Protein AF-A0A232ESX0-F1 (afdb_monomer)

Nearest PDB structures (foldseek):
  5z8x-assembly2_B  TM=7.729E-01  e=2.722E-09  Homo sapiens
  8wvu-assembly1_A  TM=4.925E-01  e=9.918E-12  Homo sapiens
  4u7l-assembly1_A  TM=3.340E-01  e=4.602E-13  Homo sapiens
  6tl8-assembly2_C  TM=6.113E-01  e=2.049E-06  Homo sapiens
  2id5-assembly1_B  TM=3.726E-01  e=4.607E-09  Homo sapiens

Sequence (1277 aa):
MMIITLILMFWTSVVRMHELPVQYPPCFFNPLCTCSKVIPDLGIVTCFNVPMPRIPHPINSSKVFMLQLENNGLRSIQPQFLMNTGLYKLQIKHNPLSDIPDEAFLGLERSLWELELPYNRLVKVPSKSFRHLQKLRLLDLTGNQISHIAADNWRGLENSLQTLKMGRNSIDRLPADAFAGLAYLEYLDLRENSLKDIDPSVFRDGMAHLTQLYLNDNQLNSIPYNQLSALKRMRVLDLSYNRISKMINPQMESEIRGVHMSLDVLRLDYNQIDSLHPGSFQHFQKVNRTYLNGNPIMTIEQGAFKDSRIRELYLTDCDLYEVDSPDFMGLESSLELLDLSGNNLTSLPNHVFQEYDFLRTLIFRENRISTFNPTEVFNGFQYSLYTLDLSGKQNGMISLQDLRQMRNLRFLAISRMPGSTLSPEDFLEFGMDIKELRIVKSNLQTIKNHAFRHVRGIKYLDFSENAISSIEDDAFSEVGNSLISLKIAHGLSSSVSELPNKPFKSLTNLQLMDFSNNRIRSMPETSFHFLKRIRRIELQDNEIDSIKKGTFQGDIHSALEEVNFGYNKIGSLATHTFVDLHMMKAINLEDNSISNIERRAFMNMNRLKYINLRGNKIKNIQDEAFQNLPDLEFLDLAYNDLFEFDFASFDQVGTLSSFKVNASHNEIHRLSINSSSAVSLSTNNMGGMMQSNIKVLDFSFNNITEIMRYYFKPVEYSLTHLYLSHNELNNVTQGVFGNMPHLQWLDLSYNDLMEIDFDCFRETKNLQVLKFSHNNIMDIPAESFRPLKKLRIVDLSHNRLRTLADNLFMDASIESLDLSHNQFMRLPIKTMSMTATASLSILDLSWNFLSGVHNTDAIFRMRGLTWLDLSYNRLVRLDDGVFSDLPQLSYLDLSHNKQLILEPRGRTFHGLEDSLLFLGLSNISLLSVPELPFHRLQRLHLAQNELASVPAEMASNLTSLHLLDLSHNDLTVVPLITHALTNLRMFNIAYNPITIITNTSFLGIADTLELLDIRRLSLSTFEAGALCKATKLRSLLCTAYTGVKNFNFPNLLEYNHGLRHLFIDVQNETNLEKEMKGRFPVKLYNFTFSGRALKNIHSEVLHGMRNPHLHFSLYNTSVSNVPSEMFKHAELVRNVTIELRDNEIRTLHNPSDGYKPGVPGKRFLLRLRMRGSHMNCDCDIGWVEMWQRKHRQYQEDRCNSHTELNNYEREEGSEYDCWDNGWDDDLRESFCVNKNNVSVAESLKSDLECGWSAADSLHLSKIVVFSILFAMFAAAY

Organism: NCBI:txid543379

InterPro domains:
  IPR001611 Leucine-rich repeat [PF00560] (334-351)
  IPR001611 Leucine-rich repeat [PF13855] (111-159)
  IPR001611 Leucine-rich repeat [PF13855] (185-244)
  IPR001611 Leucine-rich repeat [PF13855] (262-320)
  IPR001611 Leucine-rich repeat [PF13855] (586-642)
  IPR001611 Leucine-rich repeat [PF13855] (718-777)
  IPR001611 Leucine-rich repeat [PF13855] (839-898)
  IPR001611 Leucine-rich repeat [PF13855] (936-994)
  IPR001611 Leucine-rich repeat [PS51450] (86-107)
  IPR001611 Leucine-rich repeat [PS51450] (135-156)
  IPR001611 Leucine-rich repeat [PS51450] (184-205)
  IPR001611 Leucine-rich repeat [PS51450] (209-230)
  IPR001611 Leucine-rich repeat [PS51450] (334-355)
  IPR001611 Leucine-rich repeat [PS51450] (607-628)
  IPR001611 Leucine-rich repeat [PS51450] (766-787)
  IPR001611 Leucine-rich repeat [PS51450] (790-811)
  IPR001611 Leucine-rich repeat [PS51450] (960-981)
  IPR003591 Leucine-rich repeat, typical subtype [SM00369] (85-107)
  IPR003591 Leucine-rich repeat, typical subtype [SM00369] (110-132)
  IPR003591 Leucine-rich repeat, typical subtype [SM00369] (133-156)

Foldseek 3Di:
DVVVVVVVVVVVVVPVPDPPPPFAQAAPQARQWGFNDDPPAREAIAHECAADCADDQSQQRHAYAEYAAENRQHAAADFLSNQRHLYQEYAHYQYAHAAYDLRRCHNNLDRYAYYHDEQYAHAAQSQSNCLSNLAHAYDHHANYAYADAAQSSCHNPLNHYAEYHHANYAHAEQDACRVASVQRHAYDHHHQYAHAYYDLRNCQHRVQNHAEYHHANYAYQEDPLSNCLNHQNHAYDAHANYAHQALDDPVCCVVNPPQAHEYAEDHHHQYAHAEQDACSCVRYQEYAEYHHELHQHAYQDFNSQANHEYAEYAHFQYAYAEDALRRCPRHQVHYAYDANEQYAYAAQDFCSNLSNQNHAEYHHEAYQHADDQCCRRCVNHLARYAYYAQHHPRHYADQLVSSLSSQNHAYYAYQAHPDLEQALVSCVNHHLRHAEYAHANHQRAEQDACSCVNNLQYAYYHQAHYAHAYYDLRSCQSNLQRYAEDAHANRYHPNAQEDPQRNNLSNQNYAYYHHFQYAHAEYDLCRCQSPQNHAEYHHYNYAHAAQDANSDDCVRNLNHAEYAHAHYAHAAQDARSAENNANHAEYHHHQYAYAEQDANSDYNHARHAYYEHHNYAHAYYDFNSDEQAAAHQEDEQANYAYQEDDLSNDYNHYALSGHEYAHEHYAHAELDDPVVLVVVVPDPDDDDQQADSHAHYAHAHYAYAYYDFCSCVNDLARYAYYHHEQYAYAEQACSGQQRRQNHAYYHHAHYAHAYYDLRSHVRPQNHAYDAHHQYAYAADHLNHQVSNLNHAHYHPENYAYAAYDFCSCANHQHAEYAHHQYAYQADRPRNYDLNNLCSYAYYHHAQYAHAEQELVSPNLSNQNYQEYEHENYQHQEYDACSCLSNQQHAYYAHHNNQNHDDDLAGRRCPNCQAHYQYYHHDNNADQADHQDQHQNHAEYAHHQYAHQAYDLVSLVRPQNYAYYAHDNYAHQAQHPNLLSNQQHAAYHHANYQHAEQDLCRNVNHLQRHQEYAHAHYNYLEDDLNSNLSNQSHAEYHYEQDPNYPQAADCSSCVNNLNYAEYEYEYEADHDLLSRQPDAHRLNHAHYEYEDQNAAEDDLCNQLNYNHLHHEYEYDHYAHAEDDLSNLVSNQSHAEYEYAYDNYNHAAYADSWDDLAHPNGSTHAYPYYAQAQAEYAPAQRCLLVLSSVSSCLVCLVVVVPPPDDPPDDDPPDDDPPPSPCPVVLVSQCRYFHPNPVGHGNNVSSSPPRNCDNCNNPVVVVVVVVVVVVVVVVVVVVD

Secondary structure (DSSP, 8-state):
-HHHHHHHHHHHHHTTS------PPBPSS-TTSEESS-TTEEEEEEEES---SS--HHHHTSEEEEEEEESS------TTTTTTT--SEEEEES-------TTTTTT-TTT--EEE-TTS---S--HHHHTT-TT--EEE-TTS------GGGGTT-TTT--EEE--SS---EE-TTTTTT-TT--EEE-TTS---EE-TTTTTSSGGG--EEE--SS--SS--HHHHTT-TT--EEE-TTS----SS-TTTTTTSTT--EEEEEEE-TTS---EE-TTTTTTEEEEEEEE-TT----EE-TTTTTT--EEEEE-TT-------GGGGTT-TTT--EEE-TTS------TTTTTT-TT--EEE-TT-------HHHHSTTTTTT--EEE---SSSPP--GGGGTT-TT--EEEES--SSSEE-GGGGTT--TT--EEEE-SS---EE-TTTTTT-TT--EEE-TTS-B-EE-TTTTTTTTTT--EEE-TT-B-TT--B---SGGGG-TT--EEE-TTS---B--TTSSTT-TT--EEE--SS------TTSS-TTT-TT--EEE--SS---EE-TTSEES-TT--EEE-TTS---EE-TTSEE--TT--EEE-TTS---EE-TTSEEEETT--EEE--SS--S---GGGEEEES-TTT-EEE--SS---EE---HHHHGGGSS---S--------EEE--SS---EE-TTTTGGGTTT--EEE--SS---EE-HHHHTT-TT--EEE--SS---EE-TTTTSS-TT--EEE--SS------TTTSTT-TT--EEE--SS--S---TTTBSS---SEEE--SS--SS--GGGB-HHHHHH--EEE--SS---EE-GGG-GGG-TT--EEE--SS---EE-TTTTTT-TT--EEE-TT-TT----TT--TTTT-TTT-SEEE-TTS--SSPPP---TT--EEE-TTS--S---SGGGGT-TT--EEE--SS--SS--GGGGT-TT--EEE-TTS---EE-TTTTTTTTTT-SEEEETT---SEE-GGGGTT-TT--EEEEE--TTSTT--HHHHTTT-TT--EEEEE--S---HHHHH-SPPPTT--EEEEEETT-----TTTTTT---SEEEEEEEEE---EE-HHHHHT-TT--EEEEEEES----EE-----SSSTT-TT--EEEEEE-TT-EE--STTTTHHHHHHHHHHHHHHHHHH--SS-TTS------TTTTS--SHHHHHHTSEEGGGTTEEHHHHHHHH----TTHHHHHHHHHHHHHHHHHHHHHTT-

pLDDT: mean 86.42, std 14.37, range [23.88, 98.12]

Mean predicted aligned error: 10.31 Å

Structure (mmCIF, N/CA/C/O backbone):
data_AF-A0A232ESX0-F1
#
_entry.id   AF-A0A232ESX0-F1
#
loop_
_atom_site.group_PDB
_atom_site.id
_atom_site.type_symbol
_atom_site.label_atom_id
_atom_site.label_alt_id
_atom_site.label_comp_id
_atom_site.label_asym_id
_atom_site.label_entity_id
_atom_site.label_seq_id
_atom_site.pdbx_PDB_ins_code
_atom_site.Cartn_x
_atom_site.Cartn_y
_atom_site.Cartn_z
_atom_site.occupancy
_atom_site.B_iso_or_equiv
_atom_site.auth_seq_id
_atom_site.auth_comp_id
_atom_site.auth_asym_id
_atom_site.auth_atom_id
_atom_site.pdbx_PDB_model_num
ATOM 1 N N . MET A 1 1 ? -41.301 9.471 -16.005 1.00 40.69 1 MET A N 1
ATOM 2 C CA . MET A 1 1 ? -39.894 9.394 -16.460 1.00 40.69 1 MET A CA 1
ATOM 3 C C . MET A 1 1 ? -38.944 10.132 -15.524 1.00 40.69 1 MET A C 1
ATOM 5 O O . MET A 1 1 ? -38.145 9.449 -14.908 1.00 40.69 1 MET A O 1
ATOM 9 N N . MET A 1 2 ? -39.093 11.444 -15.287 1.00 32.72 2 MET A N 1
ATOM 10 C CA . MET A 1 2 ? -38.208 12.211 -14.380 1.00 32.72 2 MET A CA 1
ATOM 11 C C . MET A 1 2 ? -38.131 11.667 -12.936 1.00 32.72 2 MET A C 1
ATOM 13 O O . MET A 1 2 ? -37.062 11.642 -12.337 1.00 32.72 2 MET A O 1
ATOM 17 N N . ILE A 1 3 ? -39.254 11.167 -12.406 1.00 43.59 3 ILE A N 1
ATOM 18 C CA . ILE A 1 3 ? -39.342 10.563 -11.064 1.00 43.59 3 ILE A CA 1
ATOM 19 C C . ILE A 1 3 ? -38.633 9.200 -11.009 1.00 43.59 3 ILE A C 1
ATOM 21 O O . ILE A 1 3 ? -38.002 8.883 -10.014 1.00 43.59 3 ILE A O 1
ATOM 25 N N . ILE A 1 4 ? -38.659 8.420 -12.095 1.00 49.75 4 ILE A N 1
ATOM 26 C CA . ILE A 1 4 ? -37.997 7.106 -12.165 1.00 49.75 4 ILE A CA 1
ATOM 27 C C . ILE A 1 4 ? -36.476 7.286 -12.256 1.00 49.75 4 ILE A C 1
ATOM 29 O O . ILE A 1 4 ? -35.740 6.576 -11.584 1.00 49.75 4 ILE A O 1
ATOM 33 N N . THR A 1 5 ? -36.001 8.286 -13.006 1.00 45.41 5 THR A N 1
ATOM 34 C CA . THR A 1 5 ? -34.580 8.672 -13.028 1.00 45.41 5 THR A CA 1
ATOM 35 C C . THR A 1 5 ? -34.105 9.254 -11.699 1.00 45.41 5 THR A C 1
ATOM 37 O O . THR A 1 5 ? -32.994 8.953 -11.286 1.00 45.41 5 THR A O 1
ATOM 40 N N . LEU A 1 6 ? -34.940 10.028 -10.993 1.00 41.59 6 LEU A N 1
ATOM 41 C CA . LEU A 1 6 ? -34.623 10.518 -9.648 1.00 41.59 6 LEU A CA 1
ATOM 42 C C . LEU A 1 6 ? -34.575 9.379 -8.630 1.00 41.59 6 LEU A C 1
ATOM 44 O O . LEU A 1 6 ? -33.661 9.361 -7.824 1.00 41.59 6 LEU A O 1
ATOM 48 N N . ILE A 1 7 ? -35.488 8.406 -8.704 1.00 41.00 7 ILE A N 1
ATOM 49 C CA . ILE A 1 7 ? -35.479 7.220 -7.836 1.00 41.00 7 ILE A CA 1
ATOM 50 C C . ILE A 1 7 ? -34.272 6.328 -8.136 1.00 41.00 7 ILE A C 1
ATOM 52 O O . ILE A 1 7 ? -33.650 5.864 -7.193 1.00 41.00 7 ILE A O 1
ATOM 56 N N . LEU A 1 8 ? -33.888 6.141 -9.406 1.00 40.81 8 LEU A N 1
ATOM 57 C CA . LEU A 1 8 ? -32.660 5.428 -9.785 1.00 40.81 8 LEU A CA 1
ATOM 58 C C . LEU A 1 8 ? -31.402 6.160 -9.303 1.00 40.81 8 LEU A C 1
ATOM 60 O O . LEU A 1 8 ? -30.522 5.517 -8.745 1.00 40.81 8 LEU A O 1
ATOM 64 N N . MET A 1 9 ? -31.343 7.4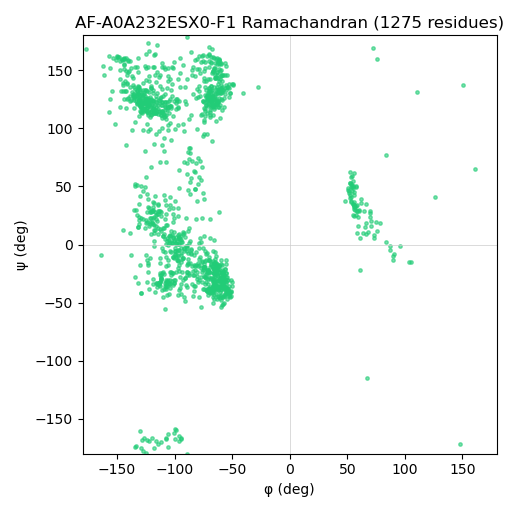90 -9.436 1.00 39.12 9 MET A N 1
ATOM 65 C CA . MET A 1 9 ? -30.239 8.295 -8.899 1.00 39.12 9 MET A CA 1
ATOM 66 C C . MET A 1 9 ? -30.186 8.256 -7.364 1.00 39.12 9 MET A C 1
ATOM 68 O O . MET A 1 9 ? -29.100 8.179 -6.791 1.00 39.12 9 MET A O 1
ATOM 72 N N . PHE A 1 10 ? -31.347 8.250 -6.699 1.00 36.53 10 PHE A N 1
ATOM 73 C CA . PHE A 1 10 ? -31.451 8.131 -5.244 1.00 36.53 10 PHE A CA 1
ATOM 74 C C . PHE A 1 10 ? -31.059 6.725 -4.768 1.00 36.53 10 PHE A C 1
ATOM 76 O O . PHE A 1 10 ? -30.364 6.581 -3.768 1.00 36.53 10 PHE A O 1
ATOM 83 N N . TRP A 1 11 ? -31.423 5.684 -5.524 1.00 32.09 11 TRP A N 1
ATOM 84 C CA . TRP A 1 11 ? -30.965 4.313 -5.292 1.00 32.09 11 TRP A CA 1
ATOM 85 C C . TRP A 1 11 ? -29.446 4.206 -5.451 1.00 32.09 11 TRP A C 1
ATOM 87 O O . TRP A 1 11 ? -28.786 3.674 -4.565 1.00 32.09 11 TRP A O 1
ATOM 97 N N . THR A 1 12 ? -28.859 4.799 -6.498 1.00 39.91 12 THR A N 1
ATOM 98 C CA . THR A 1 12 ? -27.395 4.820 -6.668 1.00 39.91 12 THR A CA 1
ATOM 99 C C . THR A 1 12 ? -26.673 5.637 -5.594 1.00 39.91 12 THR A C 1
ATOM 101 O O . THR A 1 12 ? -25.534 5.324 -5.268 1.00 39.91 12 THR A O 1
ATOM 104 N N . SER A 1 13 ? -27.316 6.654 -5.003 1.00 33.38 13 SER A N 1
ATOM 105 C CA . SER A 1 13 ? -26.720 7.419 -3.899 1.00 33.38 13 SER A CA 1
ATOM 106 C C . SER A 1 13 ? -26.840 6.727 -2.540 1.00 33.38 13 SER A C 1
ATOM 108 O O . SER A 1 13 ? -25.993 6.953 -1.685 1.00 33.38 13 SER A O 1
ATOM 110 N N . VAL A 1 14 ? -27.858 5.883 -2.333 1.00 31.98 14 VAL A N 1
ATOM 111 C CA . VAL A 1 14 ? -28.049 5.126 -1.079 1.00 31.98 14 VAL A CA 1
ATOM 112 C C . VAL A 1 14 ? -27.230 3.828 -1.073 1.00 31.98 14 VAL A C 1
ATOM 114 O O . VAL A 1 14 ? -26.795 3.392 -0.015 1.00 31.98 14 VAL A O 1
ATOM 117 N N . VAL A 1 15 ? -26.913 3.267 -2.245 1.00 32.88 15 VAL A N 1
ATOM 118 C CA . VAL A 1 15 ? -26.002 2.112 -2.393 1.00 32.88 15 VAL A CA 1
ATOM 119 C C . VAL A 1 15 ? -24.516 2.497 -2.224 1.00 32.88 15 VAL A C 1
ATOM 121 O O . VAL A 1 15 ? -23.658 1.627 -2.155 1.00 32.88 15 VAL A O 1
ATOM 124 N N . ARG A 1 16 ? -24.182 3.785 -2.023 1.00 31.78 16 ARG A N 1
ATOM 125 C CA . ARG A 1 16 ? -22.824 4.221 -1.618 1.00 31.78 16 ARG A CA 1
ATOM 126 C C . ARG A 1 16 ? -22.429 3.830 -0.182 1.00 31.78 16 ARG A C 1
ATOM 128 O O . ARG A 1 16 ? -21.357 4.214 0.276 1.00 31.78 16 ARG A O 1
ATOM 135 N N . MET A 1 17 ? -23.250 3.055 0.524 1.00 29.64 17 MET A N 1
ATOM 136 C CA . MET A 1 17 ? -22.852 2.345 1.738 1.00 29.64 17 MET A CA 1
ATOM 137 C C . MET A 1 17 ? -23.212 0.865 1.576 1.00 29.64 17 MET A C 1
ATOM 139 O O . MET A 1 17 ? -24.389 0.534 1.474 1.00 29.64 17 MET A O 1
ATOM 143 N N . HIS A 1 18 ? -22.186 0.009 1.570 1.00 29.16 18 HIS A N 1
ATOM 144 C CA . HIS A 1 18 ? -22.199 -1.438 1.293 1.00 29.16 18 HIS A CA 1
ATOM 145 C C . HIS A 1 18 ? -22.156 -1.829 -0.192 1.00 29.16 18 HIS A C 1
ATOM 147 O O . HIS A 1 18 ? -23.135 -2.308 -0.765 1.00 29.16 18 HIS A O 1
ATOM 153 N N . GLU A 1 19 ? -20.965 -1.735 -0.788 1.00 32.00 19 GLU A N 1
ATOM 154 C CA . GLU A 1 19 ? -20.602 -2.593 -1.919 1.00 32.00 19 GLU A CA 1
ATOM 155 C C . GLU A 1 19 ? -20.472 -4.037 -1.408 1.00 32.00 19 GLU A C 1
ATOM 157 O O . GLU A 1 19 ? -19.416 -4.479 -0.970 1.00 32.00 19 GLU A O 1
ATOM 162 N N . LEU A 1 20 ? -21.576 -4.786 -1.420 1.00 34.09 20 LEU A N 1
ATOM 163 C CA . LEU A 1 20 ? -21.477 -6.237 -1.557 1.00 34.09 20 LEU A CA 1
ATOM 164 C C . LEU A 1 20 ? -21.025 -6.505 -3.003 1.00 34.09 20 LEU A C 1
ATOM 166 O O . LEU A 1 20 ? -21.648 -5.957 -3.919 1.00 34.09 20 LEU A O 1
ATOM 170 N N . PRO A 1 21 ? -19.988 -7.323 -3.248 1.00 41.16 21 PRO A N 1
ATOM 171 C CA . PRO A 1 21 ? -19.531 -7.600 -4.601 1.00 41.16 21 PRO A CA 1
ATOM 172 C C . PRO A 1 21 ? -20.636 -8.336 -5.364 1.00 41.16 21 PRO A C 1
ATOM 174 O O . PRO A 1 21 ? -20.917 -9.511 -5.125 1.00 41.16 21 PRO A O 1
ATOM 177 N N . VAL A 1 22 ? -21.305 -7.635 -6.281 1.00 47.94 22 VAL A N 1
ATOM 178 C CA . VAL A 1 22 ? -22.217 -8.264 -7.238 1.00 47.94 22 VAL A CA 1
ATOM 179 C C . VAL A 1 22 ? -21.349 -8.989 -8.259 1.00 47.94 22 VAL A C 1
ATOM 181 O O . VAL A 1 22 ? -20.651 -8.358 -9.050 1.00 47.94 22 VAL A O 1
ATOM 184 N N . GLN A 1 23 ? -21.369 -10.318 -8.233 1.00 56.50 23 GLN A N 1
ATOM 185 C CA . GLN A 1 23 ? -20.563 -11.127 -9.139 1.00 56.50 23 GLN A CA 1
ATOM 186 C C . GLN A 1 23 ? -21.169 -11.094 -10.554 1.00 56.50 23 GLN A C 1
ATOM 188 O O . GLN A 1 23 ? -22.223 -11.679 -10.808 1.00 56.50 23 GLN A O 1
ATOM 193 N N . TYR A 1 24 ? -20.521 -10.388 -11.485 1.00 74.69 24 TYR A N 1
ATOM 194 C CA . TYR A 1 24 ? -20.934 -10.356 -12.891 1.00 74.69 24 TYR A CA 1
ATOM 195 C C . TYR A 1 24 ? -20.439 -11.600 -13.655 1.00 74.69 24 TYR A C 1
ATOM 197 O O . TYR A 1 24 ? -19.396 -12.165 -13.312 1.00 74.69 24 TYR A O 1
ATOM 205 N N . PRO A 1 25 ? -21.155 -12.047 -14.705 1.00 77.88 25 PRO A N 1
ATOM 206 C CA . PRO A 1 25 ? -20.695 -13.143 -15.554 1.00 77.88 25 PRO A CA 1
ATOM 207 C C . PRO A 1 25 ? -19.424 -12.765 -16.340 1.00 77.88 25 PRO A C 1
ATOM 209 O O . PRO A 1 25 ? -19.132 -11.583 -16.509 1.00 77.88 25 PRO A O 1
ATOM 212 N N . PRO A 1 26 ? -18.655 -13.743 -16.849 1.00 81.75 26 PRO A N 1
ATOM 213 C CA . PRO A 1 26 ? -17.437 -13.473 -17.607 1.00 81.75 26 PRO A CA 1
ATOM 214 C C . PRO A 1 26 ? -17.716 -12.739 -18.929 1.00 81.75 26 PRO A C 1
ATOM 216 O O . PRO A 1 26 ? -18.717 -12.988 -19.605 1.00 81.75 26 PRO A O 1
ATOM 219 N N . CYS A 1 27 ? -16.803 -11.859 -19.335 1.00 85.56 27 CYS A N 1
ATOM 220 C CA . CYS A 1 27 ? -16.887 -11.143 -20.605 1.00 85.56 27 CYS A CA 1
ATOM 221 C C . CYS A 1 27 ? -16.642 -12.067 -21.805 1.00 85.56 27 CYS A C 1
ATOM 223 O O . CYS A 1 27 ? -15.744 -12.908 -21.791 1.00 85.56 27 CYS A O 1
ATOM 225 N N . PHE A 1 28 ? -17.367 -11.855 -22.910 1.00 83.94 28 PHE A N 1
ATOM 226 C CA . PHE A 1 28 ? -17.206 -12.684 -24.115 1.00 83.94 28 PHE A CA 1
ATOM 227 C C . PHE A 1 28 ? -15.836 -12.515 -24.796 1.00 83.94 28 PHE A C 1
ATOM 229 O O . PHE A 1 28 ? -15.339 -13.453 -25.417 1.00 83.94 28 PHE A O 1
ATOM 236 N N . PHE A 1 29 ? -15.240 -11.318 -24.709 1.00 84.44 29 PHE A N 1
ATOM 237 C CA . PHE A 1 29 ? -13.952 -11.010 -25.339 1.00 84.44 29 PHE A CA 1
ATOM 238 C C . PHE A 1 29 ? -12.762 -11.512 -24.520 1.00 84.44 29 PHE A C 1
ATOM 240 O O . PHE A 1 29 ? -11.715 -11.814 -25.083 1.00 84.44 29 PHE A O 1
ATOM 247 N N . ASN A 1 30 ? -12.919 -11.576 -23.198 1.00 86.50 30 ASN A N 1
ATOM 248 C CA . ASN A 1 30 ? -11.926 -12.103 -22.281 1.00 86.50 30 ASN A CA 1
ATOM 249 C C . ASN A 1 30 ? -12.642 -12.665 -21.041 1.00 86.50 30 ASN A C 1
ATOM 251 O O . ASN A 1 30 ? -13.053 -11.883 -20.183 1.00 86.50 30 ASN A O 1
ATOM 255 N N . PRO A 1 31 ? -12.769 -13.994 -20.922 1.00 83.75 31 PRO A N 1
ATOM 256 C CA . PRO A 1 31 ? -13.455 -14.618 -19.794 1.00 83.75 31 PRO A CA 1
ATOM 257 C C . PRO A 1 31 ? -12.770 -14.451 -18.423 1.00 83.75 31 PRO A C 1
ATOM 259 O O . PRO A 1 31 ? -13.375 -14.814 -17.416 1.00 83.75 31 PRO A O 1
ATOM 262 N N . LEU A 1 32 ? -11.563 -13.870 -18.367 1.00 84.44 32 LEU A N 1
ATOM 263 C CA . LEU A 1 32 ? -10.904 -13.453 -17.121 1.00 84.44 32 LEU A CA 1
ATOM 264 C C . LEU A 1 32 ? -11.458 -12.127 -16.570 1.00 84.44 32 LEU A C 1
ATOM 266 O O . LEU A 1 32 ? -11.260 -11.818 -15.400 1.00 84.44 32 LEU A O 1
ATOM 270 N N . CYS A 1 33 ? -12.152 -11.346 -17.398 1.00 88.31 33 CYS A N 1
ATOM 271 C CA . CYS A 1 33 ? -12.879 -10.148 -16.985 1.00 88.31 33 CYS A CA 1
ATOM 272 C C . CYS A 1 33 ? -14.354 -10.472 -16.735 1.00 88.31 33 CYS A C 1
ATOM 274 O O . CYS A 1 33 ? -14.874 -11.447 -17.280 1.00 88.31 33 CYS A O 1
ATOM 276 N N . THR A 1 34 ? -15.062 -9.616 -15.995 1.00 87.19 34 THR A N 1
ATOM 277 C CA . THR A 1 34 ? -16.510 -9.750 -15.774 1.00 87.19 34 THR A CA 1
ATOM 278 C C . THR A 1 34 ? -17.303 -8.614 -16.421 1.00 87.19 34 THR A C 1
ATOM 280 O O . THR A 1 34 ? -16.829 -7.482 -16.503 1.00 87.19 34 THR A O 1
ATOM 283 N N . CYS A 1 35 ? -18.487 -8.938 -16.940 1.00 89.25 35 CYS A N 1
ATOM 284 C CA . CYS A 1 35 ? -19.351 -8.077 -17.739 1.00 89.25 35 CYS A CA 1
ATOM 285 C C . CYS A 1 35 ? -20.797 -8.159 -17.235 1.00 89.25 35 CYS A C 1
ATOM 287 O O . CYS A 1 35 ? -21.353 -9.250 -17.152 1.00 89.25 35 CYS A O 1
ATOM 289 N N . SER A 1 36 ? -21.456 -7.035 -16.943 1.00 88.25 36 SER A N 1
ATOM 290 C CA . SER A 1 36 ? -22.825 -7.067 -16.391 1.00 88.25 36 SER A CA 1
ATOM 291 C C . SER A 1 36 ? -23.922 -7.430 -17.393 1.00 88.25 36 SER A C 1
ATOM 293 O O . SER A 1 36 ? -25.036 -7.771 -16.991 1.00 88.25 36 SER A O 1
ATOM 295 N N . LYS A 1 37 ? -23.634 -7.357 -18.695 1.00 82.31 37 LYS A N 1
ATOM 296 C CA . LYS A 1 37 ? -24.558 -7.718 -19.772 1.00 82.31 37 LYS A CA 1
ATOM 297 C C . LYS A 1 37 ? -23.859 -8.571 -20.830 1.00 82.31 37 LYS A C 1
ATOM 299 O O . LYS A 1 37 ? -22.647 -8.494 -21.023 1.00 82.31 37 LYS A O 1
ATOM 304 N N . VAL A 1 38 ? -24.654 -9.392 -21.512 1.00 69.00 38 VAL A N 1
ATOM 305 C CA . VAL A 1 38 ? -24.221 -10.198 -22.662 1.00 69.00 38 VAL A CA 1
ATOM 306 C C . VAL A 1 38 ? -24.498 -9.418 -23.958 1.00 69.00 38 VAL A C 1
ATOM 308 O O . VAL A 1 38 ? -25.381 -8.562 -23.978 1.00 69.00 38 VAL A O 1
ATOM 311 N N . ILE A 1 39 ? -23.728 -9.720 -25.014 1.00 70.50 39 ILE A N 1
ATOM 312 C CA . ILE A 1 39 ? -23.747 -9.146 -26.381 1.00 70.50 39 ILE A CA 1
ATOM 313 C C . ILE A 1 39 ? -25.138 -8.609 -26.796 1.00 70.50 39 ILE A C 1
ATOM 315 O O . ILE A 1 39 ? -26.125 -9.331 -26.641 1.00 70.50 39 ILE A O 1
ATOM 319 N N . PRO A 1 40 ? -25.244 -7.409 -27.411 1.00 67.19 40 PRO A N 1
ATOM 320 C CA . PRO A 1 40 ? -24.158 -6.544 -27.901 1.00 67.19 40 PRO A CA 1
ATOM 321 C C . PRO A 1 40 ? -23.703 -5.447 -26.923 1.00 67.19 40 PRO A C 1
ATOM 323 O O . PRO A 1 40 ? -22.707 -4.780 -27.189 1.00 67.19 40 PRO A O 1
ATOM 326 N N . ASP A 1 41 ? -24.396 -5.261 -25.799 1.00 82.44 41 ASP A N 1
ATOM 327 C CA . ASP A 1 41 ? -24.046 -4.258 -24.789 1.00 82.44 41 ASP A CA 1
ATOM 328 C C . ASP A 1 41 ? -23.306 -4.949 -23.637 1.00 82.44 41 ASP A C 1
ATOM 330 O O . ASP A 1 41 ? -23.843 -5.875 -23.039 1.00 82.44 41 ASP A O 1
ATOM 334 N N . LEU A 1 42 ? -22.092 -4.507 -23.302 1.00 84.00 42 LEU A N 1
ATOM 335 C CA . LEU A 1 42 ? -21.275 -5.113 -22.237 1.00 84.00 42 LEU A CA 1
ATOM 336 C C . LEU A 1 42 ? -21.654 -4.610 -20.838 1.00 84.00 42 LEU A C 1
ATOM 338 O O . LEU A 1 42 ? -21.400 -5.281 -19.839 1.00 84.00 42 LEU A O 1
ATOM 342 N N . GLY A 1 43 ? -22.283 -3.433 -20.752 1.00 89.38 43 GLY A N 1
ATOM 343 C CA . GLY A 1 43 ? -22.673 -2.840 -19.475 1.00 89.38 43 GLY A CA 1
ATOM 344 C C . GLY A 1 43 ? -21.453 -2.434 -18.644 1.00 89.38 43 GLY A C 1
ATOM 345 O O . GLY A 1 43 ? -20.745 -1.506 -19.016 1.00 89.38 43 GLY A O 1
ATOM 346 N N . ILE A 1 44 ? -21.243 -3.077 -17.500 1.00 90.69 44 ILE A N 1
ATOM 347 C CA . ILE A 1 44 ? -20.129 -2.817 -16.578 1.00 90.69 44 ILE A CA 1
ATOM 348 C C . ILE A 1 44 ? -19.061 -3.864 -16.843 1.00 90.69 44 ILE A C 1
ATOM 350 O O . ILE A 1 44 ? -19.360 -5.046 -16.725 1.00 90.69 44 ILE A O 1
ATOM 354 N N . VAL A 1 45 ? -17.855 -3.431 -17.192 1.00 92.81 45 VAL A N 1
ATOM 355 C CA . VAL A 1 45 ? -16.700 -4.284 -17.469 1.00 92.81 45 VAL A CA 1
ATOM 356 C C . VAL A 1 45 ? -15.678 -4.094 -16.358 1.00 92.81 45 VAL A C 1
ATOM 358 O O . VAL A 1 45 ? -15.211 -2.973 -16.154 1.00 92.81 45 VAL A O 1
ATOM 361 N N . THR A 1 46 ? -15.304 -5.176 -15.679 1.00 90.19 46 THR A N 1
ATOM 362 C CA . THR A 1 46 ? -14.254 -5.166 -14.653 1.00 90.19 46 THR A CA 1
ATOM 363 C C . THR A 1 46 ? -13.174 -6.197 -14.965 1.00 90.19 46 THR A C 1
ATOM 365 O O . THR A 1 46 ? -13.464 -7.345 -15.311 1.00 90.19 46 THR A O 1
ATOM 368 N N . CYS A 1 47 ? -11.914 -5.779 -14.867 1.00 89.56 47 CYS A N 1
ATOM 369 C CA . CYS A 1 47 ? -10.745 -6.621 -15.096 1.00 89.56 47 CYS A CA 1
ATOM 370 C C . CYS A 1 47 ? -9.701 -6.343 -14.003 1.00 89.56 47 CYS A C 1
ATOM 372 O O . CYS A 1 47 ? -8.936 -5.385 -14.109 1.00 89.56 47 CYS A O 1
ATOM 374 N N . PHE A 1 48 ? -9.644 -7.192 -12.976 1.00 85.00 48 PHE A N 1
ATOM 375 C CA . PHE A 1 48 ? -8.673 -7.092 -11.878 1.00 85.00 48 PHE A CA 1
ATOM 376 C C . PHE A 1 48 ? -7.557 -8.119 -12.066 1.00 85.00 48 PHE A C 1
ATOM 378 O O . PHE A 1 48 ? -7.854 -9.296 -12.262 1.00 85.00 48 PHE A O 1
ATOM 385 N N . ASN A 1 49 ? -6.288 -7.697 -12.020 1.00 83.06 49 ASN A N 1
ATOM 386 C CA . ASN A 1 49 ? -5.119 -8.585 -12.171 1.00 83.06 49 ASN A CA 1
ATOM 387 C C . ASN A 1 49 ? -5.112 -9.408 -13.478 1.00 83.06 49 ASN A C 1
ATOM 389 O O . ASN A 1 49 ? -4.497 -10.470 -13.565 1.00 83.06 49 ASN A O 1
ATOM 393 N N . VAL A 1 50 ? -5.801 -8.925 -14.515 1.00 88.88 50 VAL A N 1
ATOM 394 C CA . VAL A 1 50 ? -5.826 -9.554 -15.841 1.00 88.88 50 VAL A CA 1
ATOM 395 C C . VAL A 1 50 ? -4.804 -8.850 -16.731 1.00 88.88 50 VAL A C 1
ATOM 397 O O . VAL A 1 50 ? -4.982 -7.662 -16.987 1.00 88.88 50 VAL A O 1
ATOM 400 N N . PRO A 1 51 ? -3.768 -9.524 -17.254 1.00 89.12 51 PRO A N 1
ATOM 401 C CA . PRO A 1 51 ? -2.814 -8.891 -18.156 1.00 89.12 51 PRO A CA 1
ATOM 402 C C . PRO A 1 51 ? -3.496 -8.387 -19.439 1.00 89.12 51 PRO A C 1
ATOM 404 O O . PRO A 1 51 ? -4.093 -9.150 -20.211 1.00 89.12 51 PRO A O 1
ATOM 407 N N . MET A 1 52 ? -3.437 -7.075 -19.654 1.00 88.19 52 MET A N 1
ATOM 408 C CA . MET A 1 52 ? -4.023 -6.380 -20.799 1.00 88.19 52 MET A CA 1
ATOM 409 C C . MET A 1 52 ? -3.071 -5.259 -21.235 1.00 88.19 52 MET A C 1
ATOM 411 O O . MET A 1 52 ? -3.241 -4.109 -20.827 1.00 88.19 52 MET A O 1
ATOM 415 N N . PRO A 1 53 ? -2.074 -5.565 -22.088 1.00 85.31 53 PRO A N 1
ATOM 416 C CA . PRO A 1 53 ? -1.134 -4.556 -22.585 1.00 85.31 53 PRO A CA 1
ATOM 417 C C . PRO A 1 53 ? -1.826 -3.463 -23.417 1.00 85.31 53 PRO A C 1
ATOM 419 O O . PRO A 1 53 ? -1.288 -2.368 -23.571 1.00 85.31 53 PRO A O 1
ATOM 422 N N . ARG A 1 54 ? -3.035 -3.746 -23.922 1.00 85.69 54 ARG A N 1
ATOM 423 C CA . ARG A 1 54 ? -3.885 -2.835 -24.694 1.00 85.69 54 ARG A CA 1
ATOM 424 C C . ARG A 1 54 ? -5.369 -3.077 -24.408 1.00 85.69 54 ARG A C 1
ATOM 426 O O . ARG A 1 54 ? -5.751 -4.176 -24.006 1.00 85.69 54 ARG A O 1
ATOM 433 N N . ILE A 1 55 ? -6.221 -2.086 -24.685 1.00 88.62 55 ILE A N 1
ATOM 434 C CA . ILE A 1 55 ? -7.678 -2.244 -24.547 1.00 88.62 55 ILE A CA 1
ATOM 435 C C . ILE A 1 55 ? -8.213 -3.163 -25.675 1.00 88.62 55 ILE A C 1
ATOM 437 O O . ILE A 1 55 ? -7.913 -2.907 -26.847 1.00 88.62 55 ILE A O 1
ATOM 441 N N . PRO A 1 56 ? -8.994 -4.223 -25.368 1.00 86.00 56 PRO A N 1
ATOM 442 C CA . PRO A 1 56 ? -9.539 -5.157 -26.356 1.00 86.00 56 PRO A CA 1
ATOM 443 C C . PRO A 1 56 ? -10.490 -4.518 -27.369 1.00 86.00 56 PRO A C 1
ATOM 445 O O . PRO A 1 56 ? -11.385 -3.758 -27.005 1.00 86.00 56 PRO A O 1
ATOM 448 N N . HIS A 1 57 ? -10.362 -4.906 -28.644 1.00 84.31 57 HIS A N 1
ATOM 449 C CA . HIS A 1 57 ? -11.196 -4.404 -29.750 1.00 84.31 57 HIS A CA 1
ATOM 450 C C . HIS A 1 57 ? -12.715 -4.473 -29.500 1.00 84.31 57 HIS A C 1
ATOM 452 O O . HIS A 1 57 ? -13.396 -3.494 -29.806 1.00 84.31 57 HIS A O 1
ATOM 458 N N . PRO A 1 58 ? -13.268 -5.542 -28.890 1.00 87.31 58 PRO A N 1
ATOM 459 C CA . PRO A 1 58 ? -14.711 -5.631 -28.671 1.00 87.31 58 PRO A CA 1
ATOM 460 C C . PRO A 1 58 ? -15.294 -4.574 -27.728 1.00 87.31 58 PRO A C 1
ATOM 462 O O . PRO A 1 58 ? -16.502 -4.349 -27.754 1.00 87.31 58 PRO A O 1
ATOM 465 N N . ILE A 1 59 ? -14.462 -3.910 -26.917 1.00 88.75 59 ILE A N 1
ATOM 466 C CA . ILE A 1 59 ? -14.891 -2.776 -26.090 1.00 88.75 59 ILE A CA 1
ATOM 467 C C . ILE A 1 59 ? -15.287 -1.598 -26.983 1.00 88.75 59 ILE A C 1
ATOM 469 O O . ILE A 1 59 ? -16.336 -1.013 -26.755 1.00 88.75 59 ILE A O 1
ATOM 473 N N . ASN A 1 60 ? -14.511 -1.296 -28.030 1.00 87.56 60 ASN A N 1
ATOM 474 C CA . ASN A 1 60 ? -14.784 -0.189 -28.956 1.00 87.56 60 ASN A CA 1
ATOM 475 C C . ASN A 1 60 ? -16.113 -0.381 -29.710 1.00 87.56 60 ASN A C 1
ATOM 477 O O . ASN A 1 60 ? -16.866 0.565 -29.912 1.00 87.56 60 ASN A O 1
ATOM 481 N N . SER A 1 61 ? -16.439 -1.615 -30.103 1.00 86.81 61 SER A N 1
ATOM 482 C CA . SER A 1 61 ? -17.640 -1.917 -30.894 1.00 86.81 61 SER A CA 1
ATOM 483 C C . SER A 1 61 ? -18.915 -2.158 -30.072 1.00 86.81 61 SER A C 1
ATOM 485 O O . SER A 1 61 ? -19.940 -2.505 -30.658 1.00 86.81 61 SER A O 1
ATOM 487 N N . SER A 1 62 ? -18.868 -2.028 -28.743 1.00 88.75 62 SER A N 1
ATOM 488 C CA . SER A 1 62 ? -19.975 -2.374 -27.837 1.00 88.75 62 SER A CA 1
ATOM 489 C C . SER A 1 62 ? -20.335 -1.201 -26.931 1.00 88.75 62 SER A C 1
ATOM 491 O O . SER A 1 62 ? -19.475 -0.390 -26.589 1.00 88.75 62 SER A O 1
ATOM 493 N N . LYS A 1 63 ? -21.587 -1.127 -26.461 1.00 89.31 63 LYS A N 1
ATOM 494 C CA . LYS A 1 63 ? -21.930 -0.139 -25.429 1.00 89.31 63 LYS A CA 1
ATOM 495 C C . LYS A 1 63 ? -21.391 -0.580 -24.077 1.00 89.31 63 LYS A C 1
ATOM 497 O O . LYS A 1 63 ? -21.747 -1.651 -23.576 1.00 89.31 63 LYS A O 1
ATOM 502 N N . VAL A 1 64 ? -20.582 0.274 -23.469 1.00 91.38 64 VAL A N 1
ATOM 503 C CA . VAL A 1 64 ? -19.995 0.071 -22.146 1.00 91.38 64 VAL A CA 1
ATOM 504 C C . VAL A 1 64 ? -20.421 1.238 -21.272 1.00 91.38 64 VAL A C 1
ATOM 506 O O . VAL A 1 64 ? -20.194 2.387 -21.619 1.00 91.38 64 VAL A O 1
ATOM 509 N N . PHE A 1 65 ? -21.071 0.948 -20.151 1.00 91.06 65 PHE A N 1
ATOM 510 C CA . PHE A 1 65 ? -21.476 1.938 -19.159 1.00 91.06 65 PHE A CA 1
ATOM 511 C C . PHE A 1 65 ? -20.326 2.256 -18.197 1.00 91.06 65 PHE A C 1
ATOM 513 O O . PHE A 1 65 ? -20.064 3.427 -17.935 1.00 91.06 65 PHE A O 1
ATOM 520 N N . MET A 1 66 ? -19.605 1.241 -17.710 1.00 94.25 66 MET A N 1
ATOM 521 C CA . MET A 1 66 ? -18.421 1.433 -16.863 1.00 94.25 66 MET A CA 1
ATOM 522 C C . MET A 1 66 ? -17.291 0.507 -17.297 1.00 94.25 66 MET A C 1
ATOM 524 O O . MET A 1 66 ? -17.544 -0.663 -17.573 1.00 94.25 66 MET A O 1
ATOM 528 N N . LEU A 1 67 ? -16.065 1.023 -17.337 1.00 94.81 67 LEU A N 1
ATOM 529 C CA . LEU A 1 67 ? -14.857 0.247 -17.611 1.00 94.81 67 LEU A CA 1
ATOM 530 C C . LEU A 1 67 ? -13.873 0.428 -16.456 1.00 94.81 67 LEU A C 1
ATOM 532 O O . LEU A 1 67 ? -13.386 1.537 -16.242 1.00 94.81 67 LEU A O 1
ATOM 536 N N . GLN A 1 68 ? -13.604 -0.654 -15.727 1.00 94.44 68 GLN A N 1
ATOM 537 C CA . GLN A 1 68 ? -12.683 -0.692 -14.593 1.00 94.44 68 GLN A CA 1
ATOM 538 C C . GLN A 1 68 ? -11.513 -1.623 -14.908 1.00 94.44 68 GLN A C 1
ATOM 540 O O . GLN A 1 68 ? -11.682 -2.836 -15.054 1.00 94.44 68 GLN A O 1
ATOM 545 N N . LEU A 1 69 ? -10.334 -1.023 -15.032 1.00 92.88 69 LEU A N 1
ATOM 546 C CA . LEU A 1 69 ? -9.069 -1.675 -15.333 1.00 92.88 69 LEU A CA 1
ATOM 547 C C . LEU A 1 69 ? -8.107 -1.425 -14.170 1.00 92.88 69 LEU A C 1
ATOM 549 O O . LEU A 1 69 ? -7.689 -0.288 -13.942 1.00 92.88 69 LEU A O 1
ATOM 553 N N . GLU A 1 70 ? -7.759 -2.470 -13.426 1.00 89.69 70 GLU A N 1
ATOM 554 C CA . GLU A 1 70 ? -6.839 -2.380 -12.295 1.00 89.69 70 GLU A CA 1
ATOM 555 C C . GLU A 1 70 ? -5.741 -3.436 -12.381 1.00 89.69 70 GLU A C 1
ATOM 557 O O . GLU A 1 70 ? -6.006 -4.627 -12.566 1.00 89.69 70 GLU A O 1
ATOM 562 N N . ASN A 1 71 ? -4.496 -2.965 -12.248 1.00 88.25 71 ASN A N 1
ATOM 563 C CA . ASN A 1 71 ? -3.292 -3.791 -12.299 1.00 88.25 71 ASN A CA 1
ATOM 564 C C . ASN A 1 71 ? -3.249 -4.711 -13.538 1.00 88.25 71 ASN A C 1
ATOM 566 O O . ASN A 1 71 ? -3.024 -5.917 -13.451 1.00 88.25 71 ASN A O 1
ATOM 570 N N . ASN A 1 72 ? -3.515 -4.140 -14.719 1.00 89.75 72 ASN A N 1
ATOM 571 C CA . ASN A 1 72 ? -3.542 -4.890 -15.979 1.00 89.75 72 ASN A CA 1
ATOM 572 C C . ASN A 1 72 ? -2.249 -4.755 -16.798 1.00 89.75 72 ASN A C 1
ATOM 574 O O . ASN A 1 72 ? -2.092 -5.430 -17.813 1.00 89.75 72 ASN A O 1
ATOM 578 N N . GLY A 1 73 ? -1.327 -3.876 -16.394 1.00 88.12 73 GLY A N 1
ATOM 579 C CA . GLY A 1 73 ? -0.107 -3.582 -17.151 1.00 88.12 73 GLY A CA 1
ATOM 580 C C . GLY A 1 73 ? -0.329 -2.705 -18.392 1.00 88.12 73 GLY A C 1
ATOM 581 O O . GLY A 1 73 ? 0.524 -2.679 -19.279 1.00 88.12 73 GLY A O 1
ATOM 582 N N . LEU A 1 74 ? -1.445 -1.972 -18.465 1.00 90.81 74 LEU A N 1
ATOM 583 C CA . LEU A 1 74 ? -1.784 -1.081 -19.575 1.00 90.81 74 LEU A CA 1
ATOM 584 C C . LEU A 1 74 ? -0.820 0.119 -19.629 1.00 90.81 74 LEU A C 1
ATOM 586 O O . LEU A 1 74 ? -0.721 0.894 -18.679 1.00 90.81 74 LEU A O 1
ATOM 590 N N . ARG A 1 75 ? -0.111 0.291 -20.751 1.00 86.38 75 ARG A N 1
ATOM 591 C CA . ARG A 1 75 ? 0.923 1.339 -20.919 1.00 86.38 75 ARG A CA 1
ATOM 592 C C . ARG A 1 75 ? 0.469 2.548 -21.733 1.00 86.38 75 ARG A C 1
ATOM 594 O O . ARG A 1 75 ? 1.008 3.635 -21.549 1.00 86.38 75 ARG A O 1
ATOM 601 N N . SER A 1 76 ? -0.524 2.381 -22.604 1.00 86.19 76 SER A N 1
ATOM 602 C CA . SER A 1 76 ? -1.092 3.466 -23.409 1.00 86.19 76 SER A CA 1
ATOM 603 C C . SER A 1 76 ? -2.572 3.221 -23.710 1.00 86.19 76 SER A C 1
ATOM 605 O O . SER A 1 76 ? -3.062 2.097 -23.600 1.00 86.19 76 SER A O 1
ATOM 607 N N . ILE A 1 77 ? -3.284 4.283 -24.093 1.00 89.06 77 ILE A N 1
ATOM 608 C CA . ILE A 1 77 ? -4.667 4.222 -24.584 1.00 89.06 77 ILE A CA 1
ATOM 609 C C . ILE A 1 77 ? -4.638 4.510 -26.082 1.00 89.06 77 ILE A C 1
ATOM 611 O O . ILE A 1 77 ? -4.048 5.503 -26.503 1.00 89.06 77 ILE A O 1
ATOM 615 N N . GLN A 1 78 ? -5.273 3.666 -26.894 1.00 86.56 78 GLN A N 1
ATOM 616 C CA . GLN A 1 78 ? -5.304 3.878 -28.340 1.00 86.56 78 GLN A CA 1
ATOM 617 C C . GLN A 1 78 ? -6.154 5.120 -28.710 1.00 86.56 78 GLN A C 1
ATOM 619 O O . GLN A 1 78 ? -7.252 5.284 -28.166 1.00 86.56 78 GLN A O 1
ATOM 624 N N . PRO A 1 79 ? -5.703 5.984 -29.644 1.00 87.44 79 PRO A N 1
ATOM 625 C CA . PRO A 1 79 ? -6.463 7.162 -30.074 1.00 87.44 79 PRO A CA 1
ATOM 626 C C . PRO A 1 79 ? -7.843 6.799 -30.643 1.00 87.44 79 PRO A C 1
ATOM 628 O O . PRO A 1 79 ? -7.970 5.809 -31.364 1.00 87.44 79 PRO A O 1
ATOM 631 N N . GLN A 1 80 ? -8.873 7.602 -30.339 1.00 89.62 80 GLN A N 1
ATOM 632 C CA . GLN A 1 80 ? -10.260 7.463 -30.831 1.00 89.62 80 GLN A CA 1
ATOM 633 C C . GLN A 1 80 ? -10.941 6.119 -30.505 1.00 89.62 80 GLN A C 1
ATOM 635 O O . GLN A 1 80 ? -12.030 5.822 -30.998 1.00 89.62 80 GLN A O 1
ATOM 640 N N . PHE A 1 81 ? -10.329 5.285 -29.663 1.00 89.44 81 PHE A N 1
ATOM 641 C CA . PHE A 1 81 ? -10.763 3.905 -29.468 1.00 89.44 81 PHE A CA 1
ATOM 642 C C . PHE A 1 81 ? -12.038 3.767 -28.630 1.00 89.44 81 PHE A C 1
ATOM 644 O O . PHE A 1 81 ? -12.732 2.761 -28.721 1.00 89.44 81 PHE A O 1
ATOM 651 N N . LEU A 1 82 ? -12.369 4.766 -27.811 1.00 91.94 82 LEU A N 1
ATOM 652 C CA . LEU A 1 82 ? -13.547 4.732 -26.940 1.00 91.94 82 LEU A CA 1
ATOM 653 C C . LEU A 1 82 ? -14.778 5.419 -27.558 1.00 91.94 82 LEU A C 1
ATOM 655 O O . LEU A 1 82 ? -15.829 5.500 -26.916 1.00 91.94 82 LEU A O 1
ATOM 659 N N . MET A 1 83 ? -14.679 5.868 -28.812 1.00 90.19 83 MET A N 1
ATOM 660 C CA . MET A 1 83 ? -15.645 6.772 -29.441 1.00 90.19 83 MET A CA 1
ATOM 661 C C . MET A 1 83 ? -17.082 6.248 -29.491 1.00 90.19 83 MET A C 1
ATOM 663 O O . MET A 1 83 ? -18.019 7.026 -29.341 1.00 90.19 83 MET A O 1
ATOM 667 N N . ASN A 1 84 ? -17.278 4.937 -29.644 1.00 86.12 84 ASN A N 1
ATOM 668 C CA . ASN A 1 84 ? -18.612 4.343 -29.800 1.00 86.12 84 ASN A CA 1
ATOM 669 C C . ASN A 1 84 ? -19.154 3.672 -28.525 1.00 86.12 84 ASN A C 1
ATOM 671 O O . ASN A 1 84 ? -20.194 3.015 -28.565 1.00 86.12 84 ASN A O 1
ATOM 675 N N . THR A 1 85 ? -18.470 3.833 -27.391 1.00 90.56 85 THR A N 1
ATOM 676 C CA . THR A 1 85 ? -18.763 3.059 -26.172 1.00 90.56 85 THR A CA 1
ATOM 677 C C . THR A 1 85 ? -19.906 3.630 -25.330 1.00 90.56 85 THR A C 1
ATOM 679 O O . THR A 1 85 ? -20.681 2.870 -24.752 1.00 90.56 85 THR A O 1
ATOM 682 N N . GLY A 1 86 ? -20.043 4.960 -25.261 1.00 89.12 86 GLY A N 1
ATOM 683 C CA . GLY A 1 86 ? -21.033 5.627 -24.407 1.00 89.12 86 GLY A CA 1
ATOM 684 C C . GLY A 1 86 ? -20.751 5.526 -22.900 1.00 89.12 86 GLY A C 1
ATOM 685 O O . GLY A 1 86 ? -21.699 5.552 -22.113 1.00 89.12 86 GLY A O 1
ATOM 686 N N . LEU A 1 87 ? -19.475 5.414 -22.506 1.00 94.00 87 LEU A N 1
ATOM 687 C CA . LEU A 1 87 ? -19.026 5.283 -21.113 1.00 94.00 87 LEU A CA 1
ATOM 688 C C . LEU A 1 87 ? -19.543 6.401 -20.209 1.00 94.00 87 LEU A C 1
ATOM 690 O O . LEU A 1 87 ? -19.449 7.573 -20.567 1.00 94.00 87 LEU A O 1
ATOM 694 N N . TYR A 1 88 ? -20.015 6.010 -19.023 1.00 95.44 88 TYR A N 1
ATOM 695 C CA . TYR A 1 88 ? -20.323 6.874 -17.881 1.00 95.4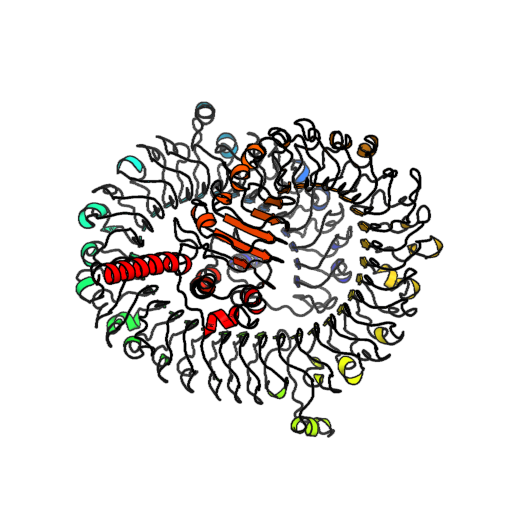4 88 TYR A CA 1
ATOM 696 C C . TYR A 1 88 ? -19.129 7.007 -16.931 1.00 95.44 88 TYR A C 1
ATOM 698 O O . TYR A 1 88 ? -18.790 8.124 -16.540 1.00 95.44 88 TYR A O 1
ATOM 706 N N . LYS A 1 89 ? -18.470 5.888 -16.601 1.00 96.44 89 LYS A N 1
ATOM 707 C CA . LYS A 1 89 ? -17.276 5.851 -15.743 1.00 96.44 89 LYS A CA 1
ATOM 708 C C . LYS A 1 89 ? -16.131 5.108 -16.426 1.00 96.44 89 LYS A C 1
ATOM 710 O O . LYS A 1 89 ? -16.317 3.987 -16.900 1.00 96.44 89 LYS A O 1
ATOM 715 N N . LEU A 1 90 ? -14.947 5.711 -16.431 1.00 96.38 90 LEU A N 1
ATOM 716 C CA . LEU A 1 90 ? -13.700 5.078 -16.849 1.00 96.38 90 LEU A CA 1
ATOM 717 C C . LEU A 1 90 ? -12.710 5.124 -15.688 1.00 96.38 90 LEU A C 1
ATOM 719 O O . LEU A 1 90 ? -12.337 6.207 -15.247 1.00 96.38 90 LEU A O 1
ATOM 723 N N . GLN A 1 91 ? -12.284 3.956 -15.223 1.00 96.25 91 GLN A N 1
ATOM 724 C CA . GLN A 1 91 ? -11.314 3.801 -14.148 1.00 96.25 91 GLN A CA 1
ATOM 725 C C . GLN A 1 91 ? -10.132 2.972 -14.649 1.00 96.25 91 GLN A C 1
ATOM 727 O O . GLN A 1 91 ? -10.303 1.821 -15.046 1.00 96.25 91 GLN A O 1
ATOM 732 N N . ILE A 1 92 ? -8.936 3.559 -14.619 1.00 94.88 92 ILE A N 1
ATOM 733 C CA . ILE A 1 92 ? -7.673 2.886 -14.930 1.00 94.88 92 ILE A CA 1
ATOM 734 C C . ILE A 1 92 ? -6.711 3.125 -13.766 1.00 94.88 92 ILE A C 1
ATOM 736 O O . ILE A 1 92 ? -6.084 4.180 -13.668 1.00 94.88 92 ILE A O 1
ATOM 740 N N . LYS A 1 93 ? -6.607 2.142 -12.872 1.00 92.38 93 LYS A N 1
ATOM 741 C CA . LYS A 1 93 ? -5.874 2.224 -11.602 1.00 92.38 93 LYS A CA 1
ATOM 742 C C . LYS A 1 93 ? -4.653 1.301 -11.603 1.00 92.38 93 LYS A C 1
ATOM 744 O O . LYS A 1 93 ? -4.705 0.230 -12.201 1.00 92.38 93 LYS A O 1
ATOM 749 N N . HIS A 1 94 ? -3.557 1.700 -10.951 1.00 90.50 94 HIS A N 1
ATOM 750 C CA . HIS A 1 94 ? -2.323 0.894 -10.841 1.00 90.50 94 HIS A CA 1
ATOM 751 C C . HIS A 1 94 ? -1.801 0.382 -12.191 1.00 90.50 94 HIS A C 1
ATOM 753 O O . HIS A 1 94 ? -1.433 -0.781 -12.348 1.00 90.50 94 HIS A O 1
ATOM 759 N N . ASN A 1 95 ? -1.788 1.254 -13.195 1.00 90.00 95 ASN A N 1
ATOM 760 C CA . ASN A 1 95 ? -1.248 0.938 -14.507 1.00 90.00 95 ASN A CA 1
ATOM 761 C C . ASN A 1 95 ? -0.059 1.861 -14.826 1.00 90.00 95 ASN A C 1
ATOM 763 O O . ASN A 1 95 ? 0.047 2.970 -14.311 1.00 90.00 95 ASN A O 1
ATOM 767 N N . PRO A 1 96 ? 0.901 1.431 -15.653 1.00 90.25 96 PRO A N 1
ATOM 768 C CA . PRO A 1 96 ? 2.072 2.239 -15.984 1.00 90.25 96 PRO A CA 1
ATOM 769 C C . PRO A 1 96 ? 1.813 3.308 -17.072 1.00 90.25 96 PRO A C 1
ATOM 771 O O . PRO A 1 96 ? 2.710 3.551 -17.879 1.00 90.25 96 PRO A O 1
ATOM 774 N N . LEU A 1 97 ? 0.642 3.964 -17.111 1.00 91.25 97 LEU A N 1
ATOM 775 C CA . LEU A 1 97 ? 0.329 4.992 -18.122 1.00 91.25 97 LEU A CA 1
ATOM 776 C C . LEU A 1 97 ? 1.188 6.252 -17.932 1.00 91.25 97 LEU A C 1
ATOM 778 O O . LEU A 1 97 ? 1.082 6.916 -16.903 1.00 91.25 97 LEU A O 1
ATOM 782 N N . SER A 1 98 ? 2.006 6.614 -18.923 1.00 87.62 98 SER A N 1
ATOM 783 C CA . SER A 1 98 ? 2.878 7.804 -18.874 1.00 87.62 98 SER A CA 1
ATOM 784 C C . SER A 1 98 ? 2.358 9.014 -19.656 1.00 87.62 98 SER A C 1
ATOM 786 O O . SER A 1 98 ? 2.716 10.149 -19.345 1.00 87.62 98 SER A O 1
ATOM 788 N N . ASP A 1 99 ? 1.517 8.793 -20.665 1.00 87.56 99 ASP A N 1
ATOM 789 C CA . ASP A 1 99 ? 0.896 9.846 -21.473 1.00 87.56 99 ASP A CA 1
ATOM 790 C C . ASP A 1 99 ? -0.502 9.401 -21.926 1.00 87.56 99 ASP A C 1
ATOM 792 O O . ASP A 1 99 ? -0.795 8.203 -21.980 1.00 87.56 99 ASP A O 1
ATOM 796 N N . ILE A 1 100 ? -1.363 10.364 -22.256 1.00 91.50 100 ILE A N 1
ATOM 797 C CA . ILE A 1 100 ? -2.700 10.110 -22.810 1.00 91.50 100 ILE A CA 1
ATOM 798 C C . ILE A 1 100 ? -2.823 10.883 -24.124 1.00 91.50 100 ILE A C 1
ATOM 800 O O . ILE A 1 100 ? -2.664 12.104 -24.105 1.00 91.50 100 ILE A O 1
ATOM 804 N N . PRO A 1 101 ? -3.108 10.210 -25.256 1.00 89.25 101 PRO A N 1
ATOM 805 C CA . PRO A 1 101 ? -3.286 10.891 -26.536 1.00 89.25 101 PRO A CA 1
ATOM 806 C C . PRO A 1 101 ? -4.421 11.919 -26.522 1.00 89.25 101 PRO A C 1
ATOM 808 O O . PRO A 1 101 ? -5.427 11.748 -25.826 1.00 89.25 101 PRO A O 1
ATOM 811 N N . ASP A 1 102 ? -4.292 12.964 -27.339 1.00 91.50 102 ASP A N 1
ATOM 812 C CA . ASP A 1 102 ? -5.267 14.058 -27.429 1.00 91.50 102 ASP A CA 1
ATOM 813 C C . ASP A 1 102 ? -6.652 13.552 -27.890 1.00 91.50 102 ASP A C 1
ATOM 815 O O . ASP A 1 102 ? -7.680 14.061 -27.457 1.00 91.50 102 ASP A O 1
ATOM 819 N N . GLU A 1 103 ? -6.716 12.498 -28.707 1.00 92.19 103 GLU A N 1
ATOM 820 C CA . GLU A 1 103 ? -7.973 11.927 -29.206 1.00 92.19 103 GLU A CA 1
ATOM 821 C C . GLU A 1 103 ? -8.483 10.729 -28.384 1.00 92.19 103 GLU A C 1
ATOM 823 O O . GLU A 1 103 ? -9.410 10.040 -28.815 1.00 92.19 103 GLU A O 1
ATOM 828 N N . ALA A 1 104 ? -7.891 10.430 -27.222 1.00 92.31 104 ALA A N 1
ATOM 829 C CA . ALA A 1 104 ? -8.202 9.217 -26.455 1.00 92.31 104 ALA A CA 1
ATOM 830 C C . ALA A 1 104 ? -9.681 9.114 -26.022 1.00 92.31 104 ALA A C 1
ATOM 832 O O . ALA A 1 104 ? -10.247 8.020 -26.024 1.00 92.31 104 ALA A O 1
ATOM 833 N N . PHE A 1 105 ? -10.313 10.245 -25.680 1.00 93.81 105 PHE A N 1
ATOM 834 C CA . PHE A 1 105 ? -11.689 10.303 -25.156 1.00 93.81 105 PHE A CA 1
ATOM 835 C C . PHE A 1 105 ? -12.704 10.918 -26.130 1.00 93.81 105 PHE A C 1
ATOM 837 O O . PHE A 1 105 ? -13.822 11.254 -25.732 1.00 93.81 105 PHE A O 1
ATOM 844 N N . LEU A 1 106 ? -12.334 11.067 -27.404 1.00 92.19 106 LEU A N 1
ATOM 845 C CA . LEU A 1 106 ? -13.250 11.532 -28.446 1.00 92.19 106 LEU A CA 1
ATOM 846 C C . LEU A 1 106 ? -14.447 10.571 -28.545 1.00 92.19 106 LEU A C 1
ATOM 848 O O . LEU A 1 106 ? -14.253 9.360 -28.494 1.00 92.19 106 LEU A O 1
ATOM 852 N N . GLY A 1 107 ? -15.669 11.101 -28.650 1.00 89.81 107 GLY A N 1
ATOM 853 C CA . GLY A 1 107 ? -16.947 10.369 -28.635 1.00 89.81 107 GLY A CA 1
ATOM 854 C C . GLY A 1 107 ? -17.592 10.192 -27.253 1.00 89.81 107 GLY A C 1
ATOM 855 O O . GLY A 1 107 ? -18.744 9.763 -27.161 1.00 89.81 107 GLY A O 1
ATOM 856 N N . LEU A 1 108 ? -16.888 10.546 -26.171 1.00 93.50 108 LEU A N 1
ATOM 857 C CA . LEU A 1 108 ? -17.391 10.460 -24.793 1.00 93.50 108 LEU A CA 1
ATOM 858 C C . LEU A 1 108 ? -17.919 11.791 -24.236 1.00 93.50 108 LEU A C 1
ATOM 860 O O . LEU A 1 108 ? -18.290 11.880 -23.063 1.00 93.50 108 LEU A O 1
ATOM 864 N N . GLU A 1 109 ? -18.001 12.828 -25.070 1.00 92.00 109 GLU A N 1
ATOM 865 C CA . GLU A 1 109 ? -18.254 14.225 -24.686 1.00 92.00 109 GLU A CA 1
ATOM 866 C C . GLU A 1 109 ? -19.539 14.411 -23.876 1.00 92.00 109 GLU A C 1
ATOM 868 O O . GLU A 1 109 ? -19.649 15.298 -23.026 1.00 92.00 109 GLU A O 1
ATOM 873 N N . ARG A 1 110 ? -20.541 13.578 -24.172 1.00 89.62 110 ARG A N 1
ATOM 874 C CA . ARG A 1 110 ? -21.891 13.660 -23.603 1.00 89.62 110 ARG A CA 1
ATOM 875 C C . ARG A 1 110 ? -22.223 12.519 -22.646 1.00 89.62 110 ARG A C 1
ATOM 877 O O . ARG A 1 110 ? -23.307 12.554 -22.062 1.00 89.62 110 ARG A O 1
ATOM 884 N N . SER A 1 111 ? -21.344 11.528 -22.504 1.00 93.81 111 SER A N 1
ATOM 885 C CA . SER A 1 111 ? -21.614 10.326 -21.712 1.00 93.81 111 SER A CA 1
ATOM 886 C C . SER A 1 111 ? -20.743 10.208 -20.468 1.00 93.81 111 SER A C 1
ATOM 888 O O . SER A 1 111 ? -21.269 9.738 -19.464 1.00 93.81 111 SER A O 1
ATOM 890 N N . LEU A 1 112 ? -19.475 10.650 -20.497 1.00 95.81 112 LEU A N 1
ATOM 891 C CA . LEU A 1 112 ? -18.531 10.413 -19.397 1.00 95.81 112 LEU A CA 1
ATOM 892 C C . LEU A 1 112 ? -18.722 11.412 -18.253 1.00 95.81 112 LEU A C 1
ATOM 894 O O . LEU A 1 112 ? -18.718 12.625 -18.458 1.00 95.81 112 LEU A O 1
ATOM 898 N N . TRP A 1 113 ? -18.905 10.881 -17.046 1.00 97.25 113 TRP A N 1
ATOM 899 C CA . TRP A 1 113 ? -19.149 11.628 -15.811 1.00 97.25 113 TRP A CA 1
ATOM 900 C C . TRP A 1 113 ? -18.028 11.443 -14.795 1.00 97.25 113 TRP A C 1
ATOM 902 O O . TRP A 1 113 ? -17.730 12.383 -14.060 1.00 97.25 113 TRP A O 1
ATOM 912 N N . GLU A 1 114 ? -17.399 10.271 -14.766 1.00 98.12 114 GLU A N 1
ATOM 913 C CA . GLU A 1 114 ? -16.314 9.959 -13.836 1.00 98.12 114 GLU A CA 1
ATOM 914 C C . GLU A 1 114 ? -15.104 9.427 -14.615 1.00 98.12 114 GLU A C 1
ATOM 916 O O . GLU A 1 114 ? -15.202 8.432 -15.339 1.00 98.12 114 GLU A O 1
ATOM 921 N N . LEU A 1 115 ? -13.967 10.112 -14.487 1.00 97.56 115 LEU A N 1
ATOM 922 C CA . LEU A 1 115 ? -12.686 9.701 -15.052 1.00 97.56 115 LEU A CA 1
ATOM 923 C C . LEU A 1 115 ? -11.676 9.546 -13.919 1.00 97.56 115 LEU A C 1
ATOM 925 O O . LEU A 1 115 ? -11.262 10.527 -13.304 1.00 97.56 115 LEU A O 1
ATOM 929 N N . GLU A 1 116 ? -11.276 8.309 -13.666 1.00 97.81 116 GLU A N 1
ATOM 930 C CA . GLU A 1 116 ? -10.350 7.947 -12.603 1.00 97.81 116 GLU A CA 1
ATOM 931 C C . GLU A 1 116 ? -9.084 7.340 -13.208 1.00 97.81 116 GLU A C 1
ATOM 933 O O . GLU A 1 116 ? -9.113 6.275 -13.822 1.00 97.81 116 GLU A O 1
ATOM 938 N N . LEU A 1 117 ? -7.954 8.020 -13.025 1.00 96.50 117 LEU A N 1
ATOM 939 C CA . LEU A 1 117 ? -6.630 7.585 -13.470 1.00 96.50 117 LEU A CA 1
ATOM 940 C C . LEU A 1 117 ? -5.614 7.523 -12.305 1.00 96.50 117 LEU A C 1
ATOM 942 O O . LEU A 1 117 ? -4.476 7.993 -12.468 1.00 96.50 117 LEU A O 1
ATOM 946 N N . PRO A 1 118 ? -5.969 6.983 -11.119 1.00 95.12 118 PRO A N 1
ATOM 947 C CA . PRO A 1 118 ? -5.083 7.022 -9.967 1.00 95.12 118 PRO A CA 1
ATOM 948 C C . PRO A 1 118 ? -3.911 6.035 -10.083 1.00 95.12 118 PRO A C 1
ATOM 950 O O . PRO A 1 118 ? -4.033 4.957 -10.666 1.00 95.12 118 PRO A O 1
ATOM 953 N N . TYR A 1 119 ? -2.777 6.391 -9.476 1.00 92.19 119 TYR A N 1
ATOM 954 C CA . TYR A 1 119 ? -1.556 5.574 -9.412 1.00 92.19 119 TYR A CA 1
ATOM 955 C C . TYR A 1 119 ? -1.033 5.140 -10.789 1.00 92.19 119 TYR A C 1
ATOM 957 O O . TYR A 1 119 ? -0.637 3.989 -10.989 1.00 92.19 119 TYR A O 1
ATOM 965 N N . ASN A 1 120 ? -1.044 6.079 -11.738 1.00 92.25 120 ASN A N 1
ATOM 966 C CA . ASN A 1 120 ? -0.356 5.952 -13.017 1.00 92.25 120 ASN A CA 1
ATOM 967 C C . ASN A 1 120 ? 0.980 6.725 -12.989 1.00 92.25 120 ASN A C 1
ATOM 969 O O . ASN A 1 120 ? 1.537 7.015 -11.932 1.00 92.25 120 ASN A O 1
ATOM 973 N N . ARG A 1 121 ? 1.558 7.017 -14.156 1.00 90.50 121 ARG A N 1
ATOM 974 C CA . ARG A 1 121 ? 2.848 7.709 -14.316 1.00 90.50 121 ARG A CA 1
ATOM 975 C C . ARG A 1 121 ? 2.699 9.004 -15.122 1.00 90.50 121 ARG A C 1
ATOM 977 O O . ARG A 1 121 ? 3.639 9.408 -15.802 1.00 90.50 121 ARG A O 1
ATOM 984 N N . LEU A 1 122 ? 1.527 9.643 -15.072 1.00 91.19 122 LEU A N 1
ATOM 985 C CA . LEU A 1 122 ? 1.240 10.853 -15.846 1.00 91.19 122 LEU A CA 1
ATOM 986 C C . LEU A 1 122 ? 2.041 12.038 -15.311 1.00 91.19 122 LEU A C 1
ATOM 988 O O . LEU A 1 122 ? 1.986 12.347 -14.124 1.00 91.19 122 LEU A O 1
ATOM 992 N N . VAL A 1 123 ? 2.753 12.734 -16.194 1.00 86.94 123 VAL A N 1
ATOM 993 C CA . VAL A 1 123 ? 3.656 13.828 -15.796 1.00 86.94 123 VAL A CA 1
ATOM 994 C C . VAL A 1 123 ? 3.005 15.218 -15.901 1.00 86.94 123 VAL A C 1
ATOM 996 O O . VAL A 1 123 ? 3.462 16.195 -15.301 1.00 86.94 123 VAL A O 1
ATOM 999 N N . LYS A 1 124 ? 1.904 15.307 -16.650 1.00 89.56 124 LYS A N 1
ATOM 1000 C CA . LYS A 1 124 ? 1.125 16.523 -16.913 1.00 89.56 124 LYS A CA 1
ATOM 1001 C C . LYS A 1 124 ? -0.367 16.205 -16.897 1.00 89.56 124 LYS A C 1
ATOM 1003 O O . LYS A 1 124 ? -0.762 15.066 -17.139 1.00 89.56 124 LYS A O 1
ATOM 1008 N N . VAL A 1 125 ? -1.189 17.226 -16.675 1.00 93.56 125 VAL A N 1
ATOM 1009 C CA . VAL A 1 125 ? -2.641 17.115 -16.850 1.00 93.56 125 VAL A CA 1
ATOM 1010 C C . VAL A 1 125 ? -2.953 16.943 -18.351 1.00 93.56 125 VAL A C 1
ATOM 1012 O O . VAL A 1 125 ? -2.564 17.813 -19.138 1.00 93.56 125 VAL A O 1
ATOM 1015 N N . PRO A 1 126 ? -3.651 15.873 -18.782 1.00 92.81 126 PRO A N 1
ATOM 1016 C CA . PRO A 1 126 ? -3.959 15.609 -20.193 1.00 92.81 126 PRO A CA 1
ATOM 1017 C C . PRO A 1 126 ? -5.142 16.463 -20.689 1.00 92.81 126 PRO A C 1
ATOM 1019 O O . PRO A 1 126 ? -6.169 15.956 -21.133 1.00 92.81 126 PRO A O 1
ATOM 1022 N N . SER A 1 127 ? -5.007 17.789 -20.591 1.00 92.06 127 SER A N 1
ATOM 1023 C CA . SER A 1 127 ? -6.118 18.733 -20.767 1.00 92.06 127 SER A CA 1
ATOM 1024 C C . SER A 1 127 ? -6.753 18.702 -22.147 1.00 92.06 127 SER A C 1
ATOM 1026 O O . SER A 1 127 ? -7.968 18.825 -22.279 1.00 92.06 127 SER A O 1
ATOM 1028 N N . LYS A 1 128 ? -5.947 18.490 -23.188 1.00 92.25 128 LYS A N 1
ATOM 1029 C CA . LYS A 1 128 ? -6.441 18.370 -24.561 1.00 92.25 128 LYS A CA 1
ATOM 1030 C C . LYS A 1 128 ? -7.371 17.169 -24.729 1.00 92.25 128 LYS A C 1
ATOM 1032 O O . LYS A 1 128 ? -8.403 17.314 -25.377 1.00 92.25 128 LYS A O 1
ATOM 1037 N N . SER A 1 129 ? -7.056 16.046 -24.083 1.00 91.25 129 SER A N 1
ATOM 1038 C CA . SER A 1 129 ? -7.809 14.797 -24.202 1.00 91.25 129 SER A CA 1
ATOM 1039 C C . SER A 1 129 ? -9.218 14.884 -23.632 1.00 91.25 129 SER A C 1
ATOM 1041 O O . SER A 1 129 ? -10.133 14.264 -24.163 1.00 91.25 129 SER A O 1
ATOM 1043 N N . PHE A 1 130 ? -9.417 15.650 -22.557 1.00 91.44 130 PHE A N 1
ATOM 1044 C CA . PHE A 1 130 ? -10.722 15.767 -21.903 1.00 91.44 130 PHE A CA 1
ATOM 1045 C C . PHE A 1 130 ? -11.437 17.105 -22.141 1.00 91.44 130 PHE A C 1
ATOM 1047 O O . PHE A 1 130 ? -12.537 17.308 -21.630 1.00 91.44 130 PHE A O 1
ATOM 1054 N N . ARG A 1 131 ? -10.874 18.010 -22.954 1.00 90.25 131 ARG A N 1
ATOM 1055 C CA . ARG A 1 131 ? -11.430 19.354 -23.210 1.00 90.25 131 ARG A CA 1
ATOM 1056 C C . ARG A 1 131 ? -12.850 19.365 -23.786 1.00 90.25 131 ARG A C 1
ATOM 1058 O O . ARG A 1 131 ? -13.528 20.388 -23.771 1.00 90.25 131 ARG A O 1
ATOM 1065 N N . HIS A 1 132 ? -13.318 18.249 -24.329 1.00 89.81 132 HIS A N 1
ATOM 1066 C CA . HIS A 1 132 ? -14.668 18.138 -24.872 1.00 89.81 132 HIS A CA 1
ATOM 1067 C C . HIS A 1 132 ? -15.648 17.404 -23.936 1.00 89.81 132 HIS A C 1
ATOM 1069 O O . HIS A 1 132 ? -16.823 17.282 -24.275 1.00 89.81 132 HIS A O 1
ATOM 1075 N N . LEU A 1 133 ? -15.219 16.963 -22.746 1.00 93.06 133 LEU A N 1
ATOM 1076 C CA . LEU A 1 133 ? -16.026 16.178 -21.802 1.00 93.06 133 LEU A CA 1
ATOM 1077 C C . LEU A 1 133 ? -16.965 17.045 -20.945 1.00 93.06 133 LEU A C 1
ATOM 1079 O O . LEU A 1 133 ? -16.821 17.160 -19.732 1.00 93.06 133 LEU A O 1
ATOM 1083 N N . GLN A 1 134 ? -17.994 17.607 -21.578 1.00 88.56 134 GLN A N 1
ATOM 1084 C CA . GLN A 1 134 ? -18.938 18.572 -20.986 1.00 88.56 134 GLN A CA 1
ATOM 1085 C C . GLN A 1 134 ? -19.812 18.027 -19.839 1.00 88.56 134 GLN A C 1
ATOM 1087 O O . GLN A 1 134 ? -20.612 18.767 -19.261 1.00 88.56 134 GLN A O 1
ATOM 1092 N N . LYS A 1 135 ? -19.762 16.722 -19.558 1.00 94.31 135 LYS A N 1
ATOM 1093 C CA . LYS A 1 135 ? -20.525 16.070 -18.483 1.00 94.31 135 LYS A CA 1
ATOM 1094 C C . LYS A 1 135 ? -19.657 15.567 -17.336 1.00 94.31 135 LYS A C 1
ATOM 1096 O O . LYS A 1 135 ? -20.221 15.096 -16.349 1.00 94.31 135 LYS A O 1
ATOM 1101 N N . LEU A 1 136 ? -18.336 15.702 -17.437 1.00 96.44 136 LEU A N 1
ATOM 1102 C CA . LEU A 1 136 ? -17.410 15.182 -16.443 1.00 96.44 136 LEU A CA 1
ATOM 1103 C C . LEU A 1 136 ? -17.601 15.912 -15.110 1.00 96.44 136 LEU A C 1
ATOM 1105 O O . LEU A 1 136 ? -17.467 17.133 -15.046 1.00 96.44 136 LEU A O 1
ATOM 1109 N N . ARG A 1 137 ? -17.922 15.154 -14.060 1.00 97.12 137 ARG A N 1
ATOM 1110 C CA . ARG A 1 137 ? -18.138 15.636 -12.690 1.00 97.12 137 ARG A CA 1
ATOM 1111 C C . ARG A 1 137 ? -16.995 15.277 -11.760 1.00 97.12 137 ARG A C 1
ATOM 1113 O O . ARG A 1 137 ? -16.683 16.075 -10.883 1.00 97.12 137 ARG A O 1
ATOM 1120 N N . LEU A 1 138 ? -16.389 14.108 -11.948 1.00 98.00 138 LEU A N 1
ATOM 1121 C CA . LEU A 1 138 ? -15.275 13.629 -11.140 1.00 98.00 138 LEU A CA 1
ATOM 1122 C C . LEU A 1 138 ? -14.063 13.383 -12.031 1.00 98.00 138 LEU A C 1
ATOM 1124 O O . LEU A 1 138 ? -14.146 12.623 -12.997 1.00 98.00 138 LEU A O 1
ATOM 1128 N N . LEU A 1 139 ? -12.945 14.009 -11.672 1.00 97.62 139 LEU A N 1
ATOM 1129 C CA . LEU A 1 139 ? -11.633 13.751 -12.252 1.00 97.62 139 LEU A CA 1
ATOM 1130 C C . LEU A 1 139 ? -10.656 13.373 -11.135 1.00 97.62 139 LEU A C 1
ATOM 1132 O O . LEU A 1 139 ? -10.383 14.187 -10.251 1.00 97.62 139 LEU A O 1
ATOM 1136 N N . ASP A 1 140 ? -10.133 12.150 -11.187 1.00 97.62 140 ASP A N 1
ATOM 1137 C CA . ASP A 1 140 ? -9.121 11.654 -10.256 1.00 97.62 140 ASP A CA 1
ATOM 1138 C C . ASP A 1 140 ? -7.794 11.407 -10.975 1.00 97.62 140 ASP A C 1
ATOM 1140 O O . ASP A 1 140 ? -7.689 10.556 -11.856 1.00 97.62 140 ASP A O 1
ATOM 1144 N N . LEU A 1 141 ? -6.779 12.178 -10.593 1.00 96.94 141 LEU A N 1
ATOM 1145 C CA . LEU A 1 141 ? -5.398 12.096 -11.065 1.00 96.94 141 LEU A CA 1
ATOM 1146 C C . LEU A 1 141 ? -4.442 11.791 -9.896 1.00 96.94 141 LEU A C 1
ATOM 1148 O O . LEU A 1 141 ? -3.253 12.109 -9.968 1.00 96.94 141 LEU A O 1
ATOM 1152 N N . THR A 1 142 ? -4.939 11.202 -8.805 1.00 94.88 142 THR A N 1
ATOM 1153 C CA . THR A 1 142 ? -4.164 10.955 -7.579 1.00 94.88 142 THR A CA 1
ATOM 1154 C C . THR A 1 142 ? -2.984 10.008 -7.828 1.00 94.88 142 THR A C 1
ATOM 1156 O O . THR A 1 142 ? -3.100 9.059 -8.594 1.00 94.88 142 THR A O 1
ATOM 1159 N N . GLY A 1 143 ? -1.837 10.217 -7.179 1.00 91.12 143 GLY A N 1
ATOM 1160 C CA . GLY A 1 143 ? -0.694 9.291 -7.261 1.00 91.12 143 GLY A CA 1
ATOM 1161 C C . GLY A 1 143 ? 0.002 9.261 -8.623 1.00 91.12 143 GLY A C 1
ATOM 1162 O O . GLY A 1 143 ? 0.565 8.235 -8.995 1.00 91.12 143 GLY A O 1
ATOM 1163 N N . ASN A 1 144 ? -0.070 10.359 -9.375 1.00 92.50 144 ASN A N 1
ATOM 1164 C CA . ASN A 1 144 ? 0.674 10.565 -10.614 1.00 92.50 144 ASN A CA 1
ATOM 1165 C C . ASN A 1 144 ? 1.924 11.429 -10.354 1.00 92.50 144 ASN A C 1
ATOM 1167 O O . ASN A 1 144 ? 2.342 11.643 -9.219 1.00 92.50 144 ASN A O 1
ATOM 1171 N N . GLN A 1 145 ? 2.557 11.912 -11.419 1.00 88.50 145 GLN A N 1
ATOM 1172 C CA . GLN A 1 145 ? 3.774 12.722 -11.387 1.00 88.50 145 GLN A CA 1
ATOM 1173 C C . GLN A 1 145 ? 3.497 14.145 -11.904 1.00 88.50 145 GLN A C 1
ATOM 1175 O O . GLN A 1 145 ? 4.333 14.750 -12.570 1.00 88.50 145 GLN A O 1
ATOM 1180 N N . ILE A 1 146 ? 2.317 14.711 -11.644 1.00 90.56 146 ILE A N 1
ATOM 1181 C CA . ILE A 1 146 ? 1.942 16.048 -12.131 1.00 90.56 146 ILE A CA 1
ATOM 1182 C C . ILE A 1 146 ? 2.588 17.118 -11.247 1.00 90.56 146 ILE A C 1
ATOM 1184 O O . ILE A 1 146 ? 2.496 17.034 -10.030 1.00 90.56 146 ILE A O 1
ATOM 1188 N N . SER A 1 147 ? 3.229 18.136 -11.828 1.00 85.38 147 SER A N 1
ATOM 1189 C CA . SER A 1 147 ? 3.870 19.213 -11.042 1.00 85.38 147 SER A CA 1
ATOM 1190 C C . SER A 1 147 ? 3.392 20.626 -11.350 1.00 85.38 147 SER A C 1
ATOM 1192 O O . SER A 1 147 ? 3.594 21.518 -10.535 1.00 85.38 147 SER A O 1
ATOM 1194 N N . HIS A 1 148 ? 2.743 20.841 -12.492 1.00 86.31 148 HIS A N 1
ATOM 1195 C CA . HIS A 1 148 ? 2.272 22.159 -12.903 1.00 86.31 148 HIS A CA 1
ATOM 1196 C C . HIS A 1 148 ? 0.791 22.098 -13.250 1.00 86.31 148 HIS A C 1
ATOM 1198 O O . HIS A 1 148 ? 0.339 21.154 -13.904 1.00 86.31 148 HIS A O 1
ATOM 1204 N N . ILE A 1 149 ? 0.069 23.132 -12.826 1.00 91.69 149 ILE A N 1
ATOM 1205 C CA . ILE A 1 149 ? -1.334 23.360 -13.158 1.00 91.69 149 ILE A CA 1
ATOM 1206 C C . ILE A 1 149 ? -1.527 24.812 -13.608 1.00 91.69 149 ILE A C 1
ATOM 1208 O O . ILE A 1 149 ? -0.834 25.716 -13.142 1.00 91.69 149 ILE A O 1
ATOM 1212 N N . ALA A 1 150 ? -2.472 25.029 -14.511 1.00 90.69 150 ALA A N 1
ATOM 1213 C CA . ALA A 1 150 ? -2.846 26.320 -15.067 1.00 90.69 150 ALA A CA 1
ATOM 1214 C C . ALA A 1 150 ? -4.333 26.315 -15.448 1.00 90.69 150 ALA A C 1
ATOM 1216 O O . ALA A 1 150 ? -4.912 25.249 -15.662 1.00 90.69 150 ALA A O 1
ATOM 1217 N N . ALA A 1 151 ? -4.929 27.500 -15.612 1.00 88.12 151 ALA A N 1
ATOM 1218 C CA . ALA A 1 151 ? -6.335 27.658 -16.000 1.00 88.12 151 ALA A CA 1
ATOM 1219 C C . ALA A 1 151 ? -6.695 26.862 -17.272 1.00 88.12 151 ALA A C 1
ATOM 1221 O O . ALA A 1 151 ? -7.712 26.170 -17.330 1.00 88.12 151 ALA A O 1
ATOM 1222 N N . ASP A 1 152 ? -5.804 26.882 -18.270 1.00 89.19 152 ASP A N 1
ATOM 1223 C CA . ASP A 1 152 ? -5.974 26.160 -19.537 1.00 89.19 152 ASP A CA 1
ATOM 1224 C C . ASP A 1 152 ? -6.070 24.635 -19.370 1.00 89.19 152 ASP A C 1
ATOM 1226 O O . ASP A 1 152 ? -6.553 23.948 -20.277 1.00 89.19 152 ASP A O 1
ATOM 1230 N N . ASN A 1 153 ? -5.634 24.078 -18.231 1.00 91.38 153 ASN A N 1
ATOM 1231 C CA . ASN A 1 153 ? -5.752 22.646 -17.987 1.00 91.38 153 ASN A CA 1
ATOM 1232 C C . ASN A 1 153 ? -7.202 22.181 -17.840 1.00 91.38 153 ASN A C 1
ATOM 1234 O O . ASN A 1 153 ? -7.472 21.017 -18.117 1.00 91.38 153 ASN A O 1
ATOM 1238 N N . TRP A 1 154 ? -8.120 23.065 -17.448 1.00 91.12 154 TRP A N 1
ATOM 1239 C CA . TRP A 1 154 ? -9.516 22.719 -17.147 1.00 91.12 154 TRP A CA 1
ATOM 1240 C C . TRP A 1 154 ? -10.493 23.148 -18.233 1.00 91.12 154 TRP A C 1
ATOM 1242 O O . TRP A 1 154 ? -11.709 23.043 -18.062 1.00 91.12 154 TRP A O 1
ATOM 1252 N N . ARG A 1 155 ? -9.966 23.638 -19.357 1.00 89.81 155 ARG A N 1
ATOM 1253 C CA . ARG A 1 155 ? -10.776 24.154 -20.450 1.00 89.81 155 ARG A CA 1
ATOM 1254 C C . ARG A 1 155 ? -11.770 23.095 -20.924 1.00 89.81 155 ARG A C 1
ATOM 1256 O O . ARG A 1 155 ? -11.372 21.979 -21.236 1.00 89.81 155 ARG A O 1
ATOM 1263 N N . GLY A 1 156 ? -13.041 23.460 -21.024 1.00 88.31 156 GLY A N 1
ATOM 1264 C CA . GLY A 1 156 ? -14.152 22.571 -21.366 1.00 88.31 156 GLY A CA 1
ATOM 1265 C C . GLY A 1 156 ? -14.842 21.867 -20.192 1.00 88.31 156 GLY A C 1
ATOM 1266 O O . GLY A 1 156 ? -15.905 21.279 -20.403 1.00 88.31 156 GLY A O 1
ATOM 1267 N N . LEU A 1 157 ? -14.279 21.931 -18.979 1.00 92.31 157 LEU A N 1
ATOM 1268 C CA . LEU A 1 157 ? -14.835 21.332 -17.756 1.00 92.31 157 LEU A CA 1
ATOM 1269 C C . LEU A 1 157 ? -15.488 22.360 -16.814 1.00 92.31 157 LEU A C 1
ATOM 1271 O O . LEU A 1 157 ? -15.996 21.999 -15.750 1.00 92.31 157 LEU A O 1
ATOM 1275 N N . GLU A 1 158 ? -15.502 23.636 -17.205 1.00 89.44 158 GLU A N 1
ATOM 1276 C CA . GLU A 1 158 ? -15.877 24.795 -16.380 1.00 89.44 158 GLU A CA 1
ATOM 1277 C C . GLU A 1 158 ? -17.278 24.652 -15.760 1.00 89.44 158 GLU A C 1
ATOM 1279 O O . GLU A 1 158 ? -17.528 25.014 -14.610 1.00 89.44 158 GLU A O 1
ATOM 1284 N N . ASN A 1 159 ? -18.204 24.072 -16.526 1.00 88.44 159 ASN A N 1
ATOM 1285 C CA . ASN A 1 159 ? -19.620 23.989 -16.173 1.00 88.44 159 ASN A CA 1
ATOM 1286 C C . ASN A 1 159 ? -20.066 22.603 -15.680 1.00 88.44 159 ASN A C 1
ATOM 1288 O O . ASN A 1 159 ? -21.270 22.373 -15.547 1.00 88.44 159 ASN A O 1
ATOM 1292 N N . SER A 1 160 ? -19.140 21.666 -15.459 1.00 93.06 160 SER A N 1
ATOM 1293 C CA . SER A 1 160 ? -19.494 20.282 -15.118 1.00 93.06 160 SER A CA 1
ATOM 1294 C C . SER A 1 160 ? -18.736 19.706 -13.929 1.00 93.06 160 SER A C 1
ATOM 1296 O O . SER A 1 160 ? -19.321 18.904 -13.198 1.00 93.06 160 SER A O 1
ATOM 1298 N N . LEU A 1 161 ? -17.473 20.095 -13.722 1.00 94.81 161 LEU A N 1
ATOM 1299 C CA . LEU A 1 161 ? -16.610 19.458 -12.731 1.00 94.81 161 LEU A CA 1
ATOM 1300 C C . LEU A 1 161 ? -17.018 19.830 -11.297 1.00 94.81 161 LEU A C 1
ATOM 1302 O O . LEU A 1 161 ? -17.125 21.004 -10.955 1.00 94.81 161 LEU A O 1
ATOM 1306 N N . GLN A 1 162 ? -17.223 18.810 -10.461 1.00 96.25 162 GLN A N 1
ATOM 1307 C CA . GLN A 1 162 ? -17.641 18.917 -9.056 1.00 96.25 162 GLN A CA 1
ATOM 1308 C C . GLN A 1 162 ? -16.566 18.402 -8.095 1.00 96.25 162 GLN A C 1
ATOM 1310 O O . GLN A 1 162 ? -16.420 18.907 -6.984 1.00 96.25 162 GLN A O 1
ATOM 1315 N N . THR A 1 163 ? -15.802 17.394 -8.510 1.00 97.56 163 THR A N 1
ATOM 1316 C CA . THR A 1 163 ? -14.766 16.744 -7.709 1.00 97.56 163 THR A CA 1
ATOM 1317 C C . THR A 1 163 ? -13.477 16.671 -8.512 1.00 97.56 163 THR A C 1
ATOM 1319 O O . THR A 1 163 ? -13.431 16.032 -9.563 1.00 97.56 163 THR A O 1
ATOM 1322 N N . LEU A 1 164 ? -12.426 17.300 -7.993 1.00 97.00 164 LEU A N 1
ATOM 1323 C CA . LEU A 1 164 ? -11.082 17.241 -8.553 1.00 97.00 164 LEU A CA 1
ATOM 1324 C C . LEU A 1 164 ? -10.132 16.668 -7.504 1.00 97.00 164 LEU A C 1
ATOM 1326 O O . LEU A 1 164 ? -9.911 17.276 -6.455 1.00 97.00 164 LEU A O 1
ATOM 1330 N N . LYS A 1 165 ? -9.574 15.494 -7.794 1.00 97.81 165 LYS A N 1
ATOM 1331 C CA . LYS A 1 165 ? -8.569 14.842 -6.955 1.00 97.81 165 LYS A CA 1
ATOM 1332 C C . LYS A 1 165 ? -7.227 14.855 -7.664 1.00 97.81 165 LYS A C 1
ATOM 1334 O O . LYS A 1 165 ? -7.077 14.304 -8.750 1.00 97.81 165 LYS A O 1
ATOM 1339 N N . MET A 1 166 ? -6.249 15.489 -7.037 1.00 95.69 166 MET A N 1
ATOM 1340 C CA . MET A 1 166 ? -4.863 15.559 -7.498 1.00 95.69 166 MET A CA 1
ATOM 1341 C C . MET A 1 166 ? -3.894 15.298 -6.340 1.00 95.69 166 MET A C 1
ATOM 1343 O O . MET A 1 166 ? -2.769 15.803 -6.327 1.00 95.69 166 MET A O 1
ATOM 1347 N N . GLY A 1 167 ? -4.320 14.495 -5.363 1.00 94.12 167 GLY A N 1
ATOM 1348 C CA . GLY A 1 167 ? -3.482 14.096 -4.241 1.00 94.12 167 GLY A CA 1
ATOM 1349 C C . GLY A 1 167 ? -2.244 13.310 -4.689 1.00 94.12 167 GLY A C 1
ATOM 1350 O O . GLY A 1 167 ? -2.230 12.732 -5.774 1.00 94.12 167 GLY A O 1
ATOM 1351 N N . ARG A 1 168 ? -1.196 13.249 -3.862 1.00 89.56 168 ARG A N 1
ATOM 1352 C CA . ARG A 1 168 ? 0.028 12.462 -4.138 1.00 89.56 168 ARG A CA 1
ATOM 1353 C C . ARG A 1 168 ? 0.658 12.768 -5.506 1.00 89.56 168 ARG A C 1
ATOM 1355 O O . ARG A 1 168 ? 1.080 11.862 -6.213 1.00 89.56 168 ARG A O 1
ATOM 1362 N N . ASN A 1 169 ? 0.687 14.042 -5.877 1.00 90.31 169 ASN A N 1
ATOM 1363 C CA . ASN A 1 169 ? 1.399 14.553 -7.047 1.00 90.31 169 ASN A CA 1
ATOM 1364 C C . ASN A 1 169 ? 2.580 15.426 -6.580 1.00 90.31 169 ASN A C 1
ATOM 1366 O O . ASN A 1 169 ? 2.918 15.450 -5.392 1.00 90.31 169 ASN A O 1
ATOM 1370 N N . SER A 1 170 ? 3.217 16.145 -7.500 1.00 86.62 170 SER A N 1
ATOM 1371 C CA . SER A 1 170 ? 4.404 16.977 -7.269 1.00 86.62 170 SER A CA 1
ATOM 1372 C C . SER A 1 170 ? 4.139 18.480 -7.471 1.00 86.62 170 SER A C 1
ATOM 1374 O O . SER A 1 170 ? 5.049 19.218 -7.843 1.00 86.62 170 SER A O 1
ATOM 1376 N N . ILE A 1 171 ? 2.907 18.954 -7.237 1.00 90.12 171 ILE A N 1
ATOM 1377 C CA . ILE A 1 171 ? 2.509 20.362 -7.435 1.00 90.12 171 ILE A CA 1
ATOM 1378 C C . ILE A 1 171 ? 3.106 21.241 -6.328 1.00 90.12 171 ILE A C 1
ATOM 1380 O O . ILE A 1 171 ? 2.952 20.931 -5.150 1.00 90.12 171 ILE A O 1
ATOM 1384 N N . ASP A 1 172 ? 3.783 22.337 -6.671 1.00 85.56 172 ASP A N 1
ATOM 1385 C CA . ASP A 1 172 ? 4.511 23.194 -5.717 1.00 85.56 172 ASP A CA 1
ATOM 1386 C C . ASP A 1 172 ? 3.902 24.584 -5.492 1.00 85.56 172 ASP A C 1
ATOM 1388 O O . ASP A 1 172 ? 4.114 25.196 -4.440 1.00 85.56 172 ASP A O 1
ATOM 1392 N N . ARG A 1 173 ? 3.145 25.087 -6.466 1.00 89.12 173 ARG A N 1
ATOM 1393 C CA . ARG A 1 173 ? 2.477 26.386 -6.401 1.00 89.12 173 ARG A CA 1
ATOM 1394 C C . ARG A 1 173 ? 1.091 26.304 -7.013 1.00 89.12 173 ARG A C 1
ATOM 1396 O O . ARG A 1 173 ? 0.868 25.574 -7.977 1.00 89.12 173 ARG A O 1
ATOM 1403 N N . LEU A 1 174 ? 0.184 27.110 -6.474 1.00 92.50 174 LEU A N 1
ATOM 1404 C CA . LEU A 1 174 ? -1.109 27.375 -7.091 1.00 92.50 174 LEU A CA 1
ATOM 1405 C C . LEU A 1 174 ? -1.065 28.791 -7.690 1.00 92.50 174 LEU A C 1
ATOM 1407 O O . LEU A 1 174 ? -1.179 29.753 -6.925 1.00 92.50 174 LEU A O 1
ATOM 1411 N N . PRO A 1 175 ? -0.819 28.937 -9.009 1.00 91.62 175 PRO A N 1
ATOM 1412 C CA . PRO A 1 175 ? -0.730 30.250 -9.644 1.00 91.62 175 PRO A CA 1
ATOM 1413 C C . PRO A 1 175 ? -2.084 30.972 -9.657 1.00 91.62 175 PRO A C 1
ATOM 1415 O O . PRO A 1 175 ? -3.129 30.365 -9.408 1.00 91.62 175 PRO A O 1
ATOM 1418 N N . ALA A 1 176 ? -2.062 32.268 -9.983 1.00 88.62 176 ALA A N 1
ATOM 1419 C CA . ALA A 1 176 ? -3.276 33.031 -10.258 1.00 88.62 176 ALA A CA 1
ATOM 1420 C C . ALA A 1 176 ? -4.169 32.278 -11.254 1.00 88.62 176 ALA A C 1
ATOM 1422 O O . ALA A 1 176 ? -3.677 31.668 -12.208 1.00 88.62 176 ALA A O 1
ATOM 1423 N N . ASP A 1 177 ? -5.474 32.285 -10.990 1.00 85.69 177 ASP A N 1
ATOM 1424 C CA . ASP A 1 177 ? -6.491 31.695 -11.862 1.00 85.69 177 ASP A CA 1
ATOM 1425 C C . ASP A 1 177 ? -6.323 30.188 -12.140 1.00 85.69 177 ASP A C 1
ATOM 1427 O O . ASP A 1 177 ? -6.960 29.655 -13.047 1.00 85.69 177 ASP A O 1
ATOM 1431 N N . ALA A 1 178 ? -5.518 29.453 -11.355 1.00 89.56 178 ALA A N 1
ATOM 1432 C CA . ALA A 1 178 ? -5.237 28.032 -11.601 1.00 89.56 178 ALA A CA 1
ATOM 1433 C C . ALA A 1 178 ? -6.495 27.163 -11.743 1.00 89.56 178 ALA A C 1
ATOM 1435 O O . ALA A 1 178 ? -6.457 26.173 -12.466 1.00 89.56 178 ALA A O 1
ATOM 1436 N N . PHE A 1 179 ? -7.589 27.529 -11.067 1.00 90.75 179 PHE A N 1
ATOM 1437 C CA . PHE A 1 179 ? -8.894 26.860 -11.121 1.00 90.75 179 PHE A CA 1
ATOM 1438 C C . PHE A 1 179 ? -9.997 27.753 -11.707 1.00 90.75 179 PHE A C 1
ATOM 1440 O O . PHE A 1 179 ? -11.183 27.463 -11.536 1.00 90.75 179 PHE A O 1
ATOM 1447 N N . ALA A 1 180 ? -9.624 28.850 -12.372 1.00 84.50 180 ALA A N 1
ATOM 1448 C CA . ALA A 1 180 ? -10.583 29.796 -12.916 1.00 84.50 180 ALA A CA 1
ATOM 1449 C C . ALA A 1 180 ? -11.559 29.098 -13.867 1.00 84.50 180 ALA A C 1
ATOM 1451 O O . ALA A 1 180 ? -11.185 28.279 -14.707 1.00 84.50 180 ALA A O 1
ATOM 1452 N N . GLY A 1 181 ? -12.838 29.428 -13.704 1.00 79.75 181 GLY A N 1
ATOM 1453 C CA . GLY A 1 181 ? -13.922 28.854 -14.493 1.00 79.75 181 GLY A CA 1
ATOM 1454 C C . GLY A 1 181 ? -14.537 27.579 -13.913 1.00 79.75 181 GLY A C 1
ATOM 1455 O O . GLY A 1 181 ? -15.634 27.239 -14.337 1.00 79.75 181 GLY A O 1
ATOM 1456 N N . LEU A 1 182 ? -13.941 26.908 -12.917 1.00 90.25 182 LEU A N 1
ATOM 1457 C CA . LEU A 1 182 ? -14.527 25.716 -12.276 1.00 90.25 182 LEU A CA 1
ATOM 1458 C C . LEU A 1 182 ? -15.662 26.075 -11.294 1.00 90.25 182 LEU A C 1
ATOM 1460 O O . LEU A 1 182 ? -15.564 25.883 -10.082 1.00 90.25 182 LEU A O 1
ATOM 1464 N N . ALA A 1 183 ? -16.771 26.597 -11.825 1.00 87.69 183 ALA A N 1
ATOM 1465 C CA . ALA A 1 183 ? -17.819 27.258 -11.045 1.00 87.69 183 ALA A CA 1
ATOM 1466 C C . ALA A 1 183 ? -18.592 26.344 -10.069 1.00 87.69 183 ALA A C 1
ATOM 1468 O O . ALA A 1 183 ? -19.224 26.814 -9.114 1.00 87.69 183 ALA A O 1
ATOM 1469 N N . TYR A 1 184 ? -18.570 25.038 -10.341 1.00 92.06 184 TYR A N 1
ATOM 1470 C CA . TYR A 1 184 ? -19.336 24.003 -9.643 1.00 92.06 184 TYR A CA 1
ATOM 1471 C C . TYR A 1 184 ? -18.467 23.083 -8.784 1.00 92.06 184 TYR A C 1
ATOM 1473 O O . TYR A 1 184 ? -18.977 22.091 -8.268 1.00 92.06 184 TYR A O 1
ATOM 1481 N N . LEU A 1 185 ? -17.173 23.384 -8.630 1.00 93.88 185 LEU A N 1
ATOM 1482 C CA . LEU A 1 185 ? -16.281 22.536 -7.851 1.00 93.88 185 LEU A CA 1
ATOM 1483 C C . LEU A 1 185 ? -16.677 22.571 -6.369 1.00 93.88 185 LEU A C 1
ATOM 1485 O O . LEU A 1 185 ? -16.704 23.633 -5.752 1.00 93.88 185 LEU A O 1
ATOM 1489 N N . GLU A 1 186 ? -16.977 21.404 -5.803 1.00 95.81 186 GLU A N 1
ATOM 1490 C CA . GLU A 1 186 ? -17.394 21.215 -4.408 1.00 95.81 186 GLU A CA 1
ATOM 1491 C C . GLU A 1 186 ? -16.292 20.567 -3.562 1.00 95.81 186 GLU A C 1
ATOM 1493 O O . GLU A 1 186 ? -16.192 20.855 -2.365 1.00 95.81 186 GLU A O 1
ATOM 1498 N N . TYR A 1 187 ? -15.460 19.728 -4.186 1.00 97.00 187 TYR A N 1
ATOM 1499 C CA . TYR A 1 187 ? -14.391 18.958 -3.555 1.00 97.00 187 TYR A CA 1
ATOM 1500 C C . TYR A 1 187 ? -13.078 19.147 -4.321 1.00 97.00 187 TYR A C 1
ATOM 1502 O O . TYR A 1 187 ? -12.996 18.818 -5.510 1.00 97.00 187 TYR A O 1
ATOM 1510 N N . LEU A 1 188 ? -12.048 19.630 -3.626 1.00 96.69 188 LEU A N 1
ATOM 1511 C CA . LEU A 1 188 ? -10.694 19.777 -4.152 1.00 96.69 188 LEU A CA 1
ATOM 1512 C C . LEU A 1 188 ? -9.695 19.087 -3.222 1.00 96.69 188 LEU A C 1
ATOM 1514 O O . LEU A 1 188 ? -9.512 19.496 -2.074 1.00 96.69 188 LEU A O 1
ATOM 1518 N N . ASP A 1 189 ? -9.032 18.057 -3.740 1.00 96.94 189 ASP A N 1
ATOM 1519 C CA . ASP A 1 189 ? -7.978 17.337 -3.030 1.00 96.94 189 ASP A CA 1
ATOM 1520 C C . ASP A 1 189 ? -6.612 17.584 -3.667 1.00 96.94 189 ASP A C 1
ATOM 1522 O O . ASP A 1 189 ? -6.345 17.185 -4.802 1.00 96.94 189 ASP A O 1
ATOM 1526 N N . LEU A 1 190 ? -5.755 18.257 -2.903 1.00 96.12 190 LEU A N 1
ATOM 1527 C CA . LEU A 1 190 ? -4.373 18.593 -3.223 1.00 96.12 190 LEU A CA 1
ATOM 1528 C C . LEU A 1 190 ? -3.414 18.016 -2.171 1.00 96.12 190 LEU A C 1
ATOM 1530 O O . LEU A 1 190 ? -2.294 18.515 -2.009 1.00 96.12 190 LEU A O 1
ATOM 1534 N N . ARG A 1 191 ? -3.824 16.970 -1.445 1.00 94.12 191 ARG A N 1
ATOM 1535 C CA . ARG A 1 191 ? -3.013 16.368 -0.384 1.00 94.12 191 ARG A CA 1
ATOM 1536 C C . ARG A 1 191 ? -1.696 15.800 -0.897 1.00 94.12 191 ARG A C 1
ATOM 1538 O O . ARG A 1 191 ? -1.587 15.400 -2.054 1.00 94.12 191 ARG A O 1
ATOM 1545 N N . GLU A 1 192 ? -0.702 15.701 -0.025 1.00 89.44 192 GLU A N 1
ATOM 1546 C CA . GLU A 1 192 ? 0.587 15.064 -0.318 1.00 89.44 192 GLU A CA 1
ATOM 1547 C C . GLU A 1 192 ? 1.326 15.645 -1.547 1.00 89.44 192 GLU A C 1
ATOM 1549 O O . GLU A 1 192 ? 2.066 14.937 -2.242 1.00 89.44 192 GLU A O 1
ATOM 1554 N N . ASN A 1 193 ? 1.128 16.937 -1.811 1.00 90.19 193 ASN A N 1
ATOM 1555 C CA . ASN A 1 193 ? 1.844 17.703 -2.826 1.00 90.19 193 ASN A CA 1
ATOM 1556 C C . ASN A 1 193 ? 3.036 18.465 -2.198 1.00 90.19 193 ASN A C 1
ATOM 1558 O O . ASN A 1 193 ? 3.472 18.210 -1.072 1.00 90.19 193 ASN A O 1
ATOM 1562 N N . SER A 1 194 ? 3.637 19.375 -2.959 1.00 87.44 194 SER A N 1
ATOM 1563 C CA . SER A 1 194 ? 4.775 20.199 -2.545 1.00 87.44 194 SER A CA 1
ATOM 1564 C C . SER A 1 194 ? 4.389 21.671 -2.327 1.00 87.44 194 SER A C 1
ATOM 1566 O O . SER A 1 194 ? 5.272 22.524 -2.394 1.00 87.44 194 SER A O 1
ATOM 1568 N N . LEU A 1 195 ? 3.108 21.987 -2.087 1.00 90.94 195 LEU A N 1
ATOM 1569 C CA . LEU A 1 195 ? 2.600 23.364 -2.104 1.00 90.94 195 LEU A CA 1
ATOM 1570 C C . LEU A 1 195 ? 3.246 24.239 -1.030 1.00 90.94 195 LEU A C 1
ATOM 1572 O O . LEU A 1 195 ? 3.142 23.935 0.156 1.00 90.94 195 LEU A O 1
ATOM 1576 N N . LYS A 1 196 ? 3.872 25.338 -1.451 1.00 87.81 196 LYS A N 1
ATOM 1577 C CA . LYS A 1 196 ? 4.461 26.356 -0.562 1.00 87.81 196 LYS A CA 1
ATOM 1578 C C . LYS A 1 196 ? 3.691 27.664 -0.585 1.00 87.81 196 LYS A C 1
ATOM 1580 O O . LYS A 1 196 ? 3.408 28.233 0.464 1.00 87.81 196 LYS A O 1
ATOM 1585 N N . ASP A 1 197 ? 3.353 28.096 -1.795 1.00 83.75 197 ASP A N 1
ATOM 1586 C CA . ASP A 1 197 ? 2.740 29.386 -2.069 1.00 83.75 197 ASP A CA 1
ATOM 1587 C C . ASP A 1 197 ? 1.384 29.167 -2.744 1.00 83.75 197 ASP A C 1
ATOM 1589 O O . ASP A 1 197 ? 1.250 28.365 -3.676 1.00 83.75 197 ASP A O 1
ATOM 1593 N N . ILE A 1 198 ? 0.380 29.903 -2.273 1.00 91.56 198 ILE A N 1
ATOM 1594 C CA . ILE A 1 198 ? -0.966 29.925 -2.844 1.00 91.56 198 ILE A CA 1
ATOM 1595 C C . ILE A 1 198 ? -1.284 31.372 -3.211 1.00 91.56 198 ILE A C 1
ATOM 1597 O O . ILE A 1 198 ? -1.310 32.243 -2.337 1.00 91.56 198 ILE A O 1
ATOM 1601 N N . ASP A 1 199 ? -1.525 31.636 -4.493 1.00 91.12 199 ASP A N 1
ATOM 1602 C CA . ASP A 1 199 ? -1.827 32.987 -4.960 1.00 91.12 199 ASP A CA 1
ATOM 1603 C C . ASP A 1 199 ? -3.145 33.525 -4.341 1.00 91.12 199 ASP A C 1
ATOM 1605 O O . ASP A 1 199 ? -4.142 32.798 -4.310 1.00 91.12 199 ASP A O 1
ATOM 1609 N N . PRO A 1 200 ? -3.206 34.787 -3.859 1.00 83.94 200 PRO A N 1
ATOM 1610 C CA . PRO A 1 200 ? -4.418 35.402 -3.290 1.00 83.94 200 PRO A CA 1
ATOM 1611 C C . PRO A 1 200 ? -5.650 35.423 -4.206 1.00 83.94 200 PRO A C 1
ATOM 1613 O O . PRO A 1 200 ? -6.773 35.605 -3.725 1.00 83.94 200 PRO A O 1
ATOM 1616 N N . SER A 1 201 ? -5.451 35.309 -5.520 1.00 86.19 201 SER A N 1
ATOM 1617 C CA . SER A 1 201 ? -6.514 35.324 -6.526 1.00 86.19 201 SER A CA 1
ATOM 1618 C C . SER A 1 201 ? -7.024 33.937 -6.913 1.00 86.19 201 SER A C 1
ATOM 1620 O O . SER A 1 201 ? -8.109 33.844 -7.480 1.00 86.19 201 SER A O 1
ATOM 1622 N N . VAL A 1 202 ? -6.326 32.859 -6.534 1.00 89.19 202 VAL A N 1
ATOM 1623 C CA . VAL A 1 202 ? -6.594 31.501 -7.044 1.00 89.19 202 VAL A CA 1
ATOM 1624 C C . VAL A 1 202 ? -8.035 31.017 -6.829 1.00 89.19 202 VAL A C 1
ATOM 1626 O O . VAL A 1 202 ? -8.561 30.248 -7.631 1.00 89.19 202 VAL A O 1
ATOM 1629 N N . PHE A 1 203 ? -8.691 31.475 -5.757 1.00 86.75 203 PHE A N 1
ATOM 1630 C CA . PHE A 1 203 ? -10.060 31.094 -5.396 1.00 86.75 203 PHE A CA 1
ATOM 1631 C C . PHE A 1 203 ? -11.112 32.178 -5.689 1.00 86.75 203 PHE A C 1
ATOM 1633 O O . PHE A 1 203 ? -12.277 31.997 -5.335 1.00 86.75 203 PHE A O 1
ATOM 1640 N N . ARG A 1 204 ? -10.739 33.313 -6.301 1.00 76.19 204 ARG A N 1
ATOM 1641 C CA . ARG A 1 204 ? -11.657 34.452 -6.505 1.00 76.19 204 ARG A CA 1
ATOM 1642 C C . ARG A 1 204 ? -12.679 34.206 -7.618 1.00 76.19 204 ARG A C 1
ATOM 1644 O O . ARG A 1 204 ? -13.847 34.555 -7.443 1.00 76.19 204 ARG A O 1
ATOM 1651 N N . ASP A 1 205 ? -12.274 33.546 -8.703 1.00 69.12 205 ASP A N 1
ATOM 1652 C CA . ASP A 1 205 ? -13.078 33.422 -9.924 1.00 69.12 205 ASP A CA 1
ATOM 1653 C C . ASP A 1 205 ? -13.732 32.037 -10.068 1.00 69.12 205 ASP A C 1
ATOM 1655 O O . ASP A 1 205 ? -13.195 31.111 -10.675 1.00 69.12 205 ASP A O 1
ATOM 1659 N N . GLY A 1 206 ? -14.944 31.899 -9.519 1.00 64.06 206 GLY A N 1
ATOM 1660 C CA . GLY A 1 206 ? -15.829 30.746 -9.755 1.00 64.06 206 GLY A CA 1
ATOM 1661 C C . GLY A 1 206 ? -15.906 29.716 -8.623 1.00 64.06 206 GLY A C 1
ATOM 1662 O O . GLY A 1 206 ? -16.881 28.984 -8.542 1.00 64.06 206 GLY A O 1
ATOM 1663 N N . MET A 1 207 ? -14.997 29.709 -7.651 1.00 80.06 207 MET A N 1
ATOM 1664 C CA . MET A 1 207 ? -14.908 28.638 -6.635 1.00 80.06 207 MET A CA 1
ATOM 1665 C C . MET A 1 207 ? -15.909 28.771 -5.464 1.00 80.06 207 MET A C 1
ATOM 1667 O O . MET A 1 207 ? -15.711 28.219 -4.383 1.00 80.06 207 MET A O 1
ATOM 1671 N N . ALA A 1 208 ? -17.016 29.496 -5.654 1.00 77.44 208 ALA A N 1
ATOM 1672 C CA . ALA A 1 208 ? -17.984 29.809 -4.597 1.00 77.44 208 ALA A CA 1
ATOM 1673 C C . ALA A 1 208 ? -18.742 28.582 -4.045 1.00 77.44 208 ALA A C 1
ATOM 1675 O O . ALA A 1 208 ? -19.362 28.675 -2.983 1.00 77.44 208 ALA A O 1
ATOM 1676 N N . HIS A 1 209 ? -18.726 27.454 -4.763 1.00 89.75 209 HIS A N 1
ATOM 1677 C CA . HIS A 1 209 ? -19.361 26.197 -4.355 1.00 89.75 209 HIS A CA 1
ATOM 1678 C C . HIS A 1 209 ? -18.432 25.262 -3.577 1.00 89.75 209 HIS A C 1
ATOM 1680 O O . HIS A 1 209 ? -18.921 24.259 -3.060 1.00 89.75 209 HIS A O 1
ATOM 1686 N N . LEU A 1 210 ? -17.142 25.587 -3.439 1.00 93.25 210 LEU A N 1
ATOM 1687 C CA . LEU A 1 210 ? -16.194 24.696 -2.782 1.00 93.25 210 LEU A CA 1
ATOM 1688 C C . LEU A 1 210 ? -16.570 24.505 -1.309 1.00 93.25 210 LEU A C 1
ATOM 1690 O O . LEU A 1 210 ? -16.689 25.467 -0.548 1.00 93.25 210 LEU A O 1
ATOM 1694 N N . THR A 1 211 ? -16.759 23.246 -0.918 1.00 95.25 211 THR A N 1
ATOM 1695 C CA . THR A 1 211 ? -17.133 22.850 0.445 1.00 95.25 211 THR A CA 1
ATOM 1696 C C . THR A 1 211 ? -16.014 22.103 1.157 1.00 95.25 211 THR A C 1
ATOM 1698 O O . THR A 1 211 ? -15.909 22.204 2.378 1.00 95.25 211 THR A O 1
ATOM 1701 N N . GLN A 1 212 ? -15.167 21.380 0.421 1.00 96.94 212 GLN A N 1
ATOM 1702 C CA . GLN A 1 212 ? -14.087 20.577 0.987 1.00 96.94 212 GLN A CA 1
ATOM 1703 C C . GLN A 1 212 ? -12.769 20.887 0.285 1.00 96.94 212 GLN A C 1
ATOM 1705 O O . GLN A 1 212 ? -12.671 20.781 -0.941 1.00 96.94 212 GLN A O 1
ATOM 1710 N N . LEU A 1 213 ? -11.766 21.260 1.078 1.00 96.50 213 LEU A N 1
ATOM 1711 C CA . LEU A 1 213 ? -10.423 21.573 0.616 1.00 96.50 213 LEU A CA 1
ATOM 1712 C C . LEU A 1 213 ? -9.395 20.794 1.439 1.00 96.50 213 LEU A C 1
ATOM 1714 O O . LEU A 1 213 ? -9.220 21.043 2.634 1.00 96.50 213 LEU A O 1
ATOM 1718 N N . TYR A 1 214 ? -8.698 19.874 0.776 1.00 97.38 214 TYR A N 1
ATOM 1719 C CA . TYR A 1 214 ? -7.632 19.078 1.377 1.00 97.38 214 TYR A CA 1
ATOM 1720 C C . TYR A 1 214 ? -6.274 19.587 0.902 1.00 97.38 214 TYR A C 1
ATOM 1722 O O . TYR A 1 214 ? -5.929 19.487 -0.275 1.00 97.38 214 TYR A O 1
ATOM 1730 N N . LEU A 1 215 ? -5.509 20.144 1.836 1.00 96.31 215 LEU A N 1
ATOM 1731 C CA . LEU A 1 215 ? -4.158 20.672 1.648 1.00 96.31 215 LEU A CA 1
ATOM 1732 C C . LEU A 1 215 ? -3.162 19.981 2.593 1.00 96.31 215 LEU A C 1
ATOM 1734 O O . LEU A 1 215 ? -2.044 20.469 2.783 1.00 96.31 215 LEU A O 1
ATOM 1738 N N . ASN A 1 216 ? -3.537 18.845 3.181 1.00 93.31 216 ASN A N 1
ATOM 1739 C CA . ASN A 1 216 ? -2.693 18.118 4.114 1.00 93.31 216 ASN A CA 1
ATOM 1740 C C . ASN A 1 216 ? -1.437 17.552 3.444 1.00 93.31 216 ASN A C 1
ATOM 1742 O O . ASN A 1 216 ? -1.423 17.253 2.252 1.00 93.31 216 ASN A O 1
ATOM 1746 N N . ASP A 1 217 ? -0.369 17.418 4.222 1.00 90.00 217 ASP A N 1
ATOM 1747 C CA . ASP A 1 217 ? 0.952 16.999 3.763 1.00 90.00 217 ASP A CA 1
ATOM 1748 C C . ASP A 1 217 ? 1.462 17.851 2.581 1.00 90.00 217 ASP A C 1
ATOM 1750 O O . ASP A 1 217 ? 1.940 17.349 1.565 1.00 90.00 217 ASP A O 1
ATOM 1754 N N . ASN A 1 218 ? 1.436 19.178 2.749 1.00 91.56 218 ASN A N 1
ATOM 1755 C CA . ASN A 1 218 ? 2.071 20.175 1.874 1.00 91.56 218 ASN A CA 1
ATOM 1756 C C . ASN A 1 218 ? 3.168 20.950 2.635 1.00 91.56 218 ASN A C 1
ATOM 1758 O O . ASN A 1 218 ? 3.640 20.504 3.677 1.00 91.56 218 ASN A O 1
ATOM 1762 N N . GLN A 1 219 ? 3.692 22.038 2.083 1.00 89.69 219 GLN A N 1
ATOM 1763 C CA . GLN A 1 219 ? 4.802 22.804 2.654 1.00 89.69 219 GLN A CA 1
ATOM 1764 C C . GLN A 1 219 ? 4.372 24.204 3.125 1.00 89.69 219 GLN A C 1
ATOM 1766 O O . GLN A 1 219 ? 5.186 25.127 3.103 1.00 89.69 219 GLN A O 1
ATOM 1771 N N . LEU A 1 220 ? 3.110 24.370 3.533 1.00 92.06 220 LEU A N 1
ATOM 1772 C CA . LEU A 1 220 ? 2.563 25.657 3.966 1.00 92.06 220 LEU A CA 1
ATOM 1773 C C . LEU A 1 220 ? 3.112 26.046 5.345 1.00 92.06 220 LEU A C 1
ATOM 1775 O O . LEU A 1 220 ? 3.093 25.237 6.271 1.00 92.06 220 LEU A O 1
ATOM 1779 N N . ASN A 1 221 ? 3.564 27.292 5.491 1.00 91.25 221 ASN A N 1
ATOM 1780 C CA . ASN A 1 221 ? 4.121 27.814 6.749 1.00 91.25 221 ASN A CA 1
ATOM 1781 C C . ASN A 1 221 ? 3.098 28.600 7.593 1.00 91.25 221 ASN A C 1
ATOM 1783 O O . ASN A 1 221 ? 3.355 28.916 8.752 1.00 91.25 221 ASN A O 1
ATOM 1787 N N . SER A 1 222 ? 1.950 28.955 7.017 1.00 92.50 222 SER A N 1
ATOM 1788 C CA . SER A 1 222 ? 0.875 29.692 7.683 1.00 92.50 222 SER A CA 1
ATOM 1789 C C . SER A 1 222 ? -0.483 29.322 7.088 1.00 92.50 222 SER A C 1
ATOM 1791 O O . SER A 1 222 ? -0.569 28.776 5.986 1.00 92.50 222 SER A O 1
ATOM 1793 N N . ILE A 1 223 ? -1.555 29.624 7.824 1.00 93.12 223 ILE A N 1
ATOM 1794 C CA . ILE A 1 223 ? -2.927 29.464 7.335 1.00 93.12 223 ILE A CA 1
ATOM 1795 C C . ILE A 1 223 ? -3.206 30.559 6.281 1.00 93.12 223 ILE A C 1
ATOM 1797 O O . ILE A 1 223 ? -3.053 31.746 6.586 1.00 93.12 223 ILE A O 1
ATOM 1801 N N . PRO A 1 224 ? -3.631 30.209 5.052 1.00 91.62 224 PRO A N 1
ATOM 1802 C CA . PRO A 1 224 ? -3.806 31.166 3.957 1.00 91.62 224 PRO A CA 1
ATOM 1803 C C . PRO A 1 224 ? -5.157 31.910 4.034 1.00 91.62 224 PRO A C 1
ATOM 1805 O O . PRO A 1 224 ? -6.011 31.785 3.159 1.00 91.62 224 PRO A O 1
ATOM 1808 N N . TYR A 1 225 ? -5.381 32.688 5.100 1.00 90.75 225 TYR A N 1
ATOM 1809 C CA . TYR A 1 225 ? -6.654 33.383 5.370 1.00 90.75 225 TYR A CA 1
ATOM 1810 C C . TYR A 1 225 ? -7.153 34.249 4.203 1.00 90.75 225 TYR A C 1
ATOM 1812 O O . TYR A 1 225 ? -8.334 34.194 3.858 1.00 90.75 225 TYR A O 1
ATOM 1820 N N . ASN A 1 226 ? -6.263 35.024 3.573 1.00 86.44 226 ASN A N 1
ATOM 1821 C CA . ASN A 1 226 ? -6.612 35.911 2.459 1.00 86.44 226 ASN A CA 1
ATOM 1822 C C . ASN A 1 226 ? -7.191 35.124 1.274 1.00 86.44 226 ASN A C 1
ATOM 1824 O O . ASN A 1 226 ? -8.218 35.505 0.715 1.00 86.44 226 ASN A O 1
ATOM 1828 N N . GLN A 1 227 ? -6.560 34.004 0.929 1.00 88.06 227 GLN A N 1
ATOM 1829 C CA . GLN A 1 227 ? -6.968 33.099 -0.141 1.00 88.06 227 GLN A CA 1
ATOM 1830 C C . GLN A 1 227 ? -8.310 32.437 0.201 1.00 88.06 227 GLN A C 1
ATOM 1832 O O . GLN A 1 227 ? -9.228 32.412 -0.617 1.00 88.06 227 GLN A O 1
ATOM 1837 N N . LEU A 1 228 ? -8.436 31.927 1.431 1.00 89.38 228 LEU A N 1
ATOM 1838 C CA . LEU A 1 228 ? -9.615 31.195 1.896 1.00 89.38 228 LEU A CA 1
ATOM 1839 C C . LEU A 1 228 ? -10.840 32.098 2.100 1.00 89.38 228 LEU A C 1
ATOM 1841 O O . LEU A 1 228 ? -11.966 31.614 2.026 1.00 89.38 228 LEU A O 1
ATOM 1845 N N . SER A 1 229 ? -10.650 33.409 2.293 1.00 85.44 229 SER A N 1
ATOM 1846 C CA . SER A 1 229 ? -11.743 34.376 2.490 1.00 85.44 229 SER A CA 1
ATOM 1847 C C . SER A 1 229 ? -12.757 34.419 1.334 1.00 85.44 229 SER A C 1
ATOM 1849 O O . SER A 1 229 ? -13.925 34.761 1.539 1.00 85.44 229 SER A O 1
ATOM 1851 N N . ALA A 1 230 ? -12.343 34.027 0.123 1.00 84.94 230 ALA A N 1
ATOM 1852 C CA . ALA A 1 230 ? -13.225 33.917 -1.037 1.00 84.94 230 ALA A CA 1
ATOM 1853 C C . ALA A 1 230 ? -14.202 32.721 -0.943 1.00 84.94 230 ALA A C 1
ATOM 1855 O O . ALA A 1 230 ? -15.285 32.753 -1.534 1.00 84.94 230 ALA A O 1
ATOM 1856 N N . LEU A 1 231 ? -13.864 31.684 -0.168 1.00 89.81 231 LEU A N 1
ATOM 1857 C CA . LEU A 1 231 ? -14.566 30.398 -0.104 1.00 89.81 231 LEU A CA 1
ATOM 1858 C C . LEU A 1 231 ? -15.691 30.393 0.945 1.00 89.81 231 LEU A C 1
ATOM 1860 O O . LEU A 1 231 ? -15.638 29.709 1.966 1.00 89.81 231 LEU A O 1
ATOM 1864 N N . LYS A 1 232 ? -16.766 31.138 0.680 1.00 86.38 232 LYS A N 1
ATOM 1865 C CA . LYS A 1 232 ? -17.864 31.364 1.647 1.00 86.38 232 LYS A CA 1
ATOM 1866 C C . LYS A 1 232 ? -18.671 30.119 2.053 1.00 86.38 232 LYS A C 1
ATOM 1868 O O . LYS A 1 232 ? -19.434 30.190 3.012 1.00 86.38 232 LYS A O 1
ATOM 1873 N N . ARG A 1 233 ? -18.572 29.014 1.307 1.00 91.88 233 ARG A N 1
ATOM 1874 C CA . ARG A 1 233 ? -19.295 27.749 1.561 1.00 91.88 233 ARG A CA 1
ATOM 1875 C C . ARG A 1 233 ? -18.400 26.624 2.079 1.00 91.88 233 ARG A C 1
ATOM 1877 O O . ARG A 1 233 ? -18.888 25.503 2.238 1.00 91.88 233 ARG A O 1
ATOM 1884 N N . MET A 1 234 ? -17.127 26.914 2.342 1.00 93.12 234 MET A N 1
ATOM 1885 C CA . MET A 1 234 ? -16.183 25.929 2.850 1.00 93.12 234 MET A CA 1
ATOM 1886 C C . MET A 1 234 ? -16.678 25.367 4.186 1.00 93.12 234 MET A C 1
ATOM 1888 O O . MET A 1 234 ? -17.137 26.104 5.051 1.00 93.12 234 MET A O 1
ATOM 1892 N N . ARG A 1 235 ? -16.613 24.046 4.328 1.00 95.00 235 ARG A N 1
ATOM 1893 C CA . ARG A 1 235 ? -17.023 23.295 5.520 1.00 95.00 235 ARG A CA 1
ATOM 1894 C C . ARG A 1 235 ? -15.878 22.469 6.075 1.00 95.00 235 ARG A C 1
ATOM 1896 O O . ARG A 1 235 ? -15.753 22.372 7.287 1.00 95.00 235 ARG A O 1
ATOM 1903 N N . VAL A 1 236 ? -15.056 21.884 5.210 1.00 97.19 236 VAL A N 1
ATOM 1904 C CA . VAL A 1 236 ? -13.920 21.052 5.609 1.00 97.19 236 VAL A CA 1
ATOM 1905 C C . VAL A 1 236 ? -12.641 21.682 5.084 1.00 97.19 236 VAL A C 1
ATOM 1907 O O . VAL A 1 236 ? -12.512 21.901 3.878 1.00 97.19 236 VAL A O 1
ATOM 1910 N N . LEU A 1 237 ? -11.711 21.950 5.996 1.00 97.19 237 LEU A N 1
ATOM 1911 C CA . LEU A 1 237 ? -10.362 22.402 5.690 1.00 97.19 237 LEU A CA 1
ATOM 1912 C C . LEU A 1 237 ? -9.359 21.489 6.394 1.00 97.19 237 LEU A C 1
ATOM 1914 O O . LEU A 1 237 ? -9.314 21.447 7.625 1.00 97.19 237 LEU A O 1
ATOM 1918 N N . ASP A 1 238 ? -8.551 20.780 5.609 1.00 97.75 238 ASP A N 1
ATOM 1919 C CA . ASP A 1 238 ? -7.473 19.939 6.128 1.00 97.75 238 ASP A CA 1
ATOM 1920 C C . ASP A 1 238 ? -6.107 20.542 5.788 1.00 97.75 238 ASP A C 1
ATOM 1922 O O . ASP A 1 238 ? -5.719 20.617 4.622 1.00 97.75 238 ASP A O 1
ATOM 1926 N N . LEU A 1 239 ? -5.393 20.993 6.817 1.00 96.56 239 LEU A N 1
ATOM 1927 C CA . LEU A 1 239 ? -4.054 21.582 6.762 1.00 96.56 239 LEU A CA 1
ATOM 1928 C C . LEU A 1 239 ? -3.034 20.742 7.549 1.00 96.56 239 LEU A C 1
ATOM 1930 O O . LEU A 1 239 ? -1.939 21.221 7.857 1.00 96.56 239 LEU A O 1
ATOM 1934 N N . SER A 1 240 ? -3.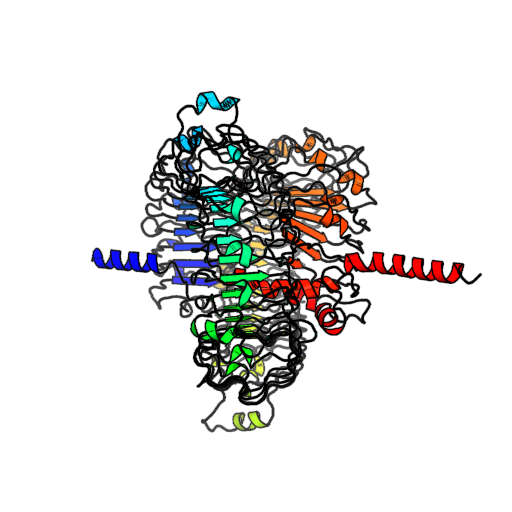358 19.489 7.863 1.00 93.38 240 SER A N 1
ATOM 1935 C CA . SER A 1 240 ? -2.490 18.601 8.645 1.00 93.38 240 SER A CA 1
ATOM 1936 C C . SER A 1 240 ? -1.145 18.341 7.954 1.00 93.38 240 SER A C 1
ATOM 1938 O O . SER A 1 240 ? -1.048 18.446 6.732 1.00 93.38 240 SER A O 1
ATOM 1940 N N . TYR A 1 241 ? -0.095 17.975 8.691 1.00 89.81 241 TYR A N 1
ATOM 1941 C CA . TYR A 1 241 ? 1.234 17.646 8.147 1.00 89.81 241 TYR A CA 1
ATOM 1942 C C . TYR A 1 241 ? 1.870 18.762 7.286 1.00 89.81 241 TYR A C 1
ATOM 1944 O O . TYR A 1 241 ? 2.592 18.497 6.319 1.00 89.81 241 TYR A O 1
ATOM 1952 N N . ASN A 1 242 ? 1.590 20.025 7.615 1.00 91.88 242 ASN A N 1
ATOM 1953 C CA . ASN A 1 242 ? 2.249 21.199 7.036 1.00 91.88 242 ASN A CA 1
ATOM 1954 C C . ASN A 1 242 ? 3.341 21.720 7.997 1.00 91.88 242 ASN A C 1
ATOM 1956 O O . ASN A 1 242 ? 3.895 20.973 8.803 1.00 91.88 242 ASN A O 1
ATOM 1960 N N . ARG A 1 243 ? 3.739 22.988 7.870 1.00 90.62 243 ARG A N 1
ATOM 1961 C CA . ARG A 1 243 ? 4.751 23.642 8.718 1.00 90.62 243 ARG A CA 1
ATOM 1962 C C . ARG A 1 243 ? 4.202 24.890 9.392 1.00 90.62 243 ARG A C 1
ATOM 1964 O O . ARG A 1 243 ? 4.924 25.865 9.584 1.00 90.62 243 ARG A O 1
ATOM 1971 N N . ILE A 1 244 ? 2.915 24.878 9.708 1.00 93.31 244 ILE A N 1
ATOM 1972 C CA . ILE A 1 244 ? 2.259 26.008 10.353 1.00 93.31 244 ILE A CA 1
ATOM 1973 C C . ILE A 1 244 ? 2.805 26.114 11.775 1.00 93.31 244 ILE A C 1
ATOM 1975 O O . ILE A 1 244 ? 2.631 25.195 12.567 1.00 93.31 244 ILE A O 1
ATOM 1979 N N . SER A 1 245 ? 3.492 27.211 12.087 1.00 91.94 245 SER A N 1
ATOM 1980 C CA . SER A 1 245 ? 4.073 27.435 13.418 1.00 91.94 245 SER A CA 1
ATOM 1981 C C . SER A 1 245 ? 3.195 28.285 14.330 1.00 91.94 245 SER A C 1
ATOM 1983 O O . SER A 1 245 ? 3.315 28.215 15.545 1.00 91.94 245 SER A O 1
ATOM 1985 N N . LYS A 1 246 ? 2.305 29.100 13.754 1.00 91.69 246 LYS A N 1
ATOM 1986 C CA . LYS A 1 246 ? 1.390 29.976 14.493 1.00 91.69 246 LYS A CA 1
ATOM 1987 C C . LYS A 1 246 ? 0.031 30.021 13.816 1.00 91.69 246 LYS A C 1
ATOM 1989 O O . LYS A 1 246 ? -0.052 30.030 12.587 1.00 91.69 246 LYS A O 1
ATOM 1994 N N . MET A 1 247 ? -1.022 30.137 14.623 1.00 92.19 247 MET A N 1
ATOM 1995 C CA . MET A 1 247 ? -2.394 30.316 14.134 1.00 92.19 247 MET A CA 1
ATOM 1996 C C . MET A 1 247 ? -2.570 31.635 13.375 1.00 92.19 247 MET A C 1
ATOM 1998 O O . MET A 1 247 ? -3.297 31.688 12.383 1.00 92.19 247 MET A O 1
ATOM 2002 N N . ILE A 1 248 ? -1.884 32.692 13.819 1.00 89.69 248 ILE A N 1
ATOM 2003 C CA . ILE A 1 248 ? -1.908 34.023 13.207 1.00 89.69 248 ILE A CA 1
ATOM 2004 C C . ILE A 1 248 ? -0.472 34.519 13.060 1.00 89.69 248 ILE A C 1
ATOM 2006 O O . ILE A 1 248 ? 0.314 34.487 14.007 1.00 89.69 248 ILE A O 1
ATOM 2010 N N . ASN A 1 249 ? -0.125 34.988 11.861 1.00 84.81 249 ASN A N 1
ATOM 2011 C CA . ASN A 1 249 ? 1.145 35.661 11.619 1.00 84.81 249 ASN A CA 1
ATOM 2012 C C . ASN A 1 249 ? 0.964 37.176 11.851 1.00 84.81 249 ASN A C 1
ATOM 2014 O O . ASN A 1 249 ? 0.176 37.781 11.119 1.00 84.81 249 ASN A O 1
ATOM 2018 N N . PRO A 1 250 ? 1.702 37.812 12.786 1.00 80.38 250 PRO A N 1
ATOM 2019 C CA . PRO A 1 250 ? 1.575 39.245 13.077 1.00 80.38 250 PRO A CA 1
ATOM 2020 C C . PRO A 1 250 ? 1.737 40.150 11.850 1.00 80.38 250 PRO A C 1
ATOM 2022 O O . PRO A 1 250 ? 1.132 41.214 11.770 1.00 80.38 250 PRO A O 1
ATOM 2025 N N . GLN A 1 251 ? 2.533 39.723 10.864 1.00 82.12 251 GLN A N 1
ATOM 2026 C CA . GLN A 1 251 ? 2.740 40.482 9.628 1.00 82.12 251 GLN A CA 1
ATOM 2027 C C . GLN A 1 251 ? 1.500 40.508 8.724 1.00 82.12 251 GLN A C 1
ATOM 2029 O O . GLN A 1 251 ? 1.318 41.465 7.979 1.00 82.12 251 GLN A O 1
ATOM 2034 N N . MET A 1 252 ? 0.654 39.476 8.790 1.00 79.25 252 MET A N 1
ATOM 2035 C CA . MET A 1 252 ? -0.553 39.346 7.964 1.00 79.25 252 MET A CA 1
ATOM 2036 C C . MET A 1 252 ? -1.809 39.869 8.667 1.00 79.25 252 MET A C 1
ATOM 2038 O O . MET A 1 252 ? -2.857 39.979 8.038 1.00 79.25 252 MET A O 1
ATOM 2042 N N . GLU A 1 253 ? -1.724 40.197 9.960 1.00 81.12 253 GLU A N 1
ATOM 2043 C CA . GLU A 1 253 ? -2.881 40.545 10.788 1.00 81.12 253 GLU A CA 1
ATOM 2044 C C . GLU A 1 253 ? -3.651 41.762 10.253 1.00 81.12 253 GLU A C 1
ATOM 2046 O O . GLU A 1 253 ? -4.879 41.779 10.281 1.00 81.12 253 GLU A O 1
ATOM 2051 N N . SER A 1 254 ? -2.947 42.772 9.731 1.00 81.81 254 SER A N 1
ATOM 2052 C CA . SER A 1 254 ? -3.560 43.973 9.148 1.00 81.81 254 SER A CA 1
ATOM 2053 C C . SER A 1 254 ? -4.385 43.670 7.894 1.00 81.81 254 SER A C 1
ATOM 2055 O O . SER A 1 254 ? -5.416 44.308 7.684 1.00 81.81 254 SER A O 1
ATOM 2057 N N . GLU A 1 255 ? -3.956 42.693 7.093 1.00 80.38 255 GLU A N 1
ATOM 2058 C CA . GLU A 1 255 ? -4.593 42.301 5.832 1.00 80.38 255 GLU A CA 1
ATOM 2059 C C . GLU A 1 255 ? -5.821 41.412 6.051 1.00 80.38 255 GLU A C 1
ATOM 2061 O O . GLU A 1 255 ? -6.790 41.505 5.302 1.00 80.38 255 GLU A O 1
ATOM 2066 N N . ILE A 1 256 ? -5.806 40.590 7.105 1.00 85.31 256 ILE A N 1
ATOM 2067 C CA . ILE A 1 256 ? -6.877 39.630 7.421 1.00 85.31 256 ILE A CA 1
ATOM 2068 C C . ILE A 1 256 ? -7.954 40.212 8.353 1.00 85.31 256 ILE A C 1
ATOM 2070 O O . ILE A 1 256 ? -8.856 39.494 8.797 1.00 85.31 256 ILE A O 1
ATOM 2074 N N . ARG A 1 257 ? -7.894 41.514 8.674 1.00 83.38 257 ARG A N 1
ATOM 2075 C CA . ARG A 1 257 ? -8.895 42.163 9.537 1.00 83.38 257 ARG A CA 1
ATOM 2076 C C . ARG A 1 257 ? -10.294 42.048 8.931 1.00 83.38 257 ARG A C 1
ATOM 2078 O O . ARG A 1 257 ? -10.537 42.481 7.809 1.00 83.38 257 ARG A O 1
ATOM 2085 N N . GLY A 1 258 ? -11.228 41.501 9.708 1.00 81.44 258 GLY A N 1
ATOM 2086 C CA . GLY A 1 258 ? -12.619 41.291 9.294 1.00 81.44 258 GLY A CA 1
ATOM 2087 C C . GLY A 1 258 ? -12.870 40.004 8.499 1.00 81.44 258 GLY A C 1
ATOM 2088 O O . GLY A 1 258 ? -14.010 39.757 8.104 1.00 81.44 258 GLY A O 1
ATOM 2089 N N . VAL A 1 259 ? -11.850 39.164 8.277 1.00 86.12 259 VAL A N 1
ATOM 2090 C CA . VAL A 1 259 ? -12.047 37.814 7.733 1.00 86.12 259 VAL A CA 1
ATOM 2091 C C . VAL A 1 259 ? -12.628 36.920 8.826 1.00 86.12 259 VAL A C 1
ATOM 2093 O O . VAL A 1 259 ? -12.019 36.749 9.882 1.00 86.12 259 VAL A O 1
ATOM 2096 N N . HIS A 1 260 ? -13.788 36.324 8.551 1.00 88.00 260 HIS A N 1
ATOM 2097 C CA . HIS A 1 260 ? -14.438 35.353 9.428 1.00 88.00 260 HIS A CA 1
ATOM 2098 C C . HIS A 1 260 ? -14.858 34.124 8.628 1.00 88.00 260 HIS A C 1
ATOM 2100 O O . HIS A 1 260 ? -15.521 34.236 7.595 1.00 88.00 260 HIS A O 1
ATOM 2106 N N . MET A 1 261 ? -14.489 32.947 9.122 1.00 90.12 261 MET A N 1
ATOM 2107 C CA . MET A 1 261 ? -14.818 31.656 8.528 1.00 90.12 261 MET A CA 1
ATOM 2108 C C . MET A 1 261 ? -15.681 30.833 9.482 1.00 90.12 261 MET A C 1
ATOM 2110 O O . MET A 1 261 ? -15.535 30.903 10.703 1.00 90.12 261 MET A O 1
ATOM 2114 N N . SER A 1 262 ? -16.591 30.048 8.911 1.00 93.12 262 SER A N 1
ATOM 2115 C CA . SER A 1 262 ? -17.391 29.057 9.631 1.00 93.12 262 SER A CA 1
ATOM 2116 C C . SER A 1 262 ? -17.185 27.700 8.975 1.00 93.12 262 SER A C 1
ATOM 2118 O O . SER A 1 262 ? -17.470 27.561 7.791 1.00 93.12 262 SER A O 1
ATOM 2120 N N . LEU A 1 263 ? -16.685 26.726 9.732 1.00 95.12 263 LEU A N 1
ATOM 2121 C CA . LEU A 1 263 ? -16.328 25.395 9.250 1.00 95.12 263 LEU A CA 1
ATOM 2122 C C . LEU A 1 263 ? -17.081 24.317 10.038 1.00 95.12 263 LEU A C 1
ATOM 2124 O O . LEU A 1 263 ? -17.432 24.487 11.203 1.00 95.12 263 LEU A O 1
ATOM 2128 N N . ASP A 1 264 ? -17.310 23.175 9.404 1.00 96.06 264 ASP A N 1
ATOM 2129 C CA . ASP A 1 264 ? -17.718 21.959 10.099 1.00 96.06 264 ASP A CA 1
ATOM 2130 C C . ASP A 1 264 ? -16.477 21.235 10.656 1.00 96.06 264 ASP A C 1
ATOM 2132 O O . ASP A 1 264 ? -16.510 20.764 11.790 1.00 96.06 264 ASP A O 1
ATOM 2136 N N . VAL A 1 265 ? -15.368 21.194 9.908 1.00 97.44 265 VAL A N 1
ATOM 2137 C CA . VAL A 1 265 ? -14.126 20.509 10.302 1.00 97.44 265 VAL A CA 1
ATOM 2138 C C . VAL A 1 265 ? -12.896 21.346 9.945 1.00 97.44 265 VAL A C 1
ATOM 2140 O O . VAL A 1 265 ? -12.718 21.735 8.790 1.00 97.44 265 VAL A O 1
ATOM 2143 N N . LEU A 1 266 ? -12.023 21.560 10.930 1.00 97.38 266 LEU A N 1
ATOM 2144 C CA . LEU A 1 266 ? -10.685 22.129 10.785 1.00 97.38 266 LEU A CA 1
ATOM 2145 C C . LEU A 1 266 ? -9.654 21.118 11.294 1.00 97.38 266 LEU A C 1
ATOM 2147 O O . LEU A 1 266 ? -9.664 20.766 12.473 1.00 97.38 266 LEU A O 1
ATOM 2151 N N . ARG A 1 267 ? -8.753 20.665 10.421 1.00 97.81 267 ARG A N 1
ATOM 2152 C CA . ARG A 1 267 ? -7.632 19.799 10.808 1.00 97.81 267 ARG A CA 1
ATOM 2153 C C . ARG A 1 267 ? -6.303 20.521 10.652 1.00 97.81 267 ARG A C 1
ATOM 2155 O O . ARG A 1 267 ? -6.002 21.053 9.586 1.00 97.81 267 ARG A O 1
ATOM 2162 N N . LEU A 1 268 ? -5.527 20.536 11.727 1.00 96.50 268 LEU A N 1
ATOM 2163 C CA . LEU A 1 268 ? -4.210 21.160 11.845 1.00 96.50 268 LEU A CA 1
ATOM 2164 C C . LEU A 1 268 ? -3.197 20.187 12.468 1.00 96.50 268 LEU A C 1
ATOM 2166 O O . LEU A 1 268 ? -2.160 20.616 12.974 1.00 96.50 268 LEU A O 1
ATOM 2170 N N . ASP A 1 269 ? -3.474 18.884 12.415 1.00 92.69 269 ASP A N 1
ATOM 2171 C CA . ASP A 1 269 ? -2.654 17.842 13.033 1.00 92.69 269 ASP A CA 1
ATOM 2172 C C . ASP A 1 269 ? -1.208 17.862 12.508 1.00 92.69 269 ASP A C 1
ATOM 2174 O O . ASP A 1 269 ? -0.967 18.159 11.337 1.00 92.69 269 ASP A O 1
ATOM 2178 N N . TYR A 1 270 ? -0.238 17.532 13.359 1.00 89.69 270 TYR A N 1
ATOM 2179 C CA . TYR A 1 270 ? 1.182 17.390 13.020 1.00 89.69 270 TYR A CA 1
ATOM 2180 C C . TYR A 1 270 ? 1.767 18.599 12.267 1.00 89.69 270 TYR A C 1
ATOM 2182 O O . TYR A 1 270 ? 2.450 18.457 11.248 1.00 89.69 270 TYR A O 1
ATOM 2190 N N . ASN A 1 271 ? 1.473 19.803 12.760 1.00 92.31 271 ASN A N 1
ATOM 2191 C CA . ASN A 1 271 ? 2.130 21.048 12.370 1.00 92.31 271 ASN A CA 1
ATOM 2192 C C . ASN A 1 271 ? 3.206 21.420 13.418 1.00 92.31 271 ASN A C 1
ATOM 2194 O O . ASN A 1 271 ? 3.725 20.559 14.125 1.00 92.31 271 ASN A O 1
ATOM 2198 N N . GLN A 1 272 ? 3.623 22.685 13.476 1.00 90.94 272 GLN A N 1
ATOM 2199 C CA . GLN A 1 272 ? 4.684 23.176 14.365 1.00 90.94 272 GLN A CA 1
ATOM 2200 C C . GLN A 1 272 ? 4.156 24.213 15.365 1.00 90.94 272 GLN A C 1
ATOM 2202 O O . GLN A 1 272 ? 4.898 25.110 15.758 1.00 90.94 272 GLN A O 1
ATOM 2207 N N . ILE A 1 273 ? 2.872 24.129 15.724 1.00 94.38 273 ILE A N 1
ATOM 2208 C CA . ILE A 1 273 ? 2.234 25.075 16.642 1.00 94.38 273 ILE A CA 1
ATOM 2209 C C . ILE A 1 273 ? 2.736 24.787 18.059 1.00 94.38 273 ILE A C 1
ATOM 2211 O O . ILE A 1 273 ? 2.500 23.699 18.575 1.00 94.38 273 ILE A O 1
ATOM 2215 N N . ASP A 1 274 ? 3.433 25.746 18.666 1.00 92.25 274 ASP A N 1
ATOM 2216 C CA . ASP A 1 274 ? 4.063 25.595 19.986 1.00 92.25 274 ASP A CA 1
ATOM 2217 C C . ASP A 1 274 ? 3.239 26.186 21.143 1.00 92.25 274 ASP A C 1
ATOM 2219 O O . ASP A 1 274 ? 3.366 25.772 22.295 1.00 92.25 274 ASP A O 1
ATOM 2223 N N . SER A 1 275 ? 2.371 27.149 20.840 1.00 93.62 275 SER A N 1
ATOM 2224 C CA . SER A 1 275 ? 1.566 27.880 21.816 1.00 93.62 275 SER A CA 1
ATOM 2225 C C . SER A 1 275 ? 0.307 28.465 21.171 1.00 93.62 275 SER A C 1
ATOM 2227 O O . SER A 1 275 ? 0.278 28.771 19.973 1.00 93.62 275 SER A O 1
ATOM 2229 N N . LEU A 1 276 ? -0.753 28.624 21.968 1.00 95.00 276 LEU A N 1
ATOM 2230 C CA . LEU A 1 276 ? -1.994 29.284 21.553 1.00 95.00 276 LEU A CA 1
ATOM 2231 C C . LEU A 1 276 ? -2.156 30.616 22.295 1.00 95.00 276 LEU A C 1
ATOM 2233 O O . LEU A 1 276 ? -2.596 30.647 23.437 1.00 95.00 276 LEU A O 1
ATOM 2237 N N . HIS A 1 277 ? -1.820 31.720 21.627 1.00 93.12 277 HIS A N 1
ATOM 2238 C CA . HIS A 1 277 ? -1.947 33.088 22.150 1.00 93.12 277 HIS A CA 1
ATOM 2239 C C . HIS A 1 277 ? -3.404 33.602 22.152 1.00 93.12 277 HIS A C 1
ATOM 2241 O O . HIS A 1 277 ? -4.229 33.067 21.397 1.00 93.12 277 HIS A O 1
ATOM 2247 N N . PRO A 1 278 ? -3.733 34.681 22.898 1.00 92.06 278 PRO A N 1
ATOM 2248 C CA . PRO A 1 278 ? -5.057 35.296 22.895 1.00 92.06 278 PRO A CA 1
ATOM 2249 C C . PRO A 1 278 ? -5.540 35.625 21.480 1.00 92.06 278 PRO A C 1
ATOM 2251 O O . PRO A 1 278 ? -4.824 36.243 20.693 1.00 92.06 278 PRO A O 1
ATOM 2254 N N . GLY A 1 279 ? -6.767 35.219 21.150 1.00 88.62 279 GLY A N 1
ATOM 2255 C CA . GLY A 1 279 ? -7.357 35.448 19.831 1.00 88.62 279 GLY A CA 1
ATOM 2256 C C . GLY A 1 279 ? -6.828 34.544 18.712 1.00 88.62 279 GLY A C 1
ATOM 2257 O O . GLY A 1 279 ? -7.152 34.791 17.553 1.00 88.62 279 GLY A O 1
ATOM 2258 N N . SER A 1 280 ? -6.075 33.477 19.008 1.00 92.06 280 SER A N 1
ATOM 2259 C CA . SER A 1 280 ? -5.601 32.506 18.001 1.00 92.06 280 SER A CA 1
ATOM 2260 C C . SER A 1 280 ? -6.710 31.985 17.073 1.00 92.06 280 SER A C 1
ATOM 2262 O O . SER A 1 280 ? -6.456 31.726 15.897 1.00 92.06 280 SER A O 1
ATOM 2264 N N . PHE A 1 281 ? -7.947 31.876 17.571 1.00 93.06 281 PHE A N 1
ATOM 2265 C CA . PHE A 1 281 ? -9.119 31.440 16.802 1.00 93.06 281 PHE A CA 1
ATOM 2266 C C . PHE A 1 281 ? -10.068 32.572 16.365 1.00 93.06 281 PHE A C 1
ATOM 2268 O O . PHE A 1 281 ? -11.146 32.286 15.846 1.00 93.06 281 PHE A O 1
ATOM 2275 N N . GLN A 1 282 ? -9.686 33.850 16.486 1.00 89.88 282 GLN A N 1
ATOM 2276 C CA . GLN A 1 282 ? -10.575 35.002 16.225 1.00 89.88 282 GLN A CA 1
ATOM 2277 C C . GLN A 1 282 ? -11.166 35.052 14.798 1.00 89.88 282 GLN A C 1
ATOM 2279 O O . GLN A 1 282 ? -12.219 35.646 14.560 1.00 89.88 282 GLN A O 1
ATOM 2284 N N . HIS A 1 283 ? -10.500 34.419 13.825 1.00 90.94 283 HIS A N 1
ATOM 2285 C CA . HIS A 1 283 ? -10.954 34.341 12.430 1.00 90.94 283 HIS A CA 1
ATOM 2286 C C . HIS A 1 283 ? -11.855 33.128 12.145 1.00 90.94 283 HIS A C 1
ATOM 2288 O O . HIS A 1 283 ? -12.421 33.019 11.056 1.00 90.94 283 HIS A O 1
ATOM 2294 N N . PHE A 1 284 ? -12.031 32.231 13.116 1.00 92.06 284 PHE A N 1
ATOM 2295 C CA . PHE A 1 284 ? -12.869 31.040 13.034 1.00 92.06 284 PHE A CA 1
ATOM 2296 C C . PHE A 1 284 ? -14.088 31.196 13.952 1.00 92.06 284 PHE A C 1
ATOM 2298 O O . PHE A 1 284 ? -14.089 30.753 15.097 1.00 92.06 284 PHE A O 1
ATOM 2305 N N . GLN A 1 285 ? -15.154 31.822 13.447 1.00 90.06 285 GLN A N 1
ATOM 2306 C CA . GLN A 1 285 ? -16.331 32.179 14.250 1.00 90.06 285 GLN A CA 1
ATOM 2307 C C . GLN A 1 285 ? -17.103 30.950 14.760 1.00 90.06 285 GLN A C 1
ATOM 2309 O O . GLN A 1 285 ? -17.633 30.953 15.870 1.00 90.06 285 GLN A O 1
ATOM 2314 N N . LYS A 1 286 ? -17.194 29.899 13.940 1.00 92.31 286 LYS A N 1
ATOM 2315 C CA . LYS A 1 286 ? -17.829 28.627 14.300 1.00 92.31 286 LYS A CA 1
ATOM 2316 C C . LYS A 1 286 ? -17.063 27.475 13.666 1.00 92.31 286 LYS A C 1
ATOM 2318 O O . LYS A 1 286 ? -16.913 27.460 12.448 1.00 92.31 286 LYS A O 1
ATOM 2323 N N . VAL A 1 287 ? -16.626 26.511 14.471 1.00 93.81 287 VAL A N 1
ATOM 2324 C CA . VAL A 1 287 ? -15.984 25.277 14.002 1.00 93.81 287 VAL A CA 1
ATOM 2325 C C . VAL A 1 287 ? -16.570 24.100 14.767 1.00 93.81 287 VAL A C 1
ATOM 2327 O O . VAL A 1 287 ? -16.452 24.047 15.985 1.00 93.81 287 VAL A O 1
ATOM 2330 N N . ASN A 1 288 ? -17.231 23.148 14.102 1.00 94.88 288 ASN A N 1
ATOM 2331 C CA . ASN A 1 288 ? -17.796 22.025 14.863 1.00 94.88 288 ASN A CA 1
ATOM 2332 C C . ASN A 1 288 ? -16.690 21.094 15.381 1.00 94.88 288 ASN A C 1
ATOM 2334 O O . ASN A 1 288 ? -16.753 20.701 16.537 1.00 94.88 288 ASN A O 1
ATOM 2338 N N . ARG A 1 289 ? -15.681 20.762 14.568 1.00 97.88 289 ARG A N 1
ATOM 2339 C CA . ARG A 1 289 ? -14.574 19.879 14.968 1.00 97.88 289 ARG A CA 1
ATOM 2340 C C . ARG A 1 289 ? -13.221 20.493 14.657 1.00 97.88 289 ARG A C 1
ATOM 2342 O O . ARG A 1 289 ? -12.962 20.821 13.499 1.00 97.88 289 ARG A O 1
ATOM 2349 N N . THR A 1 290 ? -12.361 20.585 15.663 1.00 97.38 290 THR A N 1
ATOM 2350 C CA . THR A 1 290 ? -11.000 21.114 15.542 1.00 97.38 290 THR A CA 1
ATOM 2351 C C . THR A 1 290 ? -9.994 20.071 16.007 1.00 97.38 290 THR A C 1
ATOM 2353 O O . THR A 1 290 ? -10.045 19.638 17.157 1.00 97.38 290 THR A O 1
ATOM 2356 N N . TYR A 1 291 ? -9.068 19.700 15.125 1.00 97.31 291 TYR A N 1
ATOM 2357 C CA . TYR A 1 291 ? -8.000 18.743 15.407 1.00 97.31 291 TYR A CA 1
ATOM 2358 C C . TYR A 1 291 ? -6.636 19.440 15.399 1.00 97.31 291 TYR A C 1
ATOM 2360 O O . TYR A 1 291 ? -6.280 20.086 14.412 1.00 97.31 291 TYR A O 1
ATOM 2368 N N . LEU A 1 292 ? -5.897 19.332 16.504 1.00 96.25 292 LEU A N 1
ATOM 2369 C CA . 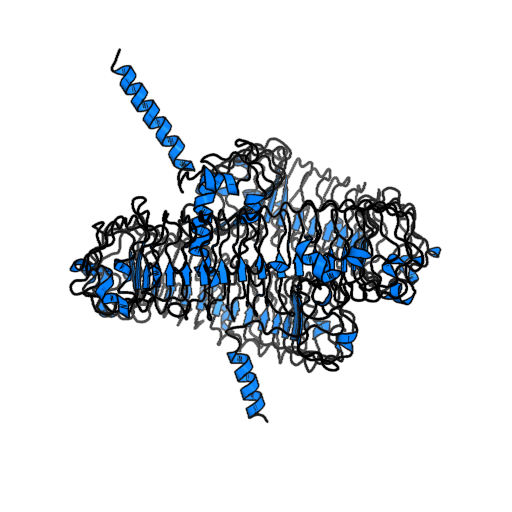LEU A 1 292 ? -4.571 19.925 16.719 1.00 96.25 292 LEU A CA 1
ATOM 2370 C C . LEU A 1 292 ? -3.528 18.872 17.127 1.00 96.25 292 LEU A C 1
ATOM 2372 O O . LEU A 1 292 ? -2.474 19.213 17.662 1.00 96.25 292 LEU A O 1
ATOM 2376 N N . ASN A 1 293 ? -3.798 17.596 16.872 1.00 92.19 293 ASN A N 1
ATOM 2377 C CA . ASN A 1 293 ? -3.039 16.486 17.431 1.00 92.19 293 ASN A CA 1
ATOM 2378 C C . ASN A 1 293 ? -1.580 16.494 16.960 1.00 92.19 293 ASN A C 1
ATOM 2380 O O . ASN A 1 293 ? -1.297 16.873 15.824 1.00 92.19 293 ASN A O 1
ATOM 2384 N N . GLY A 1 294 ? -0.641 16.068 17.804 1.00 89.19 294 GLY A N 1
ATOM 2385 C CA . GLY A 1 294 ? 0.772 15.943 17.433 1.00 89.19 294 GLY A CA 1
ATOM 2386 C C . GLY A 1 294 ? 1.499 17.268 17.167 1.00 89.19 294 GLY A C 1
ATOM 2387 O O . GLY A 1 294 ? 2.600 17.251 16.617 1.00 89.19 294 GLY A O 1
ATOM 2388 N N . ASN A 1 295 ? 0.890 18.412 17.497 1.00 92.44 295 ASN A N 1
ATOM 2389 C CA . ASN A 1 295 ? 1.584 19.699 17.529 1.00 92.44 295 ASN A CA 1
ATOM 2390 C C . ASN A 1 295 ? 2.334 19.855 18.860 1.00 92.44 295 ASN A C 1
ATOM 2392 O O . ASN A 1 295 ? 1.784 19.456 19.887 1.00 92.44 295 ASN A O 1
ATOM 2396 N N . PRO A 1 296 ? 3.516 20.494 18.881 1.00 90.50 296 PRO A N 1
ATOM 2397 C CA . PRO A 1 296 ? 4.310 20.699 20.096 1.00 90.50 296 PRO A CA 1
ATOM 2398 C C . PRO A 1 296 ? 3.737 21.797 21.019 1.00 90.50 296 PRO A C 1
ATOM 2400 O O . PRO A 1 296 ? 4.469 22.663 21.493 1.00 90.50 296 PRO A O 1
ATOM 2403 N N . ILE A 1 297 ? 2.416 21.804 21.241 1.00 94.06 297 ILE A N 1
ATOM 2404 C CA . ILE A 1 297 ? 1.711 22.826 22.022 1.00 94.06 297 ILE A CA 1
ATOM 2405 C C . ILE A 1 297 ? 2.051 22.634 23.497 1.00 94.06 297 ILE A C 1
ATOM 2407 O O . ILE A 1 297 ? 1.643 21.639 24.090 1.00 94.06 297 ILE A O 1
ATOM 2411 N N . MET A 1 298 ? 2.764 23.598 24.081 1.00 92.06 298 MET A N 1
ATOM 2412 C CA . MET A 1 298 ? 3.158 23.580 25.494 1.00 92.06 298 MET A CA 1
ATOM 2413 C C . MET A 1 298 ? 2.183 24.360 26.376 1.00 92.06 298 MET A C 1
ATOM 2415 O O . MET A 1 298 ? 1.913 23.943 27.498 1.00 92.06 298 MET A O 1
ATOM 2419 N N . THR A 1 299 ? 1.661 25.489 25.882 1.00 91.88 299 THR A N 1
ATOM 2420 C CA . THR A 1 299 ? 0.798 26.398 26.650 1.00 91.88 299 THR A CA 1
ATOM 2421 C C . THR A 1 299 ? -0.397 26.893 25.836 1.00 91.88 299 THR A C 1
ATOM 2423 O O . THR A 1 299 ? -0.310 27.139 24.627 1.00 91.88 299 THR A O 1
ATOM 2426 N N . ILE A 1 300 ? -1.524 27.072 26.526 1.00 94.44 300 ILE A N 1
ATOM 2427 C CA . ILE A 1 300 ? -2.729 27.722 26.010 1.00 94.44 300 ILE A CA 1
ATOM 2428 C C . ILE A 1 300 ? -2.936 28.984 26.846 1.00 94.44 300 ILE A C 1
ATOM 2430 O O . ILE A 1 300 ? -3.162 28.904 28.044 1.00 94.44 300 ILE A O 1
ATOM 2434 N N . GLU A 1 301 ? -2.803 30.161 26.240 1.00 92.88 301 GLU A N 1
ATOM 2435 C CA . GLU A 1 301 ? -2.933 31.432 26.953 1.00 92.88 301 GLU A CA 1
ATOM 2436 C C . GLU A 1 301 ? -4.403 31.864 27.068 1.00 92.88 301 GLU A C 1
ATOM 2438 O O . GLU A 1 301 ? -5.244 31.567 26.212 1.00 92.88 301 GLU A O 1
ATOM 2443 N N . GLN A 1 302 ? -4.710 32.641 28.110 1.00 91.06 302 GLN A N 1
ATOM 2444 C CA . GLN A 1 302 ? -6.065 33.116 28.378 1.00 91.06 302 GLN A CA 1
ATOM 2445 C C . GLN A 1 302 ? -6.690 33.820 27.163 1.00 91.06 302 GLN A C 1
ATOM 2447 O O . GLN A 1 302 ? -6.168 34.805 26.637 1.00 91.06 302 GLN A O 1
ATOM 2452 N N . GLY A 1 303 ? -7.880 33.364 26.770 1.00 90.44 303 GLY A N 1
ATOM 2453 C CA . GLY A 1 303 ? -8.623 33.945 25.653 1.00 90.44 303 GLY A CA 1
ATOM 2454 C C . GLY A 1 303 ? -8.124 33.510 24.273 1.00 90.44 303 GLY A C 1
ATOM 2455 O O . GLY A 1 303 ? -8.460 34.161 23.281 1.00 90.44 303 GLY A O 1
ATOM 2456 N N . ALA A 1 304 ? -7.359 32.418 24.170 1.00 93.81 304 ALA A N 1
ATOM 2457 C CA . ALA A 1 304 ? -6.971 31.819 22.890 1.00 93.81 304 ALA A CA 1
ATOM 2458 C C . ALA A 1 304 ? -8.169 31.526 21.967 1.00 93.81 304 ALA A C 1
ATOM 2460 O O . ALA A 1 304 ? -8.091 31.722 20.748 1.00 93.81 304 ALA A O 1
ATOM 2461 N N . PHE A 1 305 ? -9.295 31.122 22.559 1.00 94.00 305 PHE A N 1
ATOM 2462 C CA . PHE A 1 305 ? -10.539 30.772 21.868 1.00 94.00 305 PHE A CA 1
ATOM 2463 C C . PHE A 1 305 ? -11.596 31.882 21.884 1.00 94.00 305 PHE A C 1
ATOM 2465 O O . PHE A 1 305 ? -12.745 31.655 21.502 1.00 94.00 305 PHE A O 1
ATOM 2472 N N . LYS A 1 306 ? -11.222 33.095 22.307 1.00 87.88 306 LYS A N 1
ATOM 2473 C CA . LYS A 1 306 ? -12.136 34.236 22.354 1.00 87.88 306 LYS A CA 1
ATOM 2474 C C . LYS A 1 306 ? -12.764 34.486 20.976 1.00 87.88 306 LYS A C 1
ATOM 2476 O O . LYS A 1 306 ? -12.085 34.427 19.954 1.00 87.88 306 LYS A O 1
ATOM 2481 N N . ASP A 1 307 ? -14.068 34.765 20.973 1.00 85.56 307 ASP A N 1
ATOM 2482 C CA . ASP A 1 307 ? -14.891 35.009 19.778 1.00 85.56 307 ASP A CA 1
ATOM 2483 C C . ASP A 1 307 ? -15.031 33.804 18.815 1.00 85.56 307 ASP A C 1
ATOM 2485 O O . ASP A 1 307 ? -15.615 33.936 17.735 1.00 85.56 307 ASP A O 1
ATOM 2489 N N . SER A 1 308 ? -14.577 32.612 19.222 1.00 91.25 308 SER A N 1
ATOM 2490 C CA . SER A 1 308 ? -14.771 31.351 18.501 1.00 91.25 308 SER A CA 1
ATOM 2491 C C . SER A 1 308 ? -15.824 30.471 19.175 1.00 91.25 308 SER A C 1
ATOM 2493 O O . SER A 1 308 ? -16.036 30.531 20.382 1.00 91.25 308 SER A O 1
ATOM 2495 N N . ARG A 1 309 ? -16.501 29.628 18.391 1.00 93.00 309 ARG A N 1
ATOM 2496 C CA . ARG A 1 309 ? -17.435 28.610 18.892 1.00 93.00 309 ARG A CA 1
ATOM 2497 C C . ARG A 1 309 ? -16.998 27.243 18.403 1.00 93.00 309 ARG A C 1
ATOM 2499 O O . ARG A 1 309 ? -17.312 26.875 17.267 1.00 93.00 309 ARG A O 1
ATOM 2506 N N . ILE A 1 310 ? -16.286 26.516 19.260 1.00 95.69 310 ILE A N 1
ATOM 2507 C CA . ILE A 1 310 ? -15.815 25.153 18.997 1.00 95.69 310 ILE A CA 1
ATOM 2508 C C . ILE A 1 310 ? -16.696 24.149 19.741 1.00 95.69 310 ILE A C 1
ATOM 2510 O O . ILE A 1 310 ? -16.987 24.351 20.919 1.00 95.69 310 ILE A O 1
ATOM 2514 N N . ARG A 1 311 ? -17.137 23.087 19.053 1.00 95.88 311 ARG A N 1
ATOM 2515 C CA . ARG A 1 311 ? -17.954 22.015 19.652 1.00 95.88 311 ARG A CA 1
ATOM 2516 C C . ARG A 1 311 ? -17.122 20.804 20.076 1.00 95.88 311 ARG A C 1
ATOM 2518 O O . ARG A 1 311 ? -17.334 20.280 21.161 1.00 95.88 311 ARG A O 1
ATOM 2525 N N . GLU A 1 312 ? -16.185 20.363 19.250 1.00 97.69 312 GLU A N 1
ATOM 2526 C CA . GLU A 1 312 ? -15.299 19.230 19.526 1.00 97.69 312 GLU A CA 1
ATOM 2527 C C . GLU A 1 312 ? -13.845 19.687 19.344 1.00 97.69 312 GLU A C 1
ATOM 2529 O O . GLU A 1 312 ? -13.484 20.180 18.271 1.00 97.69 312 GLU A O 1
ATOM 2534 N N . LEU A 1 313 ? -13.025 19.545 20.388 1.00 96.88 313 LEU A N 1
ATOM 2535 C CA . LEU A 1 313 ? -11.620 19.954 20.401 1.00 96.88 313 LEU A CA 1
ATOM 2536 C C . LEU A 1 313 ? -10.717 18.762 20.735 1.00 96.88 313 LEU A C 1
ATOM 2538 O O . LEU A 1 313 ? -10.846 18.161 21.803 1.00 96.88 313 LEU A O 1
ATOM 2542 N N . TYR A 1 314 ? -9.791 18.458 19.827 1.00 97.00 314 TYR A N 1
ATOM 2543 C CA . TYR A 1 314 ? -8.821 17.373 19.962 1.00 97.00 314 TYR A CA 1
ATOM 2544 C C . TYR A 1 314 ? -7.400 17.935 20.057 1.00 97.00 314 TYR A C 1
ATOM 2546 O O . TYR A 1 314 ? -6.931 18.611 19.138 1.00 97.00 314 TYR A O 1
ATOM 2554 N N . LEU A 1 315 ? -6.737 17.646 21.173 1.00 95.06 315 LEU A N 1
ATOM 2555 C CA . LEU A 1 315 ? -5.387 18.071 21.541 1.00 95.06 315 LEU A CA 1
ATOM 2556 C C . LEU A 1 315 ? -4.570 16.844 21.980 1.00 95.06 315 LEU A C 1
ATOM 2558 O O . LEU A 1 315 ? -3.997 16.823 23.069 1.00 95.06 315 LEU A O 1
ATOM 2562 N N . THR A 1 316 ? -4.572 15.778 21.173 1.00 92.12 316 THR A N 1
ATOM 2563 C CA . THR A 1 316 ? -3.869 14.537 21.525 1.00 92.12 316 THR A CA 1
ATOM 2564 C C . THR A 1 316 ? -2.400 14.573 21.129 1.00 92.12 316 THR A C 1
ATOM 2566 O O . THR A 1 316 ? -2.079 15.082 20.057 1.00 92.12 316 THR A O 1
ATOM 2569 N N . ASP A 1 317 ? -1.520 13.952 21.913 1.00 89.94 317 ASP A N 1
ATOM 2570 C CA . ASP A 1 317 ? -0.072 13.894 21.643 1.00 89.94 317 ASP A CA 1
ATOM 2571 C C . ASP A 1 317 ? 0.565 15.283 21.463 1.00 89.94 317 ASP A C 1
ATOM 2573 O O . ASP A 1 317 ? 1.464 15.463 20.640 1.00 89.94 317 ASP A O 1
ATOM 2577 N N . CYS A 1 318 ? 0.069 16.269 22.212 1.00 91.31 318 CYS A N 1
ATOM 2578 C CA . CYS A 1 318 ? 0.725 17.561 22.371 1.00 91.31 318 CYS A CA 1
ATOM 2579 C C . CYS A 1 318 ? 1.699 17.528 23.565 1.00 91.31 318 CYS A C 1
ATOM 2581 O O . CYS A 1 318 ? 1.844 16.512 24.248 1.00 91.31 318 CYS A O 1
ATOM 2583 N N . ASP A 1 319 ? 2.367 18.651 23.827 1.00 89.19 319 ASP A N 1
ATOM 2584 C CA . ASP A 1 319 ? 3.355 18.794 24.903 1.00 89.19 319 ASP A CA 1
ATOM 2585 C C . ASP A 1 319 ? 2.776 19.521 26.137 1.00 89.19 319 ASP A C 1
ATOM 2587 O O . ASP A 1 319 ? 3.509 20.139 26.915 1.00 89.19 319 ASP A O 1
ATOM 2591 N N . LEU A 1 320 ? 1.451 19.454 26.339 1.00 91.94 320 LEU A N 1
ATOM 2592 C CA . LEU A 1 320 ? 0.780 20.137 27.447 1.00 91.94 320 LEU A CA 1
ATOM 2593 C C . LEU A 1 320 ? 1.176 19.508 28.790 1.00 91.94 320 LEU A C 1
ATOM 2595 O O . LEU A 1 320 ? 1.139 18.285 28.963 1.00 91.94 320 LEU A O 1
ATOM 2599 N N . TYR A 1 321 ? 1.517 20.354 29.761 1.00 89.62 321 TYR A N 1
ATOM 2600 C CA . TYR A 1 321 ? 1.936 19.940 31.106 1.00 89.62 321 TYR A CA 1
ATOM 2601 C C . TYR A 1 321 ? 0.932 20.339 32.203 1.00 89.62 321 TYR A C 1
ATOM 2603 O O . TYR A 1 321 ? 0.833 19.653 33.226 1.00 89.62 321 TYR A O 1
ATOM 2611 N N . GLU A 1 322 ? 0.151 21.393 31.969 1.00 88.81 322 GLU A N 1
ATOM 2612 C CA . GLU A 1 322 ? -0.942 21.865 32.821 1.00 88.81 322 GLU A CA 1
ATOM 2613 C C . GLU A 1 322 ? -2.098 22.401 31.963 1.00 88.81 322 GLU A C 1
ATOM 2615 O O . GLU A 1 322 ? -1.909 22.701 30.783 1.00 88.81 322 GLU A O 1
ATOM 2620 N N . VAL A 1 323 ? -3.296 22.462 32.548 1.00 89.25 323 VAL A N 1
ATOM 2621 C CA . VAL A 1 323 ? -4.486 23.093 31.959 1.00 89.25 323 VAL A CA 1
ATOM 2622 C C . VAL A 1 323 ? -5.272 23.786 33.064 1.00 89.25 323 VAL A C 1
ATOM 2624 O O . VAL A 1 323 ? -5.547 23.162 34.087 1.00 89.25 323 VAL A O 1
ATOM 2627 N N . ASP A 1 324 ? -5.674 25.033 32.841 1.00 86.75 324 ASP A N 1
ATOM 2628 C CA . ASP A 1 324 ? -6.431 25.855 33.784 1.00 86.75 324 ASP A CA 1
ATOM 2629 C C . ASP A 1 324 ? -7.770 26.346 33.201 1.00 86.75 324 ASP A C 1
ATOM 2631 O O . ASP A 1 324 ? -8.043 26.280 32.003 1.00 86.75 324 ASP A O 1
ATOM 2635 N N . SER A 1 325 ? -8.650 26.858 34.072 1.00 81.62 325 SER A N 1
ATOM 2636 C CA . SER A 1 325 ? -9.957 27.409 33.665 1.00 81.62 325 SER A CA 1
ATOM 2637 C C . SER A 1 325 ? -9.864 28.537 32.614 1.00 81.62 325 SER A C 1
ATOM 2639 O O . SER A 1 325 ? -10.654 28.521 31.665 1.00 81.62 325 SER A O 1
ATOM 2641 N N . PRO A 1 326 ? -8.920 29.503 32.711 1.00 86.56 326 PRO A N 1
ATOM 2642 C CA . PRO A 1 326 ? -8.807 30.589 31.736 1.00 86.56 326 PRO A CA 1
ATOM 2643 C C . PRO A 1 326 ? -8.378 30.148 30.329 1.00 86.56 326 PRO A C 1
ATOM 2645 O O . PRO A 1 326 ? -8.621 30.889 29.374 1.00 86.56 326 PRO A O 1
ATOM 2648 N N . ASP A 1 327 ? -7.769 28.970 30.188 1.00 88.69 327 ASP A N 1
ATOM 2649 C CA . ASP A 1 327 ? -7.181 28.487 28.932 1.00 88.69 327 ASP A CA 1
ATOM 2650 C C . ASP A 1 327 ? -8.254 28.234 27.867 1.00 88.69 327 ASP A C 1
ATOM 2652 O O . ASP A 1 327 ? -8.089 28.567 26.693 1.00 88.69 327 ASP A O 1
ATOM 2656 N N . PHE A 1 328 ? -9.398 27.694 28.290 1.00 90.44 328 PHE A N 1
ATOM 2657 C CA . PHE A 1 328 ? -10.528 27.372 27.413 1.00 90.44 328 PHE A CA 1
ATOM 2658 C C . PHE A 1 328 ? -11.579 28.490 27.341 1.00 90.44 328 PHE A C 1
ATOM 2660 O O . PHE A 1 328 ? -12.600 28.336 26.666 1.00 90.44 328 PHE A O 1
ATOM 2667 N N . MET A 1 329 ? -11.319 29.628 28.000 1.00 88.38 329 MET A N 1
ATOM 2668 C CA . MET A 1 329 ? -12.255 30.747 28.094 1.00 88.38 329 MET A CA 1
ATOM 2669 C C . MET A 1 329 ? -12.765 31.189 26.713 1.00 88.38 329 MET A C 1
ATOM 2671 O O . MET A 1 329 ? -11.982 31.450 25.792 1.00 88.38 329 MET A O 1
ATOM 2675 N N . GLY A 1 330 ? -14.086 31.314 26.586 1.00 87.25 330 GLY A N 1
ATOM 2676 C CA . GLY A 1 330 ? -14.805 31.590 25.339 1.00 87.25 330 GLY A CA 1
ATOM 2677 C C . GLY A 1 330 ? -15.548 30.383 24.750 1.00 87.25 330 GLY A C 1
ATOM 2678 O O . GLY A 1 330 ? -16.409 30.572 23.888 1.00 87.25 330 GLY A O 1
ATOM 2679 N N . LEU A 1 331 ? -15.257 29.158 25.208 1.00 92.56 331 LEU A N 1
ATOM 2680 C CA . LEU A 1 331 ? -15.878 27.918 24.721 1.00 92.56 331 LEU A CA 1
ATOM 2681 C C . LEU A 1 331 ? -17.023 27.385 25.604 1.00 92.56 331 LEU A C 1
ATOM 2683 O O . LEU A 1 331 ? -17.637 26.370 25.264 1.00 92.56 331 LEU A O 1
ATOM 2687 N N . GLU A 1 332 ? -17.353 28.071 26.699 1.00 90.00 332 GLU A N 1
ATOM 2688 C CA . GLU A 1 332 ? -18.297 27.634 27.742 1.00 90.00 332 GLU A CA 1
ATOM 2689 C C . GLU A 1 332 ? -19.685 27.307 27.165 1.00 90.00 332 GLU A C 1
ATOM 2691 O O . GLU A 1 332 ? -20.351 26.352 27.563 1.00 90.00 332 GLU A O 1
ATOM 2696 N N . SER A 1 333 ? -20.107 28.080 26.159 1.00 90.06 333 SER A N 1
ATOM 2697 C CA . SER A 1 333 ? -21.427 27.961 25.526 1.00 90.06 333 SER A CA 1
ATOM 2698 C C . SER A 1 333 ? -21.497 26.993 24.336 1.00 90.06 333 SER A C 1
ATOM 2700 O O . SER A 1 333 ? -22.572 26.849 23.747 1.00 90.06 333 SER A O 1
ATOM 2702 N N . SER A 1 334 ? -20.385 26.361 23.936 1.00 93.56 334 SER A N 1
ATOM 2703 C CA . SER A 1 334 ? -20.341 25.531 22.721 1.00 93.56 334 SER A CA 1
ATOM 2704 C C . SER A 1 334 ? -19.652 24.177 22.857 1.00 93.56 334 SER A C 1
ATOM 2706 O O . SER A 1 334 ? -19.999 23.278 22.090 1.00 93.56 334 SER A O 1
ATOM 2708 N N . LEU A 1 335 ? -18.689 24.020 23.769 1.00 93.75 335 LEU A N 1
ATOM 2709 C CA . LEU A 1 335 ? -17.858 22.817 23.844 1.00 93.75 335 LEU A CA 1
ATOM 2710 C C . LEU A 1 335 ? -18.657 21.607 24.347 1.00 93.75 335 LEU A C 1
ATOM 2712 O O . LEU A 1 335 ? -19.189 21.605 25.454 1.00 93.75 335 LEU A O 1
ATOM 2716 N N . GLU A 1 336 ? -18.710 20.555 23.535 1.00 95.06 336 GLU A N 1
ATOM 2717 C CA . GLU A 1 336 ? -19.354 19.276 23.844 1.00 95.06 336 GLU A CA 1
ATOM 2718 C C . GLU A 1 336 ? -18.348 18.127 24.011 1.00 95.06 336 GLU A C 1
ATOM 2720 O O . GLU A 1 336 ? -18.649 17.166 24.724 1.00 95.06 336 GLU A O 1
ATOM 2725 N N . LEU A 1 337 ? -17.173 18.202 23.376 1.00 96.50 337 LEU A N 1
ATOM 2726 C CA . LEU A 1 337 ? -16.120 17.188 23.468 1.00 96.50 337 LEU A CA 1
ATOM 2727 C C . LEU A 1 337 ? -14.744 17.832 23.627 1.00 96.50 337 LEU A C 1
ATOM 2729 O O . LEU A 1 337 ? -14.377 18.698 22.833 1.00 96.50 337 LEU A O 1
ATOM 2733 N N . LEU A 1 338 ? -13.975 17.340 24.600 1.00 94.88 338 LEU A N 1
ATOM 2734 C CA . LEU A 1 338 ? -12.571 17.691 24.801 1.00 94.88 338 LEU A CA 1
ATOM 2735 C C . LEU A 1 338 ? -11.717 16.425 24.950 1.00 94.88 338 LEU A C 1
ATOM 2737 O O . LEU A 1 338 ? -11.965 15.605 25.838 1.00 94.88 338 LEU A O 1
ATOM 2741 N N . ASP A 1 339 ? -10.709 16.288 24.090 1.00 95.56 339 ASP A N 1
ATOM 2742 C CA . ASP A 1 339 ? -9.715 15.214 24.146 1.00 95.56 339 ASP A CA 1
ATOM 2743 C C . ASP A 1 339 ? -8.312 15.782 24.377 1.00 95.56 339 ASP A C 1
ATOM 2745 O O . ASP A 1 339 ? -7.787 16.522 23.547 1.00 95.56 339 ASP A O 1
ATOM 2749 N N . LEU A 1 340 ? -7.718 15.425 25.515 1.00 93.94 340 LEU A N 1
ATOM 2750 C CA . LEU A 1 340 ? -6.387 15.833 25.971 1.00 93.94 340 LEU A CA 1
ATOM 2751 C C . LEU A 1 340 ? -5.466 14.613 26.156 1.00 93.94 340 LEU A C 1
ATOM 2753 O O . LEU A 1 340 ? -4.575 14.602 27.011 1.00 93.94 340 LEU A O 1
ATOM 2757 N N . SER A 1 341 ? -5.691 13.543 25.394 1.00 93.19 341 SER A N 1
ATOM 2758 C CA . SER A 1 341 ? -4.934 12.294 25.523 1.00 93.19 341 SER A CA 1
ATOM 2759 C C . SER A 1 341 ? -3.457 12.412 25.123 1.00 93.19 341 SER A C 1
ATOM 2761 O O . SER A 1 341 ? -3.111 13.150 24.214 1.00 93.19 341 SER A O 1
ATOM 2763 N N . GLY A 1 342 ? -2.572 11.636 25.748 1.00 90.38 342 GLY A N 1
ATOM 2764 C CA . GLY A 1 342 ? -1.156 11.551 25.363 1.00 90.38 342 GLY A CA 1
ATOM 2765 C C . GLY A 1 342 ? -0.330 12.800 25.674 1.00 90.38 342 GLY A C 1
ATOM 2766 O O . GLY A 1 342 ? 0.769 12.940 25.147 1.00 90.38 342 GLY A O 1
ATOM 2767 N N . ASN A 1 343 ? -0.852 13.689 26.522 1.00 91.94 343 ASN A N 1
ATOM 2768 C CA . ASN A 1 343 ? -0.120 14.826 27.070 1.00 91.94 343 ASN A CA 1
ATOM 2769 C C . ASN A 1 343 ? 0.594 14.438 28.377 1.00 91.94 343 ASN A C 1
ATOM 2771 O O . ASN A 1 343 ? 0.497 13.313 28.875 1.00 91.94 343 ASN A O 1
ATOM 2775 N N . ASN A 1 344 ? 1.322 15.385 28.963 1.00 89.06 344 ASN A N 1
ATOM 2776 C CA . ASN A 1 344 ? 2.069 15.194 30.200 1.00 89.06 344 ASN A CA 1
ATOM 2777 C C . ASN A 1 344 ? 1.373 15.844 31.414 1.00 89.06 344 ASN A C 1
ATOM 2779 O O . ASN A 1 344 ? 2.043 16.332 32.326 1.00 89.06 344 ASN A O 1
ATOM 2783 N N . LEU A 1 345 ? 0.034 15.854 31.437 1.00 90.31 345 LEU A N 1
ATOM 2784 C CA . LEU A 1 345 ? -0.747 16.510 32.491 1.00 90.31 345 LEU A CA 1
ATOM 2785 C C . LEU A 1 345 ? -0.561 15.806 33.840 1.00 90.31 345 LEU A C 1
ATOM 2787 O O . LEU A 1 345 ? -0.718 14.586 33.939 1.00 90.31 345 LEU A O 1
ATOM 2791 N N . THR A 1 346 ? -0.257 16.576 34.888 1.00 88.94 346 THR A N 1
ATOM 2792 C CA . THR A 1 346 ? 0.031 16.051 36.242 1.00 88.94 346 THR A CA 1
ATOM 2793 C C . THR A 1 346 ? -1.119 16.216 37.239 1.00 88.94 346 THR A C 1
ATOM 2795 O O . THR A 1 346 ? -1.263 15.413 38.171 1.00 88.94 346 THR A O 1
ATOM 2798 N N . SER A 1 347 ? -1.970 17.217 37.027 1.00 84.38 347 SER A N 1
ATOM 2799 C CA . SER A 1 347 ? -3.159 17.518 37.822 1.00 84.38 347 SER A CA 1
ATOM 2800 C C . SER A 1 347 ? -4.284 18.036 36.922 1.00 84.38 347 SER A C 1
ATOM 2802 O O . SER A 1 347 ? -4.050 18.475 35.797 1.00 84.38 347 SER A O 1
ATOM 2804 N N . LEU A 1 348 ? -5.518 17.954 37.421 1.00 81.19 348 LEU A N 1
ATOM 2805 C CA . LEU A 1 348 ? -6.674 18.650 36.862 1.00 81.19 348 LEU A CA 1
ATOM 2806 C C . LEU A 1 348 ? -7.173 19.611 37.943 1.00 81.19 348 LEU A C 1
ATOM 2808 O O . LEU A 1 348 ? -7.594 19.126 38.999 1.00 81.19 348 LEU A O 1
ATOM 2812 N N . PRO A 1 349 ? -7.081 20.936 37.744 1.00 76.88 349 PRO A N 1
ATOM 2813 C CA . PRO A 1 349 ? -7.511 21.875 38.763 1.00 76.88 349 PRO A CA 1
ATOM 2814 C C . PRO A 1 349 ? -9.006 21.743 39.075 1.00 76.88 349 PRO A C 1
ATOM 2816 O O . PRO A 1 349 ? -9.834 21.356 38.242 1.00 76.88 349 PRO A O 1
ATOM 2819 N N . ASN A 1 350 ? -9.363 22.080 40.310 1.00 77.38 350 ASN A N 1
ATOM 2820 C CA . ASN A 1 350 ? -10.757 22.117 40.731 1.00 77.38 350 ASN A CA 1
ATOM 2821 C C . ASN A 1 350 ? -11.498 23.216 39.957 1.00 77.38 350 ASN A C 1
ATOM 2823 O O . ASN A 1 350 ? -10.944 24.288 39.722 1.00 77.38 350 ASN A O 1
ATOM 2827 N N . HIS A 1 351 ? -12.761 22.973 39.601 1.00 75.69 351 HIS A N 1
ATOM 2828 C CA . HIS A 1 351 ? -13.633 23.950 38.932 1.00 75.69 351 HIS A CA 1
ATOM 2829 C C . HIS A 1 351 ? -13.237 24.376 37.501 1.00 75.69 351 HIS A C 1
ATOM 2831 O O . HIS A 1 351 ? -13.891 25.260 36.952 1.00 75.69 351 HIS A O 1
ATOM 2837 N N . VAL A 1 352 ? -12.253 23.734 36.853 1.00 77.69 352 VAL A N 1
ATOM 2838 C CA . VAL A 1 352 ? -11.788 24.096 35.489 1.00 77.69 352 VAL A CA 1
ATOM 2839 C C . VAL A 1 352 ? -12.923 24.193 34.473 1.00 77.69 352 VAL A C 1
ATOM 2841 O O . VAL A 1 352 ? -12.962 25.133 33.684 1.00 77.69 352 VAL A O 1
ATOM 2844 N N . PHE A 1 353 ? -13.882 23.269 34.543 1.00 79.62 353 PHE A N 1
ATOM 2845 C CA . PHE A 1 353 ? -15.022 23.212 33.629 1.00 79.62 353 PHE A CA 1
ATOM 2846 C C . PHE A 1 353 ? -16.357 23.545 34.316 1.00 79.62 353 PHE A C 1
ATOM 2848 O O . PHE A 1 353 ? -17.406 23.044 33.914 1.00 79.62 353 PHE A O 1
ATOM 2855 N N . GLN A 1 354 ? -16.347 24.359 35.380 1.00 79.44 354 GLN A N 1
ATOM 2856 C CA . GLN A 1 354 ? -17.563 24.636 36.157 1.00 79.44 354 GLN A CA 1
ATOM 2857 C C . GLN A 1 354 ? -18.681 25.297 35.329 1.00 79.44 354 GLN A C 1
ATOM 2859 O O . GLN A 1 354 ? -19.848 25.039 35.601 1.00 79.44 354 GLN A O 1
ATOM 2864 N N . GLU A 1 355 ? -18.330 26.105 34.326 1.00 83.44 355 GLU A N 1
ATOM 2865 C CA . GLU A 1 355 ? -19.280 26.851 33.482 1.00 83.44 355 GLU A CA 1
ATOM 2866 C C . GLU A 1 355 ? -19.624 26.139 32.150 1.00 83.44 355 GLU A C 1
ATOM 2868 O O . GLU A 1 355 ? -20.325 26.699 31.311 1.00 83.44 355 GLU A O 1
ATOM 2873 N N . TYR A 1 356 ? -19.154 24.902 31.930 1.00 86.88 356 TYR A N 1
ATOM 2874 C CA . TYR A 1 356 ? -19.277 24.179 30.651 1.00 86.88 356 TYR A CA 1
ATOM 2875 C C . TYR A 1 356 ? -20.482 23.227 30.622 1.00 86.88 356 TYR A C 1
ATOM 2877 O O . TYR A 1 356 ? -20.343 22.008 30.488 1.00 86.88 356 TYR A O 1
ATOM 2885 N N . ASP A 1 357 ? -21.691 23.783 30.707 1.00 83.94 357 ASP A N 1
ATOM 2886 C CA . ASP A 1 357 ? -22.947 23.018 30.806 1.00 83.94 357 ASP A CA 1
ATOM 2887 C C . ASP A 1 357 ? -23.189 22.042 29.633 1.00 83.94 357 ASP A C 1
ATOM 2889 O O . ASP A 1 357 ? -23.899 21.039 29.773 1.00 83.94 357 ASP A O 1
ATOM 2893 N N . PHE A 1 358 ? -22.598 22.309 28.463 1.00 87.81 358 PHE A N 1
ATOM 2894 C CA . PHE A 1 358 ? -22.766 21.504 27.249 1.00 87.81 358 PHE A CA 1
ATOM 2895 C C . PHE A 1 358 ? -21.774 20.346 27.114 1.00 87.81 358 PHE A C 1
ATOM 2897 O O . PHE A 1 358 ? -21.952 19.526 26.211 1.00 87.81 358 PHE A O 1
ATOM 2904 N N . LEU A 1 359 ? -20.773 20.233 27.994 1.00 90.81 359 LEU A N 1
ATOM 2905 C CA . LEU A 1 359 ? -19.726 19.221 27.878 1.00 90.81 359 LEU A CA 1
ATOM 2906 C C . LEU A 1 359 ? -20.299 17.808 28.078 1.00 90.81 359 LEU A C 1
ATOM 2908 O O . LEU A 1 359 ? -20.836 17.467 29.130 1.00 90.81 359 LEU A O 1
ATOM 2912 N N . ARG A 1 360 ? -20.190 16.965 27.045 1.00 92.50 360 ARG A N 1
ATOM 2913 C CA . ARG A 1 360 ? -20.723 15.591 27.013 1.00 92.50 360 ARG A CA 1
ATOM 2914 C C . ARG A 1 360 ? -19.633 14.533 27.003 1.00 92.50 360 ARG A C 1
ATOM 2916 O O . ARG A 1 360 ? -19.891 13.417 27.447 1.00 92.50 360 ARG A O 1
ATOM 2923 N N . THR A 1 361 ? -18.462 14.832 26.456 1.00 94.56 361 THR A N 1
ATOM 2924 C CA . THR A 1 361 ? -17.357 13.877 26.326 1.00 94.56 361 THR A CA 1
ATOM 2925 C C . THR A 1 361 ? -16.063 14.495 26.815 1.00 94.56 361 THR A C 1
ATOM 2927 O O . THR A 1 361 ? -15.698 15.589 26.393 1.00 94.56 361 THR A O 1
ATOM 2930 N N . LEU A 1 362 ? -15.369 13.770 27.686 1.00 92.00 362 LEU A N 1
ATOM 2931 C CA . LEU A 1 362 ? -14.102 14.201 28.252 1.00 92.00 362 LEU A CA 1
ATOM 2932 C C . LEU A 1 362 ? -13.118 13.028 28.291 1.00 92.00 362 LEU A C 1
ATOM 2934 O O . LEU A 1 362 ? -13.435 11.961 28.824 1.00 92.00 362 LEU A O 1
ATOM 2938 N N . ILE A 1 363 ? -11.947 13.216 27.683 1.00 93.31 363 ILE A N 1
ATOM 2939 C CA . ILE A 1 363 ? -10.965 12.154 27.433 1.00 93.31 363 ILE A CA 1
ATOM 2940 C C . ILE A 1 363 ? -9.574 12.642 27.872 1.00 93.31 363 ILE A C 1
ATOM 2942 O O . ILE A 1 363 ? -9.079 13.647 27.370 1.00 93.31 363 ILE A O 1
ATOM 2946 N N . PHE A 1 364 ? -8.929 11.915 28.793 1.00 89.50 364 PHE A N 1
ATOM 2947 C CA . PHE A 1 364 ? -7.596 12.237 29.340 1.00 89.50 364 PHE A CA 1
ATOM 2948 C C . PHE A 1 364 ? -6.637 11.043 29.293 1.00 89.50 364 PHE A C 1
ATOM 2950 O O . PHE A 1 364 ? -5.901 10.765 30.252 1.00 89.50 364 PHE A O 1
ATOM 2957 N N . ARG A 1 365 ? -6.649 10.286 28.196 1.00 90.94 365 ARG A N 1
ATOM 2958 C CA . ARG A 1 365 ? -5.944 9.004 28.157 1.00 90.94 365 ARG A CA 1
ATOM 2959 C C . ARG A 1 365 ? -4.431 9.182 28.214 1.00 90.94 365 ARG A C 1
ATOM 2961 O O . ARG A 1 365 ? -3.919 10.151 27.677 1.00 90.94 365 ARG A O 1
ATOM 2968 N N . GLU A 1 366 ? -3.714 8.240 28.821 1.00 89.56 366 GLU A N 1
ATOM 2969 C CA . GLU A 1 366 ? -2.236 8.202 28.825 1.00 89.56 366 GLU A CA 1
ATOM 2970 C C . GLU A 1 366 ? -1.556 9.511 29.302 1.00 89.56 366 GLU A C 1
ATOM 2972 O O . GLU A 1 366 ? -0.508 9.890 28.792 1.00 89.56 366 GLU A O 1
ATOM 2977 N N . ASN A 1 367 ? -2.137 10.178 30.308 1.00 91.81 367 ASN A N 1
ATOM 2978 C CA . ASN A 1 367 ? -1.528 11.308 31.026 1.00 91.81 367 ASN A CA 1
ATOM 2979 C C . ASN A 1 367 ? -0.807 10.838 32.314 1.00 91.81 367 ASN A C 1
ATOM 2981 O O . ASN A 1 367 ? -0.582 9.640 32.524 1.00 91.81 367 ASN A O 1
ATOM 2985 N N . ARG A 1 368 ? -0.433 11.778 33.197 1.00 89.81 368 ARG A N 1
ATOM 2986 C CA . ARG A 1 368 ? 0.233 11.533 34.492 1.00 89.81 368 ARG A CA 1
ATOM 2987 C C . ARG A 1 368 ? -0.553 12.090 35.682 1.00 89.81 368 ARG A C 1
ATOM 2989 O O . ARG A 1 368 ? 0.038 12.516 36.675 1.00 89.81 368 ARG A O 1
ATOM 2996 N N . ILE A 1 369 ? -1.881 12.105 35.583 1.00 87.25 369 ILE A N 1
ATOM 2997 C CA . ILE A 1 369 ? -2.745 12.769 36.562 1.00 87.25 369 ILE A CA 1
ATOM 2998 C C . ILE A 1 369 ? -2.688 11.998 37.883 1.00 87.25 369 ILE A C 1
ATOM 3000 O O . ILE A 1 369 ? -3.198 10.891 37.951 1.00 87.25 369 ILE A O 1
ATOM 3004 N N . SER A 1 370 ? -2.074 12.544 38.932 1.00 78.38 370 SER A N 1
ATOM 3005 C CA . SER A 1 370 ? -1.750 11.776 40.151 1.00 78.38 370 SER A CA 1
ATOM 3006 C C . SER A 1 370 ? -2.951 11.525 41.076 1.00 78.38 370 SER A C 1
ATOM 3008 O O . SER A 1 370 ? -3.240 10.373 41.406 1.00 78.38 370 SER A O 1
ATOM 3010 N N . THR A 1 371 ? -3.672 12.578 41.465 1.00 68.31 371 THR A N 1
ATOM 3011 C CA . THR A 1 371 ? -4.915 12.522 42.253 1.00 68.31 371 THR A CA 1
ATOM 3012 C C . THR A 1 371 ? -5.757 13.760 41.970 1.00 68.31 371 THR A C 1
ATOM 3014 O O . THR A 1 371 ? -5.244 14.874 42.050 1.00 68.31 371 THR A O 1
ATOM 3017 N N . PHE A 1 372 ? -7.046 13.580 41.694 1.00 76.06 372 PHE A N 1
ATOM 3018 C CA . PHE A 1 372 ? -8.020 14.669 41.632 1.00 76.06 372 PHE A CA 1
ATOM 3019 C C . PHE A 1 372 ? -9.308 14.223 42.320 1.00 76.06 372 PHE A C 1
ATOM 3021 O O . PHE A 1 372 ? -9.588 13.026 42.365 1.00 76.06 372 PHE A O 1
ATOM 3028 N N . ASN A 1 373 ? -10.071 15.161 42.882 1.00 77.44 373 ASN A N 1
ATOM 3029 C CA . ASN A 1 373 ? -11.342 14.856 43.530 1.00 77.44 373 ASN A CA 1
ATOM 3030 C C . ASN A 1 373 ? -12.472 14.889 42.482 1.00 77.44 373 ASN A C 1
ATOM 3032 O O . ASN A 1 373 ? -12.846 15.984 42.047 1.00 77.44 373 ASN A O 1
ATOM 3036 N N . PRO A 1 374 ? -13.053 13.741 42.073 1.00 75.94 374 PRO A N 1
ATOM 3037 C CA . PRO A 1 374 ? -14.069 13.713 41.021 1.00 75.94 374 PRO A CA 1
ATOM 3038 C C . PRO A 1 374 ? -15.285 14.585 41.349 1.00 75.94 374 PRO A C 1
ATOM 3040 O O . PRO A 1 374 ? -15.851 15.206 40.452 1.00 75.94 374 PRO A O 1
ATOM 3043 N N . THR A 1 375 ? -15.657 14.699 42.630 1.00 73.12 375 THR A N 1
ATOM 3044 C CA . THR A 1 375 ? -16.809 15.516 43.040 1.00 73.12 375 THR A CA 1
ATOM 3045 C C . THR A 1 375 ? -16.560 17.015 42.925 1.00 73.12 375 THR A C 1
ATOM 3047 O O . THR A 1 375 ? -17.521 17.768 42.841 1.00 73.12 375 THR A O 1
ATOM 3050 N N . GLU A 1 376 ? -15.302 17.461 42.918 1.00 77.38 376 GLU A N 1
ATOM 3051 C CA . GLU A 1 376 ? -14.942 18.877 42.749 1.00 77.38 376 GLU A CA 1
ATOM 3052 C C . GLU A 1 376 ? -14.651 19.206 41.283 1.00 77.38 376 GLU A C 1
ATOM 3054 O O . GLU A 1 376 ? -15.137 20.212 40.769 1.00 77.38 376 GLU A O 1
ATOM 3059 N N . VAL A 1 377 ? -13.918 18.331 40.586 1.00 76.62 377 VAL A N 1
ATOM 3060 C CA . VAL A 1 377 ? -13.547 18.526 39.176 1.00 76.62 377 VAL A CA 1
ATOM 3061 C C . VAL A 1 377 ? -14.767 18.455 38.260 1.00 76.62 377 VAL A C 1
ATOM 3063 O O . VAL A 1 377 ? -14.906 19.279 37.358 1.00 76.62 377 VAL A O 1
ATOM 3066 N N . PHE A 1 378 ? -15.678 17.508 38.497 1.00 77.19 378 PHE A N 1
ATOM 3067 C CA . PHE A 1 378 ? -16.812 17.259 37.603 1.00 77.19 378 PHE A CA 1
ATOM 3068 C C . PHE A 1 378 ? -18.115 17.943 38.037 1.00 77.19 378 PHE A C 1
ATOM 3070 O O . PHE A 1 378 ? -19.125 17.812 37.350 1.00 77.19 378 PHE A O 1
ATOM 3077 N N . ASN A 1 379 ? -18.122 18.687 39.151 1.00 73.62 379 ASN A N 1
ATOM 3078 C CA . ASN A 1 379 ? -19.349 19.217 39.765 1.00 73.62 379 ASN A CA 1
ATOM 3079 C C . ASN A 1 379 ? -20.220 20.041 38.797 1.00 73.62 379 ASN A C 1
ATOM 3081 O O . ASN A 1 379 ? -21.443 19.899 38.792 1.00 73.62 379 ASN A O 1
ATOM 3085 N N . GLY A 1 380 ? -19.589 20.879 37.965 1.00 69.31 380 GLY A N 1
ATOM 3086 C CA . GLY A 1 380 ? -20.290 21.790 37.050 1.00 69.31 380 GLY A CA 1
ATOM 3087 C C . GLY A 1 380 ? -21.066 21.096 35.928 1.00 69.31 380 GLY A C 1
ATOM 3088 O O . GLY A 1 380 ? -22.104 21.587 35.514 1.00 69.31 380 GLY A O 1
ATOM 3089 N N . PHE A 1 381 ? -20.623 19.916 35.485 1.00 74.94 381 PHE A N 1
ATOM 3090 C CA . PHE A 1 381 ? -21.155 19.224 34.298 1.00 74.94 381 PHE A CA 1
ATOM 3091 C C . PHE A 1 381 ? -21.463 17.737 34.558 1.00 74.94 381 PHE A C 1
ATOM 3093 O O . PHE A 1 381 ? -21.712 16.951 33.643 1.00 74.94 381 PHE A O 1
ATOM 3100 N N . GLN A 1 382 ? -21.523 17.332 35.830 1.00 75.69 382 GLN A N 1
ATOM 3101 C CA . GLN A 1 382 ? -21.842 15.962 36.257 1.00 75.69 382 GLN A CA 1
ATOM 3102 C C . GLN A 1 382 ? -23.182 15.438 35.707 1.00 75.69 382 GLN A C 1
ATOM 3104 O O . GLN A 1 382 ? -23.370 14.230 35.569 1.00 75.69 382 GLN A O 1
ATOM 3109 N N . TYR A 1 383 ? -24.119 16.334 35.375 1.00 79.50 383 TYR A N 1
ATOM 3110 C CA . TYR A 1 383 ? -25.422 15.978 34.810 1.00 79.50 383 TYR A CA 1
ATOM 3111 C C . TYR A 1 383 ? -25.450 15.977 33.275 1.00 79.50 383 TYR A C 1
ATOM 3113 O O . TYR A 1 383 ? -26.416 15.482 32.699 1.00 79.50 383 TYR A O 1
ATOM 3121 N N . SER A 1 384 ? -24.435 16.508 32.593 1.00 84.44 384 SER A N 1
ATOM 3122 C CA . SER A 1 384 ? -24.374 16.567 31.127 1.00 84.44 384 SER A CA 1
ATOM 3123 C C . SER A 1 384 ? -23.393 15.565 30.516 1.00 84.44 384 SER A C 1
ATOM 3125 O O . SER A 1 384 ? -23.553 15.236 29.340 1.00 84.44 384 SER A O 1
ATOM 3127 N N . LEU A 1 385 ? -22.453 15.017 31.294 1.00 87.75 385 LEU A N 1
ATOM 3128 C CA . LEU A 1 385 ? -21.431 14.085 30.814 1.00 87.75 385 LEU A CA 1
ATOM 3129 C C . LEU A 1 385 ? -22.002 12.704 30.420 1.00 87.75 385 LEU A C 1
ATOM 3131 O O . LEU A 1 385 ? -22.670 12.035 31.208 1.00 87.75 385 LEU A O 1
ATOM 3135 N N . TYR A 1 386 ? -21.697 12.262 29.197 1.00 91.62 386 TYR A N 1
ATOM 3136 C CA . TYR A 1 386 ? -22.071 10.961 28.619 1.00 91.62 386 TYR A CA 1
ATOM 3137 C C . TYR A 1 386 ? -20.885 10.000 28.505 1.00 91.62 386 TYR A C 1
ATOM 3139 O O . TYR A 1 386 ? -21.073 8.792 28.651 1.00 91.62 386 TYR A O 1
ATOM 3147 N N . THR A 1 387 ? -19.691 10.523 28.230 1.00 93.62 387 THR A N 1
ATOM 3148 C CA . THR A 1 387 ? -18.490 9.734 27.941 1.00 93.62 387 THR A CA 1
ATOM 3149 C C . THR A 1 387 ? -17.334 10.249 28.779 1.00 93.62 387 THR A C 1
ATOM 3151 O O . THR A 1 387 ? -17.000 11.433 28.711 1.00 93.62 387 THR A O 1
ATOM 3154 N N . LEU A 1 388 ? -16.709 9.346 29.530 1.00 91.44 388 LEU A N 1
ATOM 3155 C CA . LEU A 1 388 ? -15.525 9.635 30.325 1.00 91.44 388 LEU A CA 1
ATOM 3156 C C . LEU A 1 388 ? -14.469 8.549 30.103 1.00 91.44 388 LEU A C 1
ATOM 3158 O O . LEU A 1 388 ? -14.720 7.372 30.370 1.00 91.44 388 LEU A O 1
ATOM 3162 N N . ASP A 1 389 ? -13.288 8.946 29.634 1.00 92.44 389 ASP A N 1
ATOM 3163 C CA . ASP A 1 389 ? -12.147 8.042 29.472 1.00 92.44 389 ASP A CA 1
ATOM 3164 C C . ASP A 1 389 ? -10.928 8.562 30.237 1.00 92.44 389 ASP A C 1
ATOM 3166 O O . ASP A 1 389 ? -10.362 9.615 29.935 1.00 92.44 389 ASP A O 1
ATOM 3170 N N . LEU A 1 390 ? -10.540 7.790 31.248 1.00 88.62 390 LEU A N 1
ATOM 3171 C CA . LEU A 1 390 ? -9.448 8.068 32.177 1.00 88.62 390 LEU A CA 1
ATOM 3172 C C . LEU A 1 390 ? -8.346 7.000 32.065 1.00 88.62 390 LEU A C 1
ATOM 3174 O O . LEU A 1 390 ? -7.479 6.902 32.937 1.00 88.62 390 LEU A O 1
ATOM 3178 N N . SER A 1 391 ? -8.383 6.168 31.016 1.00 89.62 391 SER A N 1
ATOM 3179 C CA . SER A 1 391 ? -7.416 5.088 30.801 1.00 89.62 391 SER A CA 1
ATOM 3180 C C . SER A 1 391 ? -5.981 5.611 30.690 1.00 89.62 391 SER A C 1
ATOM 3182 O O . SER A 1 391 ? -5.727 6.703 30.203 1.00 89.62 391 SER A O 1
ATOM 3184 N N . GLY A 1 392 ? -4.999 4.853 31.162 1.00 87.06 392 GLY A N 1
ATOM 3185 C CA . GLY A 1 392 ? -3.602 5.290 31.161 1.00 87.06 392 GLY A CA 1
ATOM 3186 C C . GLY A 1 392 ? -2.805 4.693 32.307 1.00 87.06 392 GLY A C 1
ATOM 3187 O O . GLY A 1 392 ? -3.271 4.629 33.445 1.00 87.06 392 GLY A O 1
ATOM 3188 N N . LYS A 1 393 ? -1.577 4.251 32.019 1.00 82.00 393 LYS A N 1
ATOM 3189 C CA . LYS A 1 393 ? -0.744 3.550 33.015 1.00 82.00 393 LYS A CA 1
ATOM 3190 C C . LYS A 1 393 ? -0.315 4.464 34.171 1.00 82.00 393 LYS A C 1
ATOM 3192 O O . LYS A 1 393 ? -0.111 3.984 35.285 1.00 82.00 393 LYS A O 1
ATOM 3197 N N . GLN A 1 394 ? -0.129 5.754 33.887 1.00 86.06 394 GLN A N 1
ATOM 3198 C CA . GLN A 1 394 ? 0.391 6.750 34.829 1.00 86.06 394 GLN A CA 1
ATOM 3199 C C . GLN A 1 394 ? -0.697 7.634 35.452 1.00 86.06 394 GLN A C 1
ATOM 3201 O O . GLN A 1 394 ? -0.410 8.304 36.441 1.00 86.06 394 GLN A O 1
ATOM 3206 N N . ASN A 1 395 ? -1.935 7.582 34.949 1.00 87.88 395 ASN A N 1
ATOM 3207 C CA . ASN A 1 395 ? -3.076 8.226 35.598 1.00 87.88 395 ASN A CA 1
ATOM 3208 C C . ASN A 1 395 ? -3.330 7.620 36.990 1.00 87.88 395 ASN A C 1
ATOM 3210 O O . ASN A 1 395 ? -2.905 6.502 37.303 1.00 87.88 395 ASN A O 1
ATOM 3214 N N . GLY A 1 396 ? -3.991 8.387 37.846 1.00 83.50 396 GLY A N 1
ATOM 3215 C CA . GLY A 1 396 ? -4.330 8.047 39.218 1.00 83.50 396 GLY A CA 1
ATOM 3216 C C . GLY A 1 396 ? -5.399 6.965 39.281 1.00 83.50 396 GLY A C 1
ATOM 3217 O O . GLY A 1 396 ? -6.083 6.672 38.302 1.00 83.50 396 GLY A O 1
ATOM 3218 N N . MET A 1 397 ? -5.524 6.337 40.446 1.00 84.81 397 MET A N 1
ATOM 3219 C CA . MET A 1 397 ? -6.586 5.362 40.690 1.00 84.81 397 MET A CA 1
ATOM 3220 C C . MET A 1 397 ? -7.919 6.084 40.878 1.00 84.81 397 MET A C 1
ATOM 3222 O O . MET A 1 397 ? -7.959 7.123 41.535 1.00 84.81 397 MET A O 1
ATOM 3226 N N . ILE A 1 398 ? -9.001 5.517 40.344 1.00 83.31 398 ILE A N 1
ATOM 3227 C CA . ILE A 1 398 ? -10.351 6.079 40.478 1.00 83.31 398 ILE A CA 1
ATOM 3228 C C . ILE A 1 398 ? -11.292 4.991 40.983 1.00 83.31 398 ILE A C 1
ATOM 3230 O O . ILE A 1 398 ? -11.345 3.895 40.420 1.00 83.31 398 ILE A O 1
ATOM 3234 N N . SER A 1 399 ? -12.021 5.287 42.062 1.00 86.62 399 SER A N 1
ATOM 3235 C CA . SER A 1 399 ? -13.099 4.423 42.536 1.00 86.62 399 SER A CA 1
ATOM 3236 C C . SER A 1 399 ? -14.358 4.679 41.713 1.00 86.62 399 SER A C 1
ATOM 3238 O O . SER A 1 399 ? -14.759 5.826 41.519 1.00 86.62 399 SER A O 1
ATOM 3240 N N . LEU A 1 400 ? -15.030 3.615 41.270 1.00 87.31 400 LEU A N 1
ATOM 3241 C CA . LEU A 1 400 ? -16.318 3.731 40.573 1.00 87.31 400 LEU A CA 1
ATOM 3242 C C . LEU A 1 400 ? -17.378 4.422 41.450 1.00 87.31 400 LEU A C 1
ATOM 3244 O O . LEU A 1 400 ? -18.206 5.180 40.943 1.00 87.31 400 LEU A O 1
ATOM 3248 N N . GLN A 1 401 ? -17.285 4.250 42.772 1.00 87.06 401 GLN A N 1
ATOM 3249 C CA . GLN A 1 401 ? -18.149 4.914 43.750 1.00 87.06 401 GLN A CA 1
ATOM 3250 C C . GLN A 1 401 ? -17.980 6.436 43.807 1.00 87.06 401 GLN A C 1
ATOM 3252 O O . GLN A 1 401 ? -18.928 7.137 44.180 1.00 87.06 401 GLN A O 1
ATOM 3257 N N . ASP A 1 402 ? -16.821 6.965 43.412 1.00 84.62 402 ASP A N 1
ATOM 3258 C CA . ASP A 1 402 ? -16.590 8.413 43.366 1.00 84.62 402 ASP A CA 1
ATOM 3259 C C . ASP A 1 402 ? -17.327 9.062 42.183 1.00 84.62 402 ASP A C 1
ATOM 3261 O O . ASP A 1 402 ? -17.601 10.261 42.194 1.00 84.62 402 ASP A O 1
ATOM 3265 N N . LEU A 1 403 ? -17.717 8.265 41.180 1.00 86.38 403 LEU A N 1
ATOM 3266 C CA . LEU A 1 403 ? -18.421 8.711 39.975 1.00 86.38 403 LEU A CA 1
ATOM 3267 C C . LEU A 1 403 ? -19.953 8.584 40.086 1.00 86.38 403 LEU A C 1
ATOM 3269 O O . LEU A 1 403 ? -20.663 8.927 39.143 1.00 86.38 403 LEU A O 1
ATOM 3273 N N . ARG A 1 404 ? -20.492 8.144 41.235 1.00 83.69 404 ARG A N 1
ATOM 3274 C CA . ARG A 1 404 ? -21.934 7.857 41.419 1.00 83.69 404 ARG A CA 1
ATOM 3275 C C . ARG A 1 404 ? -22.874 9.039 41.141 1.00 83.69 404 ARG A C 1
ATOM 3277 O O . ARG A 1 404 ? -24.043 8.839 40.826 1.00 83.69 404 ARG A O 1
ATOM 3284 N N . GLN A 1 405 ? -22.384 10.277 41.241 1.00 81.38 405 GLN A N 1
ATOM 3285 C CA . GLN A 1 405 ? -23.182 11.478 40.958 1.00 81.38 405 GLN A CA 1
ATOM 3286 C C . GLN A 1 405 ? -23.392 11.727 39.449 1.00 81.38 405 GLN A C 1
ATOM 3288 O O . GLN A 1 405 ? -24.284 12.491 39.075 1.00 81.38 405 GLN A O 1
ATOM 3293 N N . MET A 1 406 ? -22.640 11.051 38.567 1.00 83.00 406 MET A N 1
ATOM 3294 C CA . MET A 1 406 ? -22.737 11.190 37.107 1.00 83.00 406 MET A CA 1
ATOM 3295 C C . MET A 1 406 ? -23.911 10.395 36.522 1.00 83.00 406 MET A C 1
ATOM 3297 O O . MET A 1 406 ? -23.746 9.345 35.901 1.00 83.00 406 MET A O 1
ATOM 3301 N N . ARG A 1 407 ? -25.134 10.894 36.713 1.00 80.69 407 ARG A N 1
ATOM 3302 C CA . ARG A 1 407 ? -26.364 10.138 36.404 1.00 80.69 407 ARG A CA 1
ATOM 3303 C C . ARG A 1 407 ? -26.549 9.767 34.928 1.00 80.69 407 ARG A C 1
ATOM 3305 O O . ARG A 1 407 ? -27.211 8.774 34.659 1.00 80.69 407 ARG A O 1
ATOM 3312 N N . ASN A 1 408 ? -25.981 10.543 34.002 1.00 87.12 408 ASN A N 1
ATOM 3313 C CA . ASN A 1 408 ? -26.164 10.372 32.553 1.00 87.12 408 ASN A CA 1
ATOM 3314 C C . ASN A 1 408 ? -24.990 9.667 31.851 1.00 87.12 408 ASN A C 1
ATOM 3316 O O . ASN A 1 408 ? -24.990 9.565 30.619 1.00 87.12 408 ASN A O 1
ATOM 3320 N N . LEU A 1 409 ? -24.005 9.171 32.608 1.00 88.69 409 LEU A N 1
ATOM 3321 C CA . LEU A 1 409 ? -22.824 8.523 32.049 1.00 88.69 409 LEU A CA 1
ATOM 3322 C C . LEU A 1 409 ? -23.204 7.222 31.326 1.00 88.69 409 LEU A C 1
ATOM 3324 O O . LEU A 1 409 ? -23.863 6.349 31.887 1.00 88.69 409 LEU A O 1
ATOM 3328 N N . ARG A 1 410 ? -22.771 7.086 30.068 1.00 92.06 410 ARG A N 1
ATOM 3329 C CA . ARG A 1 410 ? -23.055 5.932 29.198 1.00 92.06 410 ARG A CA 1
ATOM 3330 C C . ARG A 1 410 ? -21.815 5.134 28.831 1.00 92.06 410 ARG A C 1
ATOM 3332 O O . ARG A 1 410 ? -21.934 3.922 28.664 1.00 92.06 410 ARG A O 1
ATOM 3339 N N . PHE A 1 411 ? -20.677 5.803 28.676 1.00 94.00 411 PHE A N 1
ATOM 3340 C CA . PHE A 1 411 ? -19.385 5.193 28.386 1.00 94.00 411 PHE A CA 1
ATOM 3341 C C . PHE A 1 411 ? -18.399 5.554 29.491 1.00 94.00 411 PHE A C 1
ATOM 3343 O O . PHE A 1 411 ? -18.206 6.737 29.784 1.00 94.00 411 PHE A O 1
ATOM 3350 N N . LEU A 1 412 ? -17.764 4.537 30.069 1.00 92.56 412 LEU A N 1
ATOM 3351 C CA . LEU A 1 412 ? -16.708 4.701 31.058 1.00 92.56 412 LEU A CA 1
ATOM 3352 C C . LEU A 1 412 ? -15.521 3.803 30.719 1.00 92.56 412 LEU A C 1
ATOM 3354 O O . LEU A 1 412 ? -15.684 2.592 30.568 1.00 92.56 412 LEU A O 1
ATOM 3358 N N . ALA A 1 413 ? -14.328 4.390 30.663 1.00 92.69 413 ALA A N 1
ATOM 3359 C CA . ALA A 1 413 ? -13.082 3.655 30.511 1.00 92.69 413 ALA A CA 1
ATOM 3360 C C . ALA A 1 413 ? -12.066 4.043 31.591 1.00 92.69 413 ALA A C 1
ATOM 3362 O O . ALA A 1 413 ? -11.778 5.223 31.798 1.00 92.69 413 ALA A O 1
ATOM 3363 N N . ILE A 1 414 ? -11.515 3.039 32.275 1.00 90.12 414 ILE A N 1
ATOM 3364 C CA . ILE A 1 414 ? -10.512 3.202 33.333 1.00 90.12 414 ILE A CA 1
ATOM 3365 C C . ILE A 1 414 ? -9.427 2.128 33.225 1.00 90.12 414 ILE A C 1
ATOM 3367 O O . ILE A 1 414 ? -9.691 0.998 32.813 1.00 90.12 414 ILE A O 1
ATOM 3371 N N . SER A 1 415 ? -8.208 2.480 33.639 1.00 86.25 415 SER A N 1
ATOM 3372 C CA . SER A 1 415 ? -7.068 1.548 33.682 1.00 86.25 415 SER A CA 1
ATOM 3373 C C . SER A 1 415 ? -6.506 1.308 35.074 1.00 86.25 415 SER A C 1
ATOM 3375 O O . SER A 1 415 ? -5.538 0.571 35.207 1.00 86.25 415 SER A O 1
ATOM 3377 N N . ARG A 1 416 ? -7.033 1.947 36.122 1.00 84.88 416 ARG A N 1
ATOM 3378 C CA . ARG A 1 416 ? -6.559 1.739 37.495 1.00 84.88 416 ARG A CA 1
ATOM 3379 C C . ARG A 1 416 ? -7.696 1.892 38.487 1.00 84.88 416 ARG A C 1
ATOM 3381 O O . ARG A 1 416 ? -8.263 2.972 38.628 1.00 84.88 416 ARG A O 1
ATOM 3388 N N . MET A 1 417 ? -7.973 0.812 39.204 1.00 86.38 417 MET A N 1
ATOM 3389 C CA . MET A 1 417 ? -8.931 0.782 40.305 1.00 86.38 417 MET A CA 1
ATOM 3390 C C . MET A 1 417 ? -8.194 0.644 41.641 1.00 86.38 417 MET A C 1
ATOM 3392 O O . MET A 1 417 ? -7.092 0.090 41.669 1.00 86.38 417 MET A O 1
ATOM 3396 N N . PRO A 1 418 ? -8.774 1.132 42.752 1.00 84.94 418 PRO A N 1
ATOM 3397 C CA . PRO A 1 418 ? -8.176 0.994 44.082 1.00 84.94 418 PRO A CA 1
ATOM 3398 C C . PRO A 1 418 ? -8.097 -0.466 44.564 1.00 84.94 418 PRO A C 1
ATOM 3400 O O . PRO A 1 418 ? -7.243 -0.790 45.386 1.00 84.94 418 PRO A O 1
ATOM 3403 N N . GLY A 1 419 ? -8.960 -1.352 44.052 1.00 87.56 419 GLY A N 1
ATOM 3404 C CA . GLY A 1 419 ? -8.960 -2.787 44.343 1.00 87.56 419 GLY A CA 1
ATOM 3405 C C . GLY A 1 419 ? -8.882 -3.646 43.078 1.00 87.56 419 GLY A C 1
ATOM 3406 O O . GLY A 1 419 ? -9.148 -3.179 41.974 1.00 87.56 419 GLY A O 1
ATOM 3407 N N . SER A 1 420 ? -8.543 -4.928 43.247 1.00 91.12 420 SER A N 1
ATOM 3408 C CA . SER A 1 420 ? -8.476 -5.927 42.165 1.00 91.12 420 SER A CA 1
ATOM 3409 C C . SER A 1 420 ? -9.776 -6.720 41.980 1.00 91.12 420 SER A C 1
ATOM 3411 O O . SER A 1 420 ? -9.793 -7.736 41.284 1.00 91.12 420 SER A O 1
ATOM 3413 N N . THR A 1 421 ? -10.865 -6.306 42.628 1.00 94.44 421 THR A N 1
ATOM 3414 C CA . THR A 1 421 ? -12.149 -7.015 42.610 1.00 94.44 421 THR A CA 1
ATOM 3415 C C . THR A 1 421 ? -13.262 -6.083 42.164 1.00 94.44 421 THR A C 1
ATOM 3417 O O . THR A 1 421 ? -13.349 -4.975 42.680 1.00 94.44 421 THR A O 1
ATOM 3420 N N . LEU A 1 422 ? -14.104 -6.552 41.241 1.00 95.06 422 LEU A N 1
ATOM 3421 C CA . LEU A 1 422 ? -15.330 -5.875 40.828 1.00 95.06 422 LEU A CA 1
ATOM 3422 C C . LEU A 1 422 ? -16.524 -6.491 41.567 1.00 95.06 422 LEU A C 1
ATOM 3424 O O . LEU A 1 422 ? -16.742 -7.704 41.504 1.00 95.06 422 LEU A O 1
ATOM 3428 N N . SER A 1 423 ? -17.275 -5.658 42.276 1.00 94.88 423 SER A N 1
ATOM 3429 C CA . SER A 1 423 ? -18.339 -6.039 43.201 1.00 94.88 423 SER A CA 1
ATOM 3430 C C . SER A 1 423 ? -19.624 -5.231 42.974 1.00 94.88 423 SER A C 1
ATOM 3432 O O . SER A 1 423 ? -19.576 -4.158 42.370 1.00 94.88 423 SER A O 1
ATOM 3434 N N . PRO A 1 424 ? -20.789 -5.714 43.448 1.00 92.38 424 PRO A N 1
ATOM 3435 C CA . PRO A 1 424 ? -22.041 -4.964 43.346 1.00 92.38 424 PRO A CA 1
ATOM 3436 C C . PRO A 1 424 ? -21.960 -3.575 43.995 1.00 92.38 424 PRO A C 1
ATOM 3438 O O . PRO A 1 424 ? -22.560 -2.621 43.499 1.00 92.38 424 PRO A O 1
ATOM 3441 N N . GLU A 1 425 ? -21.214 -3.460 45.097 1.00 91.62 425 GLU A N 1
ATOM 3442 C CA . GLU A 1 425 ? -21.038 -2.223 45.855 1.00 91.62 425 GLU A CA 1
ATOM 3443 C C . GLU A 1 425 ? -20.334 -1.130 45.045 1.00 91.62 425 GLU A C 1
ATOM 3445 O O . GLU A 1 425 ? -20.577 0.046 45.299 1.00 91.62 425 GLU A O 1
ATOM 3450 N N . ASP A 1 426 ? -19.538 -1.486 44.031 1.00 90.62 426 ASP A N 1
ATOM 3451 C CA . ASP A 1 426 ? -18.847 -0.516 43.176 1.00 90.62 426 ASP A CA 1
ATOM 3452 C C . ASP A 1 426 ? -19.823 0.325 42.336 1.00 90.62 426 ASP A C 1
ATOM 3454 O O . ASP A 1 426 ? -19.523 1.473 42.004 1.00 90.62 426 ASP A O 1
ATOM 3458 N N . PHE A 1 427 ? -21.028 -0.193 42.070 1.00 90.25 427 PHE A N 1
ATOM 3459 C CA . PHE A 1 427 ? -22.089 0.482 41.312 1.00 90.25 427 PHE A CA 1
ATOM 3460 C C . PHE A 1 427 ? -23.285 0.911 42.173 1.00 90.25 427 PHE A C 1
ATOM 3462 O O . PHE A 1 427 ? -24.348 1.240 41.637 1.00 90.25 427 PHE A O 1
ATOM 3469 N N . LEU A 1 428 ? -23.157 0.915 43.501 1.00 88.00 428 LEU A N 1
ATOM 3470 C CA . LEU A 1 428 ? -24.206 1.429 44.378 1.00 88.00 428 LEU A CA 1
ATOM 3471 C C . LEU A 1 428 ? -24.516 2.895 44.022 1.00 88.00 428 LEU A C 1
ATOM 3473 O O . LEU A 1 428 ? -23.600 3.693 43.839 1.00 88.00 428 LEU A O 1
ATOM 3477 N N . GLU A 1 429 ? -25.803 3.232 43.891 1.00 82.81 429 GLU A N 1
ATOM 3478 C CA . GLU A 1 429 ? -26.299 4.559 43.463 1.00 82.81 429 GLU A CA 1
ATOM 3479 C C . GLU A 1 429 ? -25.877 5.013 42.052 1.00 82.81 429 GLU A C 1
ATOM 3481 O O . GLU A 1 429 ? -26.219 6.122 41.642 1.00 82.81 429 GLU A O 1
ATOM 3486 N N . PHE A 1 430 ? -25.204 4.161 41.274 1.00 78.62 430 PHE A N 1
ATOM 3487 C CA . PHE A 1 430 ? -24.865 4.468 39.890 1.00 78.62 430 PHE A CA 1
ATOM 3488 C C . PHE A 1 430 ? -26.135 4.505 39.022 1.00 78.62 430 PHE A C 1
ATOM 3490 O O . PHE A 1 430 ? -27.017 3.651 39.151 1.00 78.62 430 PHE A O 1
ATOM 3497 N N . GLY A 1 431 ? -26.253 5.500 38.136 1.00 64.94 431 GLY A N 1
ATOM 3498 C CA . GLY A 1 431 ? -27.394 5.619 37.223 1.00 64.94 431 GLY A CA 1
ATOM 3499 C C . GLY A 1 431 ? -27.545 4.387 36.317 1.00 64.94 431 GLY A C 1
ATOM 3500 O O . GLY A 1 431 ? -26.555 3.803 35.882 1.00 64.94 431 GLY A O 1
ATOM 3501 N N . MET A 1 432 ? -28.783 4.001 35.981 1.00 66.69 432 MET A N 1
ATOM 3502 C CA . MET A 1 432 ? -29.088 2.832 35.127 1.00 66.69 432 MET A CA 1
ATOM 3503 C C . MET A 1 432 ? -28.607 2.964 33.661 1.00 66.69 432 MET A C 1
ATOM 3505 O O . MET A 1 432 ? -28.883 2.080 32.849 1.00 66.69 432 MET A O 1
ATOM 3509 N N . ASP A 1 433 ? -27.909 4.046 33.308 1.00 81.69 433 ASP A N 1
ATOM 3510 C CA . ASP A 1 433 ? -27.651 4.458 31.927 1.00 81.69 433 ASP A CA 1
ATOM 3511 C C . ASP A 1 433 ? -26.283 4.046 31.354 1.00 81.69 433 ASP A C 1
ATOM 3513 O O . ASP A 1 433 ? -26.084 4.225 30.145 1.00 81.69 433 ASP A O 1
ATOM 3517 N N . ILE A 1 434 ? -25.371 3.444 32.142 1.00 89.50 434 ILE A N 1
ATOM 3518 C CA . ILE A 1 434 ? -24.124 2.885 31.582 1.00 89.50 434 ILE A CA 1
ATOM 3519 C C . ILE A 1 434 ? -24.482 1.836 30.526 1.00 89.50 434 ILE A C 1
ATOM 3521 O O . ILE A 1 434 ? -25.171 0.850 30.793 1.00 89.50 434 ILE A O 1
ATOM 3525 N N . LYS A 1 435 ? -23.956 2.036 29.317 1.00 92.75 435 LYS A N 1
ATOM 3526 C CA . LYS A 1 435 ? -24.075 1.110 28.185 1.00 92.75 435 LYS A CA 1
ATOM 3527 C C . LYS A 1 435 ? -22.765 0.401 27.887 1.00 92.75 435 LYS A C 1
ATOM 3529 O O . LYS A 1 435 ? -22.805 -0.739 27.429 1.00 92.75 435 LYS A O 1
ATOM 3534 N N . GLU A 1 436 ? -21.639 1.061 28.121 1.00 95.19 436 GLU A N 1
ATOM 3535 C CA . GLU A 1 436 ? -20.315 0.538 27.824 1.00 95.19 436 GLU A CA 1
ATOM 3536 C C . GLU A 1 436 ? -19.349 0.813 28.972 1.00 95.19 436 GLU A C 1
ATOM 3538 O O . GLU A 1 436 ? -19.231 1.945 29.446 1.00 95.19 436 GLU A O 1
ATOM 3543 N N . LEU A 1 437 ? -18.667 -0.243 29.405 1.00 94.56 437 LEU A N 1
ATOM 3544 C CA . LEU A 1 437 ? -17.670 -0.191 30.460 1.00 94.56 437 LEU A CA 1
ATOM 3545 C C . LEU A 1 437 ? -16.404 -0.903 29.990 1.00 94.56 437 LEU A C 1
ATOM 3547 O O . LEU A 1 437 ? -16.437 -2.083 29.634 1.00 94.56 437 LEU A O 1
ATOM 3551 N N . ARG A 1 438 ? -15.287 -0.178 30.032 1.00 94.38 438 ARG A N 1
ATOM 3552 C CA . ARG A 1 438 ? -13.957 -0.696 29.720 1.00 94.38 438 ARG A CA 1
ATOM 3553 C C . ARG A 1 438 ? -13.069 -0.586 30.949 1.00 94.38 438 ARG A C 1
ATOM 3555 O O . ARG A 1 438 ? -12.754 0.508 31.411 1.00 94.38 438 ARG A O 1
ATOM 3562 N N . ILE A 1 439 ? -12.654 -1.725 31.480 1.00 93.19 439 ILE A N 1
ATOM 3563 C CA . ILE A 1 439 ? -11.688 -1.803 32.572 1.00 93.19 439 ILE A CA 1
ATOM 3564 C C . ILE A 1 439 ? -10.504 -2.566 32.000 1.00 93.19 439 ILE A C 1
ATOM 3566 O O . ILE A 1 439 ? -10.456 -3.784 32.098 1.00 93.19 439 ILE A O 1
ATOM 3570 N N . VAL A 1 440 ? -9.580 -1.857 31.356 1.00 89.06 440 VAL A N 1
ATOM 3571 C CA . VAL A 1 440 ? -8.471 -2.453 30.594 1.00 89.06 440 VAL A CA 1
ATOM 3572 C C . VAL A 1 440 ? -7.160 -2.090 31.267 1.00 89.06 440 VAL A C 1
ATOM 3574 O O . VAL A 1 440 ? -6.913 -0.910 31.530 1.00 89.06 440 VAL A O 1
ATOM 3577 N N . LYS A 1 441 ? -6.297 -3.084 31.511 1.00 86.56 441 LYS A N 1
ATOM 3578 C CA . LYS A 1 441 ? -4.999 -2.895 32.188 1.00 86.56 441 LYS A CA 1
ATOM 3579 C C . LYS A 1 441 ? -5.107 -2.430 33.646 1.00 86.56 441 LYS A C 1
ATOM 3581 O O . LYS A 1 441 ? -4.189 -1.801 34.166 1.00 86.56 441 LYS A O 1
ATOM 3586 N N . SER A 1 442 ? -6.197 -2.806 34.317 1.00 87.31 442 SER A N 1
ATOM 3587 C CA . SER A 1 442 ? -6.525 -2.403 35.694 1.00 87.31 442 SER A CA 1
ATOM 3588 C C . SER A 1 442 ? -6.114 -3.399 36.767 1.00 87.31 442 SER A C 1
ATOM 3590 O O . SER A 1 442 ? -6.451 -3.191 37.931 1.00 87.31 442 SER A O 1
ATOM 3592 N N . ASN A 1 443 ? -5.396 -4.469 36.406 1.00 86.62 443 ASN A N 1
ATOM 3593 C CA . ASN A 1 443 ? -5.052 -5.561 37.322 1.00 86.62 443 ASN A CA 1
ATOM 3594 C C . ASN A 1 443 ? -6.304 -6.164 38.001 1.00 86.62 443 ASN A C 1
ATOM 3596 O O . ASN A 1 443 ? -6.276 -6.543 39.174 1.00 86.62 443 ASN A O 1
ATOM 3600 N N . LEU A 1 444 ? -7.425 -6.216 37.271 1.00 93.00 444 LEU A N 1
ATOM 3601 C CA . LEU A 1 444 ? -8.646 -6.873 37.729 1.00 93.00 444 LEU A CA 1
ATOM 3602 C C . LEU A 1 444 ? -8.385 -8.382 37.842 1.00 93.00 444 LEU A C 1
ATOM 3604 O O . LEU A 1 444 ? -7.923 -9.001 36.885 1.00 93.00 444 LEU A O 1
ATOM 3608 N N . GLN A 1 445 ? -8.674 -8.955 39.010 1.00 94.81 445 GLN A N 1
ATOM 3609 C CA . GLN A 1 445 ? -8.434 -10.364 39.333 1.00 94.81 445 GLN A CA 1
ATOM 3610 C C . GLN A 1 445 ? -9.730 -11.140 39.574 1.00 94.81 445 GLN A C 1
ATOM 3612 O O . GLN A 1 445 ? -9.808 -12.312 39.223 1.00 94.81 445 GLN A O 1
ATOM 3617 N N . THR A 1 446 ? -10.748 -10.527 40.186 1.00 95.75 446 THR A N 1
ATOM 3618 C CA . THR A 1 446 ? -12.004 -11.219 40.525 1.00 95.75 446 THR A CA 1
ATOM 3619 C C . THR A 1 446 ? -13.228 -10.415 40.101 1.00 95.75 446 THR A C 1
ATOM 3621 O O . THR A 1 446 ? -13.299 -9.215 40.364 1.00 95.75 446 THR A O 1
ATOM 3624 N N . ILE A 1 447 ? -14.213 -11.081 39.493 1.00 96.62 447 ILE A N 1
ATOM 3625 C CA . ILE A 1 447 ? -15.552 -10.529 39.239 1.00 96.62 447 ILE A CA 1
ATOM 3626 C C . ILE A 1 447 ? -16.546 -11.285 40.123 1.00 96.62 447 ILE A C 1
ATOM 3628 O O . ILE A 1 447 ? -16.735 -12.490 39.944 1.00 96.62 447 ILE A O 1
ATOM 3632 N N . LYS A 1 448 ? -17.150 -10.589 41.092 1.00 97.19 448 LYS A N 1
ATOM 3633 C CA . LYS A 1 448 ? -18.067 -11.194 42.068 1.00 97.19 448 LYS A CA 1
ATOM 3634 C C . LYS A 1 448 ? -19.467 -11.438 41.506 1.00 97.19 448 LYS A C 1
ATOM 3636 O O . LYS A 1 448 ? -19.885 -10.816 40.530 1.00 97.19 448 LYS A O 1
ATOM 3641 N N . ASN A 1 449 ? -20.217 -12.300 42.185 1.00 96.25 449 ASN A N 1
ATOM 3642 C CA . ASN A 1 449 ? -21.634 -12.536 41.947 1.00 96.25 449 ASN A CA 1
ATOM 3643 C C . ASN A 1 449 ? -22.416 -11.223 41.975 1.00 96.25 449 ASN A C 1
ATOM 3645 O O . ASN A 1 449 ? -22.199 -10.377 42.846 1.00 96.25 449 ASN A O 1
ATOM 3649 N N . HIS A 1 450 ? -23.354 -11.075 41.038 1.00 94.81 450 HIS A N 1
ATOM 3650 C CA . HIS A 1 450 ? -24.224 -9.904 40.940 1.00 94.81 450 HIS A CA 1
ATOM 3651 C C . HIS A 1 450 ? -23.483 -8.567 40.758 1.00 94.81 450 HIS A C 1
ATOM 3653 O O . HIS A 1 450 ? -24.030 -7.513 41.097 1.00 94.81 450 HIS A O 1
ATOM 3659 N N . ALA A 1 451 ? -22.249 -8.569 40.231 1.00 94.44 451 ALA A N 1
ATOM 3660 C CA . ALA A 1 451 ? -21.434 -7.358 40.074 1.00 94.44 451 ALA A CA 1
ATOM 3661 C C . ALA A 1 451 ? -22.176 -6.214 39.355 1.00 94.44 451 ALA A C 1
ATOM 3663 O O . ALA A 1 451 ? -21.966 -5.047 39.666 1.00 94.44 451 ALA A O 1
ATOM 3664 N N . PHE A 1 452 ? -23.106 -6.531 38.449 1.00 94.12 452 PHE A N 1
ATOM 3665 C CA . PHE A 1 452 ? -23.865 -5.548 37.667 1.00 94.12 452 PHE A CA 1
ATOM 3666 C C . PHE A 1 452 ? -25.294 -5.303 38.180 1.00 94.12 452 PHE A C 1
ATOM 3668 O O . PHE A 1 452 ? -26.134 -4.769 37.450 1.00 94.12 452 PHE A O 1
ATOM 3675 N N . ARG A 1 453 ? -25.595 -5.646 39.442 1.00 92.31 453 ARG A N 1
ATOM 3676 C CA . ARG A 1 453 ? -26.942 -5.550 40.042 1.00 92.31 453 ARG A CA 1
ATOM 3677 C C . ARG A 1 453 ? -27.625 -4.192 39.850 1.00 92.31 453 ARG A C 1
ATOM 3679 O O . ARG A 1 453 ? -28.852 -4.141 39.678 1.00 92.31 453 ARG A O 1
ATOM 3686 N N . HIS A 1 454 ? -26.834 -3.120 39.890 1.00 90.81 454 HIS A N 1
ATOM 3687 C CA . HIS A 1 454 ? -27.276 -1.728 39.779 1.00 90.81 454 HIS A CA 1
ATOM 3688 C C . HIS A 1 454 ? -27.204 -1.159 38.347 1.00 90.81 454 HIS A C 1
ATOM 3690 O O . HIS A 1 454 ? -27.864 -0.166 38.060 1.00 90.81 454 HIS A O 1
ATOM 3696 N N . VAL A 1 455 ? -26.499 -1.820 37.420 1.00 90.81 455 VAL A N 1
ATOM 3697 C CA . VAL A 1 455 ? -26.229 -1.346 36.045 1.00 90.81 455 VAL A CA 1
ATOM 3698 C C . VAL A 1 455 ? -26.690 -2.367 34.997 1.00 90.81 455 VAL A C 1
ATOM 3700 O O . VAL A 1 455 ? -25.940 -2.855 34.156 1.00 90.81 455 VAL A O 1
ATOM 3703 N N . ARG A 1 456 ? -27.985 -2.693 35.028 1.00 90.00 456 ARG A N 1
ATOM 3704 C CA . ARG A 1 456 ? -28.595 -3.761 34.207 1.00 90.00 456 ARG A CA 1
ATOM 3705 C C . ARG A 1 456 ? -28.711 -3.440 32.710 1.00 90.00 456 ARG A C 1
ATOM 3707 O O . ARG A 1 456 ? -29.145 -4.288 31.942 1.00 90.00 456 ARG A O 1
ATOM 3714 N N . GLY A 1 457 ? -28.411 -2.204 32.304 1.00 90.19 457 GLY A N 1
ATOM 3715 C CA . GLY A 1 457 ? -28.530 -1.717 30.924 1.00 90.19 457 GLY A CA 1
ATOM 3716 C C . GLY A 1 457 ? -27.278 -1.904 30.061 1.00 90.19 457 GLY A C 1
ATOM 3717 O O . GLY A 1 457 ? -27.309 -1.545 28.880 1.00 90.19 457 GLY A O 1
ATOM 3718 N N . ILE A 1 458 ? -26.195 -2.451 30.626 1.00 93.44 458 ILE A N 1
ATOM 3719 C CA . ILE A 1 458 ? -24.899 -2.588 29.953 1.00 93.44 458 ILE A CA 1
ATOM 3720 C C . ILE A 1 458 ? -25.013 -3.483 28.716 1.00 93.44 458 ILE A C 1
ATOM 3722 O O . ILE A 1 458 ? -25.599 -4.565 28.756 1.00 93.44 458 ILE A O 1
ATOM 3726 N N . LYS A 1 459 ? -24.416 -3.021 27.616 1.00 95.12 459 LYS A N 1
ATOM 3727 C CA . LYS A 1 459 ? -24.387 -3.693 26.313 1.00 95.12 459 LYS A CA 1
ATOM 3728 C C . LYS A 1 459 ? -22.990 -4.154 25.910 1.00 95.12 459 LYS A C 1
ATOM 3730 O O . LYS A 1 459 ? -22.882 -5.184 25.249 1.00 95.12 459 LYS A O 1
ATOM 3735 N N . TYR A 1 460 ? -21.953 -3.417 26.296 1.00 96.25 460 TYR A N 1
ATOM 3736 C CA . TYR A 1 460 ? -20.573 -3.681 25.896 1.00 96.25 460 TYR A CA 1
ATOM 3737 C C . TYR A 1 460 ? -19.672 -3.713 27.131 1.00 96.25 460 TYR A C 1
ATOM 3739 O O . TYR A 1 460 ? -19.638 -2.753 27.902 1.00 96.25 460 TYR A O 1
ATOM 3747 N N . LEU A 1 461 ? -18.965 -4.825 27.315 1.00 96.81 461 LEU A N 1
ATOM 3748 C CA . LEU A 1 461 ? -17.970 -4.999 28.368 1.00 96.81 461 LEU A CA 1
ATOM 3749 C C . LEU A 1 461 ? -16.620 -5.339 27.748 1.00 96.81 461 LEU A C 1
ATOM 3751 O O . LEU A 1 461 ? -16.534 -6.252 26.924 1.00 96.81 461 LEU A O 1
ATOM 3755 N N . ASP A 1 462 ? -15.586 -4.625 28.181 1.00 95.00 462 ASP A N 1
ATOM 3756 C CA . ASP A 1 462 ? -14.197 -4.901 27.822 1.00 95.00 462 ASP A CA 1
ATOM 3757 C C . ASP A 1 462 ? -13.332 -4.991 29.084 1.00 95.00 462 ASP A C 1
ATOM 3759 O O . ASP A 1 462 ? -13.134 -4.006 29.802 1.00 95.00 462 ASP A O 1
ATOM 3763 N N . PHE A 1 463 ? -12.833 -6.195 29.344 1.00 95.50 463 PHE A N 1
ATOM 3764 C CA . PHE A 1 463 ? -11.925 -6.533 30.435 1.00 95.50 463 PHE A CA 1
ATOM 3765 C C . PHE A 1 463 ? -10.576 -7.046 29.927 1.00 95.50 463 PHE A C 1
ATOM 3767 O O . PHE A 1 463 ? -9.874 -7.769 30.639 1.00 95.50 463 PHE A O 1
ATOM 3774 N N . SER A 1 464 ? -10.204 -6.677 28.703 1.00 92.00 464 SER A N 1
ATOM 3775 C CA . SER A 1 464 ? -8.937 -7.066 28.089 1.00 92.00 464 SER A CA 1
ATOM 3776 C C . SER A 1 464 ? -7.726 -6.554 28.885 1.00 92.00 464 SER A C 1
ATOM 3778 O O . SER A 1 464 ? -7.820 -5.593 29.651 1.00 92.00 464 SER A O 1
ATOM 3780 N N . GLU A 1 465 ? -6.563 -7.180 28.704 1.00 89.19 465 GLU A N 1
ATOM 3781 C CA . GLU A 1 465 ? -5.295 -6.785 29.352 1.00 89.19 465 GLU A CA 1
ATOM 3782 C C . GLU A 1 465 ? -5.313 -6.810 30.900 1.00 89.19 465 GLU A C 1
ATOM 3784 O O . GLU A 1 465 ? -4.624 -6.020 31.548 1.00 89.19 465 GLU A O 1
ATOM 3789 N N . ASN A 1 466 ? -6.119 -7.671 31.524 1.00 92.50 466 ASN A N 1
ATOM 3790 C CA . ASN A 1 466 ? -6.151 -7.884 32.980 1.00 92.50 466 ASN A CA 1
ATOM 3791 C C . ASN A 1 466 ? -5.523 -9.228 33.389 1.00 92.50 466 ASN A C 1
ATOM 3793 O O . ASN A 1 466 ? -4.818 -9.862 32.614 1.00 92.50 466 ASN A O 1
ATOM 3797 N N . ALA A 1 467 ? -5.741 -9.640 34.640 1.00 92.31 467 ALA A N 1
ATOM 3798 C CA . ALA A 1 467 ? -5.250 -10.897 35.195 1.00 92.31 467 ALA A CA 1
ATOM 3799 C C . ALA A 1 467 ? -6.367 -11.609 35.980 1.00 92.31 467 ALA A C 1
ATOM 3801 O O . ALA A 1 467 ? -6.188 -11.982 37.142 1.00 92.31 467 ALA A O 1
ATOM 3802 N N . ILE A 1 468 ? -7.542 -11.760 35.361 1.00 95.81 468 ILE A N 1
ATOM 3803 C CA . ILE A 1 468 ? -8.744 -12.312 35.993 1.00 95.81 468 ILE A CA 1
ATOM 3804 C C . ILE A 1 468 ? -8.515 -13.791 36.315 1.00 95.81 468 ILE A C 1
ATOM 3806 O O . ILE A 1 468 ? -8.414 -14.630 35.423 1.00 95.81 468 ILE A O 1
ATOM 3810 N N . SER A 1 469 ? -8.426 -14.114 37.601 1.00 94.94 469 SER A N 1
ATOM 3811 C CA . SER A 1 469 ? -8.247 -15.472 38.114 1.00 94.94 469 SER A CA 1
ATOM 3812 C C . SER A 1 469 ? -9.564 -16.158 38.471 1.00 94.94 469 SER A C 1
ATOM 3814 O O . SER A 1 469 ? -9.607 -17.386 38.479 1.00 94.94 469 SER A O 1
ATOM 3816 N N . SER A 1 470 ? -10.626 -15.395 38.754 1.00 95.12 470 SER A N 1
ATOM 3817 C CA . SER A 1 470 ? -11.938 -15.933 39.127 1.00 95.12 470 SER A CA 1
ATOM 3818 C C . SER A 1 470 ? -13.092 -15.064 38.616 1.00 95.12 470 SER A C 1
ATOM 3820 O O . SER A 1 470 ? -13.105 -13.846 3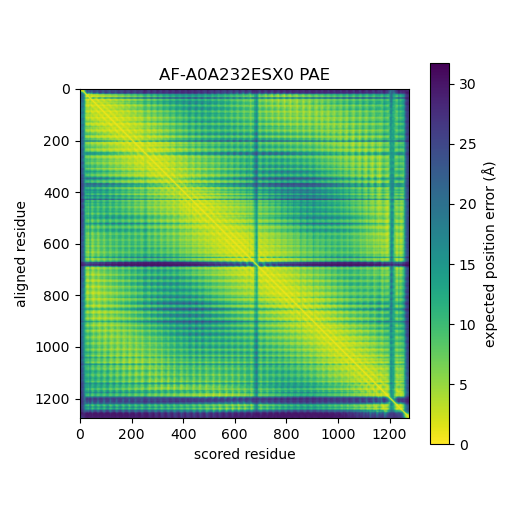8.808 1.00 95.12 470 SER A O 1
ATOM 3822 N N . ILE A 1 471 ? -14.085 -15.703 37.998 1.00 96.06 471 ILE A N 1
ATOM 3823 C CA . ILE A 1 471 ? -15.384 -15.113 37.652 1.00 96.06 471 ILE A CA 1
ATOM 3824 C C . ILE A 1 471 ? -16.435 -15.963 38.365 1.00 96.06 471 ILE A C 1
ATOM 3826 O O . ILE A 1 471 ? -16.565 -17.147 38.059 1.00 96.06 471 ILE A O 1
ATOM 3830 N N . GLU A 1 472 ? -17.141 -15.388 39.339 1.00 96.12 472 GLU A N 1
ATOM 3831 C CA . GLU A 1 472 ? -18.141 -16.127 40.118 1.00 96.12 472 GLU A CA 1
ATOM 3832 C C . GLU A 1 472 ? -19.390 -16.470 39.271 1.00 96.12 472 GLU A C 1
ATOM 3834 O O . GLU A 1 472 ? -19.720 -15.775 38.306 1.00 96.12 472 GLU A O 1
ATOM 3839 N N . ASP A 1 473 ? -20.083 -17.560 39.626 1.00 94.62 473 ASP A N 1
ATOM 3840 C CA . ASP A 1 473 ? -21.121 -18.209 38.804 1.00 94.62 473 ASP A CA 1
ATOM 3841 C C . ASP A 1 473 ? -22.289 -17.278 38.396 1.00 94.62 473 ASP A C 1
ATOM 3843 O O . ASP A 1 473 ? -22.820 -17.417 37.296 1.00 94.62 473 ASP A O 1
ATOM 3847 N N . ASP A 1 474 ? -22.665 -16.306 39.233 1.00 95.62 474 ASP A N 1
ATOM 3848 C CA . ASP A 1 474 ? -23.771 -15.362 39.004 1.00 95.62 474 ASP A CA 1
ATOM 3849 C C . ASP A 1 474 ? -23.290 -13.939 38.652 1.00 95.62 474 ASP A C 1
ATOM 3851 O O . ASP A 1 474 ? -24.063 -12.974 38.724 1.00 95.62 474 ASP A O 1
ATOM 3855 N N . ALA A 1 475 ? -22.020 -13.777 38.257 1.00 95.94 475 ALA A N 1
ATOM 3856 C CA . ALA A 1 475 ? -21.407 -12.477 37.965 1.00 95.94 475 ALA A CA 1
ATOM 3857 C C . ALA A 1 475 ? -22.170 -11.646 36.915 1.00 95.94 475 ALA A C 1
ATOM 3859 O O . ALA A 1 475 ? -22.308 -10.433 37.070 1.00 95.94 475 ALA A O 1
ATOM 3860 N N . PHE A 1 476 ? -22.701 -12.292 35.870 1.00 95.56 476 PHE A N 1
ATOM 3861 C CA . PHE A 1 476 ? -23.415 -11.638 34.762 1.00 95.56 476 PHE A CA 1
ATOM 3862 C C . PHE A 1 476 ? -24.934 -11.872 34.782 1.00 95.56 476 PHE A C 1
ATOM 3864 O O . PHE A 1 476 ? -25.609 -11.710 33.758 1.00 95.56 476 PHE A O 1
ATOM 3871 N N . SER A 1 477 ? -25.499 -12.303 35.912 1.00 93.69 477 SER A N 1
ATOM 3872 C CA . SER A 1 477 ? -26.904 -12.723 35.981 1.00 93.69 477 SER A CA 1
ATOM 3873 C C . SER A 1 477 ? -27.891 -11.603 35.605 1.00 93.69 477 SER A C 1
ATOM 3875 O O . SER A 1 477 ? -28.874 -11.866 34.910 1.00 93.69 477 SER A O 1
ATOM 3877 N N . GLU A 1 478 ? -27.610 -10.342 35.951 1.00 93.06 478 GLU A N 1
ATOM 3878 C CA . GLU A 1 478 ? -28.504 -9.209 35.666 1.00 93.06 478 GLU A CA 1
ATOM 3879 C C . GLU A 1 478 ? -28.373 -8.614 34.262 1.00 93.06 478 GLU A C 1
ATOM 3881 O O . GLU A 1 478 ? -29.337 -8.033 33.760 1.00 93.06 478 GLU A O 1
ATOM 3886 N N . VAL A 1 479 ? -27.207 -8.749 33.627 1.00 93.62 479 VAL A N 1
ATOM 3887 C CA . VAL A 1 479 ? -26.919 -8.179 32.294 1.00 93.62 479 VAL A CA 1
ATOM 3888 C C . VAL A 1 479 ? -27.133 -9.181 31.162 1.00 93.62 479 VAL A C 1
ATOM 3890 O O . VAL A 1 479 ? -26.979 -8.846 29.991 1.00 93.62 479 VAL A O 1
ATOM 3893 N N . GLY A 1 480 ? -27.554 -10.408 31.477 1.00 89.94 480 GLY A N 1
ATOM 3894 C CA . GLY A 1 480 ? -27.718 -11.481 30.496 1.00 89.94 480 GLY A CA 1
ATOM 3895 C C . GLY A 1 480 ? -28.651 -11.168 29.316 1.00 89.94 480 GLY A C 1
ATOM 3896 O O . GLY A 1 480 ? -28.440 -11.650 28.203 1.00 89.94 480 GLY A O 1
ATOM 3897 N N . ASN A 1 481 ? -29.653 -10.308 29.535 1.00 88.38 481 ASN A N 1
ATOM 3898 C CA . ASN A 1 481 ? -30.595 -9.866 28.500 1.00 88.38 481 ASN A CA 1
ATOM 3899 C C . ASN A 1 481 ? -30.179 -8.563 27.795 1.00 88.38 481 ASN A C 1
ATOM 3901 O O . ASN A 1 481 ? -30.798 -8.199 26.796 1.00 88.38 481 ASN A O 1
ATOM 3905 N N . SER A 1 482 ? -29.191 -7.825 28.296 1.00 93.75 482 SER A N 1
ATOM 3906 C CA . SER A 1 482 ? -28.762 -6.544 27.716 1.00 93.75 482 SER A CA 1
ATOM 3907 C C . SER A 1 482 ? -27.425 -6.646 26.988 1.00 93.75 482 SER A C 1
ATOM 3909 O O . SER A 1 482 ? -27.223 -5.921 26.013 1.00 93.75 482 SER A O 1
ATOM 3911 N N . LEU A 1 483 ? -26.539 -7.536 27.445 1.00 95.75 483 LEU A N 1
ATOM 3912 C CA . LEU A 1 483 ? -25.171 -7.654 26.964 1.00 95.75 483 LEU A CA 1
ATOM 3913 C C . LEU A 1 483 ? -25.133 -8.180 25.524 1.00 95.75 483 LEU A C 1
ATOM 3915 O O . LEU A 1 483 ? -25.714 -9.216 25.209 1.00 95.75 483 LEU A O 1
ATOM 3919 N N . ILE A 1 484 ? -24.441 -7.442 24.658 1.00 96.31 484 ILE A N 1
ATOM 3920 C CA . ILE A 1 484 ? -24.263 -7.726 23.228 1.00 96.31 484 ILE A CA 1
ATOM 3921 C C . ILE A 1 484 ? -22.821 -8.162 22.955 1.00 96.31 484 ILE A C 1
ATOM 3923 O O . ILE A 1 484 ? -22.611 -9.073 22.159 1.00 96.31 484 ILE A O 1
ATOM 3927 N N . SER A 1 485 ? -21.844 -7.544 23.624 1.00 96.31 485 SER A N 1
ATOM 3928 C CA . SER A 1 485 ? -20.422 -7.848 23.459 1.00 96.31 485 SER A CA 1
ATOM 3929 C C . SER A 1 485 ? -19.740 -8.041 24.803 1.00 96.31 485 SER A C 1
ATOM 3931 O O . SER A 1 485 ? -19.871 -7.195 25.691 1.00 96.31 485 SER A O 1
ATOM 3933 N N . LEU A 1 486 ? -18.947 -9.103 24.900 1.00 96.31 486 LEU A N 1
ATOM 3934 C CA . LEU A 1 486 ? -18.049 -9.367 26.017 1.00 96.31 486 LEU A CA 1
ATOM 3935 C C . LEU A 1 486 ? -16.650 -9.643 25.469 1.00 96.31 486 LEU A C 1
ATOM 3937 O O . LEU A 1 486 ? -16.459 -10.626 24.754 1.00 96.31 486 LEU A O 1
ATOM 3941 N N . LYS A 1 487 ? -15.694 -8.776 25.812 1.00 95.25 487 LYS A N 1
ATOM 3942 C CA . LYS A 1 487 ? -14.280 -8.928 25.465 1.00 95.25 487 LYS A CA 1
ATOM 3943 C C . LYS A 1 487 ? -13.448 -9.154 26.723 1.00 95.25 487 LYS A C 1
ATOM 3945 O O . LYS A 1 487 ? -13.491 -8.345 27.647 1.00 95.25 487 LYS A O 1
ATOM 3950 N N . ILE A 1 488 ? -12.698 -10.248 26.759 1.00 95.12 488 ILE A N 1
ATOM 3951 C CA . ILE A 1 488 ? -11.702 -10.581 27.785 1.00 95.12 488 ILE A CA 1
ATOM 3952 C C . ILE A 1 488 ? -10.438 -11.073 27.063 1.00 95.12 488 ILE A C 1
ATOM 3954 O O . ILE A 1 488 ? -9.928 -12.160 27.327 1.00 95.12 488 ILE A O 1
ATOM 3958 N N . ALA A 1 489 ? -9.943 -10.285 26.109 1.00 91.81 489 ALA A N 1
ATOM 3959 C CA . ALA A 1 489 ? -8.778 -10.649 25.316 1.00 91.81 489 ALA A CA 1
ATOM 3960 C C . ALA A 1 489 ? -7.482 -10.377 26.097 1.00 91.81 489 ALA A C 1
ATOM 3962 O O . ALA A 1 489 ? -7.285 -9.282 26.633 1.00 91.81 489 ALA A O 1
ATOM 3963 N N . HIS A 1 490 ? -6.605 -11.376 26.220 1.00 91.44 490 HIS A N 1
ATOM 3964 C CA . HIS A 1 490 ? -5.444 -11.317 27.124 1.00 91.44 490 HIS A CA 1
ATOM 3965 C C . HIS A 1 490 ? -5.801 -10.829 28.543 1.00 91.44 490 HIS A C 1
ATOM 3967 O O . HIS A 1 490 ? -5.099 -10.009 29.137 1.00 91.44 490 HIS A O 1
ATOM 3973 N N . GLY A 1 491 ? -6.969 -11.241 29.045 1.00 91.56 491 GLY A N 1
ATOM 3974 C CA . GLY A 1 491 ? -7.544 -10.745 30.297 1.00 91.56 491 GLY A CA 1
ATOM 3975 C C . GLY A 1 491 ? -7.604 -11.775 31.419 1.00 91.56 491 GLY A C 1
ATOM 3976 O O . GLY A 1 491 ? -7.799 -11.393 32.574 1.00 91.56 491 GLY A O 1
ATOM 3977 N N . LEU A 1 492 ? -7.446 -13.062 31.104 1.00 93.69 492 LEU A N 1
ATOM 3978 C CA . LEU A 1 492 ? -7.470 -14.151 32.075 1.00 93.69 492 LEU A CA 1
ATOM 3979 C C . LEU A 1 492 ? -6.071 -14.419 32.643 1.00 93.69 492 LEU A C 1
ATOM 3981 O O . LEU A 1 492 ? -5.061 -14.380 31.944 1.00 93.69 492 LEU A O 1
ATOM 3985 N N . SER A 1 493 ? -6.021 -14.742 33.932 1.00 92.69 493 SER A N 1
ATOM 3986 C CA . SER A 1 493 ? -4.817 -15.252 34.587 1.00 92.69 493 SER A CA 1
ATOM 3987 C C . SER A 1 493 ? -4.435 -16.623 34.024 1.00 92.69 493 SER A C 1
ATOM 3989 O O . SER A 1 493 ? -5.300 -17.422 33.663 1.00 92.69 493 SER A O 1
ATOM 3991 N N . SER A 1 494 ? -3.143 -16.956 34.064 1.00 87.38 494 SER A N 1
ATOM 3992 C CA . SER A 1 494 ? -2.623 -18.277 33.679 1.00 87.38 494 SER A CA 1
ATOM 3993 C C . SER A 1 494 ? -3.183 -19.441 34.510 1.00 87.38 494 SER A C 1
ATOM 3995 O O . SER A 1 494 ? -3.025 -20.596 34.123 1.00 87.38 494 SER A O 1
ATOM 3997 N N . SER A 1 495 ? -3.852 -19.163 35.636 1.00 89.88 495 SER A N 1
ATOM 3998 C CA . SER A 1 495 ? -4.578 -20.166 36.424 1.00 89.88 495 SER A CA 1
ATOM 3999 C C . SER A 1 495 ? -5.858 -20.674 35.748 1.00 89.88 495 SER A C 1
ATOM 4001 O O . SER A 1 495 ? -6.334 -21.754 36.094 1.00 89.88 495 SER A O 1
ATOM 4003 N N . VAL A 1 496 ? -6.434 -19.914 34.811 1.00 92.38 496 VAL A N 1
ATOM 4004 C CA . VAL A 1 496 ? -7.681 -20.265 34.118 1.00 92.38 496 VAL A CA 1
ATOM 4005 C C . VAL A 1 496 ? -7.339 -21.028 32.839 1.00 92.38 496 VAL A C 1
ATOM 4007 O O . VAL A 1 496 ? -6.995 -20.438 31.821 1.00 92.38 496 VAL A O 1
ATOM 4010 N N . SER A 1 497 ? -7.411 -22.359 32.905 1.00 91.38 497 SER A N 1
ATOM 4011 C CA . SER A 1 497 ? -7.084 -23.254 31.780 1.00 91.38 497 SER A CA 1
ATOM 4012 C C . SER A 1 497 ? -8.307 -23.781 31.023 1.00 91.38 497 SER A C 1
ATOM 4014 O O . SER A 1 497 ? -8.168 -24.337 29.934 1.00 91.38 497 SER A O 1
ATOM 4016 N N . GLU A 1 498 ? -9.505 -23.596 31.567 1.00 92.69 498 GLU A N 1
ATOM 4017 C CA . GLU A 1 498 ? -10.773 -24.010 30.966 1.00 92.69 498 GLU A CA 1
ATOM 4018 C C . GLU A 1 498 ? -11.680 -22.788 30.803 1.00 92.69 498 GLU A C 1
ATOM 4020 O O . GLU A 1 498 ? -11.716 -21.914 31.674 1.00 92.69 498 GLU A O 1
ATOM 4025 N N . LEU A 1 499 ? -12.406 -22.715 29.684 1.00 92.44 499 LEU A N 1
ATOM 4026 C CA . LEU A 1 499 ? -13.343 -21.623 29.424 1.00 92.44 499 LEU A CA 1
ATOM 4027 C C . LEU A 1 499 ? -14.485 -21.629 30.472 1.00 92.44 499 LEU A C 1
ATOM 4029 O O . LEU A 1 499 ? -15.205 -22.627 30.576 1.00 92.44 499 LEU A O 1
ATOM 4033 N N . PRO A 1 500 ? -14.707 -20.536 31.230 1.00 88.81 500 PRO A N 1
ATOM 4034 C CA . PRO A 1 500 ? -15.679 -20.525 32.324 1.00 88.81 500 PRO A CA 1
ATOM 4035 C C . PRO A 1 500 ? -17.122 -20.483 31.799 1.00 88.81 500 PRO A C 1
ATOM 4037 O O . PRO A 1 500 ? -17.666 -19.421 31.532 1.00 88.81 500 PRO A O 1
ATOM 4040 N N . ASN A 1 501 ? -17.784 -21.634 31.674 1.00 87.12 501 ASN A N 1
ATOM 4041 C CA . ASN A 1 501 ? -19.122 -21.718 31.069 1.00 87.12 501 ASN A CA 1
ATOM 4042 C C . ASN A 1 501 ? -20.287 -21.303 31.993 1.00 87.12 501 ASN A C 1
ATOM 4044 O O . ASN A 1 501 ? -21.305 -20.808 31.505 1.00 87.12 501 ASN A O 1
ATOM 4048 N N . LYS A 1 502 ? -20.177 -21.497 33.315 1.00 90.75 502 LYS A N 1
ATOM 4049 C CA . LYS A 1 502 ? -21.277 -21.211 34.256 1.00 90.75 502 LYS A CA 1
ATOM 4050 C C . LYS A 1 502 ? -21.676 -19.729 34.289 1.00 90.75 502 LYS A C 1
ATOM 4052 O O . LYS A 1 502 ? -22.874 -19.478 34.134 1.00 90.75 502 LYS A O 1
ATOM 4057 N N . PRO A 1 503 ? -20.739 -18.759 34.381 1.00 91.69 503 PRO A N 1
ATOM 4058 C CA . PRO A 1 503 ? -21.087 -17.336 34.371 1.00 91.69 503 PRO A CA 1
ATOM 4059 C C . PRO A 1 503 ? -21.772 -16.878 33.079 1.00 91.69 503 PRO A C 1
ATOM 4061 O O . PRO A 1 503 ? -22.510 -15.895 33.079 1.00 91.69 503 PRO A O 1
ATOM 4064 N N . PHE A 1 504 ? -21.559 -17.585 31.964 1.00 90.69 504 PHE A N 1
ATOM 4065 C CA . PHE A 1 504 ? -22.118 -17.220 30.659 1.00 90.69 504 PHE A CA 1
ATOM 4066 C C . PHE A 1 504 ? -23.529 -17.756 30.427 1.00 90.69 504 PHE A C 1
ATOM 4068 O O . PHE A 1 504 ? -24.188 -17.368 29.462 1.00 90.69 504 PHE A O 1
ATOM 4075 N N . LYS A 1 505 ? -24.042 -18.604 31.325 1.00 90.75 505 LYS A N 1
ATOM 4076 C CA . LYS A 1 505 ? -25.369 -19.216 31.201 1.00 90.75 505 LYS A CA 1
ATOM 4077 C C . LYS A 1 505 ? -26.502 -18.188 31.082 1.00 90.75 505 LYS A C 1
ATOM 4079 O O . LYS A 1 505 ? -27.514 -18.471 30.442 1.00 90.75 505 LYS A O 1
ATOM 4084 N N . SER A 1 506 ? -26.354 -17.008 31.688 1.00 89.88 506 SER A N 1
ATOM 4085 C CA . SER A 1 506 ? -27.349 -15.929 31.617 1.00 89.88 506 SER A CA 1
ATOM 4086 C C . SER A 1 506 ? -27.291 -15.118 30.313 1.00 89.88 506 SER A C 1
ATOM 4088 O O . SER A 1 506 ? -28.276 -14.457 29.982 1.00 89.88 506 SER A O 1
ATOM 4090 N N . LEU A 1 507 ? -26.185 -15.165 29.557 1.00 93.31 507 LEU A N 1
ATOM 4091 C CA . LEU A 1 507 ? -25.854 -14.254 28.447 1.00 93.31 507 LEU A CA 1
ATOM 4092 C C . LEU A 1 507 ? -26.568 -14.588 27.122 1.00 93.31 507 LEU A C 1
ATOM 4094 O O . LEU A 1 507 ? -25.959 -14.701 26.061 1.00 93.31 507 LEU A O 1
ATOM 4098 N N . THR A 1 508 ? -27.889 -14.733 27.157 1.00 91.88 508 THR A N 1
ATOM 4099 C CA . THR A 1 508 ? -28.678 -15.223 26.011 1.00 91.88 508 THR A CA 1
ATOM 4100 C C . THR A 1 508 ? -28.758 -14.258 24.818 1.00 91.88 508 THR A C 1
ATOM 4102 O O . THR A 1 508 ? -29.063 -14.693 23.705 1.00 91.88 508 THR A O 1
ATOM 4105 N N . ASN A 1 509 ? -28.482 -12.964 25.025 1.00 94.56 509 ASN A N 1
ATOM 4106 C CA . ASN A 1 509 ? -28.488 -11.934 23.978 1.00 94.56 509 ASN A CA 1
ATOM 4107 C C . ASN A 1 509 ? -27.102 -11.589 23.410 1.00 94.56 509 ASN A C 1
ATOM 4109 O O . ASN A 1 509 ? -27.027 -10.739 22.517 1.00 94.56 509 ASN A O 1
ATOM 4113 N N . LEU A 1 510 ? -26.042 -12.249 23.888 1.00 95.94 510 LEU A N 1
ATOM 4114 C CA . LEU A 1 510 ? -24.674 -12.004 23.444 1.00 95.94 510 LEU A CA 1
ATOM 4115 C C . LEU A 1 510 ? -24.533 -12.298 21.944 1.00 95.94 510 LEU A C 1
ATOM 4117 O O . LEU A 1 510 ? -25.002 -13.330 21.469 1.00 95.94 510 LEU A O 1
ATOM 4121 N N . GLN A 1 511 ? -23.896 -11.385 21.211 1.00 95.69 511 GLN A N 1
ATOM 4122 C CA . GLN A 1 511 ? -23.636 -11.487 19.770 1.00 95.69 511 GLN A CA 1
ATOM 4123 C C . GLN A 1 511 ? -22.143 -11.628 19.464 1.00 95.69 511 GLN A C 1
ATOM 4125 O O . GLN A 1 511 ? -21.799 -12.319 18.508 1.00 95.69 511 GLN A O 1
ATOM 4130 N N . LEU A 1 512 ? -21.279 -11.018 20.282 1.00 95.00 512 LEU A N 1
ATOM 4131 C CA . LEU A 1 512 ? -19.825 -11.096 20.173 1.00 95.00 512 LEU A CA 1
ATOM 4132 C C . LEU A 1 512 ? -19.215 -11.587 21.488 1.00 95.00 512 LEU A C 1
ATOM 4134 O O . LEU A 1 512 ? -19.445 -10.996 22.548 1.00 95.00 512 LEU A O 1
ATOM 4138 N N . MET A 1 513 ? -18.408 -12.638 21.391 1.00 94.81 513 MET A N 1
ATOM 4139 C CA . MET A 1 513 ? -17.595 -13.162 22.481 1.00 94.81 513 MET A CA 1
ATOM 4140 C C . MET A 1 513 ? -16.133 -13.197 22.038 1.00 94.81 513 MET A C 1
ATOM 4142 O O . MET A 1 513 ? -15.806 -13.910 21.095 1.00 94.81 513 MET A O 1
ATOM 4146 N N . ASP A 1 514 ? -15.277 -12.442 22.725 1.00 94.19 514 ASP A N 1
ATOM 4147 C CA . ASP A 1 514 ? -13.840 -12.380 22.445 1.00 94.19 514 ASP A CA 1
ATOM 4148 C C . ASP A 1 514 ? -13.040 -12.786 23.681 1.00 94.19 514 ASP A C 1
ATOM 4150 O O . ASP A 1 514 ? -13.025 -12.093 24.700 1.00 94.19 514 ASP A O 1
ATOM 4154 N N . PHE A 1 515 ? -12.415 -13.954 23.581 1.00 94.81 515 PHE A N 1
ATOM 4155 C CA . PHE A 1 515 ? -11.518 -14.542 24.572 1.00 94.81 515 PHE A CA 1
ATOM 4156 C C . PHE A 1 515 ? -10.161 -14.858 23.930 1.00 94.81 515 PHE A C 1
ATOM 4158 O O . PHE A 1 515 ? -9.450 -15.767 24.372 1.00 94.81 515 PHE A O 1
ATOM 4165 N N . SER A 1 516 ? -9.793 -14.104 22.896 1.00 92.81 516 SER A N 1
ATOM 4166 C CA . SER A 1 516 ? -8.529 -14.262 22.187 1.00 92.81 516 SER A CA 1
ATOM 4167 C C . SER A 1 516 ? -7.314 -13.970 23.077 1.00 92.81 516 SER A C 1
ATOM 4169 O O . SER A 1 516 ? -7.412 -13.302 24.114 1.00 92.81 516 SER A O 1
ATOM 4171 N N . ASN A 1 517 ? -6.141 -14.470 22.685 1.00 91.00 517 ASN A N 1
ATOM 4172 C CA . ASN A 1 517 ? -4.862 -14.167 23.338 1.00 91.00 517 ASN A CA 1
ATOM 4173 C C . ASN A 1 517 ? -4.822 -14.521 24.845 1.00 91.00 517 ASN A C 1
ATOM 4175 O O . ASN A 1 517 ? -4.187 -13.828 25.646 1.00 91.00 517 ASN A O 1
ATOM 4179 N N . ASN A 1 518 ? -5.529 -15.581 25.250 1.00 92.12 518 ASN A N 1
ATOM 4180 C CA . ASN A 1 518 ? -5.473 -16.150 26.601 1.00 92.12 518 ASN A CA 1
ATOM 4181 C C . ASN A 1 518 ? -4.712 -17.493 26.574 1.00 92.12 518 ASN A C 1
ATOM 4183 O O . ASN A 1 518 ? -4.021 -17.816 25.616 1.00 92.12 518 ASN A O 1
ATOM 4187 N N . ARG A 1 519 ? -4.775 -18.278 27.655 1.00 91.44 519 ARG A N 1
ATOM 4188 C CA . ARG A 1 519 ? -4.121 -19.601 27.756 1.00 91.44 519 ARG A CA 1
ATOM 4189 C C . ARG A 1 519 ? -5.135 -20.727 27.958 1.00 91.44 519 ARG A C 1
ATOM 4191 O O . ARG A 1 519 ? -4.901 -21.665 28.720 1.00 91.44 519 ARG A O 1
ATOM 4198 N N . ILE A 1 520 ? -6.300 -20.603 27.323 1.00 94.12 520 ILE A N 1
ATOM 4199 C CA . ILE A 1 520 ? -7.385 -21.579 27.446 1.00 94.12 520 ILE A CA 1
ATOM 4200 C C . ILE A 1 520 ? -6.970 -22.857 26.716 1.00 94.12 520 ILE A C 1
ATOM 4202 O O . ILE A 1 520 ? -6.625 -22.806 25.543 1.00 94.12 520 ILE A O 1
ATOM 4206 N N . ARG A 1 521 ? -7.011 -24.001 27.404 1.00 94.12 521 ARG A N 1
ATOM 4207 C CA . ARG A 1 521 ? -6.630 -25.319 26.866 1.00 94.12 521 ARG A CA 1
ATOM 4208 C C . ARG A 1 521 ? -7.811 -26.172 26.447 1.00 94.12 521 ARG A C 1
ATOM 4210 O O . ARG A 1 521 ? -7.689 -27.001 25.556 1.00 94.12 521 ARG A O 1
ATOM 4217 N N . SER A 1 522 ? -8.943 -25.999 27.118 1.00 92.44 522 SER A N 1
ATOM 4218 C CA . SER A 1 522 ? -10.126 -26.817 26.877 1.00 92.44 522 SER A CA 1
ATOM 4219 C C . SER A 1 522 ? -11.407 -26.007 27.007 1.00 92.44 522 SER A C 1
ATOM 4221 O O . SER A 1 522 ? -11.463 -24.973 27.681 1.00 92.44 522 SER A O 1
ATOM 4223 N N . MET A 1 523 ? -12.443 -26.499 26.336 1.00 91.75 523 MET A N 1
ATOM 4224 C CA . MET A 1 523 ? -13.789 -25.949 26.386 1.00 91.75 523 MET A CA 1
ATOM 4225 C C . MET A 1 523 ? -14.776 -27.070 26.736 1.00 91.75 523 MET A C 1
ATOM 4227 O O . MET A 1 523 ? -14.736 -28.138 26.110 1.00 91.75 523 MET A O 1
ATOM 4231 N N . PRO A 1 524 ? -15.691 -26.848 27.692 1.00 85.19 524 PRO A N 1
ATOM 4232 C CA . PRO A 1 524 ? -16.826 -27.737 27.917 1.00 85.19 524 PRO A CA 1
ATOM 4233 C C . PRO A 1 524 ? -17.657 -27.965 26.642 1.00 85.19 524 PRO A C 1
ATOM 4235 O O . PRO A 1 524 ? -17.868 -27.036 25.863 1.00 85.19 524 PRO A O 1
ATOM 4238 N N . GLU A 1 525 ? -18.227 -29.162 26.467 1.00 81.69 525 GLU A N 1
ATOM 4239 C CA . GLU A 1 525 ? -19.080 -29.495 25.303 1.00 81.69 525 GLU A CA 1
ATOM 4240 C C . GLU A 1 525 ? -20.292 -28.570 25.179 1.00 81.69 525 GLU A C 1
ATOM 4242 O O . GLU A 1 525 ? -20.738 -28.274 24.077 1.00 81.69 525 GLU A O 1
ATOM 4247 N N . THR A 1 526 ? -20.803 -28.082 26.313 1.00 83.69 526 THR A N 1
ATOM 4248 C CA . THR A 1 526 ? -21.975 -27.205 26.369 1.00 83.69 526 THR A CA 1
ATOM 4249 C C . THR A 1 526 ? -21.627 -25.727 26.552 1.00 83.69 526 THR A C 1
ATOM 4251 O O . THR A 1 526 ? -22.433 -24.974 27.101 1.00 83.69 526 THR A O 1
ATOM 4254 N N . SER A 1 527 ? -20.407 -25.310 26.192 1.00 82.81 527 SER A N 1
ATOM 4255 C CA . SER A 1 527 ? -19.909 -23.951 26.472 1.00 82.81 527 SER A CA 1
ATOM 4256 C C . SER A 1 527 ? -20.757 -22.853 25.840 1.00 82.81 527 SER A C 1
ATOM 4258 O O . SER A 1 527 ? -20.963 -21.812 26.460 1.00 82.81 527 SER A O 1
ATOM 4260 N N . PHE A 1 528 ? -21.276 -23.091 24.633 1.00 90.81 528 PHE A N 1
ATOM 4261 C CA . PHE A 1 528 ? -21.962 -22.068 23.841 1.00 90.81 528 PHE A CA 1
ATOM 4262 C C . PHE A 1 528 ? -23.479 -22.267 23.747 1.00 90.81 528 PHE A C 1
ATOM 4264 O O . PHE A 1 528 ? -24.179 -21.364 23.302 1.00 90.81 528 PHE A O 1
ATOM 4271 N N . HIS A 1 529 ? -24.027 -23.376 24.261 1.00 90.88 529 HIS A N 1
ATOM 4272 C CA . HIS A 1 529 ? -25.447 -23.744 24.104 1.00 90.88 529 HIS A CA 1
ATOM 4273 C C . HIS A 1 529 ? -26.439 -22.710 24.648 1.00 90.88 529 HIS A C 1
ATOM 4275 O O . HIS A 1 529 ? -27.610 -22.693 24.264 1.00 90.88 529 HIS A O 1
ATOM 4281 N N . PHE A 1 530 ? -25.993 -21.850 25.564 1.00 89.44 530 PHE A N 1
ATOM 4282 C CA . PHE A 1 530 ? -26.804 -20.775 26.133 1.00 89.44 530 PHE A CA 1
ATOM 4283 C C . PHE A 1 530 ? -26.801 -19.494 25.275 1.00 89.44 530 PHE A C 1
ATOM 4285 O O . PHE A 1 530 ? -27.716 -18.675 25.395 1.00 89.44 530 PHE A O 1
ATOM 4292 N N . LEU A 1 531 ? -25.829 -19.331 24.373 1.00 92.31 531 LEU A N 1
ATOM 4293 C CA . LEU A 1 531 ? -25.575 -18.122 23.584 1.00 92.31 531 LEU A CA 1
ATOM 4294 C C . LEU A 1 531 ? -26.363 -18.123 22.261 1.00 92.31 531 LEU A C 1
ATOM 4296 O O . LEU A 1 531 ? -25.808 -18.074 21.169 1.00 92.31 531 LEU A O 1
ATOM 4300 N N . LYS A 1 532 ? -27.695 -18.159 22.340 1.00 90.56 532 LYS A N 1
ATOM 4301 C CA . LYS A 1 532 ? -28.584 -18.362 21.172 1.00 90.56 532 LYS A CA 1
ATOM 4302 C C . LYS A 1 532 ? -28.533 -17.268 20.097 1.00 90.56 532 LYS A C 1
ATOM 4304 O O . LYS A 1 532 ? -29.051 -17.463 19.001 1.00 90.56 532 LYS A O 1
ATOM 4309 N N . ARG A 1 533 ? -27.994 -16.090 20.420 1.00 94.44 533 ARG A N 1
ATOM 4310 C CA . ARG A 1 533 ? -27.856 -14.953 19.493 1.00 94.44 533 ARG A CA 1
ATOM 4311 C C . ARG A 1 533 ? -26.415 -14.678 19.083 1.00 94.44 533 ARG A C 1
ATOM 4313 O O . ARG A 1 533 ? -26.175 -13.654 18.441 1.00 94.44 533 ARG A O 1
ATOM 4320 N N . ILE A 1 534 ? -25.489 -15.572 19.431 1.00 94.88 534 ILE A N 1
ATOM 4321 C CA . ILE A 1 534 ? -24.083 -15.407 19.090 1.00 94.88 534 ILE A CA 1
ATOM 4322 C C . ILE A 1 534 ? -23.925 -15.360 17.572 1.00 94.88 534 ILE A C 1
ATOM 4324 O O . ILE A 1 534 ? -24.505 -16.169 16.849 1.00 94.88 534 ILE A O 1
ATOM 4328 N N . ARG A 1 535 ? -23.172 -14.370 17.103 1.00 95.12 535 ARG A N 1
ATOM 4329 C CA . ARG A 1 535 ? -22.829 -14.182 15.693 1.00 95.12 535 ARG A CA 1
ATOM 4330 C C . ARG A 1 535 ? -21.350 -14.399 15.445 1.00 95.12 535 ARG A C 1
ATOM 4332 O O . ARG A 1 535 ? -20.994 -14.863 14.370 1.00 95.12 535 ARG A O 1
ATOM 4339 N N . ARG A 1 536 ? -20.511 -14.075 16.428 1.00 94.06 536 ARG A N 1
ATOM 4340 C CA . ARG A 1 536 ? -19.060 -14.112 16.296 1.00 94.06 536 ARG A CA 1
ATOM 4341 C C . ARG A 1 536 ? -18.393 -14.614 17.570 1.00 94.06 536 ARG A C 1
ATOM 4343 O O . ARG A 1 536 ? -18.727 -14.146 18.663 1.00 94.06 536 ARG A O 1
ATOM 4350 N N . ILE A 1 537 ? -17.466 -15.554 17.408 1.00 94.50 537 ILE A N 1
ATOM 4351 C CA . ILE A 1 537 ? -16.656 -16.122 18.489 1.00 94.50 537 ILE A CA 1
ATOM 4352 C C . ILE A 1 537 ? -15.179 -16.011 18.113 1.00 94.50 537 ILE A C 1
ATOM 4354 O O . ILE A 1 537 ? -14.744 -16.633 17.145 1.00 94.50 537 ILE A O 1
ATOM 4358 N N . GLU A 1 538 ? -14.431 -15.261 18.919 1.00 93.69 538 GLU A N 1
ATOM 4359 C CA . GLU A 1 538 ? -12.992 -15.034 18.776 1.00 93.69 538 GLU A CA 1
ATOM 4360 C C . GLU A 1 538 ? -12.245 -15.769 19.900 1.00 93.69 538 GLU A C 1
ATOM 4362 O O . GLU A 1 538 ? -12.355 -15.425 21.083 1.00 93.69 538 GLU A O 1
ATOM 4367 N N . LEU A 1 539 ? -11.533 -16.835 19.530 1.00 94.75 539 LEU A N 1
ATOM 4368 C CA . LEU A 1 539 ? -10.764 -17.711 20.422 1.00 94.75 539 LEU A CA 1
ATOM 4369 C C . LEU A 1 539 ? -9.342 -17.975 19.908 1.00 94.75 539 LEU A C 1
ATOM 4371 O O . LEU A 1 539 ? -8.655 -18.870 20.405 1.00 94.75 539 LEU A O 1
ATOM 4375 N N . GLN A 1 540 ? -8.881 -17.185 18.946 1.00 92.12 540 GLN A N 1
ATOM 4376 C CA . GLN A 1 540 ? -7.525 -17.226 18.424 1.00 92.12 540 GLN A CA 1
ATOM 4377 C C . GLN A 1 540 ? -6.468 -16.965 19.500 1.00 92.12 540 GLN A C 1
ATOM 4379 O O . GLN A 1 540 ? -6.746 -16.320 20.516 1.00 92.12 540 GLN A O 1
ATOM 4384 N N . ASP A 1 541 ? -5.249 -17.448 19.265 1.00 91.00 541 ASP A N 1
ATOM 4385 C CA . ASP A 1 541 ? -4.110 -17.281 20.176 1.00 91.00 541 ASP A CA 1
ATOM 4386 C C . ASP A 1 541 ? -4.396 -17.833 21.586 1.00 91.00 541 ASP A C 1
ATOM 4388 O O . ASP A 1 541 ? -4.198 -17.160 22.598 1.00 91.00 541 ASP A O 1
ATOM 4392 N N . ASN A 1 542 ? -4.903 -19.065 21.647 1.00 92.94 542 ASN A N 1
ATOM 4393 C CA . ASN A 1 542 ? -5.099 -19.835 22.876 1.00 92.94 542 ASN A CA 1
ATOM 4394 C C . ASN A 1 542 ? -4.336 -21.175 22.782 1.00 92.94 542 ASN A C 1
ATOM 4396 O O . ASN A 1 542 ? -3.506 -21.390 21.903 1.00 92.94 542 ASN A O 1
ATOM 4400 N N . GLU A 1 543 ? -4.573 -22.098 23.712 1.00 93.75 543 GLU A N 1
ATOM 4401 C CA . GLU A 1 543 ? -3.949 -23.425 23.734 1.00 93.75 543 GLU A CA 1
ATOM 4402 C C . GLU A 1 543 ? -4.978 -24.552 23.514 1.00 93.75 543 GLU A C 1
ATOM 4404 O O . GLU A 1 543 ? -4.766 -25.668 23.990 1.00 93.75 543 GLU A O 1
ATOM 4409 N N . ILE A 1 544 ? -6.100 -24.272 22.837 1.00 95.56 544 ILE A N 1
ATOM 4410 C CA . ILE A 1 544 ? -7.219 -25.215 22.691 1.00 95.56 544 ILE A CA 1
ATOM 4411 C C . ILE A 1 544 ? -6.771 -26.438 21.888 1.00 95.56 544 ILE A C 1
ATOM 4413 O O . ILE A 1 544 ? -6.310 -26.302 20.758 1.00 95.56 544 ILE A O 1
ATOM 4417 N N . ASP A 1 545 ? -6.936 -27.630 22.460 1.00 94.25 545 ASP A N 1
ATOM 4418 C CA . ASP A 1 545 ? -6.456 -28.893 21.882 1.00 94.25 545 ASP A CA 1
ATOM 4419 C C . ASP A 1 545 ? -7.461 -29.586 20.943 1.00 94.25 545 ASP A C 1
ATOM 4421 O O . ASP A 1 545 ? -7.085 -30.390 20.083 1.00 94.25 545 ASP A O 1
ATOM 4425 N N . SER A 1 546 ? -8.754 -29.301 21.100 1.00 93.88 546 SER A N 1
ATOM 4426 C CA . SER A 1 546 ? -9.820 -29.999 20.389 1.00 93.88 546 SER A CA 1
ATOM 4427 C C . SER A 1 546 ? -11.140 -29.222 20.378 1.00 93.88 546 SER A C 1
ATOM 4429 O O . SER A 1 546 ? -11.518 -28.563 21.348 1.00 93.88 546 SER A O 1
ATOM 4431 N N . ILE A 1 547 ? -11.890 -29.354 19.278 1.00 93.81 547 ILE A N 1
ATOM 4432 C CA . ILE A 1 547 ? -13.290 -28.921 19.186 1.00 93.81 547 ILE A CA 1
ATOM 4433 C C . ILE A 1 547 ? -14.163 -30.172 19.254 1.00 93.81 547 ILE A C 1
ATOM 4435 O O . ILE A 1 547 ? -14.263 -30.939 18.294 1.00 93.81 547 ILE A O 1
ATOM 4439 N N . LYS A 1 548 ? -14.789 -30.395 20.411 1.00 89.50 548 LYS A N 1
ATOM 4440 C CA . LYS A 1 548 ? -15.637 -31.569 20.637 1.00 89.50 548 LYS A CA 1
ATOM 4441 C C . LYS A 1 548 ? -16.902 -31.542 19.776 1.00 89.50 548 LYS A C 1
ATOM 4443 O O . LYS A 1 548 ? -17.466 -30.487 19.480 1.00 89.50 548 LYS A O 1
ATOM 4448 N N . LYS A 1 549 ? -17.386 -32.732 19.411 1.00 85.31 549 LYS A N 1
ATOM 4449 C CA . LYS A 1 549 ? -18.660 -32.893 18.704 1.00 85.31 549 LYS A CA 1
ATOM 4450 C C . LYS A 1 549 ? -19.797 -32.304 19.537 1.00 85.31 549 LYS A C 1
ATOM 4452 O O . LYS A 1 549 ? -19.938 -32.617 20.714 1.00 85.31 549 LYS A O 1
ATOM 4457 N N . GLY A 1 550 ? -20.638 -31.499 18.897 1.00 84.00 550 GLY A N 1
ATOM 4458 C CA . GLY A 1 550 ? -21.794 -30.883 19.538 1.00 84.00 550 GLY A CA 1
ATOM 4459 C C . GLY A 1 550 ? -21.511 -29.554 20.231 1.00 84.00 550 GLY A C 1
ATOM 4460 O O . GLY A 1 550 ? -22.481 -28.971 20.705 1.00 84.00 550 GLY A O 1
ATOM 4461 N N . THR A 1 551 ? -20.265 -29.054 20.242 1.00 90.94 551 THR A N 1
ATOM 4462 C CA . THR A 1 551 ? -19.934 -27.672 20.652 1.00 90.94 551 THR A CA 1
ATOM 4463 C C . THR A 1 551 ? -20.722 -26.654 19.827 1.00 90.94 551 THR A C 1
ATOM 4465 O O . THR A 1 551 ? -21.305 -25.723 20.378 1.00 90.94 551 THR A O 1
ATOM 4468 N N . PHE A 1 552 ? -20.795 -26.877 18.512 1.00 92.62 552 PHE A N 1
ATOM 4469 C CA . PHE A 1 552 ? -21.659 -26.142 17.595 1.00 92.62 552 PHE A CA 1
ATOM 4470 C C . PHE A 1 552 ? -22.824 -27.031 17.162 1.00 92.62 552 PHE A C 1
ATOM 4472 O O . PHE A 1 552 ? -22.643 -28.204 16.840 1.00 92.62 552 PHE A O 1
ATOM 4479 N N . GLN A 1 553 ? -24.028 -26.466 17.178 1.00 91.25 553 GLN A N 1
ATOM 4480 C CA . GLN A 1 553 ? -25.273 -27.138 16.789 1.00 91.25 553 GLN A CA 1
ATOM 4481 C C . GLN A 1 553 ? -26.144 -26.144 16.026 1.00 91.25 553 GLN A C 1
ATOM 4483 O O . GLN A 1 553 ? -26.385 -25.050 16.544 1.00 91.25 553 GLN A O 1
ATOM 4488 N N . GLY A 1 554 ? -26.577 -26.497 14.814 1.00 88.25 554 GLY A N 1
ATOM 4489 C CA . GLY A 1 554 ? -27.317 -25.608 13.910 1.00 88.25 554 GLY A CA 1
ATOM 4490 C C . GLY A 1 554 ? -28.672 -25.128 14.436 1.00 88.25 554 GLY A C 1
ATOM 4491 O O . GLY A 1 554 ? -29.072 -23.992 14.186 1.00 88.25 554 GLY A O 1
ATOM 4492 N N . ASP A 1 555 ? -29.353 -25.950 15.234 1.00 90.06 555 ASP A N 1
ATOM 4493 C CA . ASP A 1 555 ? -30.628 -25.621 15.880 1.00 90.06 555 ASP A CA 1
ATOM 4494 C C . ASP A 1 555 ? -30.479 -24.582 17.005 1.00 90.06 555 ASP A C 1
ATOM 4496 O O . ASP A 1 555 ? -31.387 -23.781 17.240 1.00 90.06 555 ASP A O 1
ATOM 4500 N N . ILE A 1 556 ? -29.322 -24.554 17.673 1.00 91.06 556 ILE A N 1
ATOM 4501 C CA . ILE A 1 556 ? -29.011 -23.591 18.737 1.00 91.06 556 ILE A CA 1
ATOM 4502 C C . ILE A 1 556 ? -28.328 -22.337 18.176 1.00 91.06 556 ILE A C 1
ATOM 4504 O O . ILE A 1 556 ? -28.742 -21.217 18.474 1.00 91.06 556 ILE A O 1
ATOM 4508 N N . HIS A 1 557 ? -27.298 -22.515 17.349 1.00 93.81 557 HIS A N 1
ATOM 4509 C CA . HIS A 1 557 ? -26.387 -21.465 16.880 1.00 93.81 557 HIS A CA 1
ATOM 4510 C C . HIS A 1 557 ? -26.751 -20.970 15.474 1.00 93.81 557 HIS A C 1
ATOM 4512 O O . HIS A 1 557 ? -25.889 -20.659 14.657 1.00 93.81 557 HIS A O 1
ATOM 4518 N N . SER A 1 558 ? -28.050 -20.880 15.187 1.00 91.12 558 SER A N 1
ATOM 4519 C CA . SER A 1 558 ? -28.574 -20.498 13.867 1.00 91.12 558 SER A CA 1
ATOM 4520 C C . SER A 1 558 ? -28.173 -19.089 13.403 1.00 91.12 558 SER A C 1
ATOM 4522 O O . SER A 1 558 ? -28.252 -18.800 12.211 1.00 91.12 558 SER A O 1
ATOM 4524 N N . ALA A 1 559 ? -27.749 -18.216 14.323 1.00 94.38 559 ALA A N 1
ATOM 4525 C CA . ALA A 1 559 ? -27.292 -16.856 14.039 1.00 94.38 559 ALA A CA 1
ATOM 4526 C C . ALA A 1 559 ? -25.766 -16.726 13.876 1.00 94.38 559 ALA A C 1
ATOM 4528 O O . ALA A 1 559 ? -25.307 -15.625 13.587 1.00 94.38 559 ALA A O 1
ATOM 4529 N N . LEU A 1 560 ? -24.996 -17.803 14.068 1.00 95.69 560 LEU A N 1
ATOM 4530 C CA . LEU A 1 560 ? -23.535 -17.772 14.024 1.00 95.69 560 LEU A CA 1
ATOM 4531 C C . LEU A 1 560 ? -23.051 -17.491 12.596 1.00 95.69 560 LEU A C 1
ATOM 4533 O O . LEU A 1 560 ? -23.420 -18.205 11.666 1.00 95.69 560 LEU A O 1
ATOM 4537 N N . GLU A 1 561 ? -22.250 -16.439 12.437 1.00 93.94 561 GLU A N 1
ATOM 4538 C CA . GLU A 1 561 ? -21.717 -15.963 11.158 1.00 93.94 561 GLU A CA 1
ATOM 4539 C C . GLU A 1 561 ? -20.218 -16.267 11.024 1.00 93.94 561 GLU A C 1
ATOM 4541 O O . GLU A 1 561 ? -19.773 -16.624 9.935 1.00 93.94 561 GLU A O 1
ATOM 4546 N N . GLU A 1 562 ? -19.444 -16.148 12.105 1.00 92.69 562 GLU A N 1
ATOM 4547 C CA . GLU A 1 562 ? -17.984 -16.286 12.071 1.00 92.69 562 GLU A CA 1
ATOM 4548 C C . GLU A 1 562 ? -17.446 -16.979 13.324 1.00 92.69 562 GLU A C 1
ATOM 4550 O O . GLU A 1 562 ? -17.892 -16.720 14.449 1.00 92.69 562 GLU A O 1
ATOM 4555 N N . VAL A 1 563 ? -16.452 -17.843 13.124 1.00 94.56 563 VAL A N 1
ATOM 4556 C CA . VAL A 1 563 ? -15.666 -18.446 14.203 1.00 94.56 563 VAL A CA 1
ATOM 4557 C C . VAL A 1 563 ? -14.182 -18.353 13.889 1.00 94.56 563 VAL A C 1
ATOM 4559 O O . VAL A 1 563 ? -13.748 -18.702 12.787 1.00 94.56 563 VAL A O 1
ATOM 4562 N N . ASN A 1 564 ? -13.410 -17.926 14.881 1.00 93.06 564 ASN A N 1
ATOM 4563 C CA . ASN A 1 564 ? -11.969 -17.824 14.781 1.00 93.06 564 ASN A CA 1
ATOM 4564 C C . ASN A 1 564 ? -11.292 -18.647 15.875 1.00 93.06 564 ASN A C 1
ATOM 4566 O O . ASN A 1 564 ? -11.365 -18.339 17.065 1.00 93.06 564 ASN A O 1
ATOM 4570 N N . PHE A 1 565 ? -10.629 -19.708 15.438 1.00 95.06 565 PHE A N 1
ATOM 4571 C CA . PHE A 1 565 ? -9.825 -20.607 16.252 1.00 95.06 565 PHE A CA 1
ATOM 4572 C C . PHE A 1 565 ? -8.366 -20.624 15.781 1.00 95.06 565 PHE A C 1
ATOM 4574 O O . PHE A 1 565 ? -7.639 -21.564 16.103 1.00 95.06 565 PHE A O 1
ATOM 4581 N N . GLY A 1 566 ? -7.924 -19.612 15.026 1.00 92.00 566 GLY A N 1
ATOM 4582 C CA . GLY A 1 566 ? -6.547 -19.519 14.542 1.00 92.00 566 GLY A CA 1
ATOM 4583 C C . GLY A 1 566 ? -5.516 -19.587 15.676 1.00 92.00 566 GLY A C 1
ATOM 4584 O O . GLY A 1 566 ? -5.820 -19.230 16.814 1.00 92.00 566 GLY A O 1
ATOM 4585 N N . TYR A 1 567 ? -4.296 -20.048 15.405 1.00 90.62 567 TYR A N 1
ATOM 4586 C CA . TYR A 1 567 ? -3.208 -20.082 16.397 1.00 90.62 567 TYR A CA 1
ATOM 4587 C C . TYR A 1 567 ? -3.585 -20.807 17.706 1.00 90.62 567 TYR A C 1
ATOM 4589 O O . TYR A 1 567 ? -3.404 -20.284 18.805 1.00 90.62 567 TYR A O 1
ATOM 4597 N N . ASN A 1 568 ? -4.149 -22.009 17.587 1.00 94.06 568 ASN A N 1
ATOM 4598 C CA . ASN A 1 568 ? -4.450 -22.907 18.707 1.00 94.06 568 ASN A CA 1
ATOM 4599 C C . ASN A 1 568 ? -3.685 -24.238 18.547 1.00 94.06 568 ASN A C 1
ATOM 4601 O O . ASN A 1 568 ? -2.736 -24.346 17.771 1.00 94.06 568 ASN A O 1
ATOM 4605 N N . LYS A 1 569 ? -4.051 -25.271 19.313 1.00 94.50 569 LYS A N 1
ATOM 4606 C CA . LYS A 1 569 ? -3.403 -26.595 19.303 1.00 94.50 569 LYS A CA 1
ATOM 4607 C C . LYS A 1 569 ? -4.344 -27.699 18.817 1.00 94.50 569 LYS A C 1
ATOM 4609 O O . LYS A 1 569 ? -4.163 -28.859 19.183 1.00 94.50 569 LYS A O 1
ATOM 4614 N N . ILE A 1 570 ? -5.346 -27.359 18.001 1.00 96.44 570 ILE A N 1
ATOM 4615 C CA . ILE A 1 570 ? -6.361 -28.318 17.548 1.00 96.44 570 ILE A CA 1
ATOM 4616 C C . ILE A 1 570 ? -5.683 -29.407 16.714 1.00 96.44 570 ILE A C 1
ATOM 4618 O O . ILE A 1 570 ? -5.056 -29.097 15.707 1.00 96.44 570 ILE A O 1
ATOM 4622 N N . GLY A 1 571 ? -5.794 -30.671 17.135 1.00 95.50 571 GLY A N 1
ATOM 4623 C CA . GLY A 1 571 ? -5.074 -31.792 16.507 1.00 95.50 571 GLY A CA 1
ATOM 4624 C C . GLY A 1 571 ? -5.794 -32.483 15.339 1.00 95.50 571 GLY A C 1
ATOM 4625 O O . GLY A 1 571 ? -5.158 -33.080 14.465 1.00 95.50 571 GLY A O 1
ATOM 4626 N N . SER A 1 572 ? -7.125 -32.427 15.311 1.00 95.94 572 SER A N 1
ATOM 4627 C CA . SER A 1 572 ? -7.956 -33.090 14.297 1.00 95.94 572 SER A CA 1
ATOM 4628 C C . SER A 1 572 ? -9.362 -32.499 14.256 1.00 95.94 572 SER A C 1
ATOM 4630 O O . SER A 1 572 ? -9.868 -32.041 15.284 1.00 95.94 572 SER A O 1
ATOM 4632 N N . LEU A 1 573 ? -10.023 -32.593 13.101 1.00 96.56 573 LEU A N 1
ATOM 4633 C CA . LEU A 1 573 ? -11.442 -32.262 12.953 1.00 96.56 573 LEU A CA 1
ATOM 4634 C C . LEU A 1 573 ? -12.258 -33.541 12.802 1.00 96.56 573 LEU A C 1
ATOM 4636 O O . LEU A 1 573 ? -12.048 -34.312 11.866 1.00 96.56 573 LEU A O 1
ATOM 4640 N N . ALA A 1 574 ? -13.171 -33.757 13.744 1.00 94.88 574 ALA A N 1
ATOM 4641 C CA . ALA A 1 574 ? -13.984 -34.957 13.803 1.00 94.88 574 ALA A CA 1
ATOM 4642 C C . ALA A 1 574 ? -15.243 -34.845 12.932 1.00 94.88 574 ALA A C 1
ATOM 4644 O O . ALA A 1 574 ? -15.684 -33.770 12.521 1.00 94.88 574 ALA A O 1
ATOM 4645 N N . THR A 1 575 ? -15.871 -35.990 12.698 1.00 94.38 575 THR A N 1
ATOM 4646 C CA . THR A 1 575 ? -17.138 -36.087 11.977 1.00 94.38 575 THR A CA 1
ATOM 4647 C C . THR A 1 575 ? -18.213 -35.228 12.667 1.00 94.38 575 THR A C 1
ATOM 4649 O O . THR A 1 575 ? -18.535 -35.445 13.841 1.00 94.38 575 THR A O 1
ATOM 4652 N N . HIS A 1 576 ? -18.853 -34.325 11.921 1.00 92.69 576 HIS A N 1
ATOM 4653 C CA . HIS A 1 576 ? -19.862 -33.369 12.394 1.00 92.69 576 HIS A CA 1
ATOM 4654 C C . HIS A 1 576 ? -19.358 -32.286 13.371 1.00 92.69 576 HIS A C 1
ATOM 4656 O O . HIS A 1 576 ? -20.095 -31.892 14.280 1.00 92.69 576 HIS A O 1
ATOM 4662 N N . THR A 1 577 ? -18.127 -31.789 13.216 1.00 94.00 577 THR A N 1
ATOM 4663 C CA . THR A 1 577 ? -17.655 -30.628 13.995 1.00 94.00 577 THR A CA 1
ATOM 4664 C C . THR A 1 577 ? -18.413 -29.337 13.637 1.00 94.00 577 THR A C 1
ATOM 4666 O O . THR A 1 577 ? -18.846 -28.632 14.549 1.00 94.00 577 THR A O 1
ATOM 4669 N N . PHE A 1 578 ? -18.632 -29.044 12.347 1.00 95.19 578 PHE A N 1
ATOM 4670 C CA . PHE A 1 578 ? -19.390 -27.876 11.871 1.00 95.19 578 PHE A CA 1
ATOM 4671 C C . PHE A 1 578 ? -20.547 -28.311 10.967 1.00 95.19 578 PHE A C 1
ATOM 4673 O O . PHE A 1 578 ? -20.336 -28.675 9.809 1.00 95.19 578 PHE A O 1
ATOM 4680 N N . VAL A 1 579 ? -21.776 -28.289 11.496 1.00 94.00 579 VAL A N 1
ATOM 4681 C CA . VAL A 1 579 ? -22.953 -28.851 10.810 1.00 94.00 579 VAL A CA 1
ATOM 4682 C C . VAL A 1 579 ? -24.185 -27.965 10.960 1.00 94.00 579 VAL A C 1
ATOM 4684 O O . VAL A 1 579 ? -24.482 -27.498 12.059 1.00 94.00 579 VAL A O 1
ATOM 4687 N N . ASP A 1 580 ? -24.909 -27.774 9.853 1.00 94.38 580 ASP A N 1
ATOM 4688 C CA . ASP A 1 580 ? -26.199 -27.066 9.773 1.00 94.38 580 ASP A CA 1
ATOM 4689 C C . ASP A 1 580 ? -26.150 -25.601 10.274 1.00 94.38 580 ASP A C 1
ATOM 4691 O O . ASP A 1 580 ? -27.140 -25.035 10.741 1.00 94.38 580 ASP A O 1
ATOM 4695 N N . LEU A 1 581 ? -24.991 -24.941 10.164 1.00 94.56 581 LEU A N 1
ATOM 4696 C CA . LEU A 1 581 ? -24.797 -23.538 10.556 1.00 94.56 581 LEU A CA 1
ATOM 4697 C C . LEU A 1 581 ? -25.168 -22.602 9.392 1.00 94.56 581 LEU A C 1
ATOM 4699 O O . LEU A 1 581 ? -24.318 -22.101 8.661 1.00 94.56 581 LEU A O 1
ATOM 4703 N N . HIS A 1 582 ? -26.467 -22.377 9.187 1.00 90.62 582 HIS A N 1
ATOM 4704 C CA . HIS A 1 582 ? -26.993 -21.730 7.972 1.00 90.62 582 HIS A CA 1
ATOM 4705 C C . HIS A 1 582 ? -26.578 -20.265 7.747 1.00 90.62 582 HIS A C 1
ATOM 4707 O O . HIS A 1 582 ? -26.657 -19.786 6.614 1.00 90.62 582 HIS A O 1
ATOM 4713 N N . MET A 1 583 ? -26.195 -19.539 8.802 1.00 94.38 583 MET A N 1
ATOM 4714 C CA . MET A 1 583 ? -25.712 -18.155 8.700 1.00 94.38 583 MET A CA 1
ATOM 4715 C C . MET A 1 583 ? -24.187 -18.050 8.649 1.00 94.38 583 MET A C 1
ATOM 4717 O O . MET A 1 583 ? -23.693 -16.946 8.423 1.00 94.38 583 MET A O 1
ATOM 4721 N N . MET A 1 584 ? -23.467 -19.167 8.802 1.00 94.81 584 MET A N 1
ATOM 4722 C CA . MET A 1 584 ? -22.009 -19.191 8.811 1.00 94.81 584 MET A CA 1
ATOM 4723 C C . MET A 1 584 ? -21.476 -18.675 7.478 1.00 94.81 584 MET A C 1
ATOM 4725 O O . MET A 1 584 ? -21.909 -19.130 6.422 1.00 94.81 584 MET A O 1
ATOM 4729 N N . LYS A 1 585 ? -20.537 -17.735 7.541 1.00 90.00 585 LYS A N 1
ATOM 4730 C CA . LYS A 1 585 ? -19.856 -17.109 6.405 1.00 90.00 585 LYS A CA 1
ATOM 4731 C C . LYS A 1 585 ? -18.383 -17.479 6.362 1.00 90.00 585 LYS A C 1
ATOM 4733 O O . LYS A 1 585 ? -17.862 -17.675 5.264 1.00 90.00 585 LYS A O 1
ATOM 4738 N N . ALA A 1 586 ? -17.737 -17.609 7.521 1.00 89.75 586 ALA A N 1
ATOM 4739 C CA . ALA A 1 586 ? -16.315 -17.900 7.587 1.00 89.75 586 ALA A CA 1
ATOM 4740 C C . ALA A 1 586 ? -15.911 -18.742 8.798 1.00 89.75 586 ALA A C 1
ATOM 4742 O O . ALA A 1 586 ? -16.406 -18.549 9.910 1.00 89.75 586 ALA A O 1
ATOM 4743 N N . ILE A 1 587 ? -14.963 -19.647 8.562 1.00 94.88 587 ILE A N 1
ATOM 4744 C CA . ILE A 1 587 ? -14.323 -20.467 9.588 1.00 94.88 587 ILE A CA 1
ATOM 4745 C C . ILE A 1 587 ? -12.810 -20.282 9.457 1.00 94.88 587 ILE A C 1
ATOM 4747 O O . ILE A 1 587 ? -12.234 -20.656 8.433 1.00 94.88 587 ILE A O 1
ATOM 4751 N N . ASN A 1 588 ? -12.174 -19.723 10.489 1.00 92.75 588 ASN A N 1
ATOM 4752 C CA . ASN A 1 588 ? -10.719 -19.600 10.558 1.00 92.75 588 ASN A CA 1
ATOM 4753 C C . ASN A 1 588 ? -10.130 -20.619 11.548 1.00 92.75 588 ASN A C 1
ATOM 4755 O O . ASN A 1 588 ? -10.445 -20.600 12.739 1.00 92.75 588 ASN A O 1
ATOM 4759 N N . LEU A 1 589 ? -9.289 -21.516 11.034 1.00 95.81 589 LEU A N 1
ATOM 4760 C CA . LEU A 1 589 ? -8.582 -22.579 11.753 1.00 95.81 589 LEU A CA 1
ATOM 4761 C C . LEU A 1 589 ? -7.079 -22.564 11.428 1.00 95.81 589 LEU A C 1
ATOM 4763 O O . LEU A 1 589 ? -6.402 -23.586 11.569 1.00 95.81 589 LEU A O 1
ATOM 4767 N N . GLU A 1 590 ? -6.550 -21.426 10.981 1.00 91.06 590 GLU A N 1
ATOM 4768 C CA . GLU A 1 590 ? -5.142 -21.299 10.615 1.00 91.06 590 GLU A CA 1
ATOM 4769 C C . GLU A 1 590 ? -4.196 -21.609 11.776 1.00 91.06 590 GLU A C 1
ATOM 4771 O O . GLU A 1 590 ? -4.551 -21.485 12.950 1.00 91.06 590 GLU A O 1
ATOM 4776 N N . ASP A 1 591 ? -2.973 -22.015 11.453 1.00 90.88 591 ASP A N 1
ATOM 4777 C CA . ASP A 1 591 ? -1.884 -22.172 12.416 1.00 90.88 591 ASP A CA 1
ATOM 4778 C C . ASP A 1 591 ? -2.209 -23.049 13.635 1.00 90.88 591 ASP A C 1
ATOM 4780 O O . ASP A 1 591 ? -1.729 -22.800 14.742 1.00 90.88 591 ASP A O 1
ATOM 4784 N N . ASN A 1 592 ? -2.996 -24.102 13.420 1.00 94.44 592 ASN A N 1
ATOM 4785 C CA . ASN A 1 592 ? -3.265 -25.145 14.402 1.00 94.44 592 ASN A CA 1
ATOM 4786 C C . ASN A 1 592 ? -2.328 -26.356 14.200 1.00 94.44 592 ASN A C 1
ATOM 4788 O O . ASN A 1 592 ? -1.288 -26.275 13.551 1.00 94.44 592 ASN A O 1
ATOM 4792 N N . SER A 1 593 ? -2.653 -27.495 14.813 1.00 94.62 593 SER A N 1
ATOM 4793 C CA . SER A 1 593 ? -1.923 -28.761 14.651 1.00 94.62 593 SER A CA 1
ATOM 4794 C C . SER A 1 593 ? -2.777 -29.824 13.955 1.00 94.62 593 SER A C 1
ATOM 4796 O O . SER A 1 593 ? -2.613 -31.018 14.218 1.00 94.62 593 SER A O 1
ATOM 4798 N N . ILE A 1 594 ? -3.717 -29.403 13.098 1.00 97.44 594 ILE A N 1
ATOM 4799 C CA . ILE A 1 594 ? -4.698 -30.304 12.490 1.00 97.44 594 ILE A CA 1
ATOM 4800 C C . ILE A 1 594 ? -3.955 -31.244 11.551 1.00 97.44 594 ILE A C 1
ATOM 4802 O O . ILE A 1 594 ? -3.324 -30.789 10.607 1.00 97.44 594 ILE A O 1
ATOM 4806 N N . SER A 1 595 ? -4.035 -32.546 11.820 1.00 96.56 595 SER A N 1
ATOM 4807 C CA . SER A 1 595 ? -3.345 -33.578 11.035 1.00 96.56 595 SER A CA 1
ATOM 4808 C C . SER A 1 595 ? -4.265 -34.372 10.113 1.00 96.56 595 SER A C 1
ATOM 4810 O O . SER A 1 595 ? -3.857 -34.762 9.020 1.00 96.56 595 SER A O 1
ATOM 4812 N N . ASN A 1 596 ? -5.514 -34.576 10.534 1.00 96.12 596 ASN A N 1
ATOM 4813 C CA . ASN A 1 596 ? -6.538 -35.288 9.780 1.00 96.12 596 ASN A CA 1
ATOM 4814 C C . ASN A 1 596 ? -7.876 -34.540 9.852 1.00 96.12 596 ASN A C 1
ATOM 4816 O O . ASN A 1 596 ? -8.255 -34.021 10.911 1.00 96.12 596 ASN A O 1
ATOM 4820 N N . ILE A 1 597 ? -8.608 -34.562 8.737 1.00 97.12 597 ILE A N 1
ATOM 4821 C CA . ILE A 1 597 ? -9.994 -34.090 8.637 1.00 97.12 597 ILE A CA 1
ATOM 4822 C C . ILE A 1 597 ? -10.883 -35.295 8.323 1.00 97.12 597 ILE A C 1
ATOM 4824 O O . ILE A 1 597 ? -10.725 -35.939 7.284 1.00 97.12 597 ILE A O 1
ATOM 4828 N N . GLU A 1 598 ? -11.791 -35.625 9.241 1.00 96.25 598 GLU A N 1
ATOM 4829 C CA . GLU A 1 598 ? -12.714 -36.749 9.084 1.00 96.25 598 GLU A CA 1
ATOM 4830 C C . GLU A 1 598 ? -13.868 -36.443 8.115 1.00 96.25 598 GLU A C 1
ATOM 4832 O O . GLU A 1 598 ? -14.209 -35.290 7.837 1.00 96.25 598 GLU A O 1
ATOM 4837 N N . ARG A 1 599 ? -14.519 -37.507 7.634 1.00 94.81 599 ARG A N 1
ATOM 4838 C CA . ARG A 1 599 ? -15.715 -37.434 6.788 1.00 94.81 599 ARG A CA 1
ATOM 4839 C C . ARG A 1 599 ? -16.804 -36.566 7.429 1.00 94.81 599 ARG A C 1
ATOM 4841 O O . ARG A 1 599 ? -17.136 -36.738 8.600 1.00 94.81 599 ARG A O 1
ATOM 4848 N N . ARG A 1 600 ? -17.422 -35.674 6.647 1.00 94.81 600 ARG A N 1
ATOM 4849 C CA . ARG A 1 600 ? -18.480 -34.740 7.084 1.00 94.81 600 ARG A CA 1
ATOM 4850 C C . ARG A 1 600 ? -18.079 -33.857 8.265 1.00 94.81 600 ARG A C 1
ATOM 4852 O O . ARG A 1 600 ? -18.912 -33.546 9.120 1.00 94.81 600 ARG A O 1
ATOM 4859 N N . ALA A 1 601 ? -16.811 -33.468 8.354 1.00 96.12 601 ALA A N 1
ATOM 4860 C CA . ALA A 1 601 ? -16.380 -32.469 9.326 1.00 96.12 601 ALA A CA 1
ATOM 4861 C C . ALA A 1 601 ? -17.079 -31.115 9.089 1.00 96.12 601 ALA A C 1
ATOM 4863 O O . ALA A 1 601 ? -17.470 -30.460 10.059 1.00 96.12 601 ALA A O 1
ATOM 4864 N N . PHE A 1 602 ? -17.296 -30.745 7.818 1.00 96.44 602 PHE A N 1
ATOM 4865 C CA . PHE A 1 602 ? -18.014 -29.542 7.389 1.00 96.44 602 PHE A CA 1
ATOM 4866 C C . PHE A 1 602 ? -19.239 -29.925 6.557 1.00 96.44 602 PHE A C 1
ATOM 4868 O O . PHE A 1 602 ? -19.093 -30.484 5.469 1.00 96.44 602 PHE A O 1
ATOM 4875 N N . MET A 1 603 ? -20.444 -29.624 7.048 1.00 95.25 603 MET A N 1
ATOM 4876 C CA . MET A 1 603 ? -21.679 -30.078 6.402 1.00 95.25 603 MET A CA 1
ATOM 4877 C C . MET A 1 603 ? -22.810 -29.036 6.429 1.00 95.25 603 MET A C 1
ATOM 4879 O O . MET A 1 603 ? -23.081 -28.431 7.466 1.00 95.25 603 MET A O 1
ATOM 4883 N N . ASN A 1 604 ? -23.529 -28.889 5.309 1.00 93.69 604 ASN A N 1
ATOM 4884 C CA . ASN A 1 604 ? -24.792 -28.134 5.193 1.00 93.69 604 ASN A CA 1
ATOM 4885 C C . ASN A 1 604 ? -24.713 -26.647 5.608 1.00 93.69 604 ASN A C 1
ATOM 4887 O O . ASN A 1 604 ? -25.538 -26.146 6.383 1.00 93.69 604 ASN A O 1
ATOM 4891 N N . MET A 1 605 ? -23.742 -25.904 5.079 1.00 94.44 605 MET A N 1
ATOM 4892 C CA . MET A 1 605 ? -23.597 -24.467 5.347 1.00 94.44 605 MET A CA 1
ATOM 4893 C C . MET A 1 605 ? -23.776 -23.657 4.064 1.00 94.44 605 MET A C 1
ATOM 4895 O O . MET A 1 605 ? -22.845 -23.446 3.293 1.00 94.44 605 MET A O 1
ATOM 4899 N N . ASN A 1 606 ? -25.002 -23.178 3.851 1.00 90.44 606 ASN A N 1
ATOM 4900 C CA . ASN A 1 606 ? -25.418 -22.572 2.582 1.00 90.44 606 ASN A CA 1
ATOM 4901 C C . ASN A 1 606 ? -24.842 -21.178 2.316 1.00 90.44 606 ASN A C 1
ATOM 4903 O O . ASN A 1 606 ? -25.001 -20.687 1.212 1.00 90.44 606 ASN A O 1
ATOM 4907 N N . ARG A 1 607 ? -24.254 -20.516 3.317 1.00 91.69 607 ARG A N 1
ATOM 4908 C CA . ARG A 1 607 ? -23.696 -19.158 3.198 1.00 91.69 607 ARG A CA 1
ATOM 4909 C C . ARG A 1 607 ? -22.194 -19.104 3.457 1.00 91.69 607 ARG A C 1
ATOM 4911 O O . ARG A 1 607 ? -21.632 -18.009 3.475 1.00 91.69 607 ARG A O 1
ATOM 4918 N N . LEU A 1 608 ? -21.568 -20.260 3.688 1.00 92.94 608 LEU A N 1
ATOM 4919 C CA . LEU A 1 608 ? -20.153 -20.339 4.011 1.00 92.94 608 LEU A CA 1
ATOM 4920 C C . LEU A 1 608 ? -19.357 -20.007 2.758 1.00 92.94 608 LEU A C 1
ATOM 4922 O O . LEU A 1 608 ? -19.469 -20.712 1.763 1.00 92.94 608 LEU A O 1
ATOM 4926 N N . LYS A 1 609 ? -18.560 -18.945 2.826 1.00 86.81 609 LYS A N 1
ATOM 4927 C CA . LYS A 1 609 ? -17.742 -18.454 1.715 1.00 86.81 609 LYS A CA 1
ATOM 4928 C C . LYS A 1 609 ? -16.270 -18.796 1.879 1.00 86.81 609 LYS A C 1
ATOM 4930 O O . LYS A 1 609 ? -15.590 -18.979 0.873 1.00 86.81 609 LYS A O 1
ATOM 4935 N N . TYR A 1 610 ? -15.795 -18.886 3.121 1.00 87.50 610 TYR A N 1
ATOM 4936 C CA . TYR A 1 610 ? -14.372 -18.951 3.432 1.00 87.50 610 TYR A CA 1
ATOM 4937 C C . TYR A 1 610 ? -14.049 -20.014 4.485 1.00 87.50 610 TYR A C 1
ATOM 4939 O O . TYR A 1 610 ? -14.649 -20.032 5.564 1.00 87.50 610 TYR A O 1
ATOM 4947 N N . ILE A 1 611 ? -13.073 -20.868 4.179 1.00 94.12 611 ILE A N 1
ATOM 4948 C CA . ILE A 1 611 ? -12.451 -21.782 5.140 1.00 94.12 611 ILE A CA 1
ATOM 4949 C C . ILE A 1 611 ? -10.934 -21.594 5.076 1.00 94.12 611 ILE A C 1
ATOM 4951 O O . ILE A 1 611 ? -10.332 -21.806 4.023 1.00 94.12 611 ILE A O 1
ATOM 4955 N N . ASN A 1 612 ? -10.320 -21.238 6.206 1.00 91.88 612 ASN A N 1
ATOM 4956 C CA . ASN A 1 612 ? -8.867 -21.136 6.340 1.00 91.88 612 ASN A CA 1
ATOM 4957 C C . ASN A 1 612 ? -8.319 -22.276 7.190 1.00 91.88 612 ASN A C 1
ATOM 4959 O O . ASN A 1 612 ? -8.631 -22.374 8.376 1.00 91.88 612 ASN A O 1
ATOM 4963 N N . LEU A 1 613 ? -7.506 -23.125 6.570 1.00 95.75 613 LEU A N 1
ATOM 4964 C CA . LEU A 1 613 ? -6.774 -24.225 7.193 1.00 95.75 613 LEU A CA 1
ATOM 4965 C C . LEU A 1 613 ? -5.258 -24.076 6.971 1.00 95.75 613 LEU A C 1
ATOM 4967 O O . LEU A 1 613 ? -4.509 -25.042 7.146 1.00 95.75 613 LEU A O 1
ATOM 4971 N N . ARG A 1 614 ? -4.793 -22.875 6.613 1.00 92.25 614 ARG A N 1
ATOM 4972 C CA . ARG A 1 614 ? -3.385 -22.559 6.362 1.00 92.25 614 ARG A CA 1
ATOM 4973 C C . ARG A 1 614 ? -2.499 -22.884 7.562 1.00 92.25 614 ARG A C 1
ATOM 4975 O O . ARG A 1 614 ? -2.913 -22.698 8.706 1.00 92.25 614 ARG A O 1
ATOM 4982 N N . GLY A 1 615 ? -1.262 -23.319 7.329 1.00 91.12 615 GLY A N 1
ATOM 4983 C CA . GLY A 1 615 ? -0.261 -23.438 8.397 1.00 91.12 615 GLY A CA 1
ATOM 4984 C C . GLY A 1 615 ? -0.542 -24.554 9.409 1.00 91.12 615 GLY A C 1
ATOM 4985 O O . GLY A 1 615 ? -0.112 -24.453 10.558 1.00 91.12 615 GLY A O 1
ATOM 4986 N N . ASN A 1 616 ? -1.310 -25.572 9.015 1.00 95.00 616 ASN A N 1
ATOM 4987 C CA . ASN A 1 616 ? -1.600 -26.755 9.824 1.00 95.00 616 ASN A CA 1
ATOM 4988 C C . ASN A 1 616 ? -0.620 -27.898 9.484 1.00 95.00 616 ASN A C 1
ATOM 4990 O O . ASN A 1 616 ? 0.415 -27.683 8.864 1.00 95.00 616 ASN A O 1
ATOM 4994 N N . LYS A 1 617 ? -0.914 -29.122 9.935 1.00 94.88 617 LYS A N 1
ATOM 4995 C CA . LYS A 1 617 ? -0.101 -30.327 9.685 1.00 94.88 617 LYS A CA 1
ATOM 4996 C C . LYS A 1 617 ? -0.903 -31.373 8.912 1.00 94.88 617 LYS A C 1
ATOM 4998 O O . LYS A 1 617 ? -0.777 -32.570 9.179 1.00 94.88 617 LYS A O 1
ATOM 5003 N N . ILE A 1 618 ? -1.819 -30.926 8.044 1.00 97.19 618 ILE A N 1
ATOM 5004 C CA . ILE A 1 618 ? -2.823 -31.795 7.424 1.00 97.19 618 ILE A CA 1
ATOM 5005 C C . ILE A 1 618 ? -2.114 -32.751 6.475 1.00 97.19 618 ILE A C 1
ATOM 5007 O O . ILE A 1 618 ? -1.495 -32.314 5.514 1.00 97.19 618 ILE A O 1
ATOM 5011 N N . LYS A 1 619 ? -2.251 -34.053 6.737 1.00 94.44 619 LYS A N 1
ATOM 5012 C CA . LYS A 1 619 ? -1.696 -35.132 5.908 1.00 94.44 619 LYS A CA 1
ATOM 5013 C C . LYS A 1 619 ? -2.763 -35.814 5.076 1.00 94.44 619 LYS A C 1
ATOM 5015 O O . LYS A 1 619 ? -2.528 -36.114 3.913 1.00 94.44 619 LYS A O 1
ATOM 5020 N N . ASN A 1 620 ? -3.925 -36.065 5.686 1.00 89.81 620 ASN A N 1
ATOM 5021 C CA . ASN A 1 620 ? -5.029 -36.769 5.043 1.00 89.81 620 ASN A CA 1
ATOM 5022 C C . ASN A 1 620 ? -6.347 -36.013 5.232 1.00 89.81 620 ASN A C 1
ATOM 5024 O O . ASN A 1 620 ? -6.705 -35.605 6.343 1.00 89.81 620 ASN A O 1
ATOM 5028 N N . ILE A 1 621 ? -7.105 -35.914 4.146 1.00 95.00 621 ILE A N 1
ATOM 5029 C CA . ILE A 1 621 ? -8.483 -35.425 4.126 1.00 95.00 621 ILE A CA 1
ATOM 5030 C C . ILE A 1 621 ? -9.349 -36.602 3.677 1.00 95.00 621 ILE A C 1
ATOM 5032 O O . ILE A 1 621 ? -9.082 -37.196 2.638 1.00 95.00 621 ILE A O 1
ATOM 5036 N N . GLN A 1 622 ? -10.331 -36.997 4.491 1.00 93.06 622 GLN A N 1
ATOM 5037 C CA . GLN A 1 622 ? -11.209 -38.122 4.156 1.00 93.06 622 GLN A CA 1
ATOM 5038 C C . GLN A 1 622 ? -12.276 -37.738 3.121 1.00 93.06 622 GLN A C 1
ATOM 5040 O O . GLN A 1 622 ? -12.696 -36.583 3.037 1.00 93.06 622 GLN A O 1
ATOM 5045 N N . ASP A 1 623 ? -12.791 -38.742 2.407 1.00 90.12 623 ASP A N 1
ATOM 5046 C CA . ASP A 1 623 ? -13.919 -38.599 1.483 1.00 90.12 623 ASP A CA 1
ATOM 5047 C C . ASP A 1 623 ? -15.111 -37.883 2.136 1.00 90.12 623 ASP A C 1
ATOM 5049 O O . ASP A 1 623 ? -15.488 -38.173 3.278 1.00 90.12 623 ASP A O 1
ATOM 5053 N N . GLU A 1 624 ? -15.742 -36.975 1.388 1.00 91.12 624 GLU A N 1
ATOM 5054 C CA . GLU A 1 624 ? -16.859 -36.139 1.848 1.00 91.12 624 GLU A CA 1
ATOM 5055 C C . GLU A 1 624 ? -16.548 -35.334 3.131 1.00 91.12 624 GLU A C 1
ATOM 5057 O O . GLU A 1 624 ? -17.463 -35.006 3.891 1.00 91.12 624 GLU A O 1
ATOM 5062 N N . ALA A 1 625 ? -15.280 -35.025 3.430 1.00 95.06 625 ALA A N 1
ATOM 5063 C CA . ALA A 1 625 ? -14.915 -34.125 4.532 1.00 95.06 625 ALA A CA 1
ATOM 5064 C C . ALA A 1 625 ? -15.633 -32.767 4.429 1.00 95.06 625 ALA A C 1
ATOM 5066 O O . ALA A 1 625 ? -16.093 -32.232 5.444 1.00 95.06 625 ALA A O 1
ATOM 5067 N N . PHE A 1 626 ? -15.772 -32.257 3.200 1.00 95.19 626 PHE A N 1
ATOM 5068 C CA . PHE A 1 626 ? -16.535 -31.064 2.856 1.00 95.19 626 PHE A CA 1
ATOM 5069 C C . PHE A 1 626 ? -17.794 -31.469 2.081 1.00 95.19 626 PHE A C 1
ATOM 5071 O O . PHE A 1 626 ? -17.704 -31.947 0.948 1.00 95.19 626 PHE A O 1
ATOM 5078 N N . GLN A 1 627 ? -18.971 -31.272 2.681 1.00 93.56 627 GLN A N 1
ATOM 5079 C CA . GLN A 1 627 ? -20.242 -31.707 2.101 1.00 93.56 627 GLN A CA 1
ATOM 5080 C C . GLN A 1 627 ? -21.301 -30.596 2.090 1.00 93.56 627 GLN A C 1
ATOM 5082 O O . GLN A 1 627 ? -21.587 -29.981 3.116 1.00 93.56 627 GLN A O 1
ATOM 5087 N N . ASN A 1 628 ? -21.944 -30.386 0.939 1.00 92.31 628 ASN A N 1
ATOM 5088 C CA . ASN A 1 628 ? -23.043 -29.432 0.750 1.00 92.31 628 ASN A CA 1
ATOM 5089 C C . ASN A 1 628 ? -22.697 -28.012 1.249 1.00 92.31 628 ASN A C 1
ATOM 5091 O O . ASN A 1 628 ? -23.301 -27.478 2.186 1.00 92.31 628 ASN A O 1
ATOM 5095 N N . LEU A 1 629 ? -21.683 -27.421 0.613 1.00 94.19 629 LEU A N 1
ATOM 5096 C CA . LEU A 1 629 ? -21.184 -26.066 0.874 1.00 94.19 629 LEU A CA 1
ATOM 5097 C C . LEU A 1 629 ? -21.303 -25.234 -0.416 1.00 94.19 629 LEU A C 1
ATOM 5099 O O . LEU A 1 629 ? -20.287 -24.919 -1.039 1.00 94.19 629 LEU A O 1
ATOM 5103 N N . PRO A 1 630 ? -22.530 -24.937 -0.883 1.00 91.25 630 PRO A N 1
ATOM 5104 C CA . PRO A 1 630 ? -22.766 -24.460 -2.246 1.00 91.25 630 PRO A CA 1
ATOM 5105 C C . PRO A 1 630 ? -22.140 -23.092 -2.536 1.00 91.25 630 PRO A C 1
ATOM 5107 O O . PRO A 1 630 ? -21.665 -22.883 -3.645 1.00 91.25 630 PRO A O 1
ATOM 5110 N N . ASP A 1 631 ? -22.085 -22.196 -1.549 1.00 90.00 631 ASP A N 1
ATOM 5111 C CA . ASP A 1 631 ? -21.572 -20.828 -1.706 1.00 90.00 631 ASP A CA 1
ATOM 5112 C C . ASP A 1 631 ? -20.072 -20.703 -1.378 1.00 90.00 631 ASP A C 1
ATOM 5114 O O . ASP A 1 631 ? -19.560 -19.586 -1.310 1.00 90.00 631 ASP A O 1
ATOM 5118 N N . LEU A 1 632 ? -19.348 -21.817 -1.181 1.00 90.88 632 LEU A N 1
ATOM 5119 C CA . LEU A 1 632 ? -17.925 -21.768 -0.838 1.00 90.88 632 LEU A CA 1
ATOM 5120 C C . LEU A 1 632 ? -17.117 -21.145 -1.985 1.00 90.88 632 LEU A C 1
ATOM 5122 O O . LEU A 1 632 ? -17.119 -21.639 -3.115 1.00 90.88 632 LEU A O 1
ATOM 5126 N N . GLU A 1 633 ? -16.421 -20.049 -1.686 1.00 85.94 633 GLU A N 1
ATOM 5127 C CA . GLU A 1 633 ? -15.645 -19.278 -2.660 1.00 85.94 633 GLU A CA 1
ATOM 5128 C C . GLU A 1 633 ? -14.145 -19.543 -2.513 1.00 85.94 633 GLU A C 1
ATOM 5130 O O . GLU A 1 633 ? -13.439 -19.576 -3.520 1.00 85.94 633 GLU A O 1
ATOM 5135 N N . PHE A 1 634 ? -13.654 -19.768 -1.291 1.00 86.75 634 PHE A N 1
ATOM 5136 C CA . PHE A 1 634 ? -12.230 -19.953 -1.028 1.00 86.75 634 PHE A CA 1
ATOM 5137 C C . PHE A 1 634 ? -11.960 -20.966 0.088 1.00 86.75 634 PHE A C 1
ATOM 5139 O O . PHE A 1 634 ? -12.558 -20.906 1.167 1.00 86.75 634 PHE A O 1
ATOM 5146 N N . LEU A 1 635 ? -11.033 -21.879 -0.193 1.00 93.75 635 LEU A N 1
ATOM 5147 C CA . LEU A 1 635 ? -10.479 -22.846 0.747 1.00 93.75 635 LEU A CA 1
ATOM 5148 C C . LEU A 1 635 ? -8.948 -22.743 0.724 1.00 93.75 635 LEU A C 1
ATOM 5150 O O . LEU A 1 635 ? -8.334 -23.059 -0.299 1.00 93.75 635 LEU A O 1
ATOM 5154 N N . ASP A 1 636 ? -8.349 -22.329 1.843 1.00 91.88 636 ASP A N 1
ATOM 5155 C CA . ASP A 1 636 ? -6.890 -22.289 2.000 1.00 91.88 636 ASP A CA 1
ATOM 5156 C C . ASP A 1 636 ? -6.377 -23.531 2.730 1.00 91.88 636 ASP A C 1
ATOM 5158 O O . ASP A 1 636 ? -6.717 -23.761 3.890 1.00 91.88 636 ASP A O 1
ATOM 5162 N N . LEU A 1 637 ? -5.553 -24.318 2.046 1.00 95.75 637 LEU A N 1
ATOM 5163 C CA . LEU A 1 637 ? -4.827 -25.487 2.544 1.00 95.75 637 LEU A CA 1
ATOM 5164 C C . LEU A 1 637 ? -3.307 -25.273 2.451 1.00 95.75 637 LEU A C 1
ATOM 5166 O O . LEU A 1 637 ? -2.548 -26.234 2.594 1.00 95.75 637 LEU A O 1
ATOM 5170 N N . ALA A 1 638 ? -2.833 -24.052 2.198 1.00 92.69 638 ALA A N 1
ATOM 5171 C CA . ALA A 1 638 ? -1.410 -23.812 2.015 1.00 92.69 638 ALA A CA 1
ATOM 5172 C C . ALA A 1 638 ? -0.594 -23.997 3.304 1.00 92.69 638 ALA A C 1
ATOM 5174 O O . ALA A 1 638 ? -1.124 -23.875 4.411 1.00 92.69 638 ALA A O 1
ATOM 5175 N N . TYR A 1 639 ? 0.706 -24.268 3.162 1.00 92.31 639 TYR A N 1
ATOM 5176 C CA . TYR A 1 639 ? 1.615 -24.527 4.290 1.00 92.31 639 TYR A CA 1
ATOM 5177 C C . TYR A 1 639 ? 1.096 -25.669 5.184 1.00 92.31 639 TYR A C 1
ATOM 5179 O O . TYR A 1 639 ? 0.883 -25.485 6.381 1.00 92.31 639 TYR A O 1
ATOM 5187 N N . ASN A 1 640 ? 0.841 -26.829 4.578 1.00 95.69 640 ASN A N 1
ATOM 5188 C CA . ASN A 1 640 ? 0.436 -28.075 5.240 1.00 95.69 640 ASN A CA 1
ATOM 5189 C C . ASN A 1 640 ? 1.362 -29.232 4.806 1.00 95.69 640 ASN A C 1
ATOM 5191 O O . ASN A 1 640 ? 2.291 -29.031 4.030 1.00 95.69 640 ASN A O 1
ATOM 5195 N N . ASP A 1 641 ? 1.090 -30.448 5.286 1.00 95.75 641 ASP A N 1
ATOM 5196 C CA . ASP A 1 641 ? 1.891 -31.650 5.011 1.00 95.75 641 ASP A CA 1
ATOM 5197 C C . ASP A 1 641 ? 1.162 -32.611 4.040 1.00 95.75 641 ASP A C 1
ATOM 5199 O O . ASP A 1 641 ? 1.218 -33.836 4.202 1.00 95.75 641 ASP A O 1
ATOM 5203 N N . LEU A 1 642 ? 0.388 -32.091 3.076 1.00 95.12 642 LEU A N 1
ATOM 5204 C CA . LEU A 1 642 ? -0.392 -32.941 2.169 1.00 95.12 642 LEU A CA 1
ATOM 5205 C C . LEU A 1 642 ? 0.544 -33.723 1.242 1.00 95.12 642 LEU A C 1
ATOM 5207 O O . LEU A 1 642 ? 1.308 -33.127 0.490 1.00 95.12 642 LEU A O 1
ATOM 5211 N N . PHE A 1 643 ? 0.426 -35.052 1.244 1.00 92.00 643 PHE A N 1
ATOM 5212 C CA . PHE A 1 643 ? 1.151 -35.931 0.313 1.00 92.00 643 PHE A CA 1
ATOM 5213 C C . PHE A 1 643 ? 0.366 -36.210 -0.973 1.00 92.00 643 PHE A C 1
ATOM 5215 O O . PHE A 1 643 ? 0.952 -36.465 -2.027 1.00 92.00 643 PHE A O 1
ATOM 5222 N N . GLU A 1 644 ? -0.964 -36.178 -0.880 1.00 90.50 644 GLU A N 1
ATOM 5223 C CA . GLU A 1 644 ? -1.898 -36.366 -1.986 1.00 90.50 644 GLU A CA 1
ATOM 5224 C C . GLU A 1 644 ? -3.063 -35.375 -1.873 1.00 90.50 644 GLU A C 1
ATOM 5226 O O . GLU A 1 644 ? -3.365 -34.857 -0.797 1.00 90.50 644 GLU A O 1
ATOM 5231 N N . PHE A 1 645 ? -3.729 -35.120 -2.997 1.00 92.19 645 PHE A N 1
ATOM 5232 C CA . PHE A 1 645 ? -4.941 -34.313 -3.061 1.00 92.19 645 PHE A CA 1
ATOM 5233 C C . PHE A 1 645 ? -6.028 -35.131 -3.762 1.00 92.19 645 PHE A C 1
ATOM 5235 O O . PHE A 1 645 ? -5.884 -35.466 -4.935 1.00 92.19 645 PHE A O 1
ATOM 5242 N N . ASP A 1 646 ? -7.111 -35.471 -3.057 1.00 88.88 646 ASP A N 1
ATOM 5243 C CA . ASP A 1 646 ? -8.225 -36.236 -3.630 1.00 88.88 646 ASP A CA 1
ATOM 5244 C C . ASP A 1 646 ? -9.493 -35.379 -3.743 1.00 88.88 646 ASP A C 1
ATOM 5246 O O . ASP A 1 646 ? -9.986 -34.801 -2.767 1.00 88.88 646 ASP A O 1
ATOM 5250 N N . PHE A 1 647 ? -10.058 -35.347 -4.952 1.00 89.25 647 PHE A N 1
ATOM 5251 C CA . PHE A 1 647 ? -11.321 -34.681 -5.250 1.00 89.25 647 PHE A CA 1
ATOM 5252 C C . PHE A 1 647 ? -12.523 -35.319 -4.534 1.00 89.25 647 PHE A C 1
ATOM 5254 O O . PHE A 1 647 ? -13.526 -34.632 -4.352 1.00 89.25 647 PHE A O 1
ATOM 5261 N N . ALA A 1 648 ? -12.433 -36.581 -4.088 1.00 87.38 648 ALA A N 1
ATOM 5262 C CA . ALA A 1 648 ? -13.482 -37.260 -3.316 1.00 87.38 648 ALA A CA 1
ATOM 5263 C C . ALA A 1 648 ? -13.787 -36.584 -1.963 1.00 87.38 648 ALA A C 1
ATOM 5265 O O . ALA A 1 648 ? -14.856 -36.785 -1.383 1.00 87.38 648 ALA A O 1
ATOM 5266 N N . SER A 1 649 ? -12.884 -35.727 -1.480 1.00 90.06 649 SER A N 1
ATOM 5267 C CA . SER A 1 649 ? -13.086 -34.896 -0.286 1.00 90.06 649 SER A CA 1
ATOM 5268 C C . SER A 1 649 ? -14.214 -33.865 -0.444 1.00 90.06 649 SER A C 1
ATOM 5270 O O . SER A 1 649 ? -14.713 -33.348 0.558 1.00 90.06 649 SER A O 1
ATOM 5272 N N . PHE A 1 650 ? -14.608 -33.557 -1.687 1.00 90.62 650 PHE A N 1
ATOM 5273 C CA . PHE A 1 650 ? -15.591 -32.536 -2.038 1.00 90.62 650 PHE A CA 1
ATOM 5274 C C . PHE A 1 650 ? -16.876 -33.169 -2.582 1.00 90.62 650 PHE A C 1
ATOM 5276 O O . PHE A 1 650 ? -16.887 -33.719 -3.682 1.00 90.62 650 PHE A O 1
ATOM 5283 N N . ASP A 1 651 ? -17.985 -33.014 -1.860 1.00 86.56 651 ASP A N 1
ATOM 5284 C CA . ASP A 1 651 ? -19.316 -33.417 -2.326 1.00 86.56 651 ASP A CA 1
ATOM 5285 C C . ASP A 1 651 ? -20.279 -32.222 -2.302 1.00 86.56 651 ASP A C 1
ATOM 5287 O O . ASP A 1 651 ? -20.604 -31.690 -1.240 1.00 86.56 651 ASP A O 1
ATOM 5291 N N . GLN A 1 652 ? -20.729 -31.773 -3.479 1.00 84.88 652 GLN A N 1
ATOM 5292 C CA . GLN A 1 652 ? -21.586 -30.583 -3.637 1.00 84.88 652 GLN A CA 1
ATOM 5293 C C . GLN A 1 652 ? -20.982 -29.319 -2.991 1.00 84.88 652 GLN A C 1
ATOM 5295 O O . GLN A 1 652 ? -21.636 -28.606 -2.225 1.00 84.88 652 GLN A O 1
ATOM 5300 N N . VAL A 1 653 ? -19.707 -29.051 -3.283 1.00 89.06 653 VAL A N 1
ATOM 5301 C CA . VAL A 1 653 ? -18.954 -27.921 -2.721 1.00 89.06 653 VAL A CA 1
ATOM 5302 C C . VAL A 1 653 ? -18.662 -26.871 -3.784 1.00 89.06 653 VAL A C 1
ATOM 5304 O O . VAL A 1 653 ? -18.185 -27.188 -4.875 1.00 89.06 653 VAL A O 1
ATOM 5307 N N . GLY A 1 654 ? -18.906 -25.617 -3.411 1.00 83.56 654 GLY A N 1
ATOM 5308 C CA . GLY A 1 654 ? -18.594 -24.430 -4.185 1.00 83.56 654 GLY A CA 1
ATOM 5309 C C . GLY A 1 654 ? -19.487 -24.220 -5.403 1.00 83.56 654 GLY A C 1
ATOM 5310 O O . GLY A 1 654 ? -20.242 -25.095 -5.841 1.00 83.56 654 GLY A O 1
ATOM 5311 N N . THR A 1 655 ? -19.358 -23.033 -5.987 1.00 77.94 655 THR A N 1
ATOM 5312 C CA . THR A 1 655 ? -20.016 -22.675 -7.244 1.00 77.94 655 THR A CA 1
ATOM 5313 C C . THR A 1 655 ? -19.031 -22.730 -8.409 1.00 77.94 655 THR A C 1
ATOM 5315 O O . THR A 1 655 ? -17.842 -22.442 -8.264 1.00 77.94 655 THR A O 1
ATOM 5318 N N . LEU A 1 656 ? -19.549 -22.982 -9.614 1.00 67.44 656 LEU A N 1
ATOM 5319 C CA . LEU A 1 656 ? -18.777 -22.866 -10.857 1.00 67.44 656 LEU A CA 1
ATOM 5320 C C . LEU A 1 656 ? -18.306 -21.423 -11.149 1.00 67.44 656 LEU A C 1
ATOM 5322 O O . LEU A 1 656 ? -17.525 -21.207 -12.079 1.00 67.44 656 LEU A O 1
ATOM 5326 N N . SER A 1 657 ? -18.787 -20.409 -10.414 1.00 67.88 657 SER A N 1
ATOM 5327 C CA . SER A 1 657 ? -18.418 -19.010 -10.654 1.00 67.88 657 SER A CA 1
ATOM 5328 C C . SER A 1 657 ? -17.176 -18.572 -9.877 1.00 67.88 657 SER A C 1
ATOM 5330 O O . SER A 1 657 ? -16.379 -17.812 -10.444 1.00 67.88 657 SER A O 1
ATOM 5332 N N . SER A 1 658 ? -16.973 -19.036 -8.639 1.00 76.06 658 SER A N 1
ATOM 5333 C CA . SER A 1 658 ? -15.943 -18.494 -7.734 1.00 76.06 658 SER A CA 1
ATOM 5334 C C . SER A 1 658 ? -15.011 -19.496 -7.064 1.00 76.06 658 SER A C 1
ATOM 5336 O O . SER A 1 658 ? -13.976 -19.030 -6.606 1.00 76.06 658 SER A O 1
ATOM 5338 N N . PHE A 1 659 ? -15.305 -20.799 -6.989 1.00 88.94 659 PHE A N 1
ATOM 5339 C CA . PHE A 1 659 ? -14.605 -21.662 -6.026 1.00 88.94 659 PHE A CA 1
ATOM 5340 C C . PHE A 1 659 ? -13.100 -21.831 -6.317 1.00 88.94 659 PHE A C 1
ATOM 5342 O O . PHE A 1 659 ? -12.706 -22.371 -7.359 1.00 88.94 659 PHE A O 1
ATOM 5349 N N . LYS A 1 660 ? -12.259 -21.367 -5.384 1.00 88.50 660 LYS A N 1
ATOM 5350 C CA . LYS A 1 660 ? -10.794 -21.453 -5.426 1.00 88.50 660 LYS A CA 1
ATOM 5351 C C . LYS A 1 660 ? -10.267 -22.321 -4.288 1.00 88.50 660 LYS A C 1
ATOM 5353 O O . LYS A 1 660 ? -10.729 -22.203 -3.153 1.00 88.50 660 LYS A O 1
ATOM 5358 N N . VAL A 1 661 ? -9.257 -23.128 -4.592 1.00 93.69 661 VAL A N 1
ATOM 5359 C CA . VAL A 1 661 ? -8.542 -23.950 -3.614 1.00 93.69 661 VAL A CA 1
ATOM 5360 C C . VAL A 1 661 ? -7.053 -23.648 -3.713 1.00 93.69 661 VAL A C 1
ATOM 5362 O O . VAL A 1 661 ? -6.464 -23.787 -4.788 1.00 93.69 661 VAL A O 1
ATOM 5365 N N . ASN A 1 662 ? -6.460 -23.237 -2.594 1.00 92.94 662 ASN A N 1
ATOM 5366 C CA . ASN A 1 662 ? -5.023 -23.041 -2.470 1.00 92.94 662 ASN A CA 1
ATOM 5367 C C . ASN A 1 662 ? -4.405 -24.237 -1.740 1.00 92.94 662 ASN A C 1
ATOM 5369 O O . ASN A 1 662 ? -4.647 -24.411 -0.555 1.00 92.94 662 ASN A O 1
ATOM 5373 N N . ALA A 1 663 ? -3.629 -25.060 -2.438 1.00 95.75 663 ALA A N 1
ATOM 5374 C CA . ALA A 1 663 ? -2.873 -26.185 -1.887 1.00 95.75 663 ALA A CA 1
ATOM 5375 C C . ALA A 1 663 ? -1.358 -25.992 -2.110 1.00 95.75 663 ALA A C 1
ATOM 5377 O O . ALA A 1 663 ? -0.605 -26.960 -2.248 1.00 95.75 663 ALA A O 1
ATOM 5378 N N . SER A 1 664 ? -0.906 -24.733 -2.172 1.00 94.25 664 SER A N 1
ATOM 5379 C CA . SER A 1 664 ? 0.513 -24.390 -2.307 1.00 94.25 664 SER A CA 1
ATOM 5380 C C . SER A 1 664 ? 1.316 -24.702 -1.040 1.00 94.25 664 SER A C 1
ATOM 5382 O O . SER A 1 664 ? 0.736 -24.912 0.024 1.00 94.25 664 SER A O 1
ATOM 5384 N N . HIS A 1 665 ? 2.648 -24.751 -1.127 1.00 93.69 665 HIS A N 1
ATOM 5385 C CA . HIS A 1 665 ? 3.517 -25.009 0.034 1.00 93.69 665 HIS A CA 1
ATOM 5386 C C . HIS A 1 665 ? 3.113 -26.282 0.805 1.00 93.69 665 HIS A C 1
ATOM 5388 O O . HIS A 1 665 ? 2.857 -26.239 2.006 1.00 93.69 665 HIS A O 1
ATOM 5394 N N . ASN A 1 666 ? 2.994 -27.402 0.095 1.00 95.88 666 ASN A N 1
ATOM 5395 C CA . ASN A 1 666 ? 2.708 -28.724 0.658 1.00 95.88 666 ASN A CA 1
ATOM 5396 C C . ASN A 1 666 ? 3.788 -29.738 0.219 1.00 95.88 666 ASN A C 1
ATOM 5398 O O . ASN A 1 666 ? 4.734 -29.391 -0.490 1.00 95.88 666 ASN A O 1
ATOM 5402 N N . GLU A 1 667 ? 3.662 -30.999 0.638 1.00 94.38 667 GLU A N 1
ATOM 5403 C CA . GLU A 1 667 ? 4.604 -32.084 0.312 1.00 94.38 667 GLU A CA 1
ATOM 5404 C C . GLU A 1 667 ? 4.080 -33.010 -0.805 1.00 94.38 667 GLU A C 1
ATOM 5406 O O . GLU A 1 667 ? 4.369 -34.211 -0.843 1.00 94.38 667 GLU A O 1
ATOM 5411 N N . ILE A 1 668 ? 3.286 -32.476 -1.740 1.00 95.06 668 ILE A N 1
ATOM 5412 C CA . ILE A 1 668 ? 2.669 -33.297 -2.784 1.00 95.06 668 ILE A CA 1
ATOM 5413 C C . ILE A 1 668 ? 3.740 -33.704 -3.797 1.00 95.06 668 ILE A C 1
ATOM 5415 O O . ILE A 1 668 ? 4.276 -32.870 -4.523 1.00 95.06 668 ILE A O 1
ATOM 5419 N N . HIS A 1 669 ? 4.021 -35.007 -3.880 1.00 92.56 669 HIS A N 1
ATOM 5420 C CA . HIS A 1 669 ? 5.034 -35.547 -4.794 1.00 92.56 669 HIS A CA 1
ATOM 5421 C C . HIS A 1 669 ? 4.477 -36.034 -6.132 1.00 92.56 669 HIS A C 1
ATOM 5423 O O . HIS A 1 669 ? 5.153 -35.990 -7.166 1.00 92.56 669 HIS A O 1
ATOM 5429 N N . ARG A 1 670 ? 3.258 -36.580 -6.108 1.00 91.50 670 ARG A N 1
ATOM 5430 C CA . ARG A 1 670 ? 2.597 -37.179 -7.269 1.00 91.50 670 ARG A CA 1
ATOM 5431 C C . ARG A 1 670 ? 1.106 -36.909 -7.206 1.00 91.50 670 ARG A C 1
ATOM 5433 O O . ARG A 1 670 ? 0.481 -37.091 -6.168 1.00 91.50 670 ARG A O 1
ATOM 5440 N N . LEU A 1 671 ? 0.529 -36.562 -8.348 1.00 92.38 671 LEU A N 1
ATOM 5441 C CA . LEU A 1 671 ? -0.916 -36.424 -8.499 1.00 92.38 671 LEU A CA 1
ATOM 5442 C C . LEU A 1 671 ? -1.463 -37.694 -9.157 1.00 92.38 671 LEU A C 1
ATOM 5444 O O . LEU A 1 671 ? -1.340 -37.878 -10.370 1.00 92.38 671 LEU A O 1
ATOM 5448 N N . SER A 1 672 ? -2.018 -38.604 -8.355 1.00 85.62 672 SER A N 1
ATOM 5449 C CA . SER A 1 672 ? -2.520 -39.907 -8.812 1.00 85.62 672 SER A CA 1
ATOM 5450 C C . SER A 1 672 ? -3.911 -40.207 -8.262 1.00 85.62 672 SER A C 1
ATOM 5452 O O . SER A 1 672 ? -4.283 -39.698 -7.213 1.00 85.62 672 SER A O 1
ATOM 5454 N N . ILE A 1 673 ? -4.689 -41.018 -8.982 1.00 73.69 673 ILE A N 1
ATOM 5455 C CA . ILE A 1 673 ? -6.035 -41.422 -8.555 1.00 73.69 673 ILE A CA 1
ATOM 5456 C C . ILE A 1 673 ? -5.940 -42.786 -7.858 1.00 73.69 673 ILE A C 1
ATOM 5458 O O . ILE A 1 673 ? -5.497 -43.760 -8.473 1.00 73.69 673 ILE A O 1
ATOM 5462 N N . ASN A 1 674 ? -6.400 -42.883 -6.607 1.00 59.97 674 ASN A N 1
ATOM 5463 C CA . ASN A 1 674 ? -6.445 -44.152 -5.877 1.00 59.97 674 ASN A CA 1
ATOM 5464 C C . ASN A 1 674 ? -7.419 -45.156 -6.531 1.00 59.97 674 ASN A C 1
ATOM 5466 O O . ASN A 1 674 ? -8.475 -44.810 -7.066 1.00 59.97 674 ASN A O 1
ATOM 5470 N N . SER A 1 675 ? -7.048 -46.442 -6.516 1.00 47.81 675 SER A N 1
ATOM 5471 C CA . SER A 1 675 ? -7.681 -47.502 -7.326 1.00 47.81 675 SER A CA 1
ATOM 5472 C C . SER A 1 675 ? -9.175 -47.736 -7.036 1.00 47.81 675 SER A C 1
ATOM 5474 O O . SER A 1 675 ? -9.881 -48.248 -7.901 1.00 47.81 675 SER A O 1
ATOM 5476 N N . SER A 1 676 ? -9.689 -47.329 -5.871 1.00 49.97 676 SER A N 1
ATOM 5477 C CA . SER A 1 676 ? -11.125 -47.341 -5.538 1.00 49.97 676 SER A CA 1
ATOM 5478 C C . SER A 1 676 ? -11.943 -46.364 -6.394 1.00 49.97 676 SER A C 1
ATOM 5480 O O . SER A 1 676 ? -13.060 -46.692 -6.792 1.00 49.97 676 SER A O 1
ATOM 5482 N N . SER A 1 677 ? -11.364 -45.218 -6.756 1.00 49.56 677 SER A N 1
ATOM 5483 C CA . SER A 1 677 ? -11.958 -44.190 -7.625 1.00 49.56 677 SER A CA 1
ATOM 5484 C C . SER A 1 677 ? -11.753 -44.511 -9.116 1.00 49.56 677 SER A C 1
ATOM 5486 O O . SER A 1 677 ? -12.534 -44.098 -9.976 1.00 49.56 677 SER A O 1
ATOM 5488 N N . ALA A 1 678 ? -10.733 -45.318 -9.438 1.00 43.69 678 ALA A N 1
ATOM 5489 C CA . ALA A 1 678 ? -10.416 -45.752 -10.800 1.00 43.69 678 ALA A CA 1
ATOM 5490 C C . ALA A 1 678 ? -11.392 -46.804 -11.366 1.00 43.69 678 ALA A C 1
ATOM 5492 O O . ALA A 1 678 ? -11.617 -46.839 -12.580 1.00 43.69 678 ALA A O 1
ATOM 5493 N N . VAL A 1 679 ? -12.022 -47.634 -10.521 1.00 45.62 679 VAL A N 1
ATOM 5494 C CA . VAL A 1 679 ? -12.988 -48.651 -10.989 1.00 45.62 679 VAL A CA 1
ATOM 5495 C C . VAL A 1 679 ? -14.199 -47.993 -11.669 1.00 45.62 679 VAL A C 1
ATOM 5497 O O . VAL A 1 679 ? -14.626 -48.469 -12.721 1.00 45.62 679 VAL A O 1
ATOM 5500 N N . SER A 1 680 ? -14.656 -46.831 -11.185 1.00 44.81 680 SER A N 1
ATOM 5501 C CA . SER A 1 680 ? -15.734 -46.046 -11.819 1.00 44.81 680 SER A CA 1
ATOM 5502 C C . SER A 1 680 ? -15.324 -45.316 -13.106 1.00 44.81 680 SER A C 1
ATOM 5504 O O . SER A 1 680 ? -16.190 -44.877 -13.859 1.00 44.81 680 SER A O 1
ATOM 5506 N N . LEU A 1 681 ? -14.026 -45.188 -13.404 1.00 48.62 681 LEU A N 1
ATOM 5507 C CA . LEU A 1 681 ? -13.531 -44.508 -14.611 1.00 48.62 681 LEU A CA 1
ATOM 5508 C C . LEU A 1 681 ? -13.395 -45.439 -15.826 1.00 48.62 681 LEU A C 1
ATOM 5510 O O . LEU A 1 681 ? -13.289 -44.952 -16.952 1.00 48.62 681 LEU A O 1
ATOM 5514 N N . SER A 1 682 ? -13.400 -46.759 -15.604 1.00 42.75 682 SER A N 1
ATOM 5515 C CA . SER A 1 682 ? -13.150 -47.783 -16.633 1.00 42.75 682 SER A CA 1
ATOM 5516 C C . SER A 1 682 ? -14.413 -48.434 -17.215 1.00 42.75 682 SER A C 1
ATOM 5518 O O . SER A 1 682 ? -14.339 -49.110 -18.241 1.00 42.75 682 SER A O 1
ATOM 5520 N N . THR A 1 683 ? -15.586 -48.206 -16.617 1.00 37.72 683 THR A N 1
ATOM 5521 C CA . THR A 1 683 ? -16.861 -48.734 -17.120 1.00 37.72 683 THR A CA 1
ATOM 5522 C C . THR A 1 683 ? -17.717 -47.621 -17.713 1.00 37.72 683 THR A C 1
ATOM 5524 O O . THR A 1 683 ? -18.086 -46.686 -17.012 1.00 37.72 683 THR A O 1
ATOM 5527 N N . ASN A 1 684 ? -18.096 -47.765 -18.985 1.00 40.38 684 ASN A N 1
ATOM 5528 C CA . ASN A 1 684 ? -19.015 -46.903 -19.749 1.00 40.38 684 ASN A CA 1
ATOM 5529 C C . ASN A 1 684 ? -20.465 -46.821 -19.191 1.00 40.38 684 ASN A C 1
ATOM 5531 O O . ASN A 1 684 ? -21.400 -46.587 -19.953 1.00 40.38 684 ASN A O 1
ATOM 5535 N N . ASN A 1 685 ? -20.689 -47.004 -17.886 1.00 35.50 685 ASN A N 1
ATOM 5536 C CA . ASN A 1 685 ? -21.998 -46.831 -17.259 1.00 35.50 685 ASN A CA 1
ATOM 5537 C C . ASN A 1 685 ? -22.105 -45.439 -16.623 1.00 35.50 685 ASN A C 1
ATOM 5539 O O . ASN A 1 685 ? -21.574 -45.176 -15.549 1.00 35.50 685 ASN A O 1
ATOM 5543 N N . MET A 1 686 ? -22.823 -44.554 -17.319 1.00 38.16 686 MET A N 1
ATOM 5544 C CA . MET A 1 686 ? -23.266 -43.247 -16.835 1.00 38.16 686 MET A CA 1
ATOM 5545 C C . MET A 1 686 ? -24.104 -43.394 -15.556 1.00 38.16 686 MET A C 1
ATOM 5547 O O . MET A 1 686 ? -25.181 -43.986 -15.591 1.00 38.16 686 MET A O 1
ATOM 5551 N N . GLY A 1 687 ? -23.641 -42.812 -14.449 1.00 32.50 687 GLY A N 1
ATOM 5552 C CA . GLY A 1 687 ? -24.433 -42.692 -13.222 1.00 32.50 687 GLY A CA 1
ATOM 5553 C C . GLY A 1 687 ? -23.590 -42.429 -11.978 1.00 32.50 687 GLY A C 1
ATOM 5554 O O . GLY A 1 687 ? -23.547 -43.278 -11.099 1.00 32.50 687 GLY A O 1
ATOM 5555 N N . GLY A 1 688 ? -22.919 -41.272 -11.914 1.00 41.91 688 GLY A N 1
ATOM 5556 C CA . GLY A 1 688 ? -22.234 -40.806 -10.697 1.00 41.91 688 GLY A CA 1
ATOM 5557 C C . GLY A 1 688 ? -20.755 -40.444 -10.861 1.00 41.91 688 GLY A C 1
ATOM 5558 O O . GLY A 1 688 ? -19.957 -40.783 -9.995 1.00 41.91 688 GLY A O 1
ATOM 5559 N N . MET A 1 689 ? -20.354 -39.784 -11.956 1.00 51.38 689 MET A N 1
ATOM 5560 C CA . MET A 1 689 ? -19.019 -39.168 -12.001 1.00 51.38 689 MET A CA 1
ATOM 5561 C C . MET A 1 689 ? -18.973 -38.040 -10.965 1.00 51.38 689 MET A C 1
ATOM 5563 O O . MET A 1 689 ? -19.763 -37.103 -11.062 1.00 51.38 689 MET A O 1
ATOM 5567 N N . MET A 1 690 ? -18.071 -38.140 -9.986 1.00 57.81 690 MET A N 1
ATOM 5568 C CA . MET A 1 690 ? -17.782 -37.046 -9.060 1.00 57.81 690 MET A CA 1
ATOM 5569 C C . MET A 1 690 ? -17.274 -35.848 -9.867 1.00 57.81 690 MET A C 1
ATOM 5571 O O . MET A 1 690 ? -16.195 -35.901 -10.454 1.00 57.81 690 MET A O 1
ATOM 5575 N N . GLN A 1 691 ? -18.101 -34.811 -9.967 1.00 68.69 691 GLN A N 1
ATOM 5576 C CA . GLN A 1 691 ? -17.756 -33.529 -10.572 1.00 68.69 691 GLN A CA 1
ATOM 5577 C C . GLN A 1 691 ? -17.527 -32.536 -9.439 1.00 68.69 691 GLN A C 1
ATOM 5579 O O . GLN A 1 691 ? -18.396 -32.370 -8.583 1.00 68.69 691 GLN A O 1
ATOM 5584 N N . SER A 1 692 ? -16.362 -31.895 -9.431 1.00 79.88 692 SER A N 1
ATOM 5585 C CA . SER A 1 692 ? -16.038 -30.837 -8.478 1.00 79.88 692 SER A CA 1
ATOM 5586 C C . SER A 1 692 ? -16.129 -29.478 -9.169 1.00 79.88 692 SER A C 1
ATOM 5588 O O . SER A 1 692 ? -15.760 -29.344 -10.333 1.00 79.88 692 SER A O 1
ATOM 5590 N N . ASN A 1 693 ? -16.622 -28.458 -8.462 1.00 87.81 693 ASN A N 1
ATOM 5591 C CA . ASN A 1 693 ? -16.832 -27.117 -9.019 1.00 87.81 693 ASN A CA 1
ATOM 5592 C C . ASN A 1 693 ? -15.587 -26.216 -8.917 1.00 87.81 693 ASN A C 1
ATOM 5594 O O . ASN A 1 693 ? -15.694 -25.003 -9.093 1.00 87.81 693 ASN A O 1
ATOM 5598 N N . ILE A 1 694 ? -14.409 -26.784 -8.628 1.00 90.75 694 ILE A N 1
ATOM 5599 C CA . ILE A 1 694 ? -13.161 -26.025 -8.472 1.00 90.75 694 ILE A CA 1
ATOM 5600 C C . ILE A 1 694 ? -12.814 -25.321 -9.786 1.00 90.75 694 ILE A C 1
ATOM 5602 O O . ILE A 1 694 ? -12.670 -25.952 -10.837 1.00 90.75 694 ILE A O 1
ATOM 5606 N N . LYS A 1 695 ? -12.656 -24.001 -9.707 1.00 89.94 695 LYS A N 1
ATOM 5607 C CA . LYS A 1 695 ? -12.351 -23.116 -10.834 1.00 89.94 695 LYS A CA 1
ATOM 5608 C C . LYS A 1 695 ? -10.891 -22.672 -10.849 1.00 89.94 695 LYS A C 1
ATOM 5610 O O . LYS A 1 695 ? -10.302 -22.538 -11.922 1.00 89.94 695 LYS A O 1
ATOM 5615 N N . VAL A 1 696 ? -10.319 -22.429 -9.673 1.00 90.69 696 VAL A N 1
ATOM 5616 C CA . VAL A 1 696 ? -8.911 -22.055 -9.495 1.00 90.69 696 VAL A CA 1
ATOM 5617 C C . VAL A 1 696 ? -8.267 -23.061 -8.562 1.00 90.69 696 VAL A C 1
ATOM 5619 O O . VAL A 1 696 ? -8.770 -23.272 -7.459 1.00 90.69 696 VAL A O 1
ATOM 5622 N N . LEU A 1 697 ? -7.170 -23.661 -9.011 1.00 95.06 697 LEU A N 1
ATOM 5623 C CA . LEU A 1 697 ? -6.409 -24.623 -8.231 1.00 95.06 697 LEU A CA 1
ATOM 5624 C C . LEU A 1 697 ? -4.939 -24.222 -8.230 1.00 95.06 697 LEU A C 1
ATOM 5626 O O . LEU A 1 697 ? -4.330 -24.082 -9.295 1.00 95.06 697 LEU A O 1
ATOM 5630 N N . ASP A 1 698 ? -4.404 -24.016 -7.033 1.00 96.00 698 ASP A N 1
ATOM 5631 C CA . ASP A 1 698 ? -3.006 -23.664 -6.824 1.00 96.00 698 ASP A CA 1
ATOM 5632 C C . ASP A 1 698 ? -2.256 -24.818 -6.156 1.00 96.00 698 ASP A C 1
ATOM 5634 O O . ASP A 1 698 ? -2.559 -25.190 -5.026 1.00 96.00 698 ASP A O 1
ATOM 5638 N N . PHE A 1 699 ? -1.296 -25.388 -6.880 1.00 97.62 699 PHE A N 1
ATOM 5639 C CA . PHE A 1 699 ? -0.358 -26.413 -6.424 1.00 97.62 699 PHE A CA 1
ATOM 5640 C C . PHE A 1 699 ? 1.087 -25.898 -6.420 1.00 97.62 699 PHE A C 1
ATOM 5642 O O . PHE A 1 699 ? 2.034 -26.686 -6.457 1.00 97.62 699 PHE A O 1
ATOM 5649 N N . SER A 1 700 ? 1.285 -24.581 -6.411 1.00 96.00 700 SER A N 1
ATOM 5650 C CA . SER A 1 700 ? 2.621 -23.994 -6.473 1.00 96.00 700 SER A CA 1
ATOM 5651 C C . SER A 1 700 ? 3.446 -24.332 -5.229 1.00 96.00 700 SER A C 1
ATOM 5653 O O . SER A 1 700 ? 2.885 -24.613 -4.172 1.00 96.00 700 SER A O 1
ATOM 5655 N N . PHE A 1 701 ? 4.775 -24.303 -5.323 1.00 94.88 701 PHE A N 1
ATOM 5656 C CA . PHE A 1 701 ? 5.663 -24.616 -4.193 1.00 94.88 701 PHE A CA 1
ATOM 5657 C C . PHE A 1 701 ? 5.363 -25.987 -3.559 1.00 94.88 701 PHE A C 1
ATOM 5659 O O . PHE A 1 701 ? 5.253 -26.118 -2.343 1.00 94.88 701 PHE A O 1
ATOM 5666 N N . ASN A 1 702 ? 5.191 -27.007 -4.395 1.00 96.19 702 ASN A N 1
ATOM 5667 C CA . ASN A 1 702 ? 5.132 -28.408 -3.981 1.00 96.19 702 ASN A CA 1
ATOM 5668 C C . ASN A 1 702 ? 6.351 -29.146 -4.555 1.00 96.19 702 ASN A C 1
ATOM 5670 O O . ASN A 1 702 ? 7.263 -28.527 -5.103 1.00 96.19 702 ASN A O 1
ATOM 5674 N N . ASN A 1 703 ? 6.380 -30.473 -4.434 1.00 95.19 703 ASN A N 1
ATOM 5675 C CA . ASN A 1 703 ? 7.436 -31.293 -5.013 1.00 95.19 703 ASN A CA 1
ATOM 5676 C C . ASN A 1 703 ? 6.908 -32.265 -6.087 1.00 95.19 703 ASN A C 1
ATOM 5678 O O . ASN A 1 703 ? 7.250 -33.452 -6.111 1.00 95.19 703 ASN A O 1
ATOM 5682 N N . ILE A 1 704 ? 6.001 -31.782 -6.944 1.00 96.31 704 ILE A N 1
ATOM 5683 C CA . ILE A 1 704 ? 5.294 -32.623 -7.913 1.00 96.31 704 ILE A CA 1
ATOM 5684 C C . ILE A 1 704 ? 6.238 -32.991 -9.059 1.00 96.31 704 ILE A C 1
ATOM 5686 O O . ILE A 1 704 ? 6.656 -32.132 -9.831 1.00 96.31 704 ILE A O 1
ATOM 5690 N N . THR A 1 705 ? 6.503 -34.289 -9.210 1.00 94.12 705 THR A N 1
ATOM 5691 C CA . THR A 1 705 ? 7.380 -34.841 -10.263 1.00 94.12 705 THR A CA 1
ATOM 5692 C C . THR A 1 705 ? 6.602 -35.420 -11.445 1.00 94.12 705 THR A C 1
ATOM 5694 O O . THR A 1 705 ? 7.049 -35.365 -12.592 1.00 94.12 705 THR A O 1
ATOM 5697 N N . GLU A 1 706 ? 5.424 -35.989 -11.177 1.00 90.94 706 GLU A N 1
ATOM 5698 C CA . GLU A 1 706 ? 4.593 -36.680 -12.162 1.00 90.94 706 GLU A CA 1
ATOM 5699 C C . GLU A 1 706 ? 3.101 -36.461 -11.875 1.00 90.94 706 GLU A C 1
ATOM 5701 O O . GLU A 1 706 ? 2.642 -36.544 -10.730 1.00 90.94 706 GLU A O 1
ATOM 5706 N N . ILE A 1 707 ? 2.331 -36.241 -12.944 1.00 94.31 707 ILE A N 1
ATOM 5707 C CA . ILE A 1 707 ? 0.869 -36.163 -12.911 1.00 94.31 707 ILE A CA 1
ATOM 5708 C C . ILE A 1 707 ? 0.306 -37.334 -13.717 1.00 94.31 707 ILE A C 1
ATOM 5710 O O . ILE A 1 707 ? 0.594 -37.487 -14.906 1.00 94.31 707 ILE A O 1
ATOM 5714 N N . MET A 1 708 ? -0.511 -38.168 -13.075 1.00 91.06 708 MET A N 1
ATOM 5715 C CA . MET A 1 708 ? -1.139 -39.323 -13.711 1.00 91.06 708 MET A CA 1
ATOM 5716 C C . MET A 1 708 ? -2.103 -38.884 -14.823 1.00 91.06 708 MET A C 1
ATOM 5718 O O . MET A 1 708 ? -2.820 -37.885 -14.709 1.00 91.06 708 MET A O 1
ATOM 5722 N N . ARG A 1 709 ? -2.174 -39.674 -15.902 1.00 86.06 709 ARG A N 1
ATOM 5723 C CA . ARG A 1 709 ? -3.128 -39.442 -16.998 1.00 86.06 709 ARG A CA 1
ATOM 5724 C C . ARG A 1 709 ? -4.558 -39.377 -16.459 1.00 86.06 709 ARG A C 1
ATOM 5726 O O . ARG A 1 709 ? -4.974 -40.256 -15.708 1.00 86.06 709 ARG A O 1
ATOM 5733 N N . TYR A 1 710 ? -5.308 -38.369 -16.900 1.00 84.00 710 TYR A N 1
ATOM 5734 C CA . TYR A 1 710 ? -6.695 -38.106 -16.498 1.00 84.00 710 TYR A CA 1
ATOM 5735 C C . TYR A 1 710 ? -6.910 -37.731 -15.021 1.00 84.00 710 TYR A C 1
ATOM 5737 O O . TYR A 1 710 ? -8.058 -37.720 -14.583 1.00 84.00 710 TYR A O 1
ATOM 5745 N N . TYR A 1 711 ? -5.862 -37.373 -14.267 1.00 89.50 711 TYR A N 1
ATOM 5746 C CA . TYR A 1 711 ? -5.995 -36.916 -12.876 1.00 89.50 711 TYR A CA 1
ATOM 5747 C C . TYR A 1 711 ? -7.026 -35.780 -12.715 1.00 89.50 711 TYR A C 1
ATOM 5749 O O . TYR A 1 711 ? -7.908 -35.850 -11.865 1.00 89.50 711 TYR A O 1
ATOM 5757 N N . PHE A 1 712 ? -6.995 -34.780 -13.602 1.00 91.75 712 PHE A N 1
ATOM 5758 C CA . PHE A 1 712 ? -7.899 -33.621 -13.568 1.00 91.75 712 PHE A CA 1
ATOM 5759 C C . PHE A 1 712 ? -9.319 -33.878 -14.095 1.00 91.75 712 PHE A C 1
ATOM 5761 O O . PHE A 1 712 ? -10.113 -32.944 -14.181 1.00 91.75 712 PHE A O 1
ATOM 5768 N N . LYS A 1 713 ? -9.683 -35.120 -14.438 1.00 87.75 713 LYS A N 1
ATOM 5769 C CA . LYS A 1 713 ? -11.010 -35.439 -14.989 1.00 87.75 713 LYS A CA 1
ATOM 5770 C C . LYS A 1 713 ? -12.192 -34.960 -14.119 1.00 87.75 713 LYS A C 1
ATOM 5772 O O . LYS A 1 713 ? -13.160 -34.476 -14.700 1.00 87.75 713 LYS A O 1
ATOM 5777 N N . PRO A 1 714 ? -12.146 -35.002 -12.768 1.00 88.38 714 PRO A N 1
ATOM 5778 C CA . PRO A 1 714 ? -13.228 -34.473 -11.923 1.00 88.38 714 PRO A CA 1
ATOM 5779 C C . PRO A 1 714 ? -13.484 -32.962 -12.058 1.00 88.38 714 PRO A C 1
ATOM 5781 O O . PRO A 1 714 ? -14.577 -32.504 -11.730 1.00 88.38 714 PRO A O 1
ATOM 5784 N N . VAL A 1 715 ? -12.496 -32.195 -12.535 1.00 89.94 715 VAL A N 1
ATOM 5785 C CA . VAL A 1 715 ? -12.539 -30.724 -12.673 1.00 89.94 715 VAL A CA 1
ATOM 5786 C C . VAL A 1 715 ? -12.345 -30.257 -14.121 1.00 89.94 715 VAL A C 1
ATOM 5788 O O . VAL A 1 715 ? -12.207 -29.064 -14.385 1.00 89.94 715 VAL A O 1
ATOM 5791 N N . GLU A 1 716 ? -12.355 -31.174 -15.095 1.00 88.44 716 GLU A N 1
ATOM 5792 C CA . GLU A 1 716 ? -11.991 -30.880 -16.490 1.00 88.44 716 GLU A CA 1
ATOM 5793 C C . GLU A 1 716 ? -12.892 -29.815 -17.144 1.00 88.44 716 GLU A C 1
ATOM 5795 O O . GLU A 1 716 ? -12.445 -29.048 -18.000 1.00 88.44 716 GLU A O 1
ATOM 5800 N N . TYR A 1 717 ? -14.150 -29.730 -16.699 1.00 87.69 717 TYR A N 1
ATOM 5801 C CA . TYR A 1 717 ? -15.142 -28.776 -17.198 1.00 87.69 717 TYR A CA 1
ATOM 5802 C C . TYR A 1 717 ? -15.303 -27.512 -16.336 1.00 87.69 717 TYR A C 1
ATOM 5804 O O . TYR A 1 717 ? -15.986 -26.584 -16.767 1.00 87.69 717 TYR A O 1
ATOM 5812 N N . SER A 1 718 ? -14.693 -27.444 -15.149 1.00 89.88 718 SER A N 1
ATOM 5813 C CA . SER A 1 718 ? -14.802 -26.295 -14.234 1.00 89.88 718 SER A CA 1
ATOM 5814 C C . SER A 1 718 ? -13.529 -25.447 -14.181 1.00 89.88 718 SER A C 1
ATOM 5816 O O . SER A 1 718 ? -13.612 -24.229 -14.006 1.00 89.88 718 SER A O 1
ATOM 5818 N N . LEU A 1 719 ? -12.358 -26.068 -14.354 1.00 91.88 719 LEU A N 1
ATOM 5819 C CA . LEU A 1 719 ? -11.061 -25.436 -14.130 1.00 91.88 719 LEU A CA 1
ATOM 5820 C C . LEU A 1 719 ? -10.766 -24.334 -15.161 1.00 91.88 719 LEU A C 1
ATOM 5822 O O . LEU A 1 719 ? -10.813 -24.559 -16.373 1.00 91.88 719 LEU A O 1
ATOM 5826 N N . THR A 1 720 ? -10.421 -23.138 -14.679 1.00 92.06 720 THR A N 1
ATOM 5827 C CA . THR A 1 720 ? -10.002 -22.001 -15.515 1.00 92.06 720 THR A CA 1
ATOM 5828 C C . THR A 1 720 ? -8.583 -21.532 -15.224 1.00 92.06 720 THR A C 1
ATOM 5830 O O . THR A 1 720 ? -7.926 -21.053 -16.149 1.00 92.06 720 THR A O 1
ATOM 5833 N N . HIS A 1 721 ? -8.106 -21.683 -13.985 1.00 93.00 721 HIS A N 1
ATOM 5834 C CA . HIS A 1 721 ? -6.732 -21.368 -13.594 1.00 93.00 721 HIS A CA 1
ATOM 5835 C C . HIS A 1 721 ? -6.095 -22.572 -12.918 1.00 93.00 721 HIS A C 1
ATOM 5837 O O . HIS A 1 721 ? -6.666 -23.135 -11.982 1.00 93.00 721 HIS A O 1
ATOM 5843 N N . LEU A 1 722 ? -4.905 -22.921 -13.389 1.00 96.44 722 LEU A N 1
ATOM 5844 C CA . LEU A 1 722 ? -4.069 -23.949 -12.800 1.00 96.44 722 LEU A CA 1
ATOM 5845 C C . LEU A 1 722 ? -2.671 -23.375 -12.584 1.00 96.44 722 LEU A C 1
ATOM 5847 O O . LEU A 1 722 ? -2.009 -22.978 -13.549 1.00 96.44 722 LEU A O 1
ATOM 5851 N N . TYR A 1 723 ? -2.249 -23.337 -11.325 1.00 97.25 723 TYR A N 1
ATOM 5852 C CA . TYR A 1 723 ? -0.905 -22.932 -10.934 1.00 97.25 723 TYR A CA 1
ATOM 5853 C C . TYR A 1 723 ? -0.131 -24.159 -10.461 1.00 97.25 723 TYR A C 1
ATOM 5855 O O . TYR A 1 723 ? -0.576 -24.884 -9.576 1.00 97.25 723 TYR A O 1
ATOM 5863 N N . LEU A 1 724 ? 1.001 -24.413 -11.104 1.00 97.38 724 LEU A N 1
ATOM 5864 C CA . LEU A 1 724 ? 1.910 -25.530 -10.853 1.00 97.38 724 LEU A CA 1
ATOM 5865 C C . LEU A 1 724 ? 3.357 -25.015 -10.781 1.00 97.38 724 LEU A C 1
ATOM 5867 O O . LEU A 1 724 ? 4.298 -25.751 -11.081 1.00 97.38 724 LEU A O 1
ATOM 5871 N N . SER A 1 725 ? 3.550 -23.740 -10.431 1.00 97.06 725 SER A N 1
ATOM 5872 C CA . SER A 1 725 ? 4.883 -23.143 -10.415 1.00 97.06 725 SER A CA 1
ATOM 5873 C C . SER A 1 725 ? 5.709 -23.637 -9.227 1.00 97.06 725 SER A C 1
ATOM 5875 O O . SER A 1 725 ? 5.146 -24.090 -8.234 1.00 97.06 725 SER A O 1
ATOM 5877 N N . HIS A 1 726 ? 7.039 -23.583 -9.309 1.00 97.00 726 HIS A N 1
ATOM 5878 C CA . HIS A 1 726 ? 7.923 -24.089 -8.246 1.00 97.00 726 HIS A CA 1
ATOM 5879 C C . HIS A 1 726 ? 7.614 -25.557 -7.883 1.00 97.00 726 HIS A C 1
ATOM 5881 O O . HIS A 1 726 ? 7.241 -25.861 -6.753 1.00 97.00 726 HIS A O 1
ATOM 5887 N N . ASN A 1 727 ? 7.725 -26.444 -8.873 1.00 97.56 727 ASN A N 1
ATOM 5888 C CA . ASN A 1 727 ? 7.593 -27.901 -8.748 1.00 97.56 727 ASN A CA 1
ATOM 5889 C C . ASN A 1 727 ? 8.742 -28.587 -9.524 1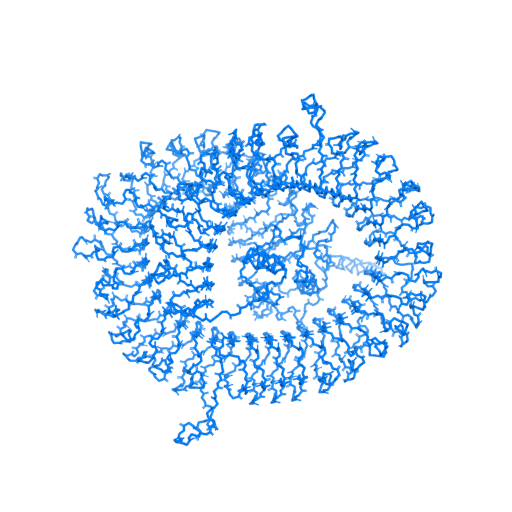.00 97.56 727 ASN A C 1
ATOM 5891 O O . ASN A 1 727 ? 9.630 -27.911 -10.036 1.00 97.56 727 ASN A O 1
ATOM 5895 N N . GLU A 1 728 ? 8.739 -29.918 -9.629 1.00 96.25 728 GLU A N 1
ATOM 5896 C CA . GLU A 1 728 ? 9.794 -30.709 -10.291 1.00 96.25 728 GLU A CA 1
ATOM 5897 C C . GLU A 1 728 ? 9.273 -31.433 -11.556 1.00 96.25 728 GLU A C 1
ATOM 5899 O O . GLU A 1 728 ? 9.669 -32.559 -11.880 1.00 96.25 728 GLU A O 1
ATOM 5904 N N . LEU A 1 729 ? 8.334 -30.819 -12.289 1.00 95.94 729 LEU A N 1
ATOM 5905 C CA . LEU A 1 729 ? 7.774 -31.415 -13.505 1.00 95.94 729 LEU A CA 1
ATOM 5906 C C . LEU A 1 729 ? 8.808 -31.425 -14.637 1.00 95.94 729 LEU A C 1
ATOM 5908 O O . LEU A 1 729 ? 9.436 -30.411 -14.924 1.00 95.94 729 LEU A O 1
ATOM 5912 N N . ASN A 1 730 ? 8.919 -32.556 -15.342 1.00 93.94 730 ASN A N 1
ATOM 5913 C CA . ASN A 1 730 ? 9.908 -32.749 -16.414 1.00 93.94 730 ASN A CA 1
ATOM 5914 C C . ASN A 1 730 ? 9.328 -32.646 -17.837 1.00 93.94 730 ASN A C 1
ATOM 5916 O O . ASN A 1 730 ? 10.063 -32.379 -18.793 1.00 93.94 730 ASN A O 1
ATOM 5920 N N . ASN A 1 731 ? 8.024 -32.886 -18.006 1.00 93.00 731 ASN A N 1
ATOM 5921 C CA . ASN A 1 731 ? 7.373 -32.916 -19.314 1.00 93.00 731 ASN A CA 1
ATOM 5922 C C . ASN A 1 731 ? 5.933 -32.383 -19.291 1.00 93.00 731 ASN A C 1
ATOM 5924 O O . ASN A 1 731 ? 5.264 -32.336 -18.259 1.00 93.00 731 ASN A O 1
ATOM 5928 N N . VAL A 1 732 ? 5.445 -32.000 -20.473 1.00 93.56 732 VAL A N 1
ATOM 5929 C CA . VAL A 1 732 ? 4.057 -31.569 -20.693 1.00 93.56 732 VAL A CA 1
ATOM 5930 C C . VAL A 1 732 ? 3.394 -32.527 -21.675 1.00 93.56 732 VAL A C 1
ATOM 5932 O O . VAL A 1 732 ? 3.751 -32.550 -22.852 1.00 93.56 732 VAL A O 1
ATOM 5935 N N . THR A 1 733 ? 2.408 -33.297 -21.204 1.00 92.81 733 THR A N 1
ATOM 5936 C CA . THR A 1 733 ? 1.792 -34.379 -21.992 1.00 92.81 733 THR A CA 1
ATOM 5937 C C . THR A 1 733 ? 0.300 -34.176 -22.253 1.00 92.81 733 THR A C 1
ATOM 5939 O O . THR A 1 733 ? -0.423 -33.570 -21.454 1.00 92.81 733 THR A O 1
ATOM 5942 N N . GLN A 1 734 ? -0.197 -34.750 -23.355 1.00 89.31 734 GLN A N 1
ATOM 5943 C CA . GLN A 1 734 ? -1.622 -34.703 -23.724 1.00 89.31 734 GLN A CA 1
ATOM 5944 C C . GLN A 1 734 ? -2.526 -35.339 -22.658 1.00 89.31 734 GLN A C 1
ATOM 5946 O O . GLN A 1 734 ? -3.631 -34.861 -22.406 1.00 89.31 734 GLN A O 1
ATOM 5951 N N . GLY A 1 735 ? -2.073 -36.416 -22.012 1.00 85.56 735 GLY A N 1
ATOM 5952 C CA . GLY A 1 735 ? -2.874 -37.140 -21.020 1.00 85.56 735 GLY A CA 1
ATOM 5953 C C . GLY A 1 735 ? -3.189 -36.336 -19.753 1.00 85.56 735 GLY A C 1
ATOM 5954 O O . GLY A 1 735 ? -4.082 -36.729 -19.003 1.00 85.56 735 GLY A O 1
ATOM 5955 N N . VAL A 1 736 ? -2.469 -35.234 -19.525 1.00 90.88 736 VAL A N 1
ATOM 5956 C CA . VAL A 1 736 ? -2.632 -34.352 -18.364 1.00 90.88 736 VAL A CA 1
ATOM 5957 C C . VAL A 1 736 ? -3.278 -33.038 -18.781 1.00 90.88 736 VAL A C 1
ATOM 5959 O O . VAL A 1 736 ? -4.328 -32.673 -18.258 1.00 90.88 736 VAL A O 1
ATOM 5962 N N . PHE A 1 737 ? -2.682 -32.350 -19.756 1.00 92.50 737 PHE A N 1
ATOM 5963 C CA . PHE A 1 737 ? -3.092 -31.000 -20.136 1.00 92.50 737 PHE A CA 1
ATOM 5964 C C . PHE A 1 737 ? -3.991 -30.952 -21.368 1.00 92.50 737 PHE A C 1
ATOM 5966 O O . PHE A 1 737 ? -4.500 -29.893 -21.705 1.00 92.50 737 PHE A O 1
ATOM 5973 N N . GLY A 1 738 ? -4.226 -32.078 -22.041 1.00 88.38 738 GLY A N 1
ATOM 5974 C CA . GLY A 1 738 ? -4.875 -32.087 -23.348 1.00 88.38 738 GLY A CA 1
ATOM 5975 C C . GLY A 1 738 ? -6.392 -31.952 -23.324 1.00 88.38 738 GLY A C 1
ATOM 5976 O O . GLY A 1 738 ? -6.947 -31.657 -24.378 1.00 88.38 738 GLY A O 1
ATOM 5977 N N . ASN A 1 739 ? -7.061 -32.154 -22.179 1.00 87.88 739 ASN A N 1
ATOM 5978 C CA . ASN A 1 739 ? -8.527 -32.253 -22.081 1.00 87.88 739 ASN A CA 1
ATOM 5979 C C . ASN A 1 739 ? -9.163 -31.285 -21.061 1.00 87.88 739 ASN A C 1
ATOM 5981 O O . ASN A 1 739 ? -9.962 -31.709 -20.238 1.00 87.88 739 ASN A O 1
ATOM 5985 N N . MET A 1 740 ? -8.821 -29.991 -21.091 1.00 91.94 740 MET A N 1
ATOM 5986 C CA . MET A 1 740 ? -9.428 -28.973 -20.207 1.00 91.94 740 MET A CA 1
ATOM 5987 C C . MET A 1 740 ? -10.012 -27.795 -21.010 1.00 91.94 740 MET A C 1
ATOM 5989 O O . MET A 1 740 ? -9.379 -26.745 -21.150 1.00 91.94 740 MET A O 1
ATOM 5993 N N . PRO A 1 741 ? -11.223 -27.926 -21.579 1.00 91.56 741 PRO A N 1
ATOM 5994 C CA . PRO A 1 741 ? -11.756 -26.959 -22.539 1.00 91.56 741 PRO A CA 1
ATOM 5995 C C . PRO A 1 741 ? -11.966 -25.547 -21.982 1.00 91.56 741 PRO A C 1
ATOM 5997 O O . PRO A 1 741 ? -12.015 -24.607 -22.772 1.00 91.56 741 PRO A O 1
ATOM 6000 N N . HIS A 1 742 ? -12.090 -25.360 -20.665 1.00 91.94 742 HIS A N 1
ATOM 6001 C CA . HIS A 1 742 ? -12.322 -24.049 -20.039 1.00 91.94 742 HIS A CA 1
ATOM 6002 C C . HIS A 1 742 ? -11.067 -23.389 -19.453 1.00 91.94 742 HIS A C 1
ATOM 6004 O O . HIS A 1 742 ? -11.156 -22.237 -19.011 1.00 91.94 742 HIS A O 1
ATOM 6010 N N . LEU A 1 743 ? -9.914 -24.069 -19.507 1.00 94.44 743 LEU A N 1
ATOM 6011 C CA . LEU A 1 743 ? -8.650 -23.558 -18.985 1.00 94.44 743 LEU A CA 1
ATOM 6012 C C . LEU A 1 743 ? -8.237 -22.283 -19.731 1.00 94.44 743 LEU A C 1
ATOM 6014 O O . LEU A 1 743 ? -8.256 -22.237 -20.960 1.00 94.44 743 LEU A O 1
ATOM 6018 N N . GLN A 1 744 ? -7.888 -21.242 -18.976 1.00 93.69 744 GLN A N 1
ATOM 6019 C CA . GLN A 1 744 ? -7.540 -19.907 -19.475 1.00 93.69 744 GLN A CA 1
ATOM 6020 C C . GLN A 1 744 ? -6.159 -19.456 -19.009 1.00 93.69 744 GLN A C 1
ATOM 6022 O O . GLN A 1 744 ? -5.483 -18.742 -19.751 1.00 93.69 744 GLN A O 1
ATOM 6027 N N . TRP A 1 745 ? -5.746 -19.886 -17.818 1.00 95.00 745 TRP A N 1
ATOM 6028 C CA . TRP A 1 745 ? -4.456 -19.574 -17.223 1.00 95.00 745 TRP A CA 1
ATOM 6029 C C . TRP A 1 745 ? -3.746 -20.860 -16.816 1.00 95.00 745 TRP A C 1
ATOM 6031 O O . TRP A 1 745 ? -4.293 -21.650 -16.044 1.00 95.00 745 TRP A O 1
ATOM 6041 N N . LEU A 1 746 ? -2.529 -21.045 -17.319 1.00 97.25 746 LEU A N 1
ATOM 6042 C CA . LEU A 1 746 ? -1.653 -22.144 -16.938 1.00 97.25 746 LEU A CA 1
ATOM 6043 C C . LEU A 1 746 ? -0.276 -21.591 -16.577 1.00 97.25 746 LEU A C 1
ATOM 6045 O O . LEU A 1 746 ? 0.385 -20.974 -17.417 1.00 97.25 746 LEU A O 1
ATOM 6049 N N . ASP A 1 747 ? 0.127 -21.813 -15.329 1.00 97.69 747 ASP A N 1
ATOM 6050 C CA . ASP A 1 747 ? 1.441 -21.439 -14.815 1.00 97.69 747 ASP A CA 1
ATOM 6051 C C . ASP A 1 747 ? 2.265 -22.696 -14.520 1.00 97.69 747 ASP A C 1
ATOM 6053 O O . ASP A 1 747 ? 1.928 -23.465 -13.621 1.00 97.69 747 ASP A O 1
ATOM 6057 N N . LEU A 1 748 ? 3.311 -22.915 -15.315 1.00 97.50 748 LEU A N 1
ATOM 6058 C CA . LEU A 1 748 ? 4.280 -24.007 -15.189 1.00 97.50 748 LEU A CA 1
ATOM 6059 C C . LEU A 1 748 ? 5.701 -23.453 -14.990 1.00 97.50 748 LEU A C 1
ATOM 6061 O O . LEU A 1 748 ? 6.690 -24.118 -15.308 1.00 97.50 748 LEU A O 1
ATOM 6065 N N . SER A 1 749 ? 5.820 -22.214 -14.507 1.00 97.94 749 SER A N 1
ATOM 6066 C CA . SER A 1 749 ? 7.116 -21.580 -14.285 1.00 97.94 749 SER A CA 1
ATOM 6067 C C . SER A 1 749 ? 7.898 -22.239 -13.145 1.00 97.94 749 SER A C 1
ATOM 6069 O O . SER A 1 749 ? 7.304 -22.841 -12.257 1.00 97.94 749 SER A O 1
ATOM 6071 N N . TYR A 1 750 ? 9.227 -22.123 -13.136 1.00 97.62 750 TYR A N 1
ATOM 6072 C CA . TYR A 1 750 ? 10.089 -22.738 -12.114 1.00 97.62 750 TYR A CA 1
ATOM 6073 C C . TYR A 1 750 ? 9.828 -24.247 -11.962 1.00 97.62 750 TYR A C 1
ATOM 6075 O O . TYR A 1 750 ? 9.447 -24.722 -10.895 1.00 97.62 750 TYR A O 1
ATOM 6083 N N . ASN A 1 751 ? 9.987 -24.981 -13.061 1.00 97.62 751 ASN A N 1
ATOM 6084 C CA . ASN A 1 751 ? 9.973 -26.443 -13.106 1.00 97.62 751 ASN A CA 1
ATOM 6085 C C . ASN A 1 751 ? 11.231 -26.934 -13.854 1.00 97.62 751 ASN A C 1
ATOM 6087 O O . ASN A 1 751 ? 12.082 -26.139 -14.258 1.00 97.62 751 ASN A O 1
ATOM 6091 N N . ASP A 1 752 ? 11.343 -28.242 -14.077 1.00 95.94 752 ASP A N 1
ATOM 6092 C CA . ASP A 1 752 ? 12.445 -28.864 -14.817 1.00 95.94 752 ASP A CA 1
ATOM 6093 C C . ASP A 1 752 ? 12.032 -29.302 -16.232 1.00 95.94 752 ASP A C 1
ATOM 6095 O O . ASP A 1 752 ? 12.567 -30.265 -16.788 1.00 95.94 752 ASP A O 1
ATOM 6099 N N . LEU A 1 753 ? 11.087 -28.590 -16.859 1.00 96.19 753 LEU A N 1
ATOM 6100 C CA . LEU A 1 753 ? 10.538 -28.993 -18.153 1.00 96.19 753 LEU A CA 1
ATOM 6101 C C . LEU A 1 753 ? 11.623 -29.000 -19.235 1.00 96.19 753 LEU A C 1
ATOM 6103 O O . LEU A 1 753 ? 12.255 -27.977 -19.505 1.00 96.19 753 LEU A O 1
ATOM 6107 N N . MET A 1 754 ? 11.806 -30.153 -19.880 1.00 94.31 754 MET A N 1
ATOM 6108 C CA . MET A 1 754 ? 12.740 -30.336 -21.000 1.00 94.31 754 MET A CA 1
ATOM 6109 C C . MET A 1 754 ? 12.014 -30.577 -22.324 1.00 94.31 754 MET A C 1
ATOM 6111 O O . MET A 1 754 ? 12.433 -30.051 -23.354 1.00 94.31 754 MET A O 1
ATOM 6115 N N . GLU A 1 755 ? 10.924 -31.348 -22.292 1.00 89.44 755 GLU A N 1
ATOM 6116 C CA . GLU A 1 755 ? 10.183 -31.790 -23.477 1.00 89.44 755 GLU A CA 1
ATOM 6117 C C . GLU A 1 755 ? 8.695 -31.410 -23.389 1.00 89.44 755 GLU A C 1
ATOM 6119 O O . GLU A 1 755 ? 8.059 -31.501 -22.333 1.00 89.44 755 GLU A O 1
ATOM 6124 N N . ILE A 1 756 ? 8.127 -31.006 -24.528 1.00 94.56 756 ILE A N 1
ATOM 6125 C CA . ILE A 1 756 ? 6.706 -30.682 -24.691 1.00 94.56 756 ILE A CA 1
ATOM 6126 C C . ILE A 1 756 ? 6.150 -31.567 -25.807 1.00 94.56 756 ILE A C 1
ATOM 6128 O O . ILE A 1 756 ? 6.642 -31.507 -26.933 1.00 94.56 756 ILE A O 1
ATOM 6132 N N . ASP A 1 757 ? 5.106 -32.352 -25.525 1.00 93.88 757 ASP A N 1
ATOM 6133 C CA . ASP A 1 757 ? 4.465 -33.186 -26.547 1.00 93.88 757 ASP A CA 1
ATOM 6134 C C . ASP A 1 757 ? 3.834 -32.324 -27.658 1.00 93.88 757 ASP A C 1
ATOM 6136 O O . ASP A 1 757 ? 3.321 -31.222 -27.428 1.00 93.88 757 ASP A O 1
ATOM 6140 N N . PHE A 1 758 ? 3.813 -32.840 -28.890 1.00 91.56 758 PHE A N 1
ATOM 6141 C CA . PHE A 1 758 ? 3.282 -32.113 -30.050 1.00 91.56 758 PHE A CA 1
ATOM 6142 C C . PHE A 1 758 ? 1.758 -31.881 -29.998 1.00 91.56 758 PHE A C 1
ATOM 6144 O O . PHE A 1 758 ? 1.254 -31.016 -30.708 1.00 91.56 758 PHE A O 1
ATOM 6151 N N . ASP A 1 759 ? 1.015 -32.636 -29.184 1.00 90.88 759 ASP A N 1
ATOM 6152 C CA . ASP A 1 759 ? -0.442 -32.540 -29.031 1.00 90.88 759 ASP A CA 1
ATOM 6153 C C . ASP A 1 759 ? -0.895 -32.316 -27.576 1.00 90.88 759 ASP A C 1
ATOM 6155 O O . ASP A 1 759 ? -2.066 -32.524 -27.242 1.00 90.88 759 ASP A O 1
ATOM 6159 N N . CYS A 1 760 ? 0.004 -31.813 -26.721 1.00 92.56 760 CYS A N 1
ATOM 6160 C CA . CYS A 1 760 ? -0.231 -31.612 -25.289 1.00 92.56 760 CYS A CA 1
ATOM 6161 C C . CYS A 1 760 ? -1.454 -30.743 -24.941 1.00 92.56 760 CYS A C 1
ATOM 6163 O O . CYS A 1 760 ? -2.023 -30.905 -23.866 1.00 92.56 760 CYS A O 1
ATOM 6165 N N . PHE A 1 761 ? -1.893 -29.870 -25.853 1.00 93.81 761 PHE A N 1
ATOM 6166 C CA . PHE A 1 761 ? -2.973 -28.895 -25.655 1.00 93.81 761 PHE A CA 1
ATOM 6167 C C . PHE A 1 761 ? -4.145 -29.051 -26.641 1.00 93.81 761 PHE A C 1
ATOM 6169 O O . PHE A 1 761 ? -4.835 -28.090 -26.988 1.00 93.81 761 PHE A O 1
ATOM 6176 N N . ARG A 1 762 ? -4.379 -30.267 -27.144 1.00 90.38 762 ARG A N 1
ATOM 6177 C CA . ARG A 1 762 ? -5.334 -30.521 -28.237 1.00 90.38 762 ARG A CA 1
ATOM 6178 C C . ARG A 1 762 ? -6.754 -29.969 -28.005 1.00 90.38 762 ARG A C 1
ATOM 6180 O O . ARG A 1 762 ? -7.324 -29.387 -28.932 1.00 90.38 762 ARG A O 1
ATOM 6187 N N . GLU A 1 763 ? -7.326 -30.125 -26.807 1.00 90.06 763 GLU A N 1
ATOM 6188 C CA . GLU A 1 763 ? -8.677 -29.635 -26.469 1.00 90.06 763 GLU A CA 1
ATOM 6189 C C . GLU A 1 763 ? -8.697 -28.411 -25.527 1.00 90.06 763 GLU A C 1
ATOM 6191 O O . GLU A 1 763 ? -9.769 -27.865 -25.271 1.00 90.06 763 GLU A O 1
ATOM 6196 N N . THR A 1 764 ? -7.551 -27.878 -25.086 1.00 92.56 764 THR A N 1
ATOM 6197 C CA . THR A 1 764 ? -7.448 -26.665 -24.234 1.00 92.56 764 THR A CA 1
ATOM 6198 C C . THR A 1 764 ? -7.516 -25.355 -25.025 1.00 92.56 764 THR A C 1
ATOM 6200 O O . THR A 1 764 ? -6.744 -24.414 -24.849 1.00 92.56 764 THR A O 1
ATOM 6203 N N . LYS A 1 765 ? -8.498 -25.252 -25.917 1.00 91.31 765 LYS A N 1
ATOM 6204 C CA . LYS A 1 765 ? -8.594 -24.186 -26.933 1.00 91.31 765 LYS A CA 1
ATOM 6205 C C . LYS A 1 765 ? -8.835 -22.777 -26.366 1.00 91.31 765 LYS A C 1
ATOM 6207 O O . LYS A 1 765 ? -8.709 -21.798 -27.104 1.00 91.31 765 LYS A O 1
ATOM 6212 N N . ASN A 1 766 ? -9.222 -22.663 -25.092 1.00 93.00 766 ASN A N 1
ATOM 6213 C CA . ASN A 1 766 ? -9.526 -21.391 -24.430 1.00 93.00 766 ASN A CA 1
ATOM 6214 C C . ASN A 1 766 ? -8.345 -20.771 -23.669 1.00 93.00 766 ASN A C 1
ATOM 6216 O O . ASN A 1 766 ? -8.528 -19.704 -23.078 1.00 93.00 766 ASN A O 1
ATOM 6220 N N . LEU A 1 767 ? -7.160 -21.390 -23.710 1.00 94.75 767 LEU A N 1
ATOM 6221 C CA . LEU A 1 767 ? -5.988 -20.884 -23.007 1.00 94.75 767 LEU A CA 1
ATOM 6222 C C . LEU A 1 767 ? -5.599 -19.490 -23.521 1.00 94.75 767 LEU A C 1
ATOM 6224 O O . LEU A 1 767 ? -5.514 -19.271 -24.729 1.00 94.75 767 LEU A O 1
ATOM 6228 N N . GLN A 1 768 ? -5.380 -18.554 -22.597 1.00 93.62 768 GLN A N 1
ATOM 6229 C CA . GLN A 1 768 ? -5.038 -17.157 -22.884 1.00 93.62 768 GLN A CA 1
ATOM 6230 C C . GLN A 1 768 ? -3.657 -16.776 -22.359 1.00 93.62 768 GLN A C 1
ATOM 6232 O O . GLN A 1 768 ? -2.929 -16.049 -23.040 1.00 93.62 768 GLN A O 1
ATOM 6237 N N . VAL A 1 769 ? -3.325 -17.250 -21.157 1.00 94.75 769 VAL A N 1
ATOM 6238 C CA . VAL A 1 769 ? -2.062 -16.991 -20.469 1.00 94.75 769 VAL A CA 1
ATOM 6239 C C . VAL A 1 769 ? -1.355 -18.318 -20.257 1.00 94.75 769 VAL A C 1
ATOM 6241 O O . VAL A 1 769 ? -1.907 -19.225 -19.631 1.00 94.75 769 VAL A O 1
ATOM 6244 N N . LEU A 1 770 ? -0.144 -18.417 -20.795 1.00 96.56 770 LEU A N 1
ATOM 6245 C CA . LEU A 1 770 ? 0.714 -19.584 -20.660 1.00 96.56 770 LEU A CA 1
ATOM 6246 C C . LEU A 1 770 ? 2.093 -19.133 -20.197 1.00 96.56 770 LEU A C 1
ATOM 6248 O O . LEU A 1 770 ? 2.757 -18.361 -20.893 1.00 96.56 770 LEU A O 1
ATOM 6252 N N . LYS A 1 771 ? 2.504 -19.615 -19.026 1.00 97.62 771 LYS A N 1
ATOM 6253 C CA . LYS A 1 771 ? 3.817 -19.323 -18.457 1.00 97.62 771 LYS A CA 1
ATOM 6254 C C . LYS A 1 771 ? 4.645 -20.592 -18.328 1.00 97.62 771 LYS A C 1
ATOM 6256 O O . LYS A 1 771 ? 4.195 -21.581 -17.755 1.00 97.62 771 LYS A O 1
ATOM 6261 N N . PHE A 1 772 ? 5.848 -20.525 -18.875 1.00 97.31 772 PHE A N 1
ATOM 6262 C CA . PHE A 1 772 ? 6.859 -21.576 -18.901 1.00 97.31 772 PHE A CA 1
ATOM 6263 C C . PHE A 1 772 ? 8.225 -21.045 -18.451 1.00 97.31 772 PHE A C 1
ATOM 6265 O O . PHE A 1 772 ? 9.257 -21.661 -18.731 1.00 97.31 772 PHE A O 1
ATOM 6272 N N . SER A 1 773 ? 8.263 -19.891 -17.786 1.00 97.56 773 SER A N 1
ATOM 6273 C CA . SER A 1 773 ? 9.526 -19.264 -17.414 1.00 97.56 773 SER A CA 1
ATOM 6274 C C . SER A 1 773 ? 10.331 -20.094 -16.424 1.00 97.56 773 SER A C 1
ATOM 6276 O O . SER A 1 773 ? 9.768 -20.861 -15.652 1.00 97.56 773 SER A O 1
ATOM 6278 N N . HIS A 1 774 ? 11.656 -19.956 -16.445 1.00 97.88 774 HIS A N 1
ATOM 6279 C CA . HIS A 1 774 ? 12.559 -20.717 -15.572 1.00 97.88 774 HIS A CA 1
ATOM 6280 C C . HIS A 1 774 ? 12.371 -22.238 -15.709 1.00 97.88 774 HIS A C 1
ATOM 6282 O O . HIS A 1 774 ? 12.018 -22.921 -14.753 1.00 97.88 774 HIS A O 1
ATOM 6288 N N . ASN A 1 775 ? 12.608 -22.752 -16.916 1.00 97.94 775 ASN A N 1
ATOM 6289 C CA . ASN A 1 775 ? 12.603 -24.180 -17.241 1.00 97.94 775 ASN A CA 1
ATOM 6290 C C . ASN A 1 775 ? 13.843 -24.533 -18.094 1.00 97.94 775 ASN A C 1
ATOM 6292 O O . ASN A 1 775 ? 14.739 -23.712 -18.306 1.00 97.94 775 ASN A O 1
ATOM 6296 N N . ASN A 1 776 ? 13.930 -25.769 -18.592 1.00 96.75 776 ASN A N 1
ATOM 6297 C CA . ASN A 1 776 ? 15.055 -26.264 -19.391 1.00 96.75 776 ASN A CA 1
ATOM 6298 C C . ASN A 1 776 ? 14.681 -26.550 -20.862 1.00 96.75 776 ASN A C 1
ATOM 6300 O O . ASN A 1 776 ? 15.371 -27.326 -21.530 1.00 96.75 776 ASN A O 1
ATOM 6304 N N . ILE A 1 777 ? 13.634 -25.904 -21.387 1.00 96.69 777 ILE A N 1
ATOM 6305 C CA . ILE A 1 777 ? 13.079 -26.181 -22.720 1.00 96.69 777 ILE A CA 1
ATOM 6306 C C . ILE A 1 777 ? 14.074 -25.747 -23.807 1.00 96.69 777 ILE A C 1
ATOM 6308 O O . ILE A 1 777 ? 14.568 -24.614 -23.802 1.00 96.69 777 ILE A O 1
ATOM 6312 N N . MET A 1 778 ? 14.366 -26.642 -24.758 1.00 95.50 778 MET A N 1
ATOM 6313 C CA . MET A 1 778 ? 15.303 -26.386 -25.867 1.00 95.50 778 MET A CA 1
ATOM 6314 C C . MET A 1 778 ? 14.605 -26.063 -27.192 1.00 95.50 778 MET A C 1
ATOM 6316 O O . MET A 1 778 ? 15.094 -25.233 -27.966 1.00 95.50 778 MET A O 1
ATOM 6320 N N . ASP A 1 779 ? 13.456 -26.682 -27.442 1.00 94.00 779 ASP A N 1
ATOM 6321 C CA . ASP A 1 779 ? 12.626 -26.484 -28.623 1.00 94.00 779 ASP A CA 1
ATOM 6322 C C . ASP A 1 779 ? 11.146 -26.748 -28.310 1.00 94.00 779 ASP A C 1
ATOM 6324 O O . ASP A 1 779 ? 10.800 -27.396 -27.326 1.00 94.00 779 ASP A O 1
ATOM 6328 N N . ILE A 1 780 ? 10.260 -26.193 -29.141 1.00 95.06 780 ILE A N 1
ATOM 6329 C CA . ILE A 1 780 ? 8.806 -26.351 -29.019 1.00 95.06 780 ILE A CA 1
ATOM 6330 C C . ILE A 1 780 ? 8.282 -26.895 -30.350 1.00 95.06 780 ILE A C 1
ATOM 6332 O O . ILE A 1 780 ? 8.460 -26.223 -31.378 1.00 95.06 780 ILE A O 1
ATOM 6336 N N . PRO A 1 781 ? 7.625 -28.069 -30.371 1.00 93.44 781 PRO A N 1
ATOM 6337 C CA . PRO A 1 781 ? 7.065 -28.613 -31.599 1.00 93.44 781 PRO A CA 1
ATOM 6338 C C . PRO A 1 781 ? 6.015 -27.686 -32.222 1.00 93.44 781 PRO A C 1
ATOM 6340 O O . PRO A 1 781 ? 5.190 -27.085 -31.535 1.00 93.44 781 PRO A O 1
ATOM 6343 N N . ALA A 1 782 ? 6.004 -27.609 -33.556 1.00 87.56 782 ALA A N 1
ATOM 6344 C CA . ALA A 1 782 ? 5.139 -26.686 -34.297 1.00 87.56 782 ALA A CA 1
ATOM 6345 C C . ALA A 1 782 ? 3.635 -26.896 -34.038 1.00 87.56 782 ALA A C 1
ATOM 6347 O O . ALA A 1 782 ? 2.865 -25.942 -34.119 1.00 87.56 782 ALA A O 1
ATOM 6348 N N . GLU A 1 783 ? 3.210 -28.130 -33.749 1.00 89.88 783 GLU A N 1
ATOM 6349 C CA . GLU A 1 783 ? 1.801 -28.464 -33.512 1.00 89.88 783 GLU A CA 1
ATOM 6350 C C . GLU A 1 783 ? 1.342 -28.187 -32.070 1.00 89.88 783 GLU A C 1
ATOM 6352 O O . GLU A 1 783 ? 0.141 -28.030 -31.860 1.00 89.88 783 GLU A O 1
ATOM 6357 N N . SER A 1 784 ? 2.257 -28.036 -31.098 1.00 92.00 784 SER A N 1
ATOM 6358 C CA . SER A 1 784 ? 1.904 -27.949 -29.670 1.00 92.00 784 SER A CA 1
ATOM 6359 C C . SER A 1 784 ? 0.999 -26.756 -29.355 1.00 92.00 784 SER A C 1
ATOM 6361 O O . SER A 1 784 ? 0.051 -26.888 -28.583 1.00 92.00 784 SER A O 1
ATOM 6363 N N . PHE A 1 785 ? 1.252 -25.588 -29.961 1.00 93.19 785 PHE A N 1
ATOM 6364 C CA . PHE A 1 785 ? 0.482 -24.359 -29.695 1.00 93.19 785 PHE A CA 1
ATOM 6365 C C . PHE A 1 785 ? -0.539 -24.009 -30.782 1.00 93.19 785 PHE A C 1
ATOM 6367 O O . PHE A 1 785 ? -1.366 -23.120 -30.578 1.00 93.19 785 PHE A O 1
ATOM 6374 N N . ARG A 1 786 ? -0.565 -24.723 -31.913 1.00 88.69 786 ARG A N 1
ATOM 6375 C CA . ARG A 1 786 ? -1.538 -24.466 -32.990 1.00 88.69 786 ARG A CA 1
ATOM 6376 C C . ARG A 1 786 ? -3.010 -24.545 -32.555 1.00 88.69 786 ARG A C 1
ATOM 6378 O O . ARG A 1 786 ? -3.802 -23.743 -33.057 1.00 88.69 786 ARG A O 1
ATOM 6385 N N . PRO A 1 787 ? -3.422 -25.445 -31.638 1.00 90.69 787 PRO A N 1
ATOM 6386 C CA . PRO A 1 787 ? -4.792 -25.466 -31.123 1.00 90.69 787 PRO A CA 1
ATOM 6387 C C . PRO A 1 787 ? -5.181 -24.225 -30.298 1.00 90.69 787 PRO A C 1
ATOM 6389 O O . PRO A 1 787 ? -6.373 -23.935 -30.161 1.00 90.69 787 PRO A O 1
ATOM 6392 N N . LEU A 1 788 ? -4.207 -23.483 -29.756 1.00 93.00 788 LEU A N 1
ATOM 6393 C CA . LEU A 1 788 ? -4.398 -22.413 -28.772 1.00 93.00 788 LEU A CA 1
ATOM 6394 C C . LEU A 1 788 ? -4.769 -21.069 -29.421 1.00 93.00 788 LEU A C 1
ATOM 6396 O O . LEU A 1 788 ? -4.061 -20.070 -29.320 1.00 93.00 788 LEU A O 1
ATOM 6400 N N . LYS A 1 789 ? -5.922 -21.017 -30.088 1.00 90.94 789 LYS A N 1
ATOM 6401 C CA . LYS A 1 789 ? -6.356 -19.842 -30.872 1.00 90.94 789 LYS A CA 1
ATOM 6402 C C . LYS A 1 789 ? -6.635 -18.584 -30.041 1.00 90.94 789 LYS A C 1
ATOM 6404 O O . LYS A 1 789 ? -6.663 -17.486 -30.589 1.00 90.94 789 LYS A O 1
ATOM 6409 N N . LYS A 1 790 ? -6.870 -18.732 -28.733 1.00 91.75 790 LYS A N 1
ATOM 6410 C CA . LYS A 1 790 ? -7.129 -17.618 -27.801 1.00 91.75 790 LYS A CA 1
ATOM 6411 C C . LYS A 1 790 ? -5.892 -17.159 -27.027 1.00 91.75 790 LYS A C 1
ATOM 6413 O O . LYS A 1 790 ? -6.021 -16.279 -26.177 1.00 91.75 790 LYS A O 1
ATOM 6418 N N . LEU A 1 791 ? -4.721 -17.722 -27.323 1.00 92.88 791 LEU A N 1
ATOM 6419 C CA . LEU A 1 791 ? -3.483 -17.378 -26.638 1.00 92.88 791 LEU A CA 1
ATOM 6420 C C . LEU A 1 791 ? -3.132 -15.907 -26.895 1.00 92.88 791 LEU A C 1
ATOM 6422 O O . LEU A 1 791 ? -3.200 -15.435 -28.032 1.00 92.88 791 LEU A O 1
ATOM 6426 N N . ARG A 1 792 ? -2.793 -15.183 -25.824 1.00 92.00 792 ARG A N 1
ATOM 6427 C CA . ARG A 1 792 ? -2.518 -13.736 -25.841 1.00 92.00 792 ARG A CA 1
ATOM 6428 C C . ARG A 1 792 ? -1.200 -13.400 -25.162 1.00 92.00 792 ARG A C 1
ATOM 6430 O O . ARG A 1 792 ? -0.467 -12.553 -25.665 1.00 92.00 792 ARG A O 1
ATOM 6437 N N . ILE A 1 793 ? -0.913 -14.046 -24.035 1.00 93.94 793 ILE A N 1
ATOM 6438 C CA . ILE A 1 793 ? 0.269 -13.784 -23.215 1.00 93.94 793 ILE A CA 1
ATOM 6439 C C . ILE A 1 793 ? 1.056 -15.079 -23.096 1.00 93.94 793 ILE A C 1
ATOM 6441 O O . ILE A 1 793 ? 0.527 -16.085 -22.617 1.00 93.94 793 ILE A O 1
ATOM 6445 N N . VAL A 1 794 ? 2.303 -15.038 -23.547 1.00 96.06 794 VAL A N 1
ATOM 6446 C CA . VAL A 1 794 ? 3.211 -16.181 -23.505 1.00 96.06 794 VAL A CA 1
ATOM 6447 C C . VAL A 1 794 ? 4.517 -15.738 -22.875 1.00 96.06 794 VAL A C 1
ATOM 6449 O O . VAL A 1 794 ? 5.171 -14.830 -23.388 1.00 96.06 794 VAL A O 1
ATOM 6452 N N . ASP A 1 795 ? 4.875 -16.395 -21.779 1.00 97.62 795 ASP A N 1
ATOM 6453 C CA . ASP A 1 795 ? 6.161 -16.228 -21.114 1.00 97.62 795 ASP A CA 1
ATOM 6454 C C . ASP A 1 795 ? 6.980 -17.512 -21.269 1.00 97.62 795 ASP A C 1
ATOM 6456 O O . ASP A 1 795 ? 6.624 -18.564 -20.738 1.00 97.62 795 ASP A O 1
ATOM 6460 N N . LEU A 1 796 ? 8.054 -17.414 -22.047 1.00 97.56 796 LEU A N 1
ATOM 6461 C CA . LEU A 1 796 ? 9.034 -18.466 -22.313 1.00 97.56 796 LEU A CA 1
ATOM 6462 C C . LEU A 1 796 ? 10.431 -18.040 -21.834 1.00 97.56 796 LEU A C 1
ATOM 6464 O O . LEU A 1 796 ? 11.438 -18.608 -22.271 1.00 97.56 796 LEU A O 1
ATOM 6468 N N . SER A 1 797 ? 10.509 -17.029 -20.964 1.00 98.12 797 SER A N 1
ATOM 6469 C CA . SER A 1 797 ? 11.775 -16.494 -20.473 1.00 98.12 797 SER A CA 1
ATOM 6470 C C . SER A 1 797 ? 12.573 -17.526 -19.672 1.00 98.12 797 SER A C 1
ATOM 6472 O O . SER A 1 797 ? 12.035 -18.535 -19.217 1.00 98.12 797 SER A O 1
ATOM 6474 N N . HIS A 1 798 ? 13.878 -17.314 -19.506 1.00 97.88 798 HIS A N 1
ATOM 6475 C CA . HIS A 1 798 ? 14.743 -18.206 -18.719 1.00 97.88 798 HIS A CA 1
ATOM 6476 C C . HIS A 1 798 ? 14.629 -19.684 -19.143 1.00 97.88 798 HIS A C 1
ATOM 6478 O O . HIS A 1 798 ? 14.373 -20.567 -18.326 1.00 97.88 798 HIS A O 1
ATOM 6484 N N . ASN A 1 799 ? 14.813 -19.941 -20.438 1.00 97.88 799 ASN A N 1
ATOM 6485 C CA . ASN A 1 799 ? 14.859 -21.277 -21.032 1.00 97.88 799 ASN A CA 1
ATOM 6486 C C . ASN A 1 799 ? 16.135 -21.426 -21.885 1.00 97.88 799 ASN A C 1
ATOM 6488 O O . ASN A 1 799 ? 17.073 -20.629 -21.802 1.00 97.88 799 ASN A O 1
ATOM 6492 N N . ARG A 1 800 ? 16.228 -22.483 -22.697 1.00 96.50 800 ARG A N 1
ATOM 6493 C CA . ARG A 1 800 ? 17.384 -22.752 -23.572 1.00 96.50 800 ARG A CA 1
ATOM 6494 C C . ARG A 1 800 ? 17.010 -22.700 -25.055 1.00 96.50 800 ARG A C 1
ATOM 6496 O O . ARG A 1 800 ? 17.695 -23.307 -25.881 1.00 96.50 800 ARG A O 1
ATOM 6503 N N . LEU A 1 801 ? 15.955 -21.961 -25.400 1.00 96.56 801 LEU A N 1
ATOM 6504 C CA . LEU A 1 801 ? 15.420 -21.876 -26.758 1.00 96.56 801 LEU A CA 1
ATOM 6505 C C . LEU A 1 801 ? 16.385 -21.137 -27.686 1.00 96.56 801 LEU A C 1
ATOM 6507 O O . LEU A 1 801 ? 16.867 -20.050 -27.374 1.00 96.56 801 LEU A O 1
ATOM 6511 N N . ARG A 1 802 ? 16.632 -21.705 -28.868 1.00 94.94 802 ARG A N 1
ATOM 6512 C CA . ARG A 1 802 ? 17.444 -21.067 -29.927 1.00 94.94 802 ARG A CA 1
ATOM 6513 C C . ARG A 1 802 ? 16.602 -20.431 -31.026 1.00 94.94 802 ARG A C 1
ATOM 6515 O O . ARG A 1 802 ? 17.006 -19.440 -31.633 1.00 94.94 802 ARG A O 1
ATOM 6522 N N . THR A 1 803 ? 15.459 -21.042 -31.313 1.00 94.25 803 THR A N 1
ATOM 6523 C CA . THR A 1 803 ? 14.500 -20.653 -32.349 1.00 94.25 803 THR A CA 1
ATOM 6524 C C . THR A 1 803 ? 13.111 -21.133 -31.942 1.00 94.25 803 THR A C 1
ATOM 6526 O O . THR A 1 803 ? 12.993 -22.082 -31.172 1.00 94.25 803 THR A O 1
ATOM 6529 N N . LEU A 1 804 ? 12.068 -20.546 -32.525 1.00 94.56 804 LEU A N 1
ATOM 6530 C CA . LEU A 1 804 ? 10.712 -21.094 -32.482 1.00 94.56 804 LEU A CA 1
ATOM 6531 C C . LEU A 1 804 ? 10.341 -21.629 -33.865 1.00 94.56 804 LEU A C 1
ATOM 6533 O O . LEU A 1 804 ? 10.845 -21.131 -34.874 1.00 94.56 804 LEU A O 1
ATOM 6537 N N . ALA A 1 805 ? 9.473 -22.637 -33.907 1.00 92.69 805 ALA A N 1
ATOM 6538 C CA . ALA A 1 805 ? 8.988 -23.192 -35.162 1.00 92.69 805 ALA A CA 1
ATOM 6539 C C . ALA A 1 805 ? 8.177 -22.157 -35.965 1.00 92.69 805 ALA A C 1
ATOM 6541 O O . ALA A 1 805 ? 7.404 -21.374 -35.407 1.00 92.69 805 ALA A O 1
ATOM 6542 N N . ASP A 1 806 ? 8.316 -22.189 -37.291 1.00 89.75 806 ASP A N 1
ATOM 6543 C CA . ASP A 1 806 ? 7.540 -21.331 -38.187 1.00 89.75 806 ASP A CA 1
ATOM 6544 C C . ASP A 1 806 ? 6.032 -21.592 -38.008 1.00 89.75 806 ASP A C 1
ATOM 6546 O O . ASP A 1 806 ? 5.579 -22.739 -37.947 1.00 89.75 806 ASP A O 1
ATOM 6550 N N . ASN A 1 807 ? 5.237 -20.520 -37.969 1.00 88.25 807 ASN A N 1
ATOM 6551 C CA . ASN A 1 807 ? 3.782 -20.567 -37.774 1.00 88.25 807 ASN A CA 1
ATOM 6552 C C . ASN A 1 807 ? 3.307 -21.259 -36.474 1.00 88.25 807 ASN A C 1
ATOM 6554 O O . ASN A 1 807 ? 2.175 -21.747 -36.427 1.00 88.25 807 ASN A O 1
ATOM 6558 N N . LEU A 1 808 ? 4.122 -21.295 -35.413 1.00 91.69 808 LEU A N 1
ATOM 6559 C CA . LEU A 1 808 ? 3.701 -21.790 -34.093 1.00 91.69 808 LEU A CA 1
ATOM 6560 C C . LEU A 1 808 ? 2.468 -21.032 -33.556 1.00 91.69 808 LEU A C 1
ATOM 6562 O O . LEU A 1 808 ? 1.572 -21.640 -32.978 1.00 91.69 808 LEU A O 1
ATOM 6566 N N . PHE A 1 809 ? 2.384 -19.720 -33.813 1.00 91.00 809 PHE A N 1
ATOM 6567 C CA . PHE A 1 809 ? 1.267 -18.848 -33.418 1.00 91.00 809 PHE A CA 1
ATOM 6568 C C . PHE A 1 809 ? 0.419 -18.415 -34.624 1.00 91.00 809 PHE A C 1
ATOM 6570 O O . PHE A 1 809 ? 0.067 -17.246 -34.765 1.00 91.00 809 PHE A O 1
ATOM 6577 N N . MET A 1 810 ? 0.127 -19.336 -35.546 1.00 83.69 810 MET A N 1
ATOM 6578 C CA . MET A 1 810 ? -0.555 -19.004 -36.804 1.00 83.69 810 MET A CA 1
ATOM 6579 C C . MET A 1 810 ? -1.919 -18.323 -36.599 1.00 83.69 810 MET A C 1
ATOM 6581 O O . MET A 1 810 ? -2.166 -17.264 -37.180 1.00 83.69 810 MET A O 1
ATOM 6585 N N . ASP A 1 811 ? -2.768 -18.920 -35.758 1.00 84.81 811 ASP A N 1
ATOM 6586 C CA . ASP A 1 811 ? -4.154 -18.490 -35.512 1.00 84.81 811 ASP A CA 1
ATOM 6587 C C . ASP A 1 811 ? -4.313 -17.668 -34.214 1.00 84.81 811 ASP A C 1
ATOM 6589 O O . ASP A 1 811 ? -5.407 -17.184 -33.921 1.00 84.81 811 ASP A O 1
ATOM 6593 N N . ALA A 1 812 ? -3.249 -17.524 -33.416 1.00 89.25 812 ALA A N 1
ATOM 6594 C CA . ALA A 1 812 ? -3.288 -16.865 -32.112 1.00 89.25 812 ALA A CA 1
ATOM 6595 C C . ALA A 1 812 ? -2.972 -15.367 -32.226 1.00 89.25 812 ALA A C 1
ATOM 6597 O O . ALA A 1 812 ? -2.020 -14.970 -32.892 1.00 89.25 812 ALA A O 1
ATOM 6598 N N . SER A 1 813 ? -3.745 -14.520 -31.544 1.00 88.19 813 SER A N 1
ATOM 6599 C CA . SER A 1 813 ? -3.512 -13.068 -31.503 1.00 88.19 813 SER A CA 1
ATOM 6600 C C . SER A 1 813 ? -2.631 -12.690 -30.314 1.00 88.19 813 SER A C 1
ATOM 6602 O O . SER A 1 813 ? -3.113 -12.104 -29.345 1.00 88.19 813 SER A O 1
ATOM 6604 N N . ILE A 1 814 ? -1.346 -13.049 -30.378 1.00 91.25 814 ILE A N 1
ATOM 6605 C CA . ILE A 1 814 ? -0.388 -12.761 -29.303 1.00 91.25 814 ILE A CA 1
ATOM 6606 C C . ILE A 1 814 ? -0.268 -11.245 -29.104 1.00 91.25 814 ILE A C 1
ATOM 6608 O O . ILE A 1 814 ? -0.107 -10.488 -30.061 1.00 91.25 814 ILE A O 1
ATOM 6612 N N . GLU A 1 815 ? -0.371 -10.812 -27.851 1.00 91.62 815 GLU A N 1
ATOM 6613 C CA . GLU A 1 815 ? -0.275 -9.417 -27.417 1.00 91.62 815 GLU A CA 1
ATOM 6614 C C . GLU A 1 815 ? 1.036 -9.152 -26.670 1.00 91.62 815 GLU A C 1
ATOM 6616 O O . GLU A 1 815 ? 1.616 -8.075 -26.821 1.00 91.62 815 GLU A O 1
ATOM 6621 N N . SER A 1 816 ? 1.509 -10.136 -25.899 1.00 93.75 816 SER A N 1
ATOM 6622 C CA . SER A 1 816 ? 2.775 -10.092 -25.169 1.00 93.75 816 SER A CA 1
ATOM 6623 C C . SER A 1 816 ? 3.525 -11.401 -25.352 1.00 93.75 816 SER A C 1
ATOM 6625 O O . SER A 1 816 ? 2.969 -12.473 -25.095 1.00 93.75 816 SER A O 1
ATOM 6627 N N . LEU A 1 817 ? 4.783 -11.296 -25.766 1.00 95.38 817 LEU A N 1
ATOM 6628 C CA . LEU A 1 817 ? 5.689 -12.426 -25.901 1.00 95.38 817 LEU A CA 1
ATOM 6629 C C . LEU A 1 817 ? 7.001 -12.110 -25.187 1.00 95.38 817 LEU A C 1
ATOM 6631 O O . LEU A 1 817 ? 7.730 -11.214 -25.611 1.00 95.38 817 LEU A O 1
ATOM 6635 N N . ASP A 1 818 ? 7.279 -12.858 -24.125 1.00 97.44 818 ASP A N 1
ATOM 6636 C CA . ASP A 1 818 ? 8.543 -12.790 -23.398 1.00 97.44 818 ASP A CA 1
ATOM 6637 C C . ASP A 1 818 ? 9.421 -13.987 -23.774 1.00 97.44 818 ASP A C 1
ATOM 6639 O O . ASP A 1 818 ? 9.046 -15.149 -23.594 1.00 97.44 818 ASP A O 1
ATOM 6643 N N . LEU A 1 819 ? 10.573 -13.684 -24.367 1.00 97.56 819 LEU A N 1
ATOM 6644 C CA . LEU A 1 819 ? 11.610 -14.628 -24.776 1.00 97.56 819 LEU A CA 1
ATOM 6645 C C . LEU A 1 819 ? 12.959 -14.260 -24.151 1.00 97.56 819 LEU A C 1
ATOM 6647 O O . LEU A 1 819 ? 14.007 -14.684 -24.653 1.00 97.56 819 LEU A O 1
ATOM 6651 N N . SER A 1 820 ? 12.954 -13.465 -23.083 1.00 98.06 820 SER A N 1
ATOM 6652 C CA . SER A 1 820 ? 14.174 -13.037 -22.413 1.00 98.06 820 SER A CA 1
ATOM 6653 C C . SER A 1 820 ? 14.961 -14.223 -21.843 1.00 98.06 820 SER A C 1
ATOM 6655 O O . SER A 1 820 ? 14.425 -15.313 -21.639 1.00 98.06 820 SER A O 1
ATOM 6657 N N . HIS A 1 821 ? 16.265 -14.058 -21.619 1.00 97.81 821 HIS A N 1
ATOM 6658 C CA . HIS A 1 821 ? 17.122 -15.106 -21.041 1.00 97.81 821 HIS A CA 1
ATOM 6659 C C . HIS A 1 821 ? 17.056 -16.448 -21.802 1.00 97.81 821 HIS A C 1
ATOM 6661 O O . HIS A 1 821 ? 16.841 -17.509 -21.214 1.00 97.81 821 HIS A O 1
ATOM 6667 N N . ASN A 1 822 ? 17.242 -16.399 -23.121 1.00 98.06 822 ASN A N 1
ATOM 6668 C CA . ASN A 1 822 ? 17.283 -17.564 -24.009 1.00 98.06 822 ASN A CA 1
ATOM 6669 C C . ASN A 1 822 ? 18.539 -17.513 -24.908 1.00 98.06 822 ASN A C 1
ATOM 6671 O O . ASN A 1 822 ? 19.539 -16.872 -24.586 1.00 98.06 822 ASN A O 1
ATOM 6675 N N . GLN A 1 823 ? 18.544 -18.251 -26.021 1.00 96.69 823 GLN A N 1
ATOM 6676 C CA . GLN A 1 823 ? 19.680 -18.372 -26.940 1.00 96.69 823 GLN A CA 1
ATOM 6677 C C . GLN A 1 823 ? 19.349 -17.900 -28.368 1.00 96.69 823 GLN A C 1
ATOM 6679 O O . GLN A 1 823 ? 19.951 -18.385 -29.332 1.00 96.69 823 GLN A O 1
ATOM 6684 N N . PHE A 1 824 ? 18.401 -16.972 -28.534 1.00 96.00 824 PHE A N 1
ATOM 6685 C CA . PHE A 1 824 ? 17.991 -16.481 -29.852 1.00 96.00 824 PHE A CA 1
ATOM 6686 C C . PHE A 1 824 ? 19.100 -15.675 -30.529 1.00 96.00 824 PHE A C 1
ATOM 6688 O O . PHE A 1 824 ? 19.690 -14.773 -29.940 1.00 96.00 824 PHE A O 1
ATOM 6695 N N . MET A 1 825 ? 19.353 -15.976 -31.805 1.00 93.38 825 MET A N 1
ATOM 6696 C CA . MET A 1 825 ? 20.322 -15.250 -32.644 1.00 93.38 825 MET A CA 1
ATOM 6697 C C . MET A 1 825 ? 19.662 -14.330 -33.679 1.00 93.38 825 MET A C 1
ATOM 6699 O O . MET A 1 825 ? 20.340 -13.503 -34.285 1.00 93.38 825 MET A O 1
ATOM 6703 N N . ARG A 1 826 ? 18.351 -14.478 -33.910 1.00 90.38 826 ARG A N 1
ATOM 6704 C CA . ARG A 1 826 ? 17.549 -13.670 -34.844 1.00 90.38 826 ARG A CA 1
ATOM 6705 C C . ARG A 1 826 ? 16.145 -13.438 -34.290 1.00 90.38 826 ARG A C 1
ATOM 6707 O O . ARG A 1 826 ? 15.683 -14.210 -33.452 1.00 90.38 826 ARG A O 1
ATOM 6714 N N . LEU A 1 827 ? 15.456 -12.426 -34.816 1.00 90.25 827 LEU A N 1
ATOM 6715 C CA . LEU A 1 827 ? 14.070 -12.125 -34.458 1.00 90.25 827 LEU A CA 1
ATOM 6716 C C . LEU A 1 827 ? 13.104 -13.251 -34.905 1.00 90.25 827 LEU A C 1
ATOM 6718 O O . LEU A 1 827 ? 13.181 -13.701 -36.055 1.00 90.25 827 LEU A O 1
ATOM 6722 N N . PRO A 1 828 ? 12.149 -13.683 -34.058 1.00 89.25 828 PRO A N 1
ATOM 6723 C CA . PRO A 1 828 ? 11.235 -14.802 -34.329 1.00 89.25 828 PRO A CA 1
ATOM 6724 C C . PRO A 1 828 ? 10.025 -14.398 -35.198 1.00 89.25 828 PRO A C 1
ATOM 6726 O O . PRO A 1 828 ? 8.876 -14.710 -34.899 1.00 89.25 828 PRO A O 1
ATOM 6729 N N . ILE A 1 829 ? 10.259 -13.688 -36.302 1.00 84.50 829 ILE A N 1
ATOM 6730 C CA . ILE A 1 829 ? 9.184 -13.060 -37.097 1.00 84.50 829 ILE A CA 1
ATOM 6731 C C . ILE A 1 829 ? 8.377 -14.089 -37.904 1.00 84.50 829 ILE A C 1
ATOM 6733 O O . ILE A 1 829 ? 7.193 -13.887 -38.164 1.00 84.50 829 ILE A O 1
ATOM 6737 N N . LYS A 1 830 ? 8.992 -15.216 -38.284 1.00 86.56 830 LYS A N 1
ATOM 6738 C CA . LYS A 1 830 ? 8.332 -16.304 -39.034 1.00 86.56 830 LYS A CA 1
ATOM 6739 C C . LYS A 1 830 ? 7.446 -17.207 -38.168 1.00 86.56 830 LYS A C 1
ATOM 6741 O O . LYS A 1 830 ? 6.663 -17.995 -38.694 1.00 86.56 830 LYS A O 1
ATOM 6746 N N . THR A 1 831 ? 7.538 -17.073 -36.851 1.00 88.69 831 THR A N 1
ATOM 6747 C CA . THR A 1 831 ? 6.745 -17.834 -35.878 1.00 88.69 831 THR A CA 1
ATOM 6748 C C . THR A 1 831 ? 5.266 -17.431 -35.896 1.00 88.69 831 THR A C 1
ATOM 6750 O O . THR A 1 831 ? 4.395 -18.211 -35.510 1.00 88.69 831 THR A O 1
ATOM 6753 N N . MET A 1 832 ? 4.968 -16.215 -36.360 1.00 87.75 832 MET A N 1
ATOM 6754 C CA . MET A 1 832 ? 3.638 -15.608 -36.352 1.00 87.75 832 MET A CA 1
ATOM 6755 C C . MET A 1 832 ? 3.113 -15.377 -37.773 1.00 87.75 832 MET A C 1
ATOM 6757 O O . MET A 1 832 ? 3.870 -15.080 -38.699 1.00 87.75 832 MET A O 1
ATOM 6761 N N . SER A 1 833 ? 1.791 -15.460 -37.942 1.00 86.06 833 SER A N 1
ATOM 6762 C CA . SER A 1 833 ? 1.121 -14.977 -39.154 1.00 86.06 833 SER A CA 1
ATOM 6763 C C . SER A 1 833 ? 1.119 -13.443 -39.203 1.00 86.06 833 SER A C 1
ATOM 6765 O O . SER A 1 833 ? 1.269 -12.782 -38.181 1.00 86.06 833 SER A O 1
ATOM 6767 N N . MET A 1 834 ? 0.884 -12.847 -40.379 1.00 81.62 834 MET A N 1
ATOM 6768 C CA . MET A 1 834 ? 0.846 -11.380 -40.531 1.00 81.62 834 MET A CA 1
ATOM 6769 C C . MET A 1 834 ? -0.159 -10.705 -39.579 1.00 81.62 834 MET A C 1
ATOM 6771 O O . MET A 1 834 ? 0.104 -9.629 -39.049 1.00 81.62 834 MET A O 1
ATOM 6775 N N . THR A 1 835 ? -1.307 -11.344 -39.344 1.00 78.25 835 THR A N 1
ATOM 6776 C CA . THR A 1 835 ? -2.335 -10.863 -38.411 1.00 78.25 835 THR A CA 1
ATOM 6777 C C . THR A 1 835 ? -1.893 -10.972 -36.953 1.00 78.25 835 THR A C 1
ATOM 6779 O O . THR A 1 835 ? -2.133 -10.042 -36.189 1.00 78.25 835 THR A O 1
ATOM 6782 N N . ALA A 1 836 ? -1.212 -12.061 -36.581 1.00 80.25 836 ALA A N 1
ATOM 6783 C CA . ALA A 1 836 ? -0.677 -12.267 -35.234 1.00 80.25 836 ALA A CA 1
ATOM 6784 C C . ALA A 1 836 ? 0.487 -11.310 -34.919 1.00 80.25 836 ALA A C 1
ATOM 6786 O O . ALA A 1 836 ? 0.569 -10.747 -33.833 1.00 80.25 836 ALA A O 1
ATOM 6787 N N . THR A 1 837 ? 1.362 -11.038 -35.890 1.00 83.31 837 THR A N 1
ATOM 6788 C CA . THR A 1 837 ? 2.455 -10.068 -35.721 1.00 83.31 837 THR A CA 1
ATOM 6789 C C . THR A 1 837 ? 1.934 -8.639 -35.526 1.00 83.31 837 THR A C 1
ATOM 6791 O O . THR A 1 837 ? 2.536 -7.855 -34.797 1.00 83.31 837 THR A O 1
ATOM 6794 N N . ALA A 1 838 ? 0.791 -8.297 -36.130 1.00 84.19 838 ALA A N 1
ATOM 6795 C CA . ALA A 1 838 ? 0.158 -6.991 -35.964 1.00 84.19 838 ALA A CA 1
ATOM 6796 C C . ALA A 1 838 ? -0.560 -6.819 -34.609 1.00 84.19 838 ALA A C 1
ATOM 6798 O O . ALA A 1 838 ? -0.829 -5.686 -34.206 1.00 84.19 838 ALA A O 1
ATOM 6799 N N . SER A 1 839 ? -0.896 -7.909 -33.902 1.00 87.44 839 SER A N 1
ATOM 6800 C CA . SER A 1 839 ? -1.494 -7.835 -32.561 1.00 87.44 839 SER A CA 1
ATOM 6801 C C . SER A 1 839 ? -0.475 -7.647 -31.437 1.00 87.44 839 SER A C 1
ATOM 6803 O O . SER A 1 839 ? -0.873 -7.211 -30.354 1.00 87.44 839 SER A O 1
ATOM 6805 N N . LEU A 1 840 ? 0.800 -7.942 -31.701 1.00 90.62 840 LEU A N 1
ATOM 6806 C CA . LEU A 1 840 ? 1.883 -7.900 -30.725 1.00 90.62 840 LEU A CA 1
ATOM 6807 C C . LEU A 1 840 ? 2.163 -6.461 -30.273 1.00 90.62 840 LEU A C 1
ATOM 6809 O O . LEU A 1 840 ? 2.424 -5.585 -31.094 1.00 90.62 840 LEU A O 1
ATOM 6813 N N . SER A 1 841 ? 2.111 -6.233 -28.962 1.00 90.94 841 SER A N 1
ATOM 6814 C CA . SER A 1 841 ? 2.293 -4.924 -28.321 1.00 90.94 841 SER A CA 1
ATOM 6815 C C . SER A 1 841 ? 3.561 -4.875 -27.467 1.00 90.94 841 SER A C 1
ATOM 6817 O O . SER A 1 841 ? 4.212 -3.825 -27.412 1.00 90.94 841 SER A O 1
ATOM 6819 N N . ILE A 1 842 ? 3.922 -6.004 -26.851 1.00 93.25 842 ILE A N 1
ATOM 6820 C CA . ILE A 1 842 ? 5.108 -6.171 -26.007 1.00 93.25 842 ILE A CA 1
ATOM 6821 C C . ILE A 1 842 ? 5.929 -7.349 -26.536 1.00 93.25 842 ILE A C 1
ATOM 6823 O O . ILE A 1 842 ? 5.409 -8.460 -26.665 1.00 93.25 842 ILE A O 1
ATOM 6827 N N . LEU A 1 843 ? 7.205 -7.097 -26.824 1.00 95.19 843 LEU A N 1
ATOM 6828 C CA . LEU A 1 843 ? 8.184 -8.124 -27.170 1.00 95.19 843 LEU A CA 1
ATOM 6829 C C . LEU A 1 843 ? 9.446 -7.939 -26.328 1.00 95.19 843 LEU A C 1
ATOM 6831 O O . LEU A 1 843 ? 10.146 -6.938 -26.494 1.00 95.19 843 LEU A O 1
ATOM 6835 N N . ASP A 1 844 ? 9.731 -8.913 -25.465 1.00 97.38 844 ASP A N 1
ATOM 6836 C CA . ASP A 1 844 ? 10.978 -8.978 -24.700 1.00 97.38 844 ASP A CA 1
ATOM 6837 C C . ASP A 1 844 ? 11.908 -10.028 -25.305 1.00 97.38 844 ASP A C 1
ATOM 6839 O O . ASP A 1 844 ? 11.569 -11.207 -25.412 1.00 97.38 844 ASP A O 1
ATOM 6843 N N . LEU A 1 845 ? 13.075 -9.574 -25.749 1.00 96.94 845 LEU A N 1
ATOM 6844 C CA . LEU A 1 845 ? 14.159 -10.397 -26.273 1.00 96.94 845 LEU A CA 1
ATOM 6845 C C . LEU A 1 845 ? 15.474 -10.076 -25.556 1.00 96.94 845 LEU A C 1
ATOM 6847 O O . LEU A 1 845 ? 16.555 -10.342 -26.094 1.00 96.94 845 LEU A O 1
ATOM 6851 N N . SER A 1 846 ? 15.406 -9.516 -24.349 1.00 97.75 846 SER A N 1
ATOM 6852 C CA . SER A 1 846 ? 16.588 -9.219 -23.551 1.00 97.75 846 SER A CA 1
ATOM 6853 C C . SER A 1 846 ? 17.363 -10.493 -23.186 1.00 97.75 846 SER A C 1
ATOM 6855 O O . SER A 1 846 ? 16.830 -11.602 -23.235 1.00 97.75 846 SER A O 1
ATOM 6857 N N . TRP A 1 847 ? 18.653 -10.385 -22.864 1.00 97.56 847 TRP A N 1
ATOM 6858 C CA . TRP A 1 847 ? 19.482 -11.540 -22.471 1.00 97.56 847 TRP A CA 1
ATOM 6859 C C . TRP A 1 847 ? 19.477 -12.690 -23.497 1.00 97.56 847 TRP A C 1
ATOM 6861 O O . TRP A 1 847 ? 19.247 -13.854 -23.166 1.00 97.56 847 TRP A O 1
ATOM 6871 N N . ASN A 1 848 ? 19.736 -12.356 -24.761 1.00 97.75 848 ASN A N 1
ATOM 6872 C CA . ASN A 1 848 ? 19.840 -13.302 -25.874 1.00 97.75 848 ASN A CA 1
ATOM 6873 C C . ASN A 1 848 ? 21.176 -13.117 -26.631 1.00 97.75 848 ASN A C 1
ATOM 6875 O O . ASN A 1 848 ? 22.125 -12.501 -26.141 1.00 97.75 848 ASN A O 1
ATOM 6879 N N . PHE A 1 849 ? 21.304 -13.697 -27.827 1.00 96.12 849 PHE A N 1
ATOM 6880 C CA . PHE A 1 849 ? 22.517 -13.645 -28.650 1.00 96.12 849 PHE A CA 1
ATOM 6881 C C . PHE A 1 849 ? 22.295 -12.962 -30.008 1.00 96.12 849 PHE A C 1
ATOM 6883 O O . PHE A 1 849 ? 22.978 -13.300 -30.980 1.00 96.12 849 PHE A O 1
ATOM 6890 N N . LEU A 1 850 ? 21.358 -12.011 -30.097 1.00 94.62 850 LEU A N 1
ATOM 6891 C CA . LEU A 1 850 ? 21.108 -11.245 -31.323 1.00 94.62 850 LEU A CA 1
ATOM 6892 C C . LEU A 1 850 ? 22.364 -10.459 -31.722 1.00 94.62 850 LEU A C 1
ATOM 6894 O O . LEU A 1 850 ? 22.945 -9.772 -30.884 1.00 94.62 850 LEU A O 1
ATOM 6898 N N . SER A 1 851 ? 22.777 -10.544 -32.991 1.00 92.25 851 SER A N 1
ATOM 6899 C CA . SER A 1 851 ? 23.976 -9.860 -33.510 1.00 92.25 851 SER A CA 1
ATOM 6900 C C . SER A 1 851 ? 23.695 -8.524 -34.207 1.00 92.25 851 SER A C 1
ATOM 6902 O O . SER A 1 851 ? 24.591 -7.690 -34.342 1.00 92.25 851 SER A O 1
ATOM 6904 N N . GLY A 1 852 ? 22.460 -8.298 -34.644 1.00 89.25 852 GLY A N 1
ATOM 6905 C CA . GLY A 1 852 ? 22.020 -7.081 -35.318 1.00 89.25 852 GLY A CA 1
ATOM 6906 C C . GLY A 1 852 ? 20.525 -7.134 -35.615 1.00 89.25 852 GLY A C 1
ATOM 6907 O O . GLY A 1 852 ? 19.904 -8.192 -35.495 1.00 89.25 852 GLY A O 1
ATOM 6908 N N . VAL A 1 853 ? 19.964 -5.988 -35.997 1.00 88.56 853 VAL A N 1
ATOM 6909 C CA . VAL A 1 853 ? 18.604 -5.881 -36.539 1.00 88.56 853 VAL A CA 1
ATOM 6910 C C . VAL A 1 853 ? 18.710 -5.204 -37.894 1.00 88.56 853 VAL A C 1
ATOM 6912 O O . VAL A 1 853 ? 19.193 -4.073 -37.995 1.00 88.56 853 VAL A O 1
ATOM 6915 N N . HIS A 1 854 ? 18.283 -5.917 -38.928 1.00 86.06 854 HIS A N 1
ATOM 6916 C CA . HIS A 1 854 ? 18.417 -5.492 -40.311 1.00 86.06 854 HIS A CA 1
ATOM 6917 C C . HIS A 1 854 ? 17.057 -5.163 -40.923 1.00 86.06 854 HIS A C 1
ATOM 6919 O O . HIS A 1 854 ? 16.038 -5.772 -40.596 1.00 86.06 854 HIS A O 1
ATOM 6925 N N . ASN A 1 855 ? 17.041 -4.268 -41.910 1.00 76.81 855 ASN A N 1
ATOM 6926 C CA . ASN A 1 855 ? 15.840 -3.953 -42.688 1.00 76.81 855 ASN A CA 1
ATOM 6927 C C . ASN A 1 855 ? 15.265 -5.203 -43.386 1.00 76.81 855 ASN A C 1
ATOM 6929 O O . ASN A 1 855 ? 14.055 -5.323 -43.589 1.00 76.81 855 ASN A O 1
ATOM 6933 N N . THR A 1 856 ? 16.119 -6.183 -43.704 1.00 71.50 856 THR A N 1
ATOM 6934 C CA . THR A 1 856 ? 15.715 -7.482 -44.267 1.00 71.50 856 THR A CA 1
ATOM 6935 C C . THR A 1 856 ? 14.946 -8.372 -43.297 1.00 71.50 856 THR A C 1
ATOM 6937 O O . THR A 1 856 ? 14.286 -9.309 -43.747 1.00 71.50 856 THR A O 1
ATOM 6940 N N . ASP A 1 857 ? 14.991 -8.099 -41.992 1.00 72.56 857 ASP A N 1
ATOM 6941 C CA . ASP A 1 857 ? 14.325 -8.929 -40.985 1.00 72.56 857 ASP A CA 1
ATOM 6942 C C . ASP A 1 857 ? 12.800 -8.744 -40.994 1.00 72.56 857 ASP A C 1
ATOM 6944 O O . ASP A 1 857 ? 12.087 -9.505 -40.357 1.00 72.56 857 ASP A O 1
ATOM 6948 N N . ALA A 1 858 ? 12.266 -7.812 -41.791 1.00 77.81 858 ALA A N 1
ATOM 6949 C CA . ALA A 1 858 ? 10.833 -7.542 -41.919 1.00 77.81 858 ALA A CA 1
ATOM 6950 C C . ALA A 1 858 ? 10.161 -7.079 -40.611 1.00 77.81 858 ALA A C 1
ATOM 6952 O O . ALA A 1 858 ? 8.991 -7.376 -40.355 1.00 77.81 858 ALA A O 1
ATOM 6953 N N . ILE A 1 859 ? 10.890 -6.295 -39.811 1.00 83.38 859 ILE A N 1
ATOM 6954 C CA . ILE A 1 859 ? 10.408 -5.665 -38.572 1.00 83.38 859 ILE A CA 1
ATOM 6955 C C . ILE A 1 859 ? 9.136 -4.823 -38.781 1.00 83.38 859 ILE A C 1
ATOM 6957 O O . ILE A 1 859 ? 8.273 -4.785 -37.907 1.00 83.38 859 ILE A O 1
ATOM 6961 N N . PHE A 1 860 ? 8.946 -4.277 -39.989 1.00 81.31 860 PHE A N 1
ATOM 6962 C CA . PHE A 1 860 ? 7.746 -3.554 -40.430 1.00 81.31 860 PHE A CA 1
ATOM 6963 C C . PHE A 1 860 ? 6.427 -4.337 -40.288 1.00 81.31 860 PHE A C 1
ATOM 6965 O O . PHE A 1 860 ? 5.347 -3.760 -40.436 1.00 81.31 860 PHE A O 1
ATOM 6972 N N . ARG A 1 861 ? 6.480 -5.658 -40.055 1.00 85.31 861 ARG A N 1
ATOM 6973 C CA . ARG A 1 861 ? 5.300 -6.489 -39.770 1.00 85.31 861 ARG A CA 1
ATOM 6974 C C . ARG A 1 861 ? 4.735 -6.248 -38.363 1.00 85.31 861 ARG A C 1
ATOM 6976 O O . ARG A 1 861 ? 3.541 -6.448 -38.163 1.00 85.31 861 ARG A O 1
ATOM 6983 N N . MET A 1 862 ? 5.549 -5.787 -37.408 1.00 87.56 862 MET A N 1
ATOM 6984 C CA . MET A 1 862 ? 5.177 -5.565 -35.998 1.00 87.56 862 MET A CA 1
ATOM 6985 C C . MET A 1 862 ? 4.611 -4.158 -35.746 1.00 87.56 862 MET A C 1
ATOM 6987 O O . MET A 1 862 ? 4.994 -3.474 -34.805 1.00 87.56 862 MET A O 1
ATOM 6991 N N . ARG A 1 863 ? 3.678 -3.693 -36.583 1.00 86.81 863 ARG A N 1
ATOM 6992 C CA . ARG A 1 863 ? 3.191 -2.294 -36.546 1.00 86.81 863 ARG A CA 1
ATOM 6993 C C . ARG A 1 863 ? 2.471 -1.886 -35.254 1.00 86.81 863 ARG A C 1
ATOM 6995 O O . ARG A 1 863 ? 2.337 -0.693 -35.000 1.00 86.81 863 ARG A O 1
ATOM 7002 N N . GLY A 1 864 ? 1.974 -2.856 -34.485 1.00 87.38 864 GLY A N 1
ATOM 7003 C CA . GLY A 1 864 ? 1.297 -2.637 -33.201 1.00 87.38 864 GLY A CA 1
ATOM 7004 C C . GLY A 1 864 ? 2.235 -2.586 -31.991 1.00 87.38 864 GLY A C 1
ATOM 7005 O O . GLY A 1 864 ? 1.753 -2.467 -30.864 1.00 87.38 864 GLY A O 1
ATOM 7006 N N . LEU A 1 865 ? 3.551 -2.708 -32.204 1.00 91.00 865 LEU A N 1
ATOM 7007 C CA . LEU A 1 865 ? 4.528 -2.805 -31.129 1.00 91.00 865 LEU A CA 1
ATOM 7008 C C . LEU A 1 865 ? 4.685 -1.462 -30.414 1.00 91.00 865 LEU A C 1
ATOM 7010 O O . LEU A 1 865 ? 4.998 -0.442 -31.024 1.00 91.00 865 LEU A O 1
ATOM 7014 N N . THR A 1 866 ? 4.488 -1.485 -29.100 1.00 90.88 866 THR A N 1
ATOM 7015 C CA . THR A 1 866 ? 4.602 -0.305 -28.228 1.00 90.88 866 THR A CA 1
ATOM 7016 C C . THR A 1 866 ? 5.821 -0.362 -27.318 1.00 90.88 866 THR A C 1
ATOM 7018 O O . THR A 1 866 ? 6.309 0.687 -26.884 1.00 90.88 866 THR A O 1
ATOM 7021 N N . TRP A 1 867 ? 6.297 -1.577 -27.033 1.00 93.31 867 TRP A N 1
ATOM 7022 C CA . TRP A 1 867 ? 7.390 -1.873 -26.119 1.00 93.31 867 TRP A CA 1
ATOM 7023 C C . TRP A 1 867 ? 8.282 -2.956 -26.725 1.00 93.31 867 TRP A C 1
ATOM 7025 O O . TRP A 1 867 ? 7.795 -4.038 -27.066 1.00 93.31 867 TRP A O 1
ATOM 7035 N N . LEU A 1 868 ? 9.568 -2.641 -26.869 1.00 95.56 868 LEU A N 1
ATOM 7036 C CA . LEU A 1 868 ? 10.590 -3.538 -27.393 1.00 95.56 868 LEU A CA 1
ATOM 7037 C C . LEU A 1 868 ? 11.841 -3.469 -26.519 1.00 95.56 868 LEU A C 1
ATOM 7039 O O . LEU A 1 868 ? 12.425 -2.394 -26.364 1.00 95.56 868 LEU A O 1
ATOM 7043 N N . ASP A 1 869 ? 12.274 -4.616 -26.011 1.00 97.50 869 ASP A N 1
ATOM 7044 C CA . ASP A 1 869 ? 13.523 -4.742 -25.262 1.00 97.50 869 ASP A CA 1
ATOM 7045 C C . ASP A 1 869 ? 14.471 -5.714 -25.964 1.00 97.50 869 ASP A C 1
ATOM 7047 O O . ASP A 1 869 ? 14.150 -6.878 -26.212 1.00 97.50 869 ASP A O 1
ATOM 7051 N N . LEU A 1 870 ? 15.635 -5.187 -26.336 1.00 96.69 870 LEU A N 1
ATOM 7052 C CA . LEU A 1 870 ? 16.742 -5.901 -26.965 1.00 96.69 870 LEU A CA 1
ATOM 7053 C C . LEU A 1 870 ? 18.016 -5.782 -26.114 1.00 96.69 870 LEU A C 1
ATOM 7055 O O . LEU A 1 870 ? 19.131 -5.960 -26.621 1.00 96.69 870 LEU A O 1
ATOM 7059 N N . SER A 1 871 ? 17.880 -5.453 -24.831 1.00 97.38 871 SER A N 1
ATOM 7060 C CA . SER A 1 871 ? 19.010 -5.279 -23.929 1.00 97.38 871 SER A CA 1
ATOM 7061 C C . SER A 1 871 ? 19.752 -6.598 -23.672 1.00 97.38 871 SER A C 1
ATOM 7063 O O . SER A 1 871 ? 19.249 -7.683 -23.953 1.00 97.38 871 SER A O 1
ATOM 7065 N N . TYR A 1 872 ? 20.994 -6.542 -23.189 1.00 97.00 872 TYR A N 1
ATOM 7066 C CA . TYR A 1 872 ? 21.811 -7.731 -22.889 1.00 97.00 872 TYR A CA 1
ATOM 7067 C C . TYR A 1 872 ? 21.924 -8.726 -24.063 1.00 97.00 872 TYR A C 1
ATOM 7069 O O . TYR A 1 872 ? 21.883 -9.942 -23.883 1.00 97.00 872 TYR A O 1
ATOM 7077 N N . ASN A 1 873 ? 22.065 -8.210 -25.283 1.00 97.06 873 ASN A N 1
ATOM 7078 C CA . ASN A 1 873 ? 22.312 -9.003 -26.484 1.00 97.06 873 ASN A CA 1
ATOM 7079 C C . ASN A 1 873 ? 23.779 -8.864 -26.942 1.00 97.06 873 ASN A C 1
ATOM 7081 O O . ASN A 1 873 ? 24.665 -8.467 -26.181 1.00 97.06 873 ASN A O 1
ATOM 7085 N N . ARG A 1 874 ? 24.073 -9.244 -28.189 1.00 94.62 874 ARG A N 1
ATOM 7086 C CA . ARG A 1 874 ? 25.392 -9.094 -28.824 1.00 94.62 874 ARG A CA 1
ATOM 7087 C C . ARG A 1 874 ? 25.305 -8.204 -30.063 1.00 94.62 874 ARG A C 1
ATOM 7089 O O . ARG A 1 874 ? 25.965 -8.481 -31.064 1.00 94.62 874 ARG A O 1
ATOM 7096 N N . LEU A 1 875 ? 24.457 -7.174 -30.019 1.00 95.06 875 LEU A N 1
ATOM 7097 C CA . LEU A 1 875 ? 24.221 -6.303 -31.166 1.00 95.06 875 LEU A CA 1
ATOM 7098 C C . LEU A 1 875 ? 25.517 -5.576 -31.543 1.00 95.06 875 LEU A C 1
ATOM 7100 O O . LEU A 1 875 ? 26.174 -4.991 -30.687 1.00 95.06 875 LEU A O 1
ATOM 7104 N N . VAL A 1 876 ? 25.872 -5.617 -32.828 1.00 93.62 876 VAL A N 1
ATOM 7105 C CA . VAL A 1 876 ? 27.065 -4.950 -33.377 1.00 93.62 876 VAL A CA 1
ATOM 7106 C C . VAL A 1 876 ? 26.673 -3.725 -34.201 1.00 93.62 876 VAL A C 1
ATOM 7108 O O . VAL A 1 876 ? 27.295 -2.669 -34.095 1.00 93.62 876 VAL A O 1
ATOM 7111 N N . ARG A 1 877 ? 25.636 -3.854 -35.040 1.00 88.12 877 ARG A N 1
ATOM 7112 C CA . ARG A 1 877 ? 25.116 -2.781 -35.900 1.00 88.12 877 ARG A CA 1
ATOM 7113 C C . ARG A 1 877 ? 23.599 -2.863 -36.028 1.00 88.12 877 ARG A C 1
ATOM 7115 O O . ARG A 1 877 ? 23.024 -3.951 -35.983 1.00 88.12 877 ARG A O 1
ATOM 7122 N N . LEU A 1 878 ? 22.989 -1.702 -36.231 1.00 91.06 878 LEU A N 1
ATOM 7123 C CA . LEU A 1 878 ? 21.583 -1.521 -36.579 1.00 91.06 878 LEU A CA 1
ATOM 7124 C C . LEU A 1 878 ? 21.526 -0.779 -37.915 1.00 91.06 878 LEU A C 1
ATOM 7126 O O . LEU A 1 878 ? 22.288 0.170 -38.112 1.00 91.06 878 LEU A O 1
ATOM 7130 N N . ASP A 1 879 ? 20.659 -1.212 -38.828 1.00 90.00 879 ASP A N 1
ATOM 7131 C CA . ASP A 1 879 ? 20.486 -0.513 -40.102 1.00 90.00 879 ASP A CA 1
ATOM 7132 C C . ASP A 1 879 ? 19.872 0.889 -39.879 1.00 90.00 879 ASP A C 1
ATOM 7134 O O . ASP A 1 879 ? 19.083 1.116 -38.956 1.00 90.00 879 ASP A O 1
ATOM 7138 N N . ASP A 1 880 ? 20.212 1.844 -40.746 1.00 87.38 880 ASP A N 1
ATOM 7139 C CA . ASP A 1 880 ? 19.603 3.179 -40.742 1.00 87.38 880 ASP A CA 1
ATOM 7140 C C . ASP A 1 880 ? 18.080 3.084 -40.946 1.00 87.38 880 ASP A C 1
ATOM 7142 O O . ASP A 1 880 ? 17.607 2.418 -41.873 1.00 87.38 880 ASP A O 1
ATOM 7146 N N . GLY A 1 881 ? 17.315 3.782 -40.101 1.00 85.88 881 GLY A N 1
ATOM 7147 C CA . GLY A 1 881 ? 15.855 3.842 -40.179 1.00 85.88 881 GLY A CA 1
ATOM 7148 C C . GLY A 1 881 ? 15.134 2.518 -39.909 1.00 85.88 881 GLY A C 1
ATOM 7149 O O . GLY A 1 881 ? 13.964 2.401 -40.270 1.00 85.88 881 GLY A O 1
ATOM 7150 N N . VAL A 1 882 ? 15.781 1.530 -39.279 1.00 89.06 882 VAL A N 1
ATOM 7151 C CA . VAL A 1 882 ? 15.200 0.188 -39.067 1.00 89.06 882 VAL A CA 1
ATOM 7152 C C . VAL A 1 882 ? 13.895 0.192 -38.264 1.00 89.06 882 VAL A C 1
ATOM 7154 O O . VAL A 1 882 ? 13.054 -0.687 -38.433 1.00 89.06 882 VAL A O 1
ATOM 7157 N N . PHE A 1 883 ? 13.675 1.211 -37.434 1.00 90.44 883 PHE A N 1
ATOM 7158 C CA . PHE A 1 883 ? 12.457 1.360 -36.633 1.00 90.44 883 PHE A CA 1
ATOM 7159 C C . PHE A 1 883 ? 11.411 2.300 -37.249 1.00 90.44 883 PHE A C 1
ATOM 7161 O O . PHE A 1 883 ? 10.361 2.510 -36.647 1.00 90.44 883 PHE A O 1
ATOM 7168 N N . SER A 1 884 ? 11.657 2.843 -38.445 1.00 88.00 884 SER A N 1
ATOM 7169 C CA . SER A 1 884 ? 10.775 3.839 -39.077 1.00 88.00 884 SER A CA 1
ATOM 7170 C C . SER A 1 884 ? 9.350 3.336 -39.347 1.00 88.00 884 SER A C 1
ATOM 7172 O O . SER A 1 884 ? 8.406 4.122 -39.345 1.00 88.00 884 SER A O 1
ATOM 7174 N N . ASP A 1 885 ? 9.174 2.022 -39.514 1.00 85.50 885 ASP A N 1
ATOM 7175 C CA . ASP A 1 885 ? 7.876 1.373 -39.733 1.00 85.50 885 ASP A CA 1
ATOM 7176 C C . ASP A 1 885 ? 7.145 0.971 -38.428 1.00 85.50 885 ASP A C 1
ATOM 7178 O O . ASP A 1 885 ? 6.151 0.237 -38.476 1.00 85.50 885 ASP A O 1
ATOM 7182 N N . LEU A 1 886 ? 7.610 1.435 -37.258 1.00 89.69 886 LEU A N 1
ATOM 7183 C CA . LEU A 1 886 ? 7.017 1.164 -35.939 1.00 89.69 886 LEU A CA 1
ATOM 7184 C C . LEU A 1 886 ? 6.416 2.439 -35.306 1.00 89.69 886 LEU A C 1
ATOM 7186 O O . LEU A 1 886 ? 6.928 2.943 -34.306 1.00 89.69 886 LEU A O 1
ATOM 7190 N N . PRO A 1 887 ? 5.290 2.961 -35.827 1.00 85.44 887 PRO A N 1
ATOM 7191 C CA . PRO A 1 887 ? 4.774 4.286 -35.460 1.00 85.44 887 PRO A CA 1
ATOM 7192 C C . PRO A 1 887 ? 4.230 4.386 -34.026 1.00 85.44 887 PRO A C 1
ATOM 7194 O O . PRO A 1 887 ? 3.968 5.483 -33.539 1.00 85.44 887 PRO A O 1
ATOM 7197 N N . GLN A 1 888 ? 3.998 3.252 -33.358 1.00 87.31 888 GLN A N 1
ATOM 7198 C CA . GLN A 1 888 ? 3.469 3.192 -31.991 1.00 87.31 888 GLN A CA 1
ATOM 7199 C C . GLN A 1 888 ? 4.550 2.896 -30.944 1.00 87.31 888 GLN A C 1
ATOM 7201 O O . GLN A 1 888 ? 4.231 2.796 -29.756 1.00 87.31 888 GLN A O 1
ATOM 7206 N N . LEU A 1 889 ? 5.816 2.758 -31.357 1.00 91.44 889 LEU A N 1
ATOM 7207 C CA . LEU A 1 889 ? 6.892 2.382 -30.453 1.00 91.44 889 LEU A CA 1
ATOM 7208 C C . LEU A 1 889 ? 7.182 3.525 -29.477 1.00 91.44 889 LEU A C 1
ATOM 7210 O O . LEU A 1 889 ? 7.637 4.600 -29.865 1.00 91.44 889 LEU A O 1
ATOM 7214 N N . SER A 1 890 ? 6.907 3.263 -28.200 1.00 91.44 890 SER A N 1
ATOM 7215 C CA . SER A 1 890 ? 7.035 4.232 -27.106 1.00 91.44 890 SER A CA 1
ATOM 7216 C C . SER A 1 890 ? 8.195 3.911 -26.164 1.00 91.44 890 SER A C 1
ATOM 7218 O O . SER A 1 890 ? 8.724 4.806 -25.505 1.00 91.44 890 SER A O 1
ATOM 7220 N N . TYR A 1 891 ? 8.608 2.643 -26.119 1.00 93.75 891 TYR A N 1
ATOM 7221 C CA . TYR A 1 891 ? 9.705 2.142 -25.303 1.00 93.75 891 TYR A CA 1
ATOM 7222 C C . TYR A 1 891 ? 10.640 1.297 -26.158 1.00 93.75 891 TYR A C 1
ATOM 7224 O O . TYR A 1 891 ? 10.202 0.313 -26.759 1.00 93.75 891 TYR A O 1
ATOM 7232 N N . LEU A 1 892 ? 11.916 1.676 -26.162 1.00 95.88 892 LEU A N 1
ATOM 7233 C CA . LEU A 1 892 ? 12.995 0.931 -26.792 1.00 95.88 892 LEU A CA 1
ATOM 7234 C C . LEU A 1 892 ? 14.180 0.834 -25.828 1.00 95.88 892 LEU A C 1
ATOM 7236 O O . LEU A 1 892 ? 14.706 1.861 -25.392 1.00 95.88 892 LEU A O 1
ATOM 7240 N N . ASP A 1 893 ? 14.624 -0.385 -25.532 1.00 97.50 893 ASP A N 1
ATOM 7241 C CA . ASP A 1 893 ? 15.845 -0.624 -24.759 1.00 97.50 893 ASP A CA 1
ATOM 7242 C C . ASP A 1 893 ? 16.883 -1.400 -25.580 1.00 97.50 893 ASP A C 1
ATOM 7244 O O . ASP A 1 893 ? 16.611 -2.481 -26.103 1.00 97.50 893 ASP A O 1
ATOM 7248 N N . LEU A 1 894 ? 18.077 -0.819 -25.713 1.00 96.81 894 LEU A N 1
ATOM 7249 C CA . LEU A 1 894 ? 19.241 -1.389 -26.396 1.00 96.81 894 LEU A CA 1
ATOM 7250 C C . LEU A 1 894 ? 20.426 -1.580 -25.434 1.00 96.81 894 LEU A C 1
ATOM 7252 O O . LEU A 1 894 ? 21.545 -1.850 -25.877 1.00 96.81 894 LEU A O 1
ATOM 7256 N N . SER A 1 895 ? 20.208 -1.424 -24.129 1.00 97.44 895 SER A N 1
ATOM 7257 C CA . SER A 1 895 ? 21.263 -1.413 -23.117 1.00 97.44 895 SER A CA 1
ATOM 7258 C C . SER A 1 895 ? 22.051 -2.731 -23.061 1.00 97.44 895 SER A C 1
ATOM 7260 O O . SER A 1 895 ? 21.584 -3.780 -23.487 1.00 97.44 895 SER A O 1
ATOM 7262 N N . HIS A 1 896 ? 23.264 -2.720 -22.513 1.00 96.38 896 HIS A N 1
ATOM 7263 C CA . HIS A 1 896 ? 24.124 -3.897 -22.345 1.00 96.38 896 HIS A CA 1
ATOM 7264 C C . HIS A 1 896 ? 24.495 -4.616 -23.655 1.00 96.38 896 HIS A C 1
ATOM 7266 O O . HIS A 1 896 ? 24.780 -5.812 -23.658 1.00 96.38 896 HIS A O 1
ATOM 7272 N N . ASN A 1 897 ? 24.567 -3.871 -24.760 1.00 96.31 897 ASN A N 1
ATOM 7273 C CA . ASN A 1 897 ? 25.102 -4.310 -26.048 1.00 96.31 897 ASN A CA 1
ATOM 7274 C C . ASN A 1 897 ? 26.468 -3.655 -26.319 1.00 96.31 897 ASN A C 1
ATOM 7276 O O . ASN A 1 897 ? 26.599 -2.791 -27.177 1.00 96.31 897 ASN A O 1
ATOM 7280 N N . LYS A 1 898 ? 27.511 -4.065 -25.592 1.00 91.56 898 LYS A N 1
ATOM 7281 C CA . LYS A 1 898 ? 28.851 -3.429 -25.614 1.00 91.56 898 LYS A CA 1
ATOM 7282 C C . LYS A 1 898 ? 29.538 -3.332 -26.984 1.00 91.56 898 LYS A C 1
ATOM 7284 O O . LYS A 1 898 ? 30.489 -2.579 -27.139 1.00 91.56 898 LYS A O 1
ATOM 7289 N N . GLN A 1 899 ? 29.133 -4.152 -27.953 1.00 92.31 899 GLN A N 1
ATOM 7290 C CA . GLN A 1 899 ? 29.705 -4.150 -29.306 1.00 92.31 899 GLN A CA 1
ATOM 7291 C C . GLN A 1 899 ? 28.940 -3.238 -30.272 1.00 92.31 899 GLN A C 1
ATOM 7293 O O . GLN A 1 899 ? 29.354 -3.108 -31.426 1.00 92.31 899 GLN A O 1
ATOM 7298 N N . LEU A 1 900 ? 27.832 -2.638 -29.825 1.00 93.00 900 LEU A N 1
ATOM 7299 C CA . LEU A 1 900 ? 26.949 -1.841 -30.657 1.00 93.00 900 LEU A CA 1
ATOM 7300 C C . LEU A 1 900 ? 27.614 -0.513 -30.996 1.00 93.00 900 LEU A C 1
ATOM 7302 O O . LEU A 1 900 ? 27.903 0.301 -30.124 1.00 93.00 900 LEU A O 1
ATOM 7306 N N . ILE A 1 901 ? 27.804 -0.273 -32.288 1.00 89.31 901 ILE A N 1
ATOM 7307 C CA . ILE A 1 901 ? 28.348 0.987 -32.783 1.00 89.31 901 ILE A CA 1
ATOM 7308 C C . ILE A 1 901 ? 27.188 1.858 -33.255 1.00 89.31 901 ILE A C 1
ATOM 7310 O O . ILE A 1 901 ? 26.498 1.511 -34.214 1.00 89.31 901 ILE A O 1
ATOM 7314 N N . LEU A 1 902 ? 27.007 3.004 -32.598 1.00 89.19 902 LEU A N 1
ATOM 7315 C CA . LEU A 1 902 ? 26.111 4.067 -33.046 1.00 89.19 902 LEU A CA 1
ATOM 7316 C C . LEU A 1 902 ? 26.947 5.203 -33.634 1.00 89.19 902 LEU A C 1
ATOM 7318 O O . LEU A 1 902 ? 27.789 5.787 -32.951 1.00 89.19 902 LEU A O 1
ATOM 7322 N N . GLU A 1 903 ? 26.732 5.514 -34.911 1.00 82.12 903 GLU A N 1
ATOM 7323 C CA . GLU A 1 903 ? 27.401 6.653 -35.533 1.00 82.12 903 GLU A CA 1
ATOM 7324 C C . GLU A 1 903 ? 26.847 7.970 -34.955 1.00 82.12 903 GLU A C 1
ATOM 7326 O O . GLU A 1 903 ? 25.627 8.129 -34.892 1.00 82.12 903 GLU A O 1
ATOM 7331 N N . PRO A 1 904 ? 27.693 8.955 -34.585 1.00 73.50 904 PRO A N 1
ATOM 7332 C CA . PRO A 1 904 ? 27.229 10.207 -33.976 1.00 73.50 904 PRO A CA 1
ATOM 7333 C C . PRO A 1 904 ? 26.213 11.001 -34.813 1.00 73.50 904 PRO A C 1
ATOM 7335 O O . PRO A 1 904 ? 25.424 11.748 -34.246 1.00 73.50 904 PRO A O 1
ATOM 7338 N N . ARG A 1 905 ? 26.235 10.837 -36.145 1.00 76.38 905 ARG A N 1
ATOM 7339 C CA . ARG A 1 905 ? 25.294 11.434 -37.117 1.00 76.38 905 ARG A CA 1
ATOM 7340 C C . ARG A 1 905 ? 24.465 10.375 -37.865 1.00 76.38 905 ARG A C 1
ATOM 7342 O O . ARG A 1 905 ? 24.027 10.612 -38.990 1.00 76.38 905 ARG A O 1
ATOM 7349 N N . GLY A 1 906 ? 24.336 9.178 -37.292 1.00 76.06 906 GLY A N 1
ATOM 7350 C CA . GLY A 1 906 ? 23.582 8.073 -37.884 1.00 76.06 906 GLY A CA 1
ATOM 7351 C C . GLY A 1 906 ? 22.074 8.333 -37.877 1.00 76.06 906 GLY A C 1
ATOM 7352 O O . GLY A 1 906 ? 21.572 9.114 -37.072 1.00 76.06 906 GLY A O 1
ATOM 7353 N N . ARG A 1 907 ? 21.325 7.658 -38.759 1.00 85.06 907 ARG A N 1
ATOM 7354 C CA . ARG A 1 907 ? 19.855 7.789 -38.856 1.00 85.06 907 ARG A CA 1
ATOM 7355 C C . ARG A 1 907 ? 19.130 6.562 -38.313 1.00 85.06 907 ARG A C 1
ATOM 7357 O O . ARG A 1 907 ? 18.005 6.269 -38.710 1.00 85.06 907 ARG A O 1
ATOM 7364 N N . THR A 1 908 ? 19.759 5.836 -37.394 1.00 86.44 908 THR A N 1
ATOM 7365 C CA . THR A 1 908 ? 19.219 4.608 -36.797 1.00 86.44 908 THR A CA 1
ATOM 7366 C C . THR A 1 908 ? 17.836 4.817 -36.176 1.00 86.44 908 THR A C 1
ATOM 7368 O O . THR A 1 908 ? 16.953 3.985 -36.365 1.00 86.44 908 THR A O 1
ATOM 7371 N N . PHE A 1 909 ? 17.619 5.944 -35.491 1.00 89.44 909 PHE A N 1
ATOM 7372 C CA . PHE A 1 909 ? 16.358 6.237 -34.800 1.00 89.44 909 PHE A CA 1
ATOM 7373 C C . PHE A 1 909 ? 15.344 7.057 -35.610 1.00 89.44 909 PHE A C 1
ATOM 7375 O O . PHE A 1 909 ? 14.330 7.488 -35.062 1.00 89.44 909 PHE A O 1
ATOM 7382 N N . HIS A 1 910 ? 15.614 7.296 -36.893 1.00 88.25 910 HIS A N 1
ATOM 7383 C CA . HIS A 1 910 ? 14.718 8.077 -37.737 1.00 88.25 910 HIS A CA 1
ATOM 7384 C C . HIS A 1 910 ? 13.331 7.419 -37.834 1.00 88.25 910 HIS A C 1
ATOM 7386 O O . HIS A 1 910 ? 13.228 6.218 -38.093 1.00 88.25 910 HIS A O 1
ATOM 7392 N N . GLY A 1 911 ? 12.270 8.212 -37.682 1.00 86.12 911 GLY A N 1
ATOM 7393 C CA . GLY A 1 911 ? 10.871 7.769 -37.666 1.00 86.12 911 GLY A CA 1
ATOM 7394 C C . GLY A 1 911 ? 10.283 7.525 -36.269 1.00 86.12 911 GLY A C 1
ATOM 7395 O O . GLY A 1 911 ? 9.107 7.184 -36.171 1.00 86.12 911 GLY A O 1
ATOM 7396 N N . LEU A 1 912 ? 11.071 7.696 -35.198 1.00 90.44 912 LEU A N 1
ATOM 7397 C CA . LEU A 1 912 ? 10.630 7.563 -33.799 1.00 90.44 912 LEU A CA 1
ATOM 7398 C C . LEU A 1 912 ? 10.503 8.910 -33.058 1.00 90.44 912 LEU A C 1
ATOM 7400 O O . LEU A 1 912 ? 10.255 8.932 -31.851 1.00 90.44 912 LEU A O 1
ATOM 7404 N N . GLU A 1 913 ? 10.682 10.034 -33.755 1.00 89.19 913 GLU A N 1
ATOM 7405 C CA . GLU A 1 913 ? 10.795 11.385 -33.186 1.00 89.19 913 GLU A CA 1
ATOM 7406 C C . GLU A 1 913 ? 9.570 11.779 -32.340 1.00 89.19 913 GLU A C 1
ATOM 7408 O O . GLU A 1 913 ? 9.707 12.386 -31.272 1.00 89.19 913 GLU A O 1
ATOM 7413 N N . ASP A 1 914 ? 8.380 11.373 -32.793 1.00 86.12 914 ASP A N 1
ATOM 7414 C CA . ASP A 1 914 ? 7.086 11.745 -32.210 1.00 86.12 914 ASP A CA 1
ATOM 7415 C C . ASP A 1 914 ? 6.422 10.637 -31.370 1.00 86.12 914 ASP A C 1
ATOM 7417 O O . ASP A 1 914 ? 5.379 10.881 -30.746 1.00 86.12 914 ASP A O 1
ATOM 7421 N N . SER A 1 915 ? 6.995 9.428 -31.342 1.00 88.19 915 SER A N 1
ATOM 7422 C CA . SER A 1 915 ? 6.418 8.265 -30.648 1.00 88.19 915 SER A CA 1
ATOM 7423 C C . SER A 1 915 ? 7.174 7.880 -29.374 1.00 88.19 915 SER A C 1
ATOM 7425 O O . SER A 1 915 ? 6.550 7.428 -28.411 1.00 88.19 915 SER A O 1
ATOM 7427 N N . LEU A 1 916 ? 8.500 8.063 -29.343 1.00 92.06 916 LEU A N 1
ATOM 7428 C CA . LEU A 1 916 ? 9.351 7.506 -28.296 1.00 92.06 916 LEU A CA 1
ATOM 7429 C C . LEU A 1 916 ? 9.279 8.309 -26.987 1.00 92.06 916 LEU A C 1
ATOM 7431 O O . LEU A 1 916 ? 9.494 9.521 -26.955 1.00 92.06 916 LEU A O 1
ATOM 7435 N N . LEU A 1 917 ? 9.018 7.611 -25.879 1.00 91.31 917 LEU A N 1
ATOM 7436 C CA . LEU A 1 917 ? 8.956 8.172 -24.524 1.00 91.31 917 LEU A CA 1
ATOM 7437 C C . LEU A 1 917 ? 10.107 7.678 -23.636 1.00 91.31 917 LEU A C 1
ATOM 7439 O O . LEU A 1 917 ? 10.532 8.402 -22.732 1.00 91.31 917 LEU A O 1
ATOM 7443 N N . PHE A 1 918 ? 10.622 6.474 -23.899 1.00 94.06 918 PHE A N 1
ATOM 7444 C CA . PHE A 1 918 ? 11.747 5.860 -23.195 1.00 94.06 918 PHE A CA 1
ATOM 7445 C C . PHE A 1 918 ? 12.795 5.338 -24.180 1.00 94.06 918 PHE A C 1
ATOM 7447 O O . PHE A 1 918 ? 12.452 4.609 -25.112 1.00 94.06 918 PHE A O 1
ATOM 7454 N N . LEU A 1 919 ? 14.064 5.659 -23.912 1.00 96.56 919 LEU A N 1
ATOM 7455 C CA . LEU A 1 919 ? 15.215 5.129 -24.636 1.00 96.56 919 LEU A CA 1
ATOM 7456 C C . LEU A 1 919 ? 16.308 4.659 -23.663 1.00 96.56 919 LEU A C 1
ATOM 7458 O O . LEU A 1 919 ? 16.826 5.452 -22.870 1.00 96.56 919 LEU A O 1
ATOM 7462 N N . GLY A 1 920 ? 16.671 3.379 -23.760 1.00 97.44 920 GLY A N 1
ATOM 7463 C CA . GLY A 1 920 ? 17.770 2.765 -23.014 1.00 97.44 920 GLY A CA 1
ATOM 7464 C C . GLY A 1 920 ? 19.019 2.561 -23.872 1.00 97.44 920 GLY A C 1
ATOM 7465 O O . GLY A 1 920 ? 18.975 1.843 -24.869 1.00 97.44 920 GLY A O 1
ATOM 7466 N N . LEU A 1 921 ? 20.132 3.187 -23.482 1.00 96.44 921 LEU A N 1
ATOM 7467 C CA . LEU A 1 921 ? 21.451 3.101 -24.125 1.00 96.44 921 LEU A CA 1
ATOM 7468 C C . LEU A 1 921 ? 22.569 2.883 -23.088 1.00 96.44 921 LEU A C 1
ATOM 7470 O O . LEU A 1 921 ? 23.705 3.336 -23.260 1.00 96.44 921 LEU A O 1
ATOM 7474 N N . SER A 1 922 ? 22.257 2.225 -21.973 1.00 96.69 922 SER A N 1
ATOM 7475 C CA . SER A 1 922 ? 23.237 1.968 -20.918 1.00 96.69 922 SER A CA 1
ATOM 7476 C C . SER A 1 922 ? 24.205 0.857 -21.331 1.00 96.69 922 SER A C 1
ATOM 7478 O O . SER A 1 922 ? 23.783 -0.114 -21.942 1.00 96.69 922 SER A O 1
ATOM 7480 N N . ASN A 1 923 ? 25.486 0.927 -20.971 1.00 95.75 923 ASN A N 1
ATOM 7481 C CA . ASN A 1 923 ? 26.463 -0.150 -21.187 1.00 95.75 923 ASN A CA 1
ATOM 7482 C C . ASN A 1 923 ? 26.604 -0.619 -22.650 1.00 95.75 923 ASN A C 1
ATOM 7484 O O . ASN A 1 923 ? 26.631 -1.820 -22.936 1.00 95.75 923 ASN A O 1
ATOM 7488 N N . ILE A 1 924 ? 26.682 0.336 -23.579 1.00 95.06 924 ILE A N 1
ATOM 7489 C CA . ILE A 1 924 ? 26.958 0.082 -25.005 1.00 95.06 924 ILE A CA 1
ATOM 7490 C C . ILE A 1 924 ? 28.325 0.638 -25.441 1.00 95.06 924 ILE A C 1
ATOM 7492 O O . ILE A 1 924 ? 28.607 0.719 -26.630 1.00 95.06 924 ILE A O 1
ATOM 7496 N N . SER A 1 925 ? 29.178 1.015 -24.480 1.00 92.25 925 SER A N 1
ATOM 7497 C CA . SER A 1 925 ? 30.520 1.570 -24.712 1.00 92.25 925 SER A CA 1
ATOM 7498 C C . SER A 1 925 ? 30.525 2.900 -25.487 1.00 92.25 925 SER A C 1
ATOM 7500 O O . SER A 1 925 ? 31.394 3.145 -26.324 1.00 92.25 925 SER A O 1
ATOM 7502 N N . LEU A 1 926 ? 29.566 3.794 -25.203 1.00 92.31 926 LEU A N 1
ATOM 7503 C CA . LEU A 1 926 ? 29.577 5.149 -25.771 1.00 92.31 926 LEU A CA 1
ATOM 7504 C C . LEU A 1 926 ? 30.745 5.975 -25.220 1.00 92.31 926 LEU A C 1
ATOM 7506 O O . LEU A 1 926 ? 30.851 6.167 -24.011 1.00 92.31 926 LEU A O 1
ATOM 7510 N N . LEU A 1 927 ? 31.539 6.551 -26.127 1.00 91.19 927 LEU A N 1
ATOM 7511 C CA . LEU A 1 927 ? 32.531 7.597 -25.825 1.00 91.19 927 LEU A CA 1
ATOM 7512 C C . LEU A 1 927 ? 31.920 9.010 -25.874 1.00 91.19 927 LEU A C 1
ATOM 7514 O O . LEU A 1 927 ? 32.404 9.943 -25.236 1.00 91.19 927 LEU A O 1
ATOM 7518 N N . SER A 1 928 ? 30.848 9.176 -26.651 1.00 90.62 928 SER A N 1
ATOM 7519 C CA . SER A 1 928 ? 30.083 10.417 -26.789 1.00 90.62 928 SER A CA 1
ATOM 7520 C C . SER A 1 928 ? 28.613 10.098 -27.039 1.00 90.62 928 SER A C 1
ATOM 7522 O O . SER A 1 928 ? 28.302 9.087 -27.669 1.00 90.62 928 SER A O 1
ATOM 7524 N N . VAL A 1 929 ? 27.713 10.977 -26.602 1.00 89.75 929 VAL A N 1
ATOM 7525 C CA . VAL A 1 929 ? 26.271 10.811 -26.835 1.00 89.75 929 VAL A CA 1
ATOM 7526 C C . VAL A 1 929 ? 25.944 11.054 -28.323 1.00 89.75 929 VAL A C 1
ATOM 7528 O O . VAL A 1 929 ? 26.409 12.059 -28.866 1.00 89.75 929 VAL A O 1
ATOM 7531 N N . PRO A 1 930 ? 25.192 10.160 -28.999 1.00 88.38 930 PRO A N 1
ATOM 7532 C CA . PRO A 1 930 ? 24.782 10.347 -30.395 1.00 88.38 930 PRO A CA 1
ATOM 7533 C C . PRO A 1 930 ? 23.739 11.467 -30.549 1.00 88.38 930 PRO A C 1
ATOM 7535 O O . PRO A 1 930 ? 23.188 11.956 -29.564 1.00 88.38 930 PRO A O 1
ATOM 7538 N N . GLU A 1 931 ? 23.443 11.874 -31.786 1.00 86.06 931 GLU A N 1
ATOM 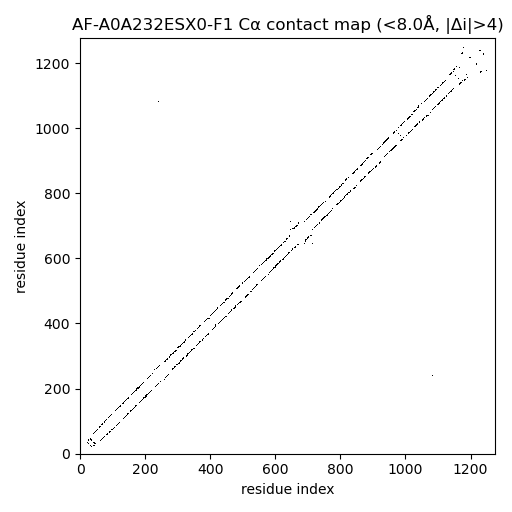7539 C CA . GLU A 1 931 ? 22.360 12.824 -32.056 1.00 86.06 931 GLU A CA 1
ATOM 7540 C C . GLU A 1 931 ? 20.985 12.191 -31.766 1.00 86.06 931 GLU A C 1
ATOM 7542 O O . GLU A 1 931 ? 20.630 11.146 -32.310 1.00 86.06 931 GLU A O 1
ATOM 7547 N N . LEU A 1 932 ? 20.210 12.830 -30.883 1.00 89.06 932 LEU A N 1
ATOM 7548 C CA . LEU A 1 932 ? 18.905 12.353 -30.417 1.00 89.06 932 LEU A CA 1
ATOM 7549 C C . LEU A 1 932 ? 17.822 13.401 -30.745 1.00 89.06 932 LEU A C 1
ATOM 7551 O O . LEU A 1 932 ? 17.703 14.380 -30.007 1.00 89.06 932 LEU A O 1
ATOM 7555 N N . PRO A 1 933 ? 17.035 13.248 -31.826 1.00 86.00 933 PRO A N 1
ATOM 7556 C CA . PRO A 1 933 ? 16.029 14.228 -32.257 1.00 86.00 933 PRO A CA 1
ATOM 7557 C C . PRO A 1 933 ? 14.654 14.037 -31.573 1.00 86.00 933 PRO A C 1
ATOM 7559 O O . PRO A 1 933 ? 13.619 14.077 -32.230 1.00 86.00 933 PRO A O 1
ATOM 7562 N N . PHE A 1 934 ? 14.611 13.794 -30.255 1.00 91.31 934 PHE A N 1
ATOM 7563 C CA . PHE A 1 934 ? 13.377 13.360 -29.574 1.00 91.31 934 PHE A CA 1
ATOM 7564 C C . PHE A 1 934 ? 12.746 14.408 -28.647 1.00 91.31 934 PHE A C 1
ATOM 7566 O O . PHE A 1 934 ? 12.991 14.422 -27.438 1.00 91.31 934 PHE A O 1
ATOM 7573 N N . HIS A 1 935 ? 11.822 15.213 -29.171 1.00 88.50 935 HIS A N 1
ATOM 7574 C CA . HIS A 1 935 ? 11.148 16.258 -28.386 1.00 88.50 935 HIS A CA 1
ATOM 7575 C C . HIS A 1 935 ? 10.169 15.730 -27.329 1.00 88.50 935 HIS A C 1
ATOM 7577 O O . HIS A 1 935 ? 9.887 16.428 -26.350 1.00 88.50 935 HIS A O 1
ATOM 7583 N N . ARG A 1 936 ? 9.640 14.511 -27.504 1.00 88.69 936 ARG A N 1
ATOM 7584 C CA . ARG A 1 936 ? 8.699 13.871 -26.564 1.00 88.69 936 ARG A CA 1
ATOM 7585 C C . ARG A 1 936 ? 9.357 12.904 -25.582 1.00 88.69 936 ARG A C 1
ATOM 7587 O O . ARG A 1 936 ? 8.662 12.420 -24.688 1.00 88.69 936 ARG A O 1
ATOM 7594 N N . LEU A 1 937 ? 10.662 12.650 -25.710 1.00 92.75 937 LEU A N 1
ATOM 7595 C CA . LEU A 1 937 ? 11.364 11.702 -24.850 1.00 92.75 937 LEU A CA 1
ATOM 7596 C C . LEU A 1 937 ? 11.302 12.160 -23.393 1.00 92.75 937 LEU A C 1
ATOM 7598 O O . LEU A 1 937 ? 11.679 13.283 -23.065 1.00 92.75 937 LEU A O 1
ATOM 7602 N N . GLN A 1 938 ? 10.838 11.270 -22.521 1.00 91.06 938 GLN A N 1
ATOM 7603 C CA . GLN A 1 938 ? 10.677 11.541 -21.095 1.00 91.06 938 GLN A CA 1
ATOM 7604 C C . GLN A 1 938 ? 11.797 10.914 -20.266 1.00 91.06 938 GLN A C 1
ATOM 7606 O O . GLN A 1 938 ? 12.148 11.442 -19.210 1.00 91.06 938 GLN A O 1
ATOM 7611 N N . ARG A 1 939 ? 12.347 9.778 -20.709 1.00 93.50 939 ARG A N 1
ATOM 7612 C CA . ARG A 1 939 ? 13.346 9.007 -19.960 1.00 93.50 939 ARG A CA 1
ATOM 7613 C C . ARG A 1 939 ? 14.485 8.574 -20.872 1.00 93.50 939 ARG A C 1
ATOM 7615 O O . ARG A 1 939 ? 14.243 7.943 -21.899 1.00 93.50 939 ARG A O 1
ATOM 7622 N N . LEU A 1 940 ? 15.707 8.893 -20.460 1.00 96.19 940 LEU A N 1
ATOM 7623 C CA . LEU A 1 940 ? 16.931 8.546 -21.171 1.00 96.19 940 LEU A CA 1
ATOM 7624 C C . LEU A 1 940 ? 17.919 7.896 -20.204 1.00 96.19 940 LEU A C 1
ATOM 7626 O O . LEU A 1 940 ? 18.327 8.516 -19.219 1.00 96.19 940 LEU A O 1
ATOM 7630 N N . HIS A 1 941 ? 18.299 6.653 -20.489 1.00 97.50 941 HIS A N 1
ATOM 7631 C CA . HIS A 1 941 ? 19.314 5.933 -19.723 1.00 97.50 941 HIS A CA 1
ATOM 7632 C C . HIS A 1 941 ? 20.612 5.834 -20.530 1.00 97.50 941 HIS A C 1
ATOM 7634 O O . HIS A 1 941 ? 20.620 5.309 -21.641 1.00 97.50 941 HIS A O 1
ATOM 7640 N N . LEU A 1 942 ? 21.705 6.337 -19.961 1.00 96.56 942 LEU A N 1
ATOM 7641 C CA . LEU A 1 942 ? 23.055 6.363 -20.534 1.00 96.56 942 LEU A CA 1
ATOM 7642 C C . LEU A 1 942 ? 24.094 5.831 -19.527 1.00 96.56 942 LEU A C 1
ATOM 7644 O O . LEU A 1 942 ? 25.279 6.168 -19.605 1.00 96.56 942 LEU A O 1
ATOM 7648 N N . ALA A 1 943 ? 23.664 5.014 -18.566 1.00 96.88 943 ALA A N 1
ATOM 7649 C CA . ALA A 1 943 ? 24.517 4.520 -17.492 1.00 96.88 943 ALA A CA 1
ATOM 7650 C C . ALA A 1 943 ? 25.597 3.545 -17.997 1.00 96.88 943 ALA A C 1
ATOM 7652 O O . ALA A 1 943 ? 25.441 2.944 -19.055 1.00 96.88 943 ALA A O 1
ATOM 7653 N N . GLN A 1 944 ? 26.662 3.316 -17.224 1.00 95.94 944 GLN A N 1
ATOM 7654 C CA . GLN A 1 944 ? 27.696 2.306 -17.518 1.00 95.94 944 GLN A CA 1
ATOM 7655 C C . GLN A 1 944 ? 28.378 2.480 -18.891 1.00 95.94 944 GLN A C 1
ATOM 7657 O O . GLN A 1 944 ? 28.736 1.494 -19.530 1.00 95.94 944 GLN A O 1
ATOM 7662 N N . ASN A 1 945 ? 28.533 3.715 -19.368 1.00 95.75 945 ASN A N 1
ATOM 7663 C CA . ASN A 1 945 ? 29.296 4.033 -20.577 1.00 95.75 945 ASN A CA 1
ATOM 7664 C C . ASN A 1 945 ? 30.641 4.689 -20.200 1.00 95.75 945 ASN A C 1
ATOM 7666 O O . ASN A 1 945 ? 30.998 4.767 -19.028 1.00 95.75 945 ASN A O 1
ATOM 7670 N N . GLU A 1 946 ? 31.401 5.152 -21.190 1.00 94.25 946 GLU A N 1
ATOM 7671 C CA . GLU A 1 946 ? 32.713 5.794 -21.011 1.00 94.25 946 GLU A CA 1
ATOM 7672 C C . GLU A 1 946 ? 32.604 7.305 -21.299 1.00 94.25 946 GLU A C 1
ATOM 7674 O O . GLU A 1 946 ? 33.461 7.926 -21.932 1.00 94.25 946 GLU A O 1
ATOM 7679 N N . LEU A 1 947 ? 31.484 7.917 -20.889 1.00 94.69 947 LEU A N 1
ATOM 7680 C CA . LEU A 1 947 ? 31.210 9.325 -21.167 1.00 94.69 947 LEU A CA 1
ATOM 7681 C C . LEU A 1 947 ? 32.029 10.223 -20.233 1.00 94.69 947 LEU A C 1
ATOM 7683 O O . LEU A 1 947 ? 31.740 10.328 -19.043 1.00 94.69 947 LEU A O 1
ATOM 7687 N N . ALA A 1 948 ? 32.997 10.948 -20.793 1.00 93.25 948 ALA A N 1
ATOM 7688 C CA . ALA A 1 948 ? 33.741 11.984 -20.069 1.00 93.25 948 ALA A CA 1
ATOM 7689 C C . ALA A 1 948 ? 32.982 13.325 -19.985 1.00 93.25 948 ALA A C 1
ATOM 7691 O O . ALA A 1 948 ? 33.236 14.146 -19.102 1.00 93.25 948 ALA A O 1
ATOM 7692 N N . SER A 1 949 ? 32.056 13.581 -20.918 1.00 92.06 949 SER A N 1
ATOM 7693 C CA . SER A 1 949 ? 31.212 14.782 -20.941 1.00 92.06 949 SER A CA 1
ATOM 7694 C C . SER A 1 949 ? 29.924 14.553 -21.737 1.00 92.06 949 SER A C 1
ATOM 7696 O O . SER A 1 949 ? 29.840 13.628 -22.544 1.00 92.06 949 SER A O 1
ATOM 7698 N N . VAL A 1 950 ? 28.925 15.414 -21.524 1.00 92.38 950 VAL A N 1
ATOM 7699 C CA . VAL A 1 950 ? 27.657 15.408 -22.270 1.00 92.38 950 VAL A CA 1
ATOM 7700 C C . VAL A 1 950 ? 27.488 16.758 -22.982 1.00 92.38 950 VAL A C 1
ATOM 7702 O O . VAL A 1 950 ? 27.535 17.787 -22.298 1.00 92.38 950 VAL A O 1
ATOM 7705 N N . PRO A 1 951 ? 27.287 16.787 -24.317 1.00 89.75 951 PRO A N 1
ATOM 7706 C CA . PRO A 1 951 ? 27.112 18.029 -25.074 1.00 89.75 951 PRO A CA 1
ATOM 7707 C C . PRO A 1 951 ? 25.901 18.840 -24.602 1.00 89.75 951 PRO A C 1
ATOM 7709 O O . PRO A 1 951 ? 24.806 18.300 -24.440 1.00 89.75 951 PRO A O 1
ATOM 7712 N N . ALA A 1 952 ? 26.079 20.148 -24.409 1.00 87.50 952 ALA A N 1
ATOM 7713 C CA . ALA A 1 952 ? 25.001 21.022 -23.949 1.00 87.50 952 ALA A CA 1
ATOM 7714 C C . ALA A 1 952 ? 23.968 21.322 -25.052 1.00 87.50 952 ALA A C 1
ATOM 7716 O O . ALA A 1 952 ? 22.801 21.545 -24.729 1.00 87.50 952 ALA A O 1
ATOM 7717 N N . GLU A 1 953 ? 24.351 21.286 -26.339 1.00 86.69 953 GLU A N 1
ATOM 7718 C CA . GLU A 1 953 ? 23.429 21.583 -27.448 1.00 86.69 953 GLU A CA 1
ATOM 7719 C C . GLU A 1 953 ? 22.270 20.575 -27.542 1.00 86.69 953 GLU A C 1
ATOM 7721 O O . GLU A 1 953 ? 21.171 20.929 -27.977 1.00 86.69 953 GLU A O 1
ATOM 7726 N N . MET A 1 954 ? 22.480 19.343 -27.063 1.00 88.00 954 MET A N 1
ATOM 7727 C CA . MET A 1 954 ? 21.480 18.270 -27.073 1.00 88.00 954 MET A CA 1
ATOM 7728 C C . MET A 1 954 ? 20.217 18.614 -26.269 1.00 88.00 954 MET A C 1
ATOM 7730 O O . MET A 1 954 ? 19.137 18.101 -26.564 1.00 88.00 954 MET A O 1
ATOM 7734 N N . ALA A 1 955 ? 20.312 19.519 -25.289 1.00 88.06 955 ALA A N 1
ATOM 7735 C CA . ALA A 1 955 ? 19.155 19.946 -24.504 1.00 88.06 955 ALA A CA 1
ATOM 7736 C C . ALA A 1 955 ? 18.026 20.541 -25.366 1.00 88.06 955 ALA A C 1
ATOM 7738 O O . ALA A 1 955 ? 16.860 20.429 -24.992 1.00 88.06 955 ALA A O 1
ATOM 7739 N N . SER A 1 956 ? 18.352 21.118 -26.531 1.00 88.75 956 SER A N 1
ATOM 7740 C CA . SER A 1 956 ? 17.363 21.660 -27.476 1.00 88.75 956 SER A CA 1
ATOM 7741 C C . SER A 1 956 ? 16.415 20.599 -28.041 1.00 88.75 956 SER A C 1
ATOM 7743 O O . SER A 1 956 ? 15.244 20.888 -28.284 1.00 88.75 956 SER A O 1
ATOM 7745 N N . ASN A 1 957 ? 16.890 19.361 -28.186 1.00 88.75 957 ASN A N 1
ATOM 7746 C CA . ASN A 1 957 ? 16.072 18.258 -28.671 1.00 88.75 957 ASN A CA 1
ATOM 7747 C C . ASN A 1 957 ? 15.343 17.532 -27.537 1.00 88.75 957 ASN A C 1
ATOM 7749 O O . ASN A 1 957 ? 14.294 16.956 -27.782 1.00 88.75 957 ASN A O 1
ATOM 7753 N N . LEU A 1 958 ? 15.839 17.595 -26.297 1.00 90.62 958 LEU A N 1
ATOM 7754 C CA . LEU A 1 958 ? 15.338 16.826 -25.148 1.00 90.62 958 LEU A CA 1
ATOM 7755 C C . LEU A 1 958 ? 14.485 17.666 -24.178 1.00 90.62 958 LEU A C 1
ATOM 7757 O O . LEU A 1 958 ? 14.589 17.543 -22.957 1.00 90.62 958 LEU A O 1
ATOM 7761 N N . THR A 1 959 ? 13.620 18.532 -24.704 1.00 87.62 959 THR A N 1
ATOM 7762 C CA . THR A 1 959 ? 12.859 19.513 -23.904 1.00 87.62 959 THR A CA 1
ATOM 7763 C C . THR A 1 959 ? 11.855 18.895 -22.927 1.00 87.62 959 THR A C 1
ATOM 7765 O O . THR A 1 959 ? 11.507 19.525 -21.927 1.00 87.62 959 THR A O 1
ATOM 7768 N N . SER A 1 960 ? 11.376 17.678 -23.202 1.00 88.69 960 SER A N 1
ATOM 7769 C CA . SER A 1 960 ? 10.408 16.957 -22.356 1.00 88.69 960 SER A CA 1
ATOM 7770 C C . SER A 1 960 ? 11.062 15.957 -21.396 1.00 88.69 960 SER A C 1
ATOM 7772 O O . SER A 1 960 ? 10.358 15.177 -20.755 1.00 88.69 960 SER A O 1
ATOM 7774 N N . LEU A 1 961 ? 12.395 15.949 -21.294 1.00 91.88 961 LEU A N 1
ATOM 7775 C CA . LEU A 1 961 ? 13.110 14.953 -20.506 1.00 91.88 961 LEU A CA 1
ATOM 7776 C C . LEU A 1 961 ? 12.874 15.158 -19.003 1.00 91.88 961 LEU A C 1
ATOM 7778 O O . LEU A 1 961 ? 13.122 16.230 -18.454 1.00 91.88 961 LEU A O 1
ATOM 7782 N N . HIS A 1 962 ? 12.427 14.097 -18.335 1.00 89.62 962 HIS A N 1
ATOM 7783 C CA . HIS A 1 962 ? 12.122 14.070 -16.905 1.00 89.62 962 HIS A CA 1
ATOM 7784 C C . HIS A 1 962 ? 13.097 13.206 -16.110 1.00 89.62 962 HIS A C 1
ATOM 7786 O O . HIS A 1 962 ? 13.350 13.510 -14.944 1.00 89.62 962 HIS A O 1
ATOM 7792 N N . LEU A 1 963 ? 13.650 12.158 -16.723 1.00 93.75 963 LEU A N 1
ATOM 7793 C CA . LEU A 1 963 ? 14.647 11.281 -16.119 1.00 93.75 963 LEU A CA 1
ATOM 7794 C C . LEU A 1 963 ? 15.879 11.190 -17.013 1.00 93.75 963 LEU A C 1
ATOM 779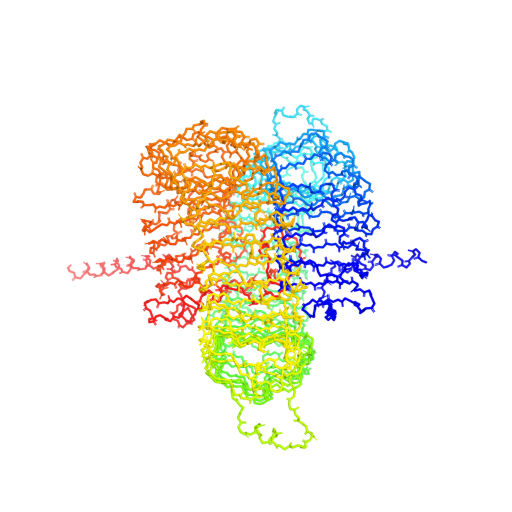6 O O . LEU A 1 963 ? 15.768 10.841 -18.190 1.00 93.75 963 LEU A O 1
ATOM 7800 N N . LEU A 1 964 ? 17.041 11.449 -16.418 1.00 96.06 964 LEU A N 1
ATOM 7801 C CA . LEU A 1 964 ? 18.344 11.264 -17.040 1.00 96.06 964 LEU A CA 1
ATOM 7802 C C . LEU A 1 964 ? 19.237 10.437 -16.113 1.00 96.06 964 LEU A C 1
ATOM 7804 O O . LEU A 1 964 ? 19.548 10.868 -14.999 1.00 96.06 964 LEU A O 1
ATOM 7808 N N . ASP A 1 965 ? 19.649 9.263 -16.588 1.00 97.44 965 ASP A N 1
ATOM 7809 C CA . ASP A 1 965 ? 20.609 8.404 -15.894 1.00 97.44 965 ASP A CA 1
ATOM 7810 C C . ASP A 1 965 ? 21.972 8.443 -16.588 1.00 97.44 965 ASP A C 1
ATOM 7812 O O . ASP A 1 965 ? 22.109 8.020 -17.733 1.00 97.44 965 ASP A O 1
ATOM 7816 N N . LEU A 1 966 ? 22.972 8.963 -15.879 1.00 96.88 966 LEU A N 1
ATOM 7817 C CA . LEU A 1 966 ? 24.378 9.040 -16.273 1.00 96.88 966 LEU A CA 1
ATOM 7818 C C . LEU A 1 966 ? 25.282 8.283 -15.290 1.00 96.88 966 LEU A C 1
ATOM 7820 O O . LEU A 1 966 ? 26.487 8.535 -15.233 1.00 96.88 966 LEU A O 1
ATOM 7824 N N . SER A 1 967 ? 24.735 7.378 -14.480 1.00 97.44 967 SER A N 1
ATOM 7825 C CA . SER A 1 967 ? 25.520 6.649 -13.485 1.00 97.44 967 SER A CA 1
ATOM 7826 C C . SER A 1 967 ? 26.602 5.763 -14.110 1.00 97.44 967 SER A C 1
ATOM 7828 O O . SER A 1 967 ? 26.477 5.341 -15.255 1.00 97.44 967 SER A O 1
ATOM 7830 N N . HIS A 1 968 ? 27.668 5.457 -13.367 1.00 96.50 968 HIS A N 1
ATOM 7831 C CA . HIS A 1 968 ? 28.785 4.621 -13.832 1.00 96.50 968 HIS A CA 1
ATOM 7832 C C . HIS A 1 968 ? 29.401 5.107 -15.161 1.00 96.50 968 HIS A C 1
ATOM 7834 O O . HIS A 1 968 ? 29.544 4.328 -16.096 1.00 96.50 968 HIS A O 1
ATOM 7840 N N . ASN A 1 969 ? 29.716 6.395 -15.267 1.00 97.00 969 ASN A N 1
ATOM 7841 C CA . ASN A 1 969 ? 30.477 6.962 -16.382 1.00 97.00 969 ASN A CA 1
ATOM 7842 C C . ASN A 1 969 ? 31.800 7.561 -15.860 1.00 97.00 969 ASN A C 1
ATOM 7844 O O . ASN A 1 969 ? 32.108 7.470 -14.669 1.00 97.00 969 ASN A O 1
ATOM 7848 N N . ASP A 1 970 ? 32.563 8.214 -16.736 1.00 95.81 970 ASP A N 1
ATOM 7849 C CA . ASP A 1 970 ? 33.831 8.877 -16.406 1.00 95.81 970 ASP A CA 1
ATOM 7850 C C . ASP A 1 970 ? 33.662 10.391 -16.165 1.00 95.81 970 ASP A C 1
ATOM 7852 O O . ASP A 1 970 ? 34.558 11.199 -16.433 1.00 95.81 970 ASP A O 1
ATOM 7856 N N . LEU A 1 971 ? 32.501 10.814 -15.648 1.00 95.62 971 LEU A N 1
ATOM 7857 C CA . LEU A 1 971 ? 32.224 12.225 -15.380 1.00 95.62 971 LEU A CA 1
ATOM 7858 C C . LEU A 1 971 ? 33.016 12.711 -14.159 1.00 95.62 971 LEU A C 1
ATOM 7860 O O . LEU A 1 971 ? 32.825 12.241 -13.039 1.00 95.62 971 LEU A O 1
ATOM 7864 N N . THR A 1 972 ? 33.874 13.711 -14.354 1.00 93.75 972 THR A N 1
ATOM 7865 C CA . THR A 1 972 ? 34.663 14.333 -13.269 1.00 93.75 972 THR A CA 1
ATOM 7866 C C . THR A 1 972 ? 33.947 15.502 -12.588 1.00 93.75 972 THR A C 1
ATOM 7868 O O . THR A 1 972 ? 34.295 15.892 -11.472 1.00 93.75 972 THR A O 1
ATOM 7871 N N . VAL A 1 973 ? 32.925 16.055 -13.245 1.00 93.38 973 VAL A N 1
ATOM 7872 C CA . VAL A 1 973 ? 32.089 17.167 -12.774 1.00 93.38 973 VAL A CA 1
ATOM 7873 C C . VAL A 1 973 ? 30.636 16.941 -13.182 1.00 93.38 973 VAL A C 1
ATOM 7875 O O . VAL A 1 973 ? 30.354 16.187 -14.114 1.00 93.38 973 VAL A O 1
ATOM 7878 N N . VAL A 1 974 ? 29.704 17.625 -12.513 1.00 93.62 974 VAL A N 1
ATOM 7879 C CA . VAL A 1 974 ? 28.290 17.599 -12.913 1.00 93.62 974 VAL A CA 1
ATOM 7880 C C . VAL A 1 974 ? 28.133 18.241 -14.307 1.00 93.62 974 VAL A C 1
ATOM 7882 O O . VAL A 1 974 ? 28.572 19.377 -14.499 1.00 93.62 974 VAL A O 1
ATOM 7885 N N . PRO A 1 975 ? 27.528 17.551 -15.296 1.00 92.75 975 PRO A N 1
ATOM 7886 C CA . PRO A 1 975 ? 27.438 18.043 -16.672 1.00 92.75 975 PRO A CA 1
ATOM 7887 C C . PRO A 1 975 ? 26.662 19.358 -16.833 1.00 92.75 975 PRO A C 1
ATOM 7889 O O . PRO A 1 975 ? 25.582 19.533 -16.264 1.00 92.75 975 PRO A O 1
ATOM 7892 N N . LEU A 1 976 ? 27.152 20.247 -17.707 1.00 89.81 976 LEU A N 1
ATOM 7893 C CA . LEU A 1 976 ? 26.530 21.553 -17.983 1.00 89.81 976 LEU A CA 1
ATOM 7894 C C . LEU A 1 976 ? 25.152 21.458 -18.651 1.00 89.81 976 LEU A C 1
ATOM 7896 O O . LEU A 1 976 ? 24.370 22.394 -18.529 1.00 89.81 976 LEU A O 1
ATOM 7900 N N . ILE A 1 977 ? 24.811 20.336 -19.296 1.00 90.00 977 ILE A N 1
ATOM 7901 C CA . ILE A 1 977 ? 23.484 20.114 -19.901 1.00 90.00 977 ILE A CA 1
ATOM 7902 C C . ILE A 1 977 ? 22.335 20.298 -18.892 1.00 90.00 977 ILE A C 1
ATOM 7904 O O . ILE A 1 977 ? 21.246 20.740 -19.253 1.00 90.00 977 ILE A O 1
ATOM 7908 N N . THR A 1 978 ? 22.598 20.058 -17.603 1.00 88.06 978 THR A N 1
ATOM 7909 C CA . THR A 1 978 ? 21.655 20.314 -16.502 1.00 88.06 978 THR A CA 1
ATOM 7910 C C . THR A 1 978 ? 21.208 21.782 -16.430 1.00 88.06 978 THR A C 1
ATOM 7912 O O . THR A 1 978 ? 20.130 22.076 -15.934 1.00 88.06 978 THR A O 1
ATOM 7915 N N . HIS A 1 979 ? 21.976 22.726 -16.978 1.00 87.44 979 HIS A N 1
ATOM 7916 C CA . HIS A 1 979 ? 21.600 24.142 -17.012 1.00 87.44 979 HIS A CA 1
ATOM 7917 C C . HIS A 1 979 ? 20.501 24.452 -18.033 1.00 87.44 979 HIS A C 1
ATOM 7919 O O . HIS A 1 979 ? 19.826 25.470 -17.908 1.00 87.44 979 HIS A O 1
ATOM 7925 N N . ALA A 1 980 ? 20.317 23.581 -19.027 1.00 88.06 980 ALA A N 1
ATOM 7926 C CA . ALA A 1 980 ? 19.348 23.757 -20.103 1.00 88.06 980 ALA A CA 1
ATOM 7927 C C . ALA A 1 980 ? 18.129 22.820 -19.984 1.00 88.06 980 ALA A C 1
ATOM 7929 O O . ALA A 1 980 ? 17.087 23.099 -20.574 1.00 88.06 980 ALA A O 1
ATOM 7930 N N . LEU A 1 981 ? 18.223 21.735 -19.206 1.00 89.31 981 LEU A N 1
ATOM 7931 C CA . LEU A 1 981 ? 17.139 20.766 -18.997 1.00 89.31 981 LEU A CA 1
ATOM 7932 C C . LEU A 1 981 ? 16.214 21.178 -17.843 1.00 89.31 981 LEU A C 1
ATOM 7934 O O . LEU A 1 981 ? 16.222 20.585 -16.768 1.00 89.31 981 LEU A O 1
ATOM 7938 N N . THR A 1 982 ? 15.378 22.185 -18.076 1.00 83.12 982 THR A N 1
ATOM 7939 C CA . THR A 1 982 ? 14.521 22.784 -17.037 1.00 83.12 982 THR A CA 1
ATOM 7940 C C . THR A 1 982 ? 13.376 21.894 -16.547 1.00 83.12 982 THR A C 1
ATOM 7942 O O . THR A 1 982 ? 12.780 22.209 -15.525 1.00 83.12 982 THR A O 1
ATOM 7945 N N . ASN A 1 983 ? 13.057 20.796 -17.240 1.00 86.88 983 ASN A N 1
ATOM 7946 C CA . ASN A 1 983 ? 11.978 19.866 -16.875 1.00 86.88 983 ASN A CA 1
ATOM 7947 C C . ASN A 1 983 ? 12.474 18.577 -16.194 1.00 86.88 983 ASN A C 1
ATOM 7949 O O . ASN A 1 983 ? 11.668 17.666 -15.950 1.00 86.88 983 ASN A O 1
ATOM 7953 N N . LEU A 1 984 ? 13.779 18.486 -15.910 1.00 91.25 984 LEU A N 1
ATOM 7954 C CA . LEU A 1 984 ? 14.410 17.290 -15.362 1.00 91.25 984 LEU A CA 1
ATOM 7955 C C . LEU A 1 984 ? 14.077 17.116 -13.877 1.00 91.25 984 LEU A C 1
ATOM 7957 O O . LEU A 1 984 ? 14.369 17.972 -13.053 1.00 91.25 984 LEU A O 1
ATOM 7961 N N . ARG A 1 985 ? 13.513 15.964 -13.519 1.00 89.06 985 ARG A N 1
ATOM 7962 C CA . ARG A 1 985 ? 13.035 15.676 -12.157 1.00 89.06 985 ARG A CA 1
ATOM 7963 C C . ARG A 1 985 ? 13.828 14.590 -11.463 1.00 89.06 985 ARG A C 1
ATOM 7965 O O . ARG A 1 985 ? 13.963 14.611 -10.244 1.00 89.06 985 ARG A O 1
ATOM 7972 N N . MET A 1 986 ? 14.306 13.618 -12.226 1.00 93.25 986 MET A N 1
ATOM 7973 C CA . MET A 1 986 ? 15.073 12.489 -11.727 1.00 93.25 986 MET A CA 1
ATOM 7974 C C . MET A 1 986 ? 16.446 12.532 -12.372 1.00 93.25 986 MET A C 1
ATOM 7976 O O . MET A 1 986 ? 16.567 12.436 -13.595 1.00 93.25 986 MET A O 1
ATOM 7980 N N . PHE A 1 987 ? 17.473 12.689 -11.548 1.00 96.50 987 PHE A N 1
ATOM 7981 C CA . PHE A 1 987 ? 18.842 12.761 -12.026 1.00 96.50 987 PHE A CA 1
ATOM 7982 C C . PHE A 1 987 ? 19.710 11.758 -11.283 1.00 96.50 987 PHE A C 1
ATOM 7984 O O . PHE A 1 987 ? 19.812 11.802 -10.056 1.00 96.50 987 PHE A O 1
ATOM 7991 N N . ASN A 1 988 ? 20.322 10.850 -12.038 1.00 97.69 988 ASN A N 1
ATOM 7992 C CA . ASN A 1 988 ? 21.231 9.851 -11.503 1.00 97.69 988 ASN A CA 1
ATOM 7993 C C . ASN A 1 988 ? 22.632 10.081 -12.072 1.00 97.69 988 ASN A C 1
ATOM 7995 O O . ASN A 1 988 ? 22.837 10.007 -13.280 1.00 97.69 988 ASN A O 1
ATOM 7999 N N . ILE A 1 989 ? 23.590 10.367 -11.194 1.00 96.75 989 ILE A N 1
ATOM 8000 C CA . ILE A 1 989 ? 25.016 10.514 -11.526 1.00 96.75 989 ILE A CA 1
ATOM 8001 C C . ILE A 1 989 ? 25.885 9.600 -10.668 1.00 96.75 989 ILE A C 1
ATOM 8003 O O . ILE A 1 989 ? 27.100 9.781 -10.612 1.00 96.75 989 ILE A O 1
ATOM 8007 N N . ALA A 1 990 ? 25.282 8.626 -9.990 1.00 97.19 990 ALA A N 1
ATOM 8008 C CA . ALA A 1 990 ? 25.982 7.751 -9.068 1.00 97.19 990 ALA A CA 1
ATOM 8009 C C . ALA A 1 990 ? 27.168 7.029 -9.730 1.00 97.19 990 ALA A C 1
ATOM 8011 O O . ALA A 1 990 ? 27.184 6.826 -10.941 1.00 97.19 990 ALA A O 1
ATOM 8012 N N . TYR A 1 991 ? 28.159 6.607 -8.945 1.00 96.06 991 TYR A N 1
ATOM 8013 C CA . TYR A 1 991 ? 29.325 5.852 -9.429 1.00 96.06 991 TYR A CA 1
ATOM 8014 C C . TYR A 1 991 ? 30.155 6.565 -10.514 1.00 96.06 991 TYR A C 1
ATOM 8016 O O . TYR A 1 991 ? 30.781 5.911 -11.341 1.00 96.06 991 TYR A O 1
ATOM 8024 N N . ASN A 1 992 ? 30.170 7.898 -10.518 1.00 97.12 992 ASN A N 1
ATOM 8025 C CA . ASN A 1 992 ? 31.078 8.689 -11.348 1.00 97.12 992 ASN A CA 1
ATOM 8026 C C . ASN A 1 992 ? 32.262 9.217 -10.515 1.00 97.12 992 ASN A C 1
ATOM 8028 O O . ASN A 1 992 ? 32.097 9.488 -9.317 1.00 97.12 992 ASN A O 1
ATOM 8032 N N . PRO A 1 993 ? 33.439 9.457 -11.122 1.00 95.69 993 PRO A N 1
ATOM 8033 C CA . PRO A 1 993 ? 34.609 10.033 -10.456 1.00 95.69 993 PRO A CA 1
ATOM 8034 C C . PRO A 1 993 ? 34.475 11.550 -10.189 1.00 95.69 993 PRO A C 1
ATOM 8036 O O . PRO A 1 993 ? 35.444 12.304 -10.297 1.00 95.69 993 PRO A O 1
ATOM 8039 N N . ILE A 1 994 ? 33.283 12.017 -9.806 1.00 95.69 994 ILE A N 1
ATOM 8040 C CA . ILE A 1 994 ? 33.033 13.409 -9.420 1.00 95.69 994 ILE A CA 1
ATOM 8041 C C . ILE A 1 994 ? 33.686 13.668 -8.065 1.00 95.69 994 ILE A C 1
ATOM 8043 O O . ILE A 1 994 ? 33.446 12.935 -7.104 1.00 95.69 994 ILE A O 1
ATOM 8047 N N . THR A 1 995 ? 34.498 14.723 -7.983 1.00 93.50 995 THR A N 1
ATOM 8048 C CA . THR A 1 995 ? 35.283 15.054 -6.780 1.00 93.50 995 THR A CA 1
ATOM 8049 C C . THR A 1 995 ? 34.720 16.222 -5.974 1.00 93.50 995 THR A C 1
ATOM 8051 O O . THR A 1 995 ? 34.978 16.329 -4.773 1.00 93.50 995 THR A O 1
ATOM 8054 N N . ILE A 1 996 ? 33.937 17.104 -6.598 1.00 93.75 996 ILE A N 1
ATOM 8055 C CA . ILE A 1 996 ? 33.458 18.340 -5.974 1.00 93.75 996 ILE A CA 1
ATOM 8056 C C . ILE A 1 996 ? 31.974 18.537 -6.289 1.00 93.75 996 ILE A C 1
ATOM 8058 O O . ILE A 1 996 ? 31.580 18.544 -7.454 1.00 93.75 996 ILE A O 1
ATOM 8062 N N . ILE A 1 997 ? 31.173 18.758 -5.242 1.00 94.38 997 ILE A N 1
ATOM 8063 C CA . ILE A 1 997 ? 29.804 19.276 -5.331 1.00 94.38 997 ILE A CA 1
ATOM 8064 C C . ILE A 1 997 ? 29.735 20.615 -4.586 1.00 94.38 997 ILE A C 1
ATOM 8066 O O . ILE A 1 997 ? 29.977 20.693 -3.378 1.00 94.38 997 ILE A O 1
ATOM 8070 N N . THR A 1 998 ? 29.384 21.663 -5.326 1.00 92.44 998 THR A N 1
ATOM 8071 C CA . THR A 1 998 ? 29.229 23.050 -4.859 1.00 92.44 998 THR A CA 1
ATOM 8072 C C . THR A 1 998 ? 27.780 23.528 -4.968 1.00 92.44 998 THR A C 1
ATOM 8074 O O . THR A 1 998 ? 26.941 22.901 -5.617 1.00 92.44 998 THR A O 1
ATOM 8077 N N . ASN A 1 999 ? 27.497 24.708 -4.418 1.00 88.69 999 ASN A N 1
ATOM 8078 C CA . ASN A 1 999 ? 26.233 25.438 -4.582 1.00 88.69 999 ASN A CA 1
ATOM 8079 C C . ASN A 1 999 ? 25.792 25.728 -6.035 1.00 88.69 999 ASN A C 1
ATOM 8081 O O . ASN A 1 999 ? 24.617 26.021 -6.263 1.00 88.69 999 ASN A O 1
ATOM 8085 N N . THR A 1 1000 ? 26.688 25.632 -7.021 1.00 88.69 1000 THR A N 1
ATOM 8086 C CA . THR A 1 1000 ? 26.370 25.820 -8.447 1.00 88.69 1000 THR A CA 1
ATOM 8087 C C . THR A 1 1000 ? 26.140 24.515 -9.200 1.00 88.69 1000 THR A C 1
ATOM 8089 O O . THR A 1 1000 ? 25.599 24.549 -10.302 1.00 88.69 1000 THR A O 1
ATOM 8092 N N . SER A 1 1001 ? 26.493 23.365 -8.619 1.00 91.44 1001 SER A N 1
ATOM 8093 C CA . SER A 1 1001 ? 26.522 22.080 -9.335 1.00 91.44 1001 SER A CA 1
ATOM 8094 C C . SER A 1 1001 ? 25.157 21.653 -9.890 1.00 91.44 1001 SER A C 1
ATOM 8096 O O . SER A 1 1001 ? 25.097 21.055 -10.958 1.00 91.44 1001 SER A O 1
ATOM 8098 N N . PHE A 1 1002 ? 24.059 22.005 -9.212 1.00 91.81 1002 PHE A N 1
ATOM 8099 C CA . PHE A 1 1002 ? 22.691 21.649 -9.619 1.00 91.81 1002 PHE A CA 1
ATOM 8100 C C . PHE A 1 1002 ? 21.826 22.857 -10.003 1.00 91.81 1002 PHE A C 1
ATOM 8102 O O . PHE A 1 1002 ? 20.609 22.726 -10.094 1.00 91.81 1002 PHE A O 1
ATOM 8109 N N . LEU A 1 1003 ? 22.417 24.038 -10.218 1.00 85.44 1003 LEU A N 1
ATOM 8110 C CA . LEU A 1 1003 ? 21.682 25.306 -10.301 1.00 85.44 1003 LEU A CA 1
ATOM 8111 C C . LEU A 1 1003 ? 20.528 25.302 -11.321 1.00 85.44 1003 LEU A C 1
ATOM 8113 O O . LEU A 1 1003 ? 19.474 25.854 -11.024 1.00 85.44 1003 LEU A O 1
ATOM 8117 N N . GLY A 1 1004 ? 20.711 24.680 -12.490 1.00 84.56 1004 GLY A N 1
ATOM 8118 C CA . GLY A 1 1004 ? 19.693 24.646 -13.548 1.00 84.56 1004 GLY A CA 1
ATOM 8119 C C . GLY A 1 1004 ? 18.522 23.689 -13.328 1.00 84.56 1004 GLY A C 1
ATOM 8120 O O . GLY A 1 1004 ? 17.449 23.917 -13.878 1.00 84.56 1004 GLY A O 1
ATOM 8121 N N . ILE A 1 1005 ? 18.707 22.649 -12.508 1.00 91.38 1005 ILE A N 1
ATOM 8122 C CA . ILE A 1 1005 ? 17.681 21.624 -12.240 1.00 91.38 1005 ILE A CA 1
ATOM 8123 C C . ILE A 1 1005 ? 17.159 21.654 -10.805 1.00 91.38 1005 ILE A C 1
ATOM 8125 O O . ILE A 1 1005 ? 16.153 21.018 -10.514 1.00 91.38 1005 ILE A O 1
ATOM 8129 N N . ALA A 1 1006 ? 17.809 22.385 -9.896 1.00 88.44 1006 ALA A N 1
ATOM 8130 C CA . ALA A 1 1006 ? 17.482 22.375 -8.473 1.00 88.44 1006 ALA A CA 1
ATOM 8131 C C . ALA A 1 1006 ? 15.992 22.659 -8.208 1.00 88.44 1006 ALA A C 1
ATOM 8133 O O . ALA A 1 1006 ? 15.364 21.961 -7.416 1.00 88.44 1006 ALA A O 1
ATOM 8134 N N . ASP A 1 1007 ? 15.388 23.601 -8.933 1.00 85.81 1007 ASP A N 1
ATOM 8135 C CA . ASP A 1 1007 ? 13.980 23.969 -8.745 1.00 85.81 1007 ASP A CA 1
ATOM 8136 C C . ASP A 1 1007 ? 12.976 22.922 -9.267 1.00 85.81 1007 ASP A C 1
ATOM 8138 O O . ASP A 1 1007 ? 11.776 23.057 -9.026 1.00 85.81 1007 ASP A O 1
ATOM 8142 N N . THR A 1 1008 ? 13.427 21.880 -9.970 1.00 87.06 1008 THR A N 1
ATOM 8143 C CA . THR A 1 1008 ? 12.571 20.815 -10.532 1.00 87.06 1008 THR A CA 1
ATOM 8144 C C . THR A 1 1008 ? 12.918 19.410 -10.050 1.00 87.06 1008 THR A C 1
ATOM 8146 O O . THR A 1 1008 ? 12.110 18.497 -10.209 1.00 87.06 1008 THR A O 1
ATOM 8149 N N . LEU A 1 1009 ? 14.065 19.247 -9.390 1.00 90.44 1009 LEU A N 1
ATOM 8150 C CA . LEU A 1 1009 ? 14.580 17.967 -8.923 1.00 90.44 1009 LEU A CA 1
ATOM 8151 C C . LEU A 1 1009 ? 13.706 17.356 -7.814 1.00 90.44 1009 LEU A C 1
ATOM 8153 O O . LEU A 1 1009 ? 13.546 17.931 -6.738 1.00 90.44 1009 LEU A O 1
ATOM 8157 N N . GLU A 1 1010 ? 13.181 16.161 -8.070 1.00 89.75 1010 GLU A N 1
ATOM 8158 C CA . GLU A 1 1010 ? 12.363 15.361 -7.151 1.00 89.75 1010 GLU A CA 1
ATOM 8159 C C . GLU A 1 1010 ? 13.135 14.145 -6.618 1.00 89.75 1010 GLU A C 1
ATOM 8161 O O . GLU A 1 1010 ? 12.999 13.803 -5.440 1.00 89.75 1010 GLU A O 1
ATOM 8166 N N . LEU A 1 1011 ? 13.974 13.521 -7.456 1.00 93.94 1011 LEU A N 1
ATOM 8167 C CA . LEU A 1 1011 ? 14.873 12.435 -7.070 1.00 93.94 1011 LEU A CA 1
ATOM 8168 C C . LEU A 1 1011 ? 16.298 12.725 -7.537 1.00 93.94 1011 LEU A C 1
ATOM 8170 O O . LEU A 1 1011 ? 16.534 12.993 -8.716 1.00 93.94 1011 LEU A O 1
ATOM 8174 N N . LEU A 1 1012 ? 17.247 12.601 -6.614 1.00 96.69 1012 LEU A N 1
ATOM 8175 C CA . LEU A 1 1012 ? 18.673 12.715 -6.895 1.00 96.69 1012 LEU A CA 1
ATOM 8176 C C . LEU A 1 1012 ? 19.400 11.466 -6.399 1.00 96.69 1012 LEU A C 1
ATOM 8178 O O . LEU A 1 1012 ? 19.311 11.135 -5.216 1.00 96.69 1012 LEU A O 1
ATOM 8182 N N . ASP A 1 1013 ? 20.139 10.806 -7.290 1.00 97.69 1013 ASP A N 1
ATOM 8183 C CA . ASP A 1 1013 ? 21.073 9.741 -6.925 1.00 97.69 1013 ASP A CA 1
ATOM 8184 C C . ASP A 1 1013 ? 22.515 10.207 -7.141 1.00 97.69 1013 ASP A C 1
ATOM 8186 O O . ASP A 1 1013 ? 22.990 10.399 -8.263 1.00 97.69 1013 ASP A O 1
ATOM 8190 N N . ILE A 1 1014 ? 23.187 10.414 -6.013 1.00 96.12 1014 ILE A N 1
ATOM 8191 C CA . ILE A 1 1014 ? 24.593 10.781 -5.896 1.00 96.12 1014 ILE A CA 1
ATOM 8192 C C . ILE A 1 1014 ? 25.322 9.748 -5.045 1.00 96.12 1014 ILE A C 1
ATOM 8194 O O . ILE A 1 1014 ? 26.130 10.118 -4.202 1.00 96.12 1014 ILE A O 1
ATOM 8198 N N . ARG A 1 1015 ? 25.022 8.455 -5.174 1.00 95.81 1015 ARG A N 1
ATOM 8199 C CA . ARG A 1 1015 ? 25.796 7.414 -4.484 1.00 95.81 1015 ARG A CA 1
ATOM 8200 C C . ARG A 1 1015 ? 27.167 7.214 -5.129 1.00 95.81 1015 ARG A C 1
ATOM 8202 O O . ARG A 1 1015 ? 27.347 7.397 -6.328 1.00 95.81 1015 ARG A O 1
ATOM 8209 N N . ARG A 1 1016 ? 28.135 6.779 -4.326 1.00 93.81 1016 ARG A N 1
ATOM 8210 C CA . ARG A 1 1016 ? 29.451 6.265 -4.743 1.00 93.81 1016 ARG A CA 1
ATOM 8211 C C . ARG A 1 1016 ? 30.247 7.232 -5.621 1.00 93.81 1016 ARG A C 1
ATOM 8213 O O . ARG A 1 1016 ? 30.954 6.811 -6.531 1.00 93.81 1016 ARG A O 1
ATOM 8220 N N . LEU A 1 1017 ? 30.137 8.528 -5.340 1.00 94.69 1017 LEU A N 1
ATOM 8221 C CA . LEU A 1 1017 ? 31.014 9.542 -5.922 1.00 94.69 1017 LEU A CA 1
ATOM 8222 C C . LEU A 1 1017 ? 32.356 9.582 -5.172 1.00 94.69 1017 LEU A C 1
ATOM 8224 O O . LEU A 1 1017 ? 32.463 9.150 -4.026 1.00 94.69 1017 LEU A O 1
ATOM 8228 N N . SER A 1 1018 ? 33.399 10.130 -5.787 1.00 92.06 1018 SER A N 1
ATOM 8229 C CA . SER A 1 1018 ? 34.724 10.260 -5.155 1.00 92.06 1018 SER A CA 1
ATOM 8230 C C . SER A 1 1018 ? 34.924 11.647 -4.534 1.00 92.06 1018 SER A C 1
ATOM 8232 O O . SER A 1 1018 ? 35.930 12.310 -4.785 1.00 92.06 1018 SER A O 1
ATOM 8234 N N . LEU A 1 1019 ? 33.945 12.114 -3.747 1.00 93.06 1019 LEU A N 1
ATOM 8235 C CA . LEU A 1 1019 ? 33.907 13.497 -3.260 1.00 93.06 1019 LEU A CA 1
ATOM 8236 C C . LEU A 1 1019 ? 35.021 13.801 -2.249 1.00 93.06 1019 LEU A C 1
ATOM 8238 O O . LEU A 1 1019 ? 35.100 13.190 -1.184 1.00 93.06 1019 LEU A O 1
ATOM 8242 N N . SER A 1 1020 ? 35.820 14.826 -2.546 1.00 91.25 1020 SER A N 1
ATOM 8243 C CA . SER A 1 1020 ? 36.683 15.513 -1.578 1.00 91.25 1020 SER A CA 1
ATOM 8244 C C . SER A 1 1020 ? 35.973 16.700 -0.922 1.00 91.25 1020 SER A C 1
ATOM 8246 O O . SER A 1 1020 ? 36.267 17.053 0.220 1.00 91.25 1020 SER A O 1
ATOM 8248 N N . THR A 1 1021 ? 35.027 17.315 -1.640 1.00 92.56 1021 THR A N 1
ATOM 8249 C CA . THR A 1 1021 ? 34.290 18.503 -1.194 1.00 92.56 1021 THR A CA 1
ATOM 8250 C C . THR A 1 1021 ? 32.804 18.343 -1.495 1.00 92.56 1021 THR A C 1
ATOM 8252 O O . THR A 1 1021 ? 32.423 18.128 -2.644 1.00 92.56 1021 THR A O 1
ATOM 8255 N N . PHE A 1 1022 ? 31.967 18.508 -0.470 1.00 94.06 1022 PHE A N 1
ATOM 8256 C CA . PHE A 1 1022 ? 30.516 18.620 -0.600 1.00 94.06 1022 PHE A CA 1
ATOM 8257 C C . PHE A 1 1022 ? 30.053 19.788 0.273 1.00 94.06 1022 PHE A C 1
ATOM 8259 O O . PHE A 1 1022 ? 30.059 19.708 1.501 1.00 94.06 1022 PHE A O 1
ATOM 8266 N N . GLU A 1 1023 ? 29.714 20.906 -0.362 1.00 91.94 1023 GLU A N 1
ATOM 8267 C CA . GLU A 1 1023 ? 29.225 22.085 0.349 1.00 91.94 1023 GLU A CA 1
ATOM 8268 C C . GLU A 1 1023 ? 27.822 21.837 0.921 1.00 91.94 1023 GLU A C 1
ATOM 8270 O O . GLU A 1 1023 ? 26.923 21.414 0.197 1.00 91.94 1023 GLU A O 1
ATOM 8275 N N . ALA A 1 1024 ? 27.600 22.177 2.198 1.00 84.50 1024 ALA A N 1
ATOM 8276 C CA . ALA A 1 1024 ? 26.295 22.021 2.854 1.00 84.50 1024 ALA A CA 1
ATOM 8277 C C . ALA A 1 1024 ? 25.151 22.729 2.095 1.00 84.50 1024 ALA A C 1
ATOM 8279 O O . ALA A 1 1024 ? 24.032 22.234 2.026 1.00 84.50 1024 ALA A O 1
ATOM 8280 N N . GLY A 1 1025 ? 25.454 23.867 1.459 1.00 86.25 1025 GLY A N 1
ATOM 8281 C CA . GLY A 1 1025 ? 24.503 24.639 0.659 1.00 86.25 1025 GLY A CA 1
ATOM 8282 C C . GLY A 1 1025 ? 24.243 24.100 -0.751 1.00 86.25 1025 GLY A C 1
ATOM 8283 O O . GLY A 1 1025 ? 23.477 24.715 -1.485 1.00 86.25 1025 GLY A O 1
ATOM 8284 N N . ALA A 1 1026 ? 24.849 22.986 -1.170 1.00 91.00 1026 ALA A N 1
ATOM 8285 C CA . ALA A 1 1026 ? 24.699 22.489 -2.539 1.00 91.00 1026 ALA A CA 1
ATOM 8286 C C . ALA A 1 1026 ? 23.272 22.046 -2.895 1.00 91.00 1026 ALA A C 1
ATOM 8288 O O . ALA A 1 1026 ? 22.862 22.157 -4.050 1.00 91.00 1026 ALA A O 1
ATOM 8289 N N . LEU A 1 1027 ? 22.496 21.599 -1.904 1.00 93.12 1027 LEU A N 1
ATOM 8290 C CA . LEU A 1 1027 ? 21.108 21.167 -2.083 1.00 93.12 1027 LEU A CA 1
ATOM 8291 C C . LEU A 1 1027 ? 20.083 22.224 -1.652 1.00 93.12 1027 LEU A C 1
ATOM 8293 O O . LEU A 1 1027 ? 18.883 21.961 -1.728 1.00 93.12 1027 LEU A O 1
ATOM 8297 N N . CYS A 1 1028 ? 20.505 23.429 -1.242 1.00 90.25 1028 CYS A N 1
ATOM 8298 C CA . CYS A 1 1028 ? 19.593 24.408 -0.635 1.00 90.25 1028 CYS A CA 1
ATOM 8299 C C . CYS A 1 1028 ? 18.480 24.882 -1.585 1.00 90.25 1028 CYS A C 1
ATOM 8301 O O . CYS A 1 1028 ? 17.364 25.162 -1.151 1.00 90.25 1028 CYS A O 1
ATOM 8303 N N . LYS A 1 1029 ? 18.765 24.913 -2.893 1.00 88.44 1029 LYS A N 1
ATOM 8304 C CA . LYS A 1 1029 ? 17.791 25.246 -3.942 1.00 88.44 1029 LYS A CA 1
ATOM 8305 C C . LYS A 1 1029 ? 16.903 24.063 -4.338 1.00 88.44 1029 LYS A C 1
ATOM 8307 O O . LYS A 1 1029 ? 15.832 24.277 -4.893 1.00 88.44 1029 LYS A O 1
ATOM 8312 N N . ALA A 1 1030 ? 17.293 22.827 -4.007 1.00 89.44 1030 ALA A N 1
ATOM 8313 C CA . ALA A 1 1030 ? 16.570 21.601 -4.353 1.00 89.44 1030 ALA A CA 1
ATOM 8314 C C . ALA A 1 1030 ? 15.343 21.368 -3.458 1.00 89.44 1030 ALA A C 1
ATOM 8316 O O . ALA A 1 1030 ? 15.189 20.352 -2.782 1.00 89.44 1030 ALA A O 1
ATOM 8317 N N . THR A 1 1031 ? 14.452 22.349 -3.398 1.00 84.25 1031 THR A N 1
ATOM 8318 C CA . THR A 1 1031 ? 13.382 22.364 -2.399 1.00 84.25 1031 THR A CA 1
ATOM 8319 C C . THR A 1 1031 ? 12.197 21.448 -2.723 1.00 84.25 1031 THR A C 1
ATOM 8321 O O . THR A 1 1031 ? 11.358 21.197 -1.851 1.00 84.25 1031 THR A O 1
ATOM 8324 N N . LYS A 1 1032 ? 12.136 20.940 -3.962 1.00 84.06 1032 LYS A N 1
ATOM 8325 C CA . LYS A 1 1032 ? 11.182 19.916 -4.415 1.00 84.06 1032 LYS A CA 1
ATOM 8326 C C . LYS A 1 1032 ? 11.693 18.489 -4.219 1.00 84.06 1032 LYS A C 1
ATOM 8328 O O . LYS A 1 1032 ? 10.939 17.555 -4.479 1.00 84.06 1032 LYS A O 1
ATOM 8333 N N . LEU A 1 1033 ? 12.925 18.324 -3.734 1.00 90.12 1033 LEU A N 1
ATOM 8334 C CA . LEU A 1 1033 ? 13.542 17.019 -3.544 1.00 90.12 1033 LEU A CA 1
ATOM 8335 C C . LEU A 1 1033 ? 12.715 16.187 -2.559 1.00 90.12 1033 LEU A C 1
ATOM 8337 O O . LEU A 1 1033 ? 12.513 16.587 -1.412 1.00 90.12 1033 LEU A O 1
ATOM 8341 N N . ARG A 1 1034 ? 12.236 15.033 -3.026 1.00 89.00 1034 ARG A N 1
ATOM 8342 C CA . ARG A 1 1034 ? 11.454 14.058 -2.253 1.00 89.00 1034 ARG A CA 1
ATOM 8343 C C . ARG A 1 1034 ? 12.286 12.847 -1.871 1.00 89.00 1034 ARG A C 1
ATOM 8345 O O . ARG A 1 1034 ? 12.102 12.319 -0.775 1.00 89.00 1034 ARG A O 1
ATOM 8352 N N . SER A 1 1035 ? 13.210 12.456 -2.742 1.00 94.31 1035 SER A N 1
ATOM 8353 C CA . SER A 1 1035 ? 14.040 11.269 -2.571 1.00 94.31 1035 SER A CA 1
ATOM 8354 C C . SER A 1 1035 ? 15.505 11.604 -2.825 1.00 94.31 1035 SER A C 1
ATOM 8356 O O . SER A 1 1035 ? 15.852 12.125 -3.884 1.00 94.31 1035 SER A O 1
ATOM 8358 N N . LEU A 1 1036 ? 16.370 11.284 -1.867 1.00 96.88 1036 LEU A N 1
ATOM 8359 C CA . LEU A 1 1036 ? 17.815 11.436 -2.005 1.00 96.88 1036 LEU A CA 1
ATOM 8360 C C . LEU A 1 1036 ? 18.497 10.097 -1.752 1.00 96.88 1036 LEU A C 1
ATOM 8362 O O . LEU A 1 1036 ? 18.324 9.503 -0.688 1.00 96.88 1036 LEU A O 1
ATOM 8366 N N . LEU A 1 1037 ? 19.298 9.657 -2.717 1.00 97.69 1037 LEU A N 1
ATOM 8367 C CA . LEU A 1 1037 ? 20.183 8.512 -2.580 1.00 97.69 1037 LEU A CA 1
ATOM 8368 C C . LEU A 1 1037 ? 21.617 9.041 -2.513 1.00 97.69 1037 LEU A C 1
ATOM 8370 O O . LEU A 1 1037 ? 22.086 9.713 -3.431 1.00 97.69 1037 LEU A O 1
ATOM 8374 N N . CYS A 1 1038 ? 22.304 8.784 -1.404 1.00 95.31 1038 CYS A N 1
ATOM 8375 C CA . CYS A 1 1038 ? 23.610 9.369 -1.114 1.00 95.31 1038 CYS A CA 1
ATOM 8376 C C . CYS A 1 1038 ? 24.515 8.365 -0.391 1.00 95.31 1038 CYS A C 1
ATOM 8378 O O . CYS A 1 1038 ? 24.038 7.449 0.277 1.00 95.31 1038 CYS A O 1
ATOM 8380 N N . THR A 1 1039 ? 25.829 8.533 -0.524 1.00 93.88 1039 THR A N 1
ATOM 8381 C CA . THR A 1 1039 ? 26.820 7.746 0.220 1.00 93.88 1039 THR A CA 1
ATOM 8382 C C . THR A 1 1039 ? 27.267 8.489 1.474 1.00 93.88 1039 THR A C 1
ATOM 8384 O O . THR A 1 1039 ? 27.351 9.715 1.490 1.00 93.88 1039 THR A O 1
ATOM 8387 N N . ALA A 1 1040 ? 27.580 7.748 2.533 1.00 91.88 1040 ALA A N 1
ATOM 8388 C CA . ALA A 1 1040 ? 28.265 8.293 3.701 1.00 91.88 1040 ALA A CA 1
ATOM 8389 C C . ALA A 1 1040 ? 29.739 8.602 3.351 1.00 91.88 1040 ALA A C 1
ATOM 8391 O O . ALA A 1 1040 ? 30.601 7.719 3.339 1.00 91.88 1040 ALA A O 1
ATOM 8392 N N . TYR A 1 1041 ? 30.016 9.855 2.978 1.00 90.44 1041 TYR A N 1
ATOM 8393 C CA . TYR A 1 1041 ? 31.304 10.283 2.424 1.00 90.44 1041 TYR A CA 1
ATOM 8394 C C . TYR A 1 1041 ? 32.370 10.533 3.498 1.00 90.44 1041 TYR A C 1
ATOM 8396 O O . TYR A 1 1041 ? 32.455 11.624 4.059 1.00 90.44 1041 TYR A O 1
ATOM 8404 N N . THR A 1 1042 ? 33.267 9.567 3.716 1.00 86.38 1042 THR A N 1
ATOM 8405 C CA . THR A 1 1042 ? 34.374 9.700 4.686 1.00 86.38 1042 THR A CA 1
ATOM 8406 C C . THR A 1 1042 ? 35.465 10.690 4.256 1.00 86.38 1042 THR A C 1
ATOM 8408 O O . THR A 1 1042 ? 36.176 11.233 5.100 1.00 86.38 1042 THR A O 1
ATOM 8411 N N . GLY A 1 1043 ? 35.601 10.948 2.949 1.00 84.06 1043 GLY A N 1
ATOM 8412 C CA . GLY A 1 1043 ? 36.575 11.893 2.386 1.00 84.06 1043 GLY A CA 1
ATOM 8413 C C . GLY A 1 1043 ? 36.198 13.371 2.548 1.00 84.06 1043 GLY A C 1
ATOM 8414 O O . GLY A 1 1043 ? 37.059 14.240 2.402 1.00 84.06 1043 GLY A O 1
ATOM 8415 N N . VAL A 1 1044 ? 34.937 13.669 2.881 1.00 89.62 1044 VAL A N 1
ATOM 8416 C CA . VAL A 1 1044 ? 34.433 15.039 3.025 1.00 89.62 1044 VAL A CA 1
ATOM 8417 C C . VAL A 1 1044 ? 34.587 15.505 4.473 1.00 89.62 1044 VAL A C 1
ATOM 8419 O O . VAL A 1 1044 ? 34.067 14.906 5.416 1.00 89.62 1044 VAL A O 1
ATOM 8422 N N . LYS A 1 1045 ? 35.281 16.629 4.673 1.00 86.75 1045 LYS A N 1
ATOM 8423 C CA . LYS A 1 1045 ? 35.458 17.216 6.010 1.00 86.75 1045 LYS A CA 1
ATOM 8424 C C . LYS A 1 1045 ? 34.112 17.680 6.581 1.00 86.75 1045 LYS A C 1
ATOM 8426 O O . LYS A 1 1045 ? 33.415 18.460 5.945 1.00 86.75 1045 LYS A O 1
ATOM 8431 N N . ASN A 1 1046 ? 33.807 17.275 7.818 1.00 85.62 1046 ASN A N 1
ATOM 8432 C CA . ASN A 1 1046 ? 32.586 17.648 8.557 1.00 85.62 1046 ASN A CA 1
ATOM 8433 C C . ASN A 1 1046 ? 31.266 17.272 7.857 1.00 85.62 1046 ASN A C 1
ATOM 8435 O O . ASN A 1 1046 ? 30.272 17.982 7.997 1.00 85.62 1046 ASN A O 1
ATOM 8439 N N . PHE A 1 1047 ? 31.250 16.152 7.133 1.00 90.75 1047 PHE A N 1
ATOM 8440 C CA . PHE A 1 1047 ? 30.034 15.614 6.531 1.00 90.75 1047 PHE A CA 1
ATOM 8441 C C . PHE A 1 1047 ? 28.965 15.294 7.594 1.00 90.75 1047 PHE A C 1
ATOM 8443 O O . PHE A 1 1047 ? 29.259 14.667 8.614 1.00 90.75 1047 PHE A O 1
ATOM 8450 N N . ASN A 1 1048 ? 27.735 15.765 7.375 1.00 93.00 1048 ASN A N 1
ATOM 8451 C CA . ASN A 1 1048 ? 26.594 15.562 8.268 1.00 93.00 1048 ASN A CA 1
ATOM 8452 C C . ASN A 1 1048 ? 25.285 15.690 7.471 1.00 93.00 1048 ASN A C 1
ATOM 8454 O O . ASN A 1 1048 ? 25.062 16.702 6.803 1.00 93.00 1048 ASN A O 1
ATOM 8458 N N . PHE A 1 1049 ? 24.431 14.666 7.538 1.00 93.75 1049 PHE A N 1
ATOM 8459 C CA . PHE A 1 1049 ? 23.193 14.589 6.764 1.00 93.75 1049 PHE A CA 1
ATOM 8460 C C . PHE A 1 1049 ? 22.169 15.657 7.177 1.00 93.75 1049 PHE A C 1
ATOM 8462 O O . PHE A 1 1049 ? 21.705 16.367 6.287 1.00 93.75 1049 PHE A O 1
ATOM 8469 N N . PRO A 1 1050 ? 21.831 15.853 8.471 1.00 93.69 1050 PRO A N 1
ATOM 8470 C CA . PRO A 1 1050 ? 20.931 16.934 8.878 1.00 93.69 1050 PRO A CA 1
ATOM 8471 C C . PRO A 1 1050 ? 21.324 18.318 8.344 1.00 93.69 1050 PRO A C 1
ATOM 8473 O O . PRO A 1 1050 ? 20.469 19.029 7.823 1.00 93.69 1050 PRO A O 1
ATOM 8476 N N . ASN A 1 1051 ? 22.611 18.675 8.398 1.00 92.56 1051 ASN A N 1
ATOM 8477 C CA . ASN A 1 1051 ? 23.105 19.963 7.901 1.00 92.56 1051 ASN A CA 1
ATOM 8478 C C . ASN A 1 1051 ? 22.978 20.097 6.374 1.00 92.56 1051 ASN A C 1
ATOM 8480 O O . ASN A 1 1051 ? 22.680 21.177 5.874 1.00 92.56 1051 ASN A O 1
ATOM 8484 N N . LEU A 1 1052 ? 23.188 19.009 5.624 1.00 92.31 1052 LEU A N 1
ATOM 8485 C CA . LEU A 1 1052 ? 23.006 18.989 4.166 1.00 92.31 1052 LEU A CA 1
ATOM 8486 C C . LEU A 1 1052 ? 21.537 19.138 3.756 1.00 92.31 1052 LEU A C 1
ATOM 8488 O O . LEU A 1 1052 ? 21.250 19.646 2.675 1.00 92.31 1052 LEU A O 1
ATOM 8492 N N . LEU A 1 1053 ? 20.619 18.678 4.610 1.00 93.69 1053 LEU A N 1
ATOM 8493 C CA . LEU A 1 1053 ? 19.187 18.576 4.322 1.00 93.69 1053 LEU A CA 1
ATOM 8494 C C . LEU A 1 1053 ? 18.350 19.672 4.983 1.00 93.69 1053 LEU A C 1
ATOM 8496 O O . LEU A 1 1053 ? 17.121 19.628 4.902 1.00 93.69 1053 LEU A O 1
ATOM 8500 N N . GLU A 1 1054 ? 18.992 20.662 5.606 1.00 90.25 1054 GLU A N 1
ATOM 8501 C CA . GLU A 1 1054 ? 18.340 21.722 6.380 1.00 90.25 1054 GLU A CA 1
ATOM 8502 C C . GLU A 1 1054 ? 17.207 22.406 5.595 1.00 90.25 1054 GLU A C 1
ATOM 8504 O O . GLU A 1 1054 ? 16.128 22.624 6.142 1.00 90.25 1054 GLU A O 1
ATOM 8509 N N . TYR A 1 1055 ? 17.413 22.654 4.296 1.00 88.88 1055 TYR A N 1
ATOM 8510 C CA . TYR A 1 1055 ? 16.468 23.346 3.406 1.00 88.88 1055 TYR A CA 1
ATOM 8511 C C . TYR A 1 1055 ? 15.582 22.397 2.575 1.00 88.88 1055 TYR A C 1
ATOM 8513 O O . TYR A 1 1055 ? 14.614 22.833 1.940 1.00 88.88 1055 TYR A O 1
ATOM 8521 N N . ASN A 1 1056 ? 15.865 21.089 2.570 1.00 90.94 1056 ASN A N 1
ATOM 8522 C CA . ASN A 1 1056 ? 15.142 20.082 1.779 1.00 90.94 1056 ASN A CA 1
ATOM 8523 C C . ASN A 1 1056 ? 13.922 19.567 2.539 1.00 90.94 1056 ASN A C 1
ATOM 8525 O O . ASN A 1 1056 ? 13.713 18.379 2.759 1.00 90.94 1056 ASN A O 1
ATOM 8529 N N . HIS A 1 1057 ? 13.079 20.492 2.963 1.00 85.81 1057 HIS A N 1
ATOM 8530 C CA . HIS A 1 1057 ? 11.995 20.188 3.876 1.00 85.81 1057 HIS A CA 1
ATOM 8531 C C . HIS A 1 1057 ? 10.850 19.340 3.262 1.00 85.81 1057 HIS A C 1
ATOM 8533 O O . HIS A 1 1057 ? 9.922 18.945 3.974 1.00 85.81 1057 HIS A O 1
ATOM 8539 N N . GLY A 1 1058 ? 10.845 19.157 1.935 1.00 86.19 1058 GLY A N 1
ATOM 8540 C CA . GLY A 1 1058 ? 9.927 18.275 1.204 1.00 86.19 1058 GLY A CA 1
ATOM 8541 C C . GLY A 1 1058 ? 10.392 16.818 1.126 1.00 86.19 1058 GLY A C 1
ATOM 8542 O O . GLY A 1 1058 ? 9.644 15.983 0.619 1.00 86.19 1058 GLY A O 1
ATOM 8543 N N . LEU A 1 1059 ? 11.598 16.521 1.622 1.00 91.31 1059 LEU A N 1
ATOM 8544 C CA . LEU A 1 1059 ? 12.204 15.198 1.559 1.00 91.31 1059 LEU A CA 1
ATOM 8545 C C . LEU A 1 1059 ? 11.387 14.186 2.369 1.00 91.31 1059 LEU A C 1
ATOM 8547 O O . LEU A 1 1059 ? 11.020 14.454 3.512 1.00 91.31 1059 LEU A O 1
ATOM 8551 N N . ARG A 1 1060 ? 11.127 13.026 1.763 1.00 90.50 1060 ARG A N 1
ATOM 8552 C CA . ARG A 1 1060 ? 10.353 11.904 2.316 1.00 90.50 1060 ARG A CA 1
ATOM 8553 C C . ARG A 1 1060 ? 11.176 10.626 2.442 1.00 90.50 1060 ARG A C 1
ATOM 8555 O O . ARG A 1 1060 ? 10.956 9.867 3.385 1.00 90.50 1060 ARG A O 1
ATOM 8562 N N . HIS A 1 1061 ? 12.110 10.415 1.512 1.00 94.69 1061 HIS A N 1
ATOM 8563 C CA . HIS A 1 1061 ? 12.936 9.213 1.416 1.00 94.69 1061 HIS A CA 1
ATOM 8564 C C . HIS A 1 1061 ? 14.422 9.578 1.414 1.00 94.69 1061 HIS A C 1
ATOM 8566 O O . HIS A 1 1061 ? 14.879 10.355 0.571 1.00 94.69 1061 HIS A O 1
ATOM 8572 N N . LEU A 1 1062 ? 15.177 8.989 2.338 1.00 96.12 1062 LEU A N 1
ATOM 8573 C CA . LEU A 1 1062 ? 16.628 9.103 2.408 1.00 96.12 1062 LEU A CA 1
ATOM 8574 C C . LEU A 1 1062 ? 17.245 7.704 2.369 1.00 96.12 1062 LEU A C 1
ATOM 8576 O O . LEU A 1 1062 ? 17.060 6.900 3.282 1.00 96.12 1062 LEU A O 1
ATOM 8580 N N . PHE A 1 1063 ? 17.989 7.426 1.303 1.00 97.12 1063 PHE A N 1
ATOM 8581 C CA . PHE A 1 1063 ? 18.756 6.197 1.144 1.00 97.12 1063 PHE A CA 1
ATOM 8582 C C . PHE A 1 1063 ? 20.235 6.499 1.377 1.00 97.12 1063 PHE A C 1
ATOM 8584 O O . PHE A 1 1063 ? 20.821 7.340 0.687 1.00 97.12 1063 PHE A O 1
ATOM 8591 N N . ILE A 1 1064 ? 20.836 5.791 2.326 1.00 95.25 1064 ILE A N 1
ATOM 8592 C CA . ILE A 1 1064 ? 22.223 5.965 2.744 1.00 95.25 1064 ILE A CA 1
ATOM 8593 C C . ILE A 1 1064 ? 23.000 4.694 2.414 1.00 95.25 1064 ILE A C 1
ATOM 8595 O O . ILE A 1 1064 ? 22.761 3.628 2.977 1.00 95.25 1064 ILE A O 1
ATOM 8599 N N . ASP A 1 1065 ? 23.959 4.821 1.505 1.00 94.62 1065 ASP A N 1
ATOM 8600 C CA . ASP A 1 1065 ? 24.881 3.751 1.141 1.00 94.62 1065 ASP A CA 1
ATOM 8601 C C . ASP A 1 1065 ? 26.216 3.905 1.883 1.00 94.62 1065 ASP A C 1
ATOM 8603 O O . ASP A 1 1065 ? 26.869 4.948 1.815 1.00 94.62 1065 ASP A O 1
ATOM 8607 N N . VAL A 1 1066 ? 26.640 2.862 2.588 1.00 93.25 1066 VAL A N 1
ATOM 8608 C CA . VAL A 1 1066 ? 27.855 2.845 3.408 1.00 93.25 1066 VAL A CA 1
ATOM 8609 C C . VAL A 1 1066 ? 28.909 1.980 2.718 1.00 93.25 1066 VAL A C 1
ATOM 8611 O O . VAL A 1 1066 ? 28.780 0.759 2.606 1.00 93.25 1066 VAL A O 1
ATOM 8614 N N . GLN A 1 1067 ? 29.968 2.625 2.222 1.00 88.12 1067 GLN A N 1
ATOM 8615 C CA . GLN A 1 1067 ? 31.047 1.963 1.478 1.00 88.12 1067 GLN A CA 1
ATOM 8616 C C . GLN A 1 1067 ? 32.263 1.612 2.341 1.00 88.12 1067 GLN A C 1
ATOM 8618 O O . GLN A 1 1067 ? 32.866 0.563 2.132 1.00 88.12 1067 GLN A O 1
ATOM 8623 N N . ASN A 1 1068 ? 32.627 2.494 3.268 1.00 87.00 1068 ASN A N 1
ATOM 8624 C CA . ASN A 1 1068 ? 33.783 2.363 4.153 1.00 87.00 1068 ASN A CA 1
ATOM 8625 C C . ASN A 1 1068 ? 33.309 2.434 5.610 1.00 87.00 1068 ASN A C 1
ATOM 8627 O O . ASN A 1 1068 ? 32.139 2.717 5.860 1.00 87.00 1068 ASN A O 1
ATOM 8631 N N . GLU A 1 1069 ? 34.202 2.208 6.574 1.00 81.94 1069 GLU A N 1
ATOM 8632 C CA . GLU A 1 1069 ? 33.877 2.444 7.985 1.00 81.94 1069 GLU A CA 1
ATOM 8633 C C . GLU A 1 1069 ? 33.571 3.935 8.205 1.00 81.94 1069 GLU A C 1
ATOM 8635 O O . GLU A 1 1069 ? 34.410 4.801 7.944 1.00 81.94 1069 GLU A O 1
ATOM 8640 N N . THR A 1 1070 ? 32.344 4.229 8.634 1.00 83.25 1070 THR A N 1
ATOM 8641 C CA . THR A 1 1070 ? 31.811 5.583 8.843 1.00 83.25 1070 THR A CA 1
ATOM 8642 C C . THR A 1 1070 ? 31.445 5.795 10.306 1.00 83.25 1070 THR A C 1
ATOM 8644 O O . THR A 1 1070 ? 31.302 4.841 11.075 1.00 83.25 1070 THR A O 1
ATOM 8647 N N . ASN A 1 1071 ? 31.283 7.057 10.709 1.00 87.44 1071 ASN A N 1
ATOM 8648 C CA . ASN A 1 1071 ? 30.796 7.394 12.042 1.00 87.44 1071 ASN A CA 1
ATOM 8649 C C . ASN A 1 1071 ? 29.376 7.961 11.928 1.00 87.44 1071 ASN A C 1
ATOM 8651 O O . ASN A 1 1071 ? 29.167 9.177 11.961 1.00 87.44 1071 ASN A O 1
ATOM 8655 N N . LEU A 1 1072 ? 28.400 7.053 11.807 1.00 86.38 1072 LEU A N 1
ATOM 8656 C CA . LEU A 1 1072 ? 26.986 7.414 11.683 1.00 86.38 1072 LEU A CA 1
ATOM 8657 C C . LEU A 1 1072 ? 26.466 8.234 12.870 1.00 86.38 1072 LEU A C 1
ATOM 8659 O O . LEU A 1 1072 ? 25.569 9.045 12.675 1.00 86.38 1072 LEU A O 1
ATOM 8663 N N . GLU A 1 1073 ? 27.030 8.088 14.074 1.00 88.00 1073 GLU A N 1
ATOM 8664 C CA . GLU A 1 1073 ? 26.661 8.928 15.222 1.00 88.00 1073 GLU A CA 1
ATOM 8665 C C . GLU A 1 1073 ? 26.891 10.411 14.901 1.00 88.00 1073 GLU A C 1
ATOM 8667 O O . GLU A 1 1073 ? 25.983 11.229 15.030 1.00 88.00 1073 GLU A O 1
ATOM 8672 N N . LYS A 1 1074 ? 28.089 10.767 14.419 1.00 89.56 1074 LYS A N 1
ATOM 8673 C CA . LYS A 1 1074 ? 28.414 12.156 14.062 1.00 89.56 1074 LYS A CA 1
ATOM 8674 C C . LYS A 1 1074 ? 27.679 12.613 12.798 1.00 89.56 1074 LYS A C 1
ATOM 8676 O O . LYS A 1 1074 ? 27.263 13.770 12.712 1.00 89.56 1074 LYS A O 1
ATOM 8681 N N . GLU A 1 1075 ? 27.544 11.730 11.815 1.00 91.75 1075 GLU A N 1
ATOM 8682 C CA . GLU A 1 1075 ? 26.959 12.055 10.509 1.00 91.75 1075 GLU A CA 1
ATOM 8683 C C . GLU A 1 1075 ? 25.438 12.253 10.576 1.00 91.75 1075 GLU A C 1
ATOM 8685 O O . GLU A 1 1075 ? 24.901 13.044 9.802 1.00 91.75 1075 GLU A O 1
ATOM 8690 N N . MET A 1 1076 ? 24.750 11.589 11.511 1.00 92.00 1076 MET A N 1
ATOM 8691 C CA . MET A 1 1076 ? 23.289 11.649 11.668 1.00 92.00 1076 MET A CA 1
ATOM 8692 C C . MET A 1 1076 ? 22.827 12.595 12.782 1.00 92.00 1076 MET A C 1
ATOM 8694 O O . MET A 1 1076 ? 21.637 12.887 12.887 1.00 92.00 1076 MET A O 1
ATOM 8698 N N . LYS A 1 1077 ? 23.747 13.115 13.603 1.00 92.12 1077 LYS A N 1
ATOM 8699 C CA . LYS A 1 1077 ? 23.416 14.039 14.693 1.00 92.12 1077 LYS A CA 1
ATOM 8700 C C . LYS A 1 1077 ? 22.860 15.360 14.159 1.00 92.12 1077 LYS A C 1
ATOM 8702 O O . LYS A 1 1077 ? 23.566 16.100 13.477 1.00 92.12 1077 LYS A O 1
ATOM 8707 N N . GLY A 1 1078 ? 21.622 15.685 14.518 1.00 91.12 1078 GLY A N 1
ATOM 8708 C CA . GLY A 1 1078 ? 20.948 16.927 14.130 1.00 91.12 1078 GLY A CA 1
ATOM 8709 C C . GLY A 1 1078 ? 19.444 16.722 13.964 1.00 91.12 1078 GLY A C 1
ATOM 8710 O O . GLY A 1 1078 ? 18.926 15.671 14.319 1.00 91.12 1078 GLY A O 1
ATOM 8711 N N . ARG A 1 1079 ? 18.729 17.726 13.446 1.00 91.19 1079 ARG A N 1
ATOM 8712 C CA . ARG A 1 1079 ? 17.278 17.648 13.203 1.00 91.19 1079 ARG A CA 1
ATOM 8713 C C . ARG A 1 1079 ? 17.003 17.326 11.738 1.00 91.19 1079 ARG A C 1
ATOM 8715 O O . ARG A 1 1079 ? 17.428 18.074 10.863 1.00 91.19 1079 ARG A O 1
ATOM 8722 N N . PHE A 1 1080 ? 16.238 16.273 11.471 1.00 92.25 1080 PHE A N 1
ATOM 8723 C CA . PHE A 1 1080 ? 15.842 15.914 10.109 1.00 92.25 1080 PHE A CA 1
ATOM 8724 C C . PHE A 1 1080 ? 14.626 16.716 9.625 1.00 92.25 1080 PHE A C 1
ATOM 8726 O O . PHE A 1 1080 ? 13.860 17.232 10.448 1.00 92.25 1080 PHE A O 1
ATOM 8733 N N . PRO A 1 1081 ? 14.402 16.839 8.303 1.00 89.62 1081 PRO A N 1
ATOM 8734 C CA . PRO A 1 1081 ? 13.155 17.369 7.749 1.00 89.62 1081 PRO A CA 1
ATOM 8735 C C . PRO A 1 1081 ? 11.908 16.703 8.357 1.00 89.62 1081 PRO A C 1
ATOM 8737 O O . PRO A 1 1081 ? 11.868 15.489 8.500 1.00 89.62 1081 PRO A O 1
ATOM 8740 N N . VAL A 1 1082 ? 10.863 17.476 8.686 1.00 83.94 1082 VAL A N 1
ATOM 8741 C CA . VAL A 1 1082 ? 9.636 16.953 9.346 1.00 83.94 1082 VAL A CA 1
ATOM 8742 C C . VAL A 1 1082 ? 8.906 15.901 8.506 1.00 83.94 1082 VAL A C 1
ATOM 8744 O O . VAL A 1 1082 ? 8.255 15.007 9.035 1.00 83.94 1082 VAL A O 1
ATOM 8747 N N . LYS A 1 1083 ? 9.027 15.992 7.181 1.00 86.94 1083 LYS A N 1
ATOM 8748 C CA . LYS A 1 1083 ? 8.394 15.064 6.239 1.00 86.94 1083 LYS A CA 1
ATOM 8749 C C . LYS A 1 1083 ? 9.201 13.801 5.966 1.00 86.94 1083 LYS A C 1
ATOM 8751 O O . LYS A 1 1083 ? 8.693 12.907 5.295 1.00 86.94 1083 LYS A O 1
ATOM 8756 N N . LEU A 1 1084 ? 10.434 13.728 6.458 1.00 91.50 1084 LEU A N 1
ATOM 8757 C CA . LEU A 1 1084 ? 11.285 12.573 6.245 1.00 91.50 1084 LEU A CA 1
ATOM 8758 C C . LEU A 1 1084 ? 10.807 11.448 7.162 1.00 91.50 1084 LEU A C 1
ATOM 8760 O O . LEU A 1 1084 ? 10.908 11.565 8.380 1.00 91.50 1084 LEU A O 1
ATOM 8764 N N . TYR A 1 1085 ? 10.271 10.384 6.567 1.00 91.56 1085 TYR A N 1
ATOM 8765 C CA . TYR A 1 1085 ? 9.767 9.218 7.295 1.00 91.56 1085 TYR A CA 1
ATOM 8766 C C . TYR A 1 1085 ? 10.446 7.917 6.859 1.00 91.56 1085 TYR A C 1
ATOM 8768 O O . TYR A 1 1085 ? 10.474 6.971 7.636 1.00 91.56 1085 TYR A O 1
ATOM 8776 N N . ASN A 1 1086 ? 11.004 7.848 5.645 1.00 94.38 1086 ASN A N 1
ATOM 8777 C CA . ASN A 1 1086 ? 11.621 6.636 5.114 1.00 94.38 1086 ASN A CA 1
ATOM 8778 C C . ASN A 1 1086 ? 13.153 6.735 5.125 1.00 94.38 1086 ASN A C 1
ATOM 8780 O O . ASN A 1 1086 ? 13.734 7.575 4.432 1.00 94.38 1086 ASN A O 1
ATOM 8784 N N . PHE A 1 1087 ? 13.783 5.846 5.894 1.00 93.62 1087 PHE A N 1
ATOM 8785 C CA . PHE A 1 1087 ? 15.228 5.666 5.975 1.00 93.62 1087 PHE A CA 1
ATOM 8786 C C . PHE A 1 1087 ? 15.593 4.284 5.472 1.00 93.62 1087 PHE A C 1
ATOM 8788 O O . PHE A 1 1087 ? 15.116 3.282 5.997 1.00 93.62 1087 PHE A O 1
ATOM 8795 N N . THR A 1 1088 ? 16.488 4.231 4.493 1.00 94.56 1088 THR A N 1
ATOM 8796 C CA . THR A 1 1088 ? 17.061 2.975 4.013 1.00 94.56 1088 THR A CA 1
ATOM 8797 C C . THR A 1 1088 ? 18.570 3.017 4.164 1.00 94.56 1088 THR A C 1
ATOM 8799 O O . THR A 1 1088 ? 19.205 3.918 3.619 1.00 94.56 1088 THR A O 1
ATOM 8802 N N . PHE A 1 1089 ? 19.152 2.046 4.865 1.00 93.94 1089 PHE A N 1
ATOM 8803 C CA . PHE A 1 1089 ? 20.601 1.856 4.889 1.00 93.94 1089 PHE A CA 1
ATOM 8804 C C . PHE A 1 1089 ? 21.005 0.652 4.050 1.00 93.94 1089 PHE A C 1
ATOM 8806 O O . PHE A 1 1089 ? 20.345 -0.387 4.065 1.00 93.94 1089 PHE A O 1
ATOM 8813 N N . SER A 1 1090 ? 22.121 0.798 3.344 1.00 93.56 1090 SER A N 1
ATOM 8814 C CA . SER A 1 1090 ? 22.691 -0.245 2.501 1.00 93.56 1090 SER A CA 1
ATOM 8815 C C . SER A 1 1090 ? 24.210 -0.279 2.587 1.00 93.56 1090 SER A C 1
ATOM 8817 O O . SER A 1 1090 ? 24.849 0.719 2.918 1.00 93.56 1090 SER A O 1
ATOM 8819 N N . GLY A 1 1091 ? 24.786 -1.427 2.236 1.00 90.81 1091 GLY A N 1
ATOM 8820 C CA . GLY A 1 1091 ? 26.221 -1.607 2.062 1.00 90.81 1091 GLY A CA 1
ATOM 8821 C C . GLY A 1 1091 ? 26.847 -2.488 3.139 1.00 90.81 1091 GLY A C 1
ATOM 8822 O O . GLY A 1 1091 ? 26.690 -2.267 4.339 1.00 90.81 1091 GLY A O 1
ATOM 8823 N N . ARG A 1 1092 ? 27.640 -3.471 2.697 1.00 89.38 1092 ARG A N 1
ATOM 8824 C CA . ARG A 1 1092 ? 28.304 -4.466 3.561 1.00 89.38 1092 ARG A CA 1
ATOM 8825 C C . ARG A 1 1092 ? 29.350 -3.888 4.520 1.00 89.38 1092 ARG A C 1
ATOM 8827 O O . ARG A 1 1092 ? 29.765 -4.561 5.454 1.00 89.38 1092 ARG A O 1
ATOM 8834 N N . ALA A 1 1093 ? 29.797 -2.649 4.309 1.00 89.06 1093 ALA A N 1
ATOM 8835 C CA . ALA A 1 1093 ? 30.703 -1.990 5.249 1.00 89.06 1093 ALA A CA 1
ATOM 8836 C C . ALA A 1 1093 ? 29.992 -1.533 6.533 1.00 89.06 1093 ALA A C 1
ATOM 8838 O O . ALA A 1 1093 ? 30.652 -1.333 7.555 1.00 89.06 1093 ALA A O 1
ATOM 8839 N N . LEU A 1 1094 ? 28.659 -1.403 6.507 1.00 90.19 1094 LEU A N 1
ATOM 8840 C CA . LEU A 1 1094 ? 27.871 -1.127 7.698 1.00 90.19 1094 LEU A CA 1
ATOM 8841 C C . LEU A 1 1094 ? 27.774 -2.393 8.556 1.00 90.19 1094 LEU A C 1
ATOM 8843 O O . LEU A 1 1094 ? 27.055 -3.331 8.216 1.00 90.19 1094 LEU A O 1
ATOM 8847 N N . LYS A 1 1095 ? 28.519 -2.403 9.664 1.00 88.12 1095 LYS A N 1
ATOM 8848 C CA . LYS A 1 1095 ? 28.575 -3.526 10.616 1.00 88.12 1095 LYS A CA 1
ATOM 8849 C C . LYS A 1 1095 ? 27.692 -3.317 11.848 1.00 88.12 1095 LYS A C 1
ATOM 8851 O O . LYS A 1 1095 ? 27.207 -4.285 12.412 1.00 88.12 1095 LYS A O 1
ATOM 8856 N N . ASN A 1 1096 ? 27.497 -2.068 12.276 1.00 88.06 1096 ASN A N 1
ATOM 8857 C CA . ASN A 1 1096 ? 26.739 -1.709 13.478 1.00 88.06 1096 ASN A CA 1
ATOM 8858 C C . ASN A 1 1096 ? 25.924 -0.435 13.231 1.00 88.06 1096 ASN A C 1
ATOM 8860 O O . ASN A 1 1096 ? 26.372 0.450 12.501 1.00 88.06 1096 ASN A O 1
ATOM 8864 N N . ILE A 1 1097 ? 24.770 -0.316 13.891 1.00 87.69 1097 ILE A N 1
ATOM 8865 C CA . ILE A 1 1097 ? 23.926 0.886 13.872 1.00 87.69 1097 ILE A CA 1
ATOM 8866 C C . ILE A 1 1097 ? 23.987 1.550 15.246 1.00 87.69 1097 ILE A C 1
ATOM 8868 O O . ILE A 1 1097 ? 23.782 0.894 16.265 1.00 87.69 1097 ILE A O 1
ATOM 8872 N N . HIS A 1 1098 ? 24.289 2.849 15.280 1.00 90.12 1098 HIS A N 1
ATOM 8873 C CA . HIS A 1 1098 ? 24.351 3.613 16.527 1.00 90.12 1098 HIS A CA 1
ATOM 8874 C C . HIS A 1 1098 ? 22.942 3.972 17.036 1.00 90.12 1098 HIS A C 1
ATOM 8876 O O . HIS A 1 1098 ? 22.047 4.253 16.241 1.00 90.12 1098 HIS A O 1
ATOM 8882 N N . SER A 1 1099 ? 22.746 4.044 18.356 1.00 88.38 1099 SER A N 1
ATOM 8883 C CA . SER A 1 1099 ? 21.450 4.375 18.983 1.00 88.38 1099 SER A CA 1
ATOM 8884 C C . SER A 1 1099 ? 20.956 5.801 18.706 1.00 88.38 1099 SER A C 1
ATOM 8886 O O . SER A 1 1099 ? 19.792 6.109 18.917 1.00 88.38 1099 SER A O 1
ATOM 8888 N N . GLU A 1 1100 ? 21.822 6.692 18.232 1.00 89.06 1100 GLU A N 1
ATOM 8889 C CA . GLU A 1 1100 ? 21.490 8.108 17.987 1.00 89.06 1100 GLU A CA 1
ATOM 8890 C C . GLU A 1 1100 ? 21.004 8.390 16.558 1.00 89.06 1100 GLU A C 1
ATOM 8892 O O . GLU A 1 1100 ? 20.641 9.519 16.237 1.00 89.06 1100 GLU A O 1
ATOM 8897 N N . VAL A 1 1101 ? 20.983 7.381 15.678 1.00 90.50 1101 VAL A N 1
ATOM 8898 C CA . VAL A 1 1101 ? 20.694 7.566 14.242 1.00 90.50 1101 VAL A CA 1
ATOM 8899 C C . VAL A 1 1101 ? 19.316 8.191 13.989 1.00 90.50 1101 VAL A C 1
ATOM 8901 O O . VAL A 1 1101 ? 19.167 8.970 13.048 1.00 90.50 1101 VAL A O 1
ATOM 8904 N N . LEU A 1 1102 ? 18.325 7.885 14.833 1.00 91.31 1102 LEU A N 1
ATOM 8905 C CA . LEU A 1 1102 ? 16.946 8.365 14.694 1.00 91.31 1102 LEU A CA 1
ATOM 8906 C C . LEU A 1 1102 ? 16.565 9.483 15.679 1.00 91.31 1102 LEU A C 1
ATOM 8908 O O . LEU A 1 1102 ? 15.425 9.937 15.649 1.00 91.31 1102 LEU A O 1
ATOM 8912 N N . HIS A 1 1103 ? 17.485 9.974 16.517 1.00 89.81 1103 HIS A N 1
ATOM 8913 C CA . HIS A 1 1103 ? 17.170 10.985 17.539 1.00 89.81 1103 HIS A CA 1
ATOM 8914 C C . HIS A 1 1103 ? 16.599 12.288 16.942 1.00 89.81 1103 HIS A C 1
ATOM 8916 O O . HIS A 1 1103 ? 15.739 12.945 17.517 1.00 89.81 1103 HIS A O 1
ATOM 8922 N N . GLY A 1 1104 ? 17.039 12.649 15.733 1.00 86.06 1104 GLY A N 1
ATOM 8923 C CA . GLY A 1 1104 ? 16.581 13.834 15.006 1.00 86.06 1104 GLY A CA 1
ATOM 8924 C C . GLY A 1 1104 ? 15.214 13.730 14.325 1.00 86.06 1104 GLY A C 1
ATOM 8925 O O . GLY A 1 1104 ? 14.844 14.662 13.601 1.00 86.06 1104 GLY A O 1
ATOM 8926 N N . MET A 1 1105 ? 14.516 12.598 14.463 1.00 90.56 1105 MET A N 1
ATOM 8927 C CA . MET A 1 1105 ? 13.270 12.306 13.754 1.00 90.56 1105 MET A CA 1
ATOM 8928 C C . MET A 1 1105 ? 12.090 13.103 14.291 1.00 90.56 1105 MET A C 1
ATOM 8930 O O . MET A 1 1105 ? 11.878 13.205 15.495 1.00 90.56 1105 MET A O 1
ATOM 8934 N N . ARG A 1 1106 ? 11.289 13.646 13.371 1.00 86.69 1106 ARG A N 1
ATOM 8935 C CA . ARG A 1 1106 ? 10.113 14.468 13.701 1.00 86.69 1106 ARG A CA 1
ATOM 8936 C C . ARG A 1 1106 ? 8.808 13.961 13.100 1.00 86.69 1106 ARG A C 1
ATOM 8938 O O . ARG A 1 1106 ? 7.750 14.446 13.477 1.00 86.69 1106 ARG A O 1
ATOM 8945 N N . ASN A 1 1107 ? 8.871 13.031 12.151 1.00 88.19 1107 ASN A N 1
ATOM 8946 C CA . ASN A 1 1107 ? 7.671 12.461 11.561 1.00 88.19 1107 ASN A CA 1
ATOM 8947 C C . ASN A 1 1107 ? 7.074 11.402 12.508 1.00 88.19 1107 ASN A C 1
ATOM 8949 O O . ASN A 1 1107 ? 7.835 10.579 13.019 1.00 88.19 1107 ASN A O 1
ATOM 8953 N N . PRO A 1 1108 ? 5.747 11.375 12.728 1.00 86.56 1108 PRO A N 1
ATOM 8954 C CA . PRO A 1 1108 ? 5.110 10.332 13.533 1.00 86.56 1108 PRO A CA 1
ATOM 8955 C C . PRO A 1 1108 ? 5.156 8.950 12.872 1.00 86.56 1108 PRO A C 1
ATOM 8957 O O . PRO A 1 1108 ? 4.982 7.943 13.554 1.00 86.56 1108 PRO A O 1
ATOM 8960 N N . HIS A 1 1109 ? 5.409 8.881 11.566 1.00 90.06 1109 HIS A N 1
ATOM 8961 C CA . HIS A 1 1109 ? 5.608 7.637 10.836 1.00 90.06 1109 HIS A CA 1
ATOM 8962 C C . HIS A 1 1109 ? 7.101 7.417 10.590 1.00 90.06 1109 HIS A C 1
ATOM 8964 O O . HIS A 1 1109 ? 7.830 8.341 10.230 1.00 90.06 1109 HIS A O 1
ATOM 8970 N N . LEU A 1 1110 ? 7.557 6.181 10.761 1.00 92.75 1110 LEU A N 1
ATOM 8971 C CA . LEU A 1 1110 ? 8.916 5.750 10.458 1.00 92.75 1110 LEU A CA 1
ATOM 8972 C C . LEU A 1 1110 ? 8.858 4.472 9.627 1.00 92.75 1110 LEU A C 1
ATOM 8974 O O . LEU A 1 1110 ? 8.354 3.452 10.086 1.00 92.75 1110 LEU A O 1
ATOM 8978 N N . HIS A 1 1111 ? 9.432 4.513 8.432 1.00 93.94 1111 HIS A N 1
ATOM 8979 C CA . HIS A 1 1111 ? 9.744 3.340 7.634 1.00 93.94 1111 HIS A CA 1
ATOM 8980 C C . HIS A 1 1111 ? 11.260 3.141 7.653 1.00 93.94 1111 HIS A C 1
ATOM 8982 O O . HIS A 1 1111 ? 12.003 3.927 7.065 1.00 93.94 1111 HIS A O 1
ATOM 8988 N N . PHE A 1 1112 ? 11.715 2.117 8.362 1.00 93.69 1112 PHE A N 1
ATOM 8989 C CA . PHE A 1 1112 ? 13.124 1.800 8.531 1.00 93.69 1112 PHE A CA 1
ATOM 8990 C C . PHE A 1 1112 ? 13.474 0.541 7.740 1.00 93.69 1112 PHE A C 1
ATOM 8992 O O . PHE A 1 1112 ? 12.930 -0.532 7.995 1.00 93.69 1112 PHE A O 1
ATOM 8999 N N . SER A 1 1113 ? 14.391 0.685 6.790 1.00 93.06 1113 SER A N 1
ATOM 9000 C CA . SER A 1 1113 ? 14.822 -0.383 5.896 1.00 93.06 1113 SER A CA 1
ATOM 9001 C C . SER A 1 1113 ? 16.316 -0.651 6.014 1.00 93.06 1113 SER A C 1
ATOM 9003 O O . SER A 1 1113 ? 17.130 0.277 5.980 1.00 93.06 1113 SER A O 1
ATOM 9005 N N . LEU A 1 1114 ? 16.682 -1.928 6.082 1.00 91.62 1114 LEU A N 1
ATOM 9006 C CA . LEU A 1 1114 ? 18.058 -2.395 5.935 1.00 91.62 1114 LEU A CA 1
ATOM 9007 C C . LEU A 1 1114 ? 18.146 -3.319 4.731 1.00 91.62 1114 LEU A C 1
ATOM 9009 O O . LEU A 1 1114 ? 17.325 -4.227 4.578 1.00 91.62 1114 LEU A O 1
ATOM 9013 N N . TYR A 1 1115 ? 19.152 -3.095 3.893 1.00 90.00 1115 TYR A N 1
ATOM 9014 C CA . TYR A 1 1115 ? 19.332 -3.849 2.661 1.00 90.00 1115 TYR A CA 1
ATOM 9015 C C . TYR A 1 1115 ? 20.803 -4.169 2.387 1.00 90.00 1115 TYR A C 1
ATOM 9017 O O . TYR A 1 1115 ? 21.623 -3.256 2.299 1.00 90.00 1115 TYR A O 1
ATOM 9025 N N . ASN A 1 1116 ? 21.149 -5.445 2.182 1.00 89.81 1116 ASN A N 1
ATOM 9026 C CA . ASN A 1 1116 ? 22.515 -5.865 1.830 1.00 89.81 1116 ASN A CA 1
ATOM 9027 C C . ASN A 1 1116 ? 23.589 -5.291 2.780 1.00 89.81 1116 ASN A C 1
ATOM 9029 O O . ASN A 1 1116 ? 24.606 -4.731 2.349 1.00 89.81 1116 ASN A O 1
ATOM 9033 N N . THR A 1 1117 ? 23.334 -5.391 4.085 1.00 90.25 1117 THR A N 1
ATOM 9034 C CA . THR A 1 1117 ? 24.229 -4.935 5.158 1.00 90.25 1117 THR A CA 1
ATOM 9035 C C . THR A 1 1117 ? 24.816 -6.111 5.942 1.00 90.25 1117 THR A C 1
ATOM 9037 O O . THR A 1 1117 ? 24.227 -7.191 6.011 1.00 90.25 1117 THR A O 1
ATOM 9040 N N . SER A 1 1118 ? 25.966 -5.883 6.582 1.00 90.50 1118 SER A N 1
ATOM 9041 C CA . SER A 1 1118 ? 26.586 -6.830 7.524 1.00 90.50 1118 SER A CA 1
ATOM 9042 C C . SER A 1 1118 ? 26.238 -6.492 8.981 1.00 90.50 1118 SER A C 1
ATOM 9044 O O . SER A 1 1118 ? 26.992 -6.815 9.899 1.00 90.50 1118 SER A O 1
ATOM 9046 N N . VAL A 1 1119 ? 25.115 -5.796 9.199 1.00 89.62 1119 VAL A N 1
ATOM 9047 C CA . VAL A 1 1119 ? 24.608 -5.466 10.533 1.00 89.62 1119 VAL A CA 1
ATOM 9048 C C . VAL A 1 1119 ? 24.068 -6.728 11.177 1.00 89.62 1119 VAL A C 1
ATOM 9050 O O . VAL A 1 1119 ? 23.170 -7.357 10.631 1.00 89.62 1119 VAL A O 1
ATOM 9053 N N . SER A 1 1120 ? 24.584 -7.075 12.353 1.00 87.94 1120 SER A N 1
ATOM 9054 C CA . SER A 1 1120 ? 24.116 -8.241 13.107 1.00 87.94 1120 SER A CA 1
ATOM 9055 C C . SER A 1 1120 ? 23.023 -7.906 14.125 1.00 87.94 1120 SER A C 1
ATOM 9057 O O . SER A 1 1120 ? 22.169 -8.753 14.381 1.00 87.94 1120 SER A O 1
ATOM 9059 N N . ASN A 1 1121 ? 23.028 -6.688 14.682 1.00 88.56 1121 ASN A N 1
ATOM 9060 C CA . ASN A 1 1121 ? 22.099 -6.255 15.727 1.00 88.56 1121 ASN A CA 1
ATOM 9061 C C . ASN A 1 1121 ? 21.532 -4.850 15.460 1.00 88.56 1121 ASN A C 1
ATOM 9063 O O . ASN A 1 1121 ? 22.287 -3.921 15.157 1.00 88.56 1121 ASN A O 1
ATOM 9067 N N . VAL A 1 1122 ? 20.220 -4.686 15.648 1.00 88.50 1122 VAL A N 1
ATOM 9068 C CA . VAL A 1 1122 ? 19.531 -3.385 15.630 1.00 88.50 1122 VAL A CA 1
ATOM 9069 C C . VAL A 1 1122 ? 19.125 -3.005 17.064 1.00 88.50 1122 VAL A C 1
ATOM 9071 O O . VAL A 1 1122 ? 18.249 -3.660 17.634 1.00 88.50 1122 VAL A O 1
ATOM 9074 N N . PRO A 1 1123 ? 19.730 -1.962 17.671 1.00 85.81 1123 PRO A N 1
ATOM 9075 C CA . PRO A 1 1123 ? 19.523 -1.643 19.084 1.00 85.81 1123 PRO A CA 1
ATOM 9076 C C . PRO A 1 1123 ? 18.132 -1.051 19.361 1.00 85.81 1123 PRO A C 1
ATOM 9078 O O . PRO A 1 1123 ? 17.663 -0.183 18.626 1.00 85.81 1123 PRO A O 1
ATOM 9081 N N . SER A 1 1124 ? 17.506 -1.443 20.479 1.00 82.19 1124 SER A N 1
ATOM 9082 C CA . SER A 1 1124 ? 16.209 -0.897 20.931 1.00 82.19 1124 SER A CA 1
ATOM 9083 C C . SER A 1 1124 ? 16.266 0.601 21.237 1.00 82.19 1124 SER A C 1
ATOM 9085 O O . SER A 1 1124 ? 15.323 1.335 20.940 1.00 82.19 1124 SER A O 1
ATOM 9087 N N . GLU A 1 1125 ? 17.390 1.068 21.790 1.00 87.31 1125 GLU A N 1
ATOM 9088 C CA . GLU A 1 1125 ? 17.614 2.474 22.151 1.00 87.31 1125 GLU A CA 1
ATOM 9089 C C . GLU A 1 1125 ? 17.465 3.415 20.947 1.00 87.31 1125 GLU A C 1
ATOM 9091 O O . GLU A 1 1125 ? 16.991 4.538 21.099 1.00 87.31 1125 GLU A O 1
ATOM 9096 N N . MET A 1 1126 ? 17.759 2.932 19.732 1.00 91.00 1126 MET A N 1
ATOM 9097 C CA . MET A 1 1126 ? 17.541 3.695 18.500 1.00 91.00 1126 MET A CA 1
ATOM 9098 C C . MET A 1 1126 ? 16.079 4.099 18.326 1.00 91.00 1126 MET A C 1
ATOM 9100 O O . MET A 1 1126 ? 15.786 5.247 17.994 1.00 91.00 1126 MET A O 1
ATOM 9104 N N . PHE A 1 1127 ? 15.160 3.163 18.564 1.00 90.19 1127 PHE A N 1
ATOM 9105 C CA . PHE A 1 1127 ? 13.738 3.461 18.505 1.00 90.19 1127 PHE A CA 1
ATOM 9106 C C . PHE A 1 1127 ? 13.328 4.314 19.693 1.00 90.19 1127 PHE A C 1
ATOM 9108 O O . PHE A 1 1127 ? 12.583 5.260 19.477 1.00 90.19 1127 PHE A O 1
ATOM 9115 N N . LYS A 1 1128 ? 13.856 4.056 20.904 1.00 86.88 1128 LYS A N 1
ATOM 9116 C CA . LYS A 1 1128 ? 13.545 4.839 22.114 1.00 86.88 1128 LYS A CA 1
ATOM 9117 C C . LYS A 1 1128 ? 13.843 6.327 21.951 1.00 86.88 1128 LYS A C 1
ATOM 9119 O O . LYS A 1 1128 ? 12.977 7.127 22.300 1.00 86.88 1128 LYS A O 1
ATOM 9124 N N . HIS A 1 1129 ? 14.977 6.677 21.349 1.00 89.50 1129 HIS A N 1
ATOM 9125 C CA . HIS A 1 1129 ? 15.365 8.061 21.068 1.00 89.50 1129 HIS A CA 1
ATOM 9126 C C . HIS A 1 1129 ? 14.533 8.749 19.974 1.00 89.50 1129 HIS A C 1
ATOM 9128 O O . HIS A 1 1129 ? 14.594 9.970 19.850 1.00 89.50 1129 HIS A O 1
ATOM 9134 N N . ALA A 1 1130 ? 13.735 8.010 19.197 1.00 88.94 1130 ALA A N 1
ATOM 9135 C CA . ALA A 1 1130 ? 12.776 8.576 18.252 1.00 88.94 1130 ALA A CA 1
ATOM 9136 C C . ALA A 1 1130 ? 11.451 8.905 18.971 1.00 88.94 1130 ALA A C 1
ATOM 9138 O O . ALA A 1 1130 ? 10.452 8.196 18.832 1.00 88.94 1130 ALA A O 1
ATOM 9139 N N . GLU A 1 1131 ? 11.457 9.953 19.799 1.00 83.06 1131 GLU A N 1
ATOM 9140 C CA . GLU A 1 1131 ? 10.375 10.278 20.749 1.00 83.06 1131 GLU A CA 1
ATOM 9141 C C . GLU A 1 1131 ? 9.041 10.659 20.088 1.00 83.06 1131 GLU A C 1
ATOM 9143 O O . GLU A 1 1131 ? 7.975 10.370 20.632 1.00 83.06 1131 GLU A O 1
ATOM 9148 N N . LEU A 1 1132 ? 9.091 11.287 18.909 1.00 84.06 1132 LEU A N 1
ATOM 9149 C CA . LEU A 1 1132 ? 7.909 11.757 18.172 1.00 84.06 1132 LEU A CA 1
ATOM 9150 C C . LEU A 1 1132 ? 7.312 10.699 17.240 1.00 84.06 1132 LEU A C 1
ATOM 9152 O O . LEU A 1 1132 ? 6.196 10.867 16.751 1.00 84.06 1132 LEU A O 1
ATOM 9156 N N . VAL A 1 1133 ? 8.036 9.605 16.996 1.00 89.31 1133 VAL A N 1
ATOM 9157 C CA . VAL A 1 1133 ? 7.538 8.495 16.184 1.00 89.31 1133 VAL A CA 1
ATOM 9158 C C . VAL A 1 1133 ? 6.414 7.790 16.953 1.00 89.31 1133 VAL A C 1
ATOM 9160 O O . VAL A 1 1133 ? 6.453 7.667 18.178 1.00 89.31 1133 VAL A O 1
ATOM 9163 N N . ARG A 1 1134 ? 5.387 7.343 16.232 1.00 86.62 1134 ARG A N 1
ATOM 9164 C CA . ARG A 1 1134 ? 4.207 6.625 16.743 1.00 86.62 1134 ARG A CA 1
ATOM 9165 C C . ARG A 1 1134 ? 3.959 5.343 15.949 1.00 86.62 1134 ARG A C 1
ATOM 9167 O O . ARG A 1 1134 ? 3.725 4.290 16.533 1.00 86.62 1134 ARG A O 1
ATOM 9174 N N . ASN A 1 1135 ? 4.110 5.403 14.631 1.00 89.12 1135 ASN A N 1
ATOM 9175 C CA . ASN A 1 1135 ? 3.904 4.275 13.733 1.00 89.12 1135 ASN A CA 1
ATOM 9176 C C . ASN A 1 1135 ? 5.238 3.847 13.127 1.00 89.12 1135 ASN A C 1
ATOM 9178 O O . ASN A 1 1135 ? 5.893 4.631 12.441 1.00 89.12 1135 ASN A O 1
ATOM 9182 N N . VAL A 1 1136 ? 5.638 2.601 13.366 1.00 90.19 1136 VAL A N 1
ATOM 9183 C CA . VAL A 1 1136 ? 6.902 2.058 12.856 1.00 90.19 1136 VAL A CA 1
ATOM 9184 C C . VAL A 1 1136 ? 6.615 0.970 11.829 1.00 90.19 1136 VAL A C 1
ATOM 9186 O O . VAL A 1 1136 ? 5.755 0.123 12.031 1.00 90.19 1136 VAL A O 1
ATOM 9189 N N . THR A 1 1137 ? 7.344 0.970 10.723 1.00 90.88 1137 THR A N 1
ATOM 9190 C CA . THR A 1 1137 ? 7.435 -0.139 9.776 1.00 90.88 1137 THR A CA 1
ATOM 9191 C C . THR A 1 1137 ? 8.897 -0.505 9.620 1.00 90.88 1137 THR A C 1
ATOM 9193 O O . THR A 1 1137 ? 9.731 0.380 9.426 1.00 90.88 1137 THR A O 1
ATOM 9196 N N . ILE A 1 1138 ? 9.201 -1.795 9.701 1.00 90.31 1138 ILE A N 1
ATOM 9197 C CA . ILE A 1 1138 ? 10.557 -2.312 9.542 1.00 90.31 1138 ILE A CA 1
ATOM 9198 C C . ILE A 1 1138 ? 10.592 -3.264 8.354 1.00 90.31 1138 ILE A C 1
ATOM 9200 O O . ILE A 1 1138 ? 9.769 -4.173 8.262 1.00 90.31 1138 ILE A O 1
ATOM 9204 N N . GLU A 1 1139 ? 11.561 -3.065 7.467 1.00 89.88 1139 GLU A N 1
ATOM 9205 C CA . GLU A 1 1139 ? 11.840 -3.960 6.350 1.00 89.88 1139 GLU A CA 1
ATOM 9206 C C . GLU A 1 1139 ? 13.311 -4.389 6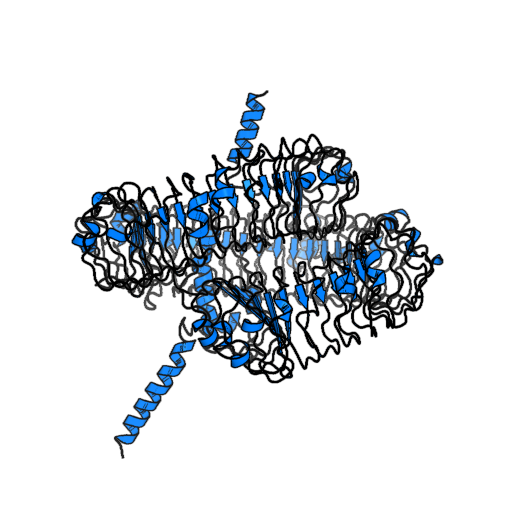.371 1.00 89.88 1139 GLU A C 1
ATOM 9208 O O . GLU A 1 1139 ? 14.232 -3.582 6.240 1.00 89.88 1139 GLU A O 1
ATOM 9213 N N . LEU A 1 1140 ? 13.530 -5.685 6.564 1.00 88.19 1140 LEU A N 1
ATOM 9214 C CA . LEU A 1 1140 ? 14.841 -6.313 6.586 1.00 88.19 1140 LEU A CA 1
ATOM 9215 C C . LEU A 1 1140 ? 14.922 -7.261 5.392 1.00 88.19 1140 LEU A C 1
ATOM 9217 O O . LEU A 1 1140 ? 14.210 -8.260 5.347 1.00 88.19 1140 LEU A O 1
ATOM 9221 N N . ARG A 1 1141 ? 15.777 -6.947 4.414 1.00 81.75 1141 ARG A N 1
ATOM 9222 C CA . ARG A 1 1141 ? 15.991 -7.794 3.230 1.00 81.75 1141 ARG A CA 1
ATOM 9223 C C . ARG A 1 1141 ? 17.472 -8.004 2.953 1.00 81.75 1141 ARG A C 1
ATOM 9225 O O . ARG A 1 1141 ? 18.246 -7.052 3.003 1.00 81.75 1141 ARG A O 1
ATOM 9232 N N . ASP A 1 1142 ? 17.855 -9.240 2.644 1.00 75.88 1142 ASP A N 1
ATOM 9233 C CA . ASP A 1 1142 ? 19.224 -9.607 2.259 1.00 75.88 1142 ASP A CA 1
ATOM 9234 C C . ASP A 1 1142 ? 20.303 -9.129 3.255 1.00 75.88 1142 ASP A C 1
ATOM 9236 O O . ASP A 1 1142 ? 21.337 -8.604 2.852 1.00 75.88 1142 ASP A O 1
ATOM 9240 N N . ASN A 1 1143 ? 20.074 -9.263 4.567 1.00 78.06 1143 ASN A N 1
ATOM 9241 C CA . ASN A 1 1143 ? 21.031 -8.838 5.602 1.00 78.06 1143 ASN A CA 1
ATOM 9242 C C . ASN A 1 1143 ? 21.536 -10.008 6.455 1.00 78.06 1143 ASN A C 1
ATOM 9244 O O . ASN A 1 1143 ? 20.900 -11.055 6.537 1.00 78.06 1143 ASN A O 1
ATOM 9248 N N . GLU A 1 1144 ? 22.635 -9.781 7.179 1.00 82.00 1144 GLU A N 1
ATOM 9249 C CA . GLU A 1 1144 ? 23.169 -10.704 8.198 1.00 82.00 1144 GLU A CA 1
ATOM 9250 C C . GLU A 1 1144 ? 22.601 -10.452 9.612 1.00 82.00 1144 GLU A C 1
ATOM 9252 O O . GLU A 1 1144 ? 23.229 -10.805 10.617 1.00 82.00 1144 GLU A O 1
ATOM 9257 N N . ILE A 1 1145 ? 21.424 -9.822 9.705 1.00 83.31 1145 ILE A N 1
ATOM 9258 C CA . ILE A 1 1145 ? 20.796 -9.479 10.986 1.00 83.31 1145 ILE A CA 1
ATOM 9259 C C . ILE A 1 1145 ? 20.431 -10.759 11.711 1.00 83.31 1145 ILE A C 1
ATOM 9261 O O . ILE A 1 1145 ? 19.713 -11.603 11.185 1.00 83.31 1145 ILE A O 1
ATOM 9265 N N . ARG A 1 1146 ? 20.915 -10.867 12.946 1.00 83.31 1146 ARG A N 1
ATOM 9266 C CA . ARG A 1 1146 ? 20.623 -11.986 13.835 1.00 83.31 1146 ARG A CA 1
ATOM 9267 C C . ARG A 1 1146 ? 19.647 -11.595 14.932 1.00 83.31 1146 ARG A C 1
ATOM 9269 O O . ARG A 1 1146 ? 18.893 -12.455 15.368 1.00 83.31 1146 ARG A O 1
ATOM 9276 N N . THR A 1 1147 ? 19.655 -10.338 15.373 1.00 83.25 1147 THR A N 1
ATOM 9277 C CA . THR A 1 1147 ? 18.815 -9.860 16.479 1.00 83.25 1147 THR A CA 1
ATOM 9278 C C . THR A 1 1147 ? 18.147 -8.524 16.141 1.00 83.25 1147 THR A C 1
ATOM 9280 O O . THR A 1 1147 ? 18.787 -7.587 15.654 1.00 83.25 1147 THR A O 1
ATOM 9283 N N . LEU A 1 1148 ? 16.844 -8.434 16.422 1.00 86.38 1148 LEU A N 1
ATOM 9284 C CA . LEU A 1 1148 ? 16.025 -7.226 16.304 1.00 86.38 1148 LEU A CA 1
ATOM 9285 C C . LEU A 1 1148 ? 15.236 -7.054 17.602 1.00 86.38 1148 LEU A C 1
ATOM 9287 O O . LEU A 1 1148 ? 14.311 -7.820 17.852 1.00 86.38 1148 LEU A O 1
ATOM 9291 N N . HIS A 1 1149 ? 15.569 -6.045 18.404 1.00 84.56 1149 HIS A N 1
ATOM 9292 C CA . HIS A 1 1149 ? 14.821 -5.760 19.630 1.00 84.56 1149 HIS A CA 1
ATOM 9293 C C . HIS A 1 1149 ? 13.469 -5.080 19.345 1.00 84.56 1149 HIS A C 1
ATOM 9295 O O . HIS A 1 1149 ? 13.297 -4.438 18.310 1.00 84.56 1149 HIS A O 1
ATOM 9301 N N . ASN A 1 1150 ? 12.526 -5.180 20.294 1.00 86.56 1150 ASN A N 1
ATOM 9302 C CA . ASN A 1 1150 ? 11.165 -4.650 20.161 1.00 86.56 1150 ASN A CA 1
ATOM 9303 C C . ASN A 1 1150 ? 11.158 -3.125 19.907 1.00 86.56 1150 ASN A C 1
ATOM 9305 O O . ASN A 1 1150 ? 11.551 -2.365 20.796 1.00 86.56 1150 ASN A O 1
ATOM 9309 N N . PRO A 1 1151 ? 10.682 -2.653 18.741 1.00 88.25 1151 PRO A N 1
ATOM 9310 C CA . PRO A 1 1151 ? 10.557 -1.224 18.447 1.00 88.25 1151 PRO A CA 1
ATOM 9311 C C . PRO A 1 1151 ? 9.281 -0.595 19.045 1.00 88.25 1151 PRO A C 1
ATOM 9313 O O . PRO A 1 1151 ? 9.096 0.620 18.961 1.00 88.25 1151 PRO A O 1
ATOM 9316 N N . SER A 1 1152 ? 8.383 -1.402 19.622 1.00 88.19 1152 SER A N 1
ATOM 9317 C CA . SER A 1 1152 ? 7.094 -0.968 20.172 1.00 88.19 1152 SER A CA 1
ATOM 9318 C C . SER A 1 1152 ? 7.155 -0.739 21.682 1.00 88.19 1152 SER A C 1
ATOM 9320 O O . SER A 1 1152 ? 7.727 -1.535 22.423 1.00 88.19 1152 SER A O 1
ATOM 9322 N N . ASP A 1 1153 ? 6.457 0.288 22.164 1.00 86.19 1153 ASP A N 1
ATOM 9323 C CA . ASP A 1 1153 ? 6.208 0.514 23.598 1.00 86.19 1153 ASP A CA 1
ATOM 9324 C C . ASP A 1 1153 ? 4.710 0.653 23.948 1.00 86.19 1153 ASP A C 1
ATOM 9326 O O . ASP A 1 1153 ? 4.334 0.629 25.127 1.00 86.19 1153 ASP A O 1
ATOM 9330 N N . GLY A 1 1154 ? 3.845 0.744 22.933 1.00 80.62 1154 GLY A N 1
ATOM 9331 C CA . GLY A 1 1154 ? 2.394 0.659 23.039 1.00 80.62 1154 GLY A CA 1
ATOM 9332 C C . GLY A 1 1154 ? 1.906 -0.788 23.025 1.00 80.62 1154 GLY A C 1
ATOM 9333 O O . GLY A 1 1154 ? 2.516 -1.657 22.415 1.00 80.62 1154 GLY A O 1
ATOM 9334 N N . TYR A 1 1155 ? 0.780 -1.049 23.692 1.00 77.38 1155 TYR A N 1
ATOM 9335 C CA . TYR A 1 1155 ? 0.158 -2.383 23.731 1.00 77.38 1155 TYR A CA 1
ATOM 9336 C C . TYR A 1 1155 ? -0.824 -2.627 22.573 1.00 77.38 1155 TYR A C 1
ATOM 9338 O O . TYR A 1 1155 ? -1.196 -3.769 22.323 1.00 77.38 1155 TYR A O 1
ATOM 9346 N N . LYS A 1 1156 ? -1.246 -1.561 21.882 1.00 80.56 1156 LYS A N 1
ATOM 9347 C CA . LYS A 1 1156 ? -2.078 -1.608 20.677 1.00 80.56 1156 LYS A CA 1
ATOM 9348 C C . LYS A 1 1156 ? -1.743 -0.436 19.744 1.00 80.56 1156 LYS A C 1
ATOM 9350 O O . LYS A 1 1156 ? -1.169 0.552 20.216 1.00 80.56 1156 LYS A O 1
ATOM 9355 N N . PRO A 1 1157 ? -2.114 -0.501 18.456 1.00 80.31 1157 PRO A N 1
ATOM 9356 C CA . PRO A 1 1157 ? -1.960 0.629 17.547 1.00 80.31 1157 PRO A CA 1
ATOM 9357 C C . PRO A 1 1157 ? -2.744 1.867 18.009 1.00 80.31 1157 PRO A C 1
ATOM 9359 O O . PRO A 1 1157 ? -3.846 1.746 18.548 1.00 80.31 1157 PRO A O 1
ATOM 9362 N N . GLY A 1 1158 ? -2.198 3.061 17.763 1.00 78.69 1158 GLY A N 1
ATOM 9363 C CA . GLY A 1 1158 ? -2.887 4.332 18.027 1.00 78.69 1158 GLY A CA 1
ATOM 9364 C C . GLY A 1 1158 ? -3.059 4.681 19.509 1.00 78.69 1158 GLY A C 1
ATOM 9365 O O . GLY A 1 1158 ? -3.941 5.467 19.852 1.00 78.69 1158 GLY A O 1
ATOM 9366 N N . VAL A 1 1159 ? -2.266 4.085 20.408 1.00 84.38 1159 VAL A N 1
ATOM 9367 C CA . VAL A 1 1159 ? -2.194 4.545 21.803 1.00 84.38 1159 VAL A CA 1
ATOM 9368 C C . VAL A 1 1159 ? -1.474 5.900 21.832 1.00 84.38 1159 VAL A C 1
ATOM 9370 O O . VAL A 1 1159 ? -0.329 5.962 21.382 1.00 84.38 1159 VAL A O 1
ATOM 9373 N N . PRO A 1 1160 ? -2.106 6.958 22.371 1.00 85.12 1160 PRO A N 1
ATOM 9374 C CA . PRO A 1 1160 ? -1.491 8.278 22.484 1.00 85.12 1160 PRO A CA 1
ATOM 9375 C C . PRO A 1 1160 ? -0.137 8.219 23.207 1.00 85.12 1160 PRO A C 1
ATOM 9377 O O . PRO A 1 1160 ? 0.016 7.515 24.209 1.00 85.12 1160 PRO A O 1
ATOM 9380 N N . GLY A 1 1161 ? 0.865 8.913 22.673 1.00 83.38 1161 GLY A N 1
ATOM 9381 C CA . GLY A 1 1161 ? 2.206 9.023 23.246 1.00 83.38 1161 GLY A CA 1
ATOM 9382 C C . GLY A 1 1161 ? 3.057 7.755 23.126 1.00 83.38 1161 GLY A C 1
ATOM 9383 O O . GLY A 1 1161 ? 4.119 7.675 23.749 1.00 83.38 1161 GLY A O 1
ATOM 9384 N N . LYS A 1 1162 ? 2.593 6.740 22.384 1.00 87.12 1162 LYS A N 1
ATOM 9385 C CA . LYS A 1 1162 ? 3.252 5.433 22.265 1.00 87.12 1162 LYS A CA 1
ATOM 9386 C C . LYS A 1 1162 ? 3.545 5.050 20.822 1.00 87.12 1162 LYS A C 1
ATOM 9388 O O . LYS A 1 1162 ? 2.846 5.440 19.892 1.00 87.12 1162 LYS A O 1
ATOM 9393 N N . ARG A 1 1163 ? 4.592 4.244 20.664 1.00 90.00 1163 ARG A N 1
ATOM 9394 C CA . ARG A 1 1163 ? 5.033 3.623 19.420 1.00 90.00 1163 ARG A CA 1
ATOM 9395 C C . ARG A 1 1163 ? 4.475 2.224 19.280 1.00 90.00 1163 ARG A C 1
ATOM 9397 O O . ARG A 1 1163 ? 4.564 1.416 20.209 1.00 90.00 1163 ARG A O 1
ATOM 9404 N N . PHE A 1 1164 ? 3.992 1.913 18.089 1.00 88.75 1164 PHE A N 1
ATOM 9405 C CA . PHE A 1 1164 ? 3.586 0.570 17.719 1.00 88.75 1164 PHE A CA 1
ATOM 9406 C C . PHE A 1 1164 ? 4.167 0.198 16.355 1.00 88.75 1164 PHE A C 1
ATOM 9408 O O . PHE A 1 1164 ? 4.089 0.966 15.390 1.00 88.75 1164 PHE A O 1
ATOM 9415 N N . LEU A 1 1165 ? 4.755 -0.994 16.278 1.00 88.62 1165 LEU A N 1
ATOM 9416 C CA . LEU A 1 1165 ? 5.168 -1.598 15.022 1.00 88.62 1165 LEU A CA 1
ATOM 9417 C C . LEU A 1 1165 ? 3.923 -1.982 14.236 1.00 88.62 1165 LEU A C 1
ATOM 9419 O O . LEU A 1 1165 ? 3.176 -2.873 14.626 1.00 88.62 1165 LEU A O 1
ATOM 9423 N N . LEU A 1 1166 ? 3.689 -1.289 13.135 1.00 83.88 1166 LEU A N 1
ATOM 9424 C CA . LEU A 1 1166 ? 2.593 -1.593 12.240 1.00 83.88 1166 LEU A CA 1
ATOM 9425 C C . LEU A 1 1166 ? 2.920 -2.777 11.358 1.00 83.88 1166 LEU A C 1
ATOM 9427 O O . LEU A 1 1166 ? 2.052 -3.613 11.193 1.00 83.88 1166 LEU A O 1
ATOM 9431 N N . ARG A 1 1167 ? 4.127 -2.830 10.784 1.00 84.81 1167 ARG A N 1
ATOM 9432 C CA . ARG A 1 1167 ? 4.508 -3.853 9.804 1.00 84.81 1167 ARG A CA 1
ATOM 9433 C C . ARG A 1 1167 ? 5.945 -4.312 10.009 1.00 84.81 1167 ARG A C 1
ATOM 9435 O O . ARG A 1 1167 ? 6.828 -3.477 10.223 1.00 84.81 1167 ARG A O 1
ATOM 9442 N N . LEU A 1 1168 ? 6.173 -5.614 9.879 1.00 85.56 1168 LEU A N 1
ATOM 9443 C CA . LEU A 1 1168 ? 7.493 -6.237 9.918 1.00 85.56 1168 LEU A CA 1
ATOM 9444 C C . LEU A 1 1168 ? 7.660 -7.112 8.680 1.00 85.56 1168 LEU A C 1
ATOM 9446 O O . LEU A 1 1168 ? 6.935 -8.087 8.524 1.00 85.56 1168 LEU A O 1
ATOM 9450 N N . ARG A 1 1169 ? 8.616 -6.765 7.819 1.00 85.81 1169 ARG A N 1
ATOM 9451 C CA . ARG A 1 1169 ? 9.010 -7.594 6.678 1.00 85.81 1169 ARG A CA 1
ATOM 9452 C C . ARG A 1 1169 ? 10.397 -8.146 6.903 1.00 85.81 1169 ARG A C 1
ATOM 9454 O O . ARG A 1 1169 ? 11.338 -7.378 7.105 1.00 85.81 1169 ARG A O 1
ATOM 9461 N N . MET A 1 1170 ? 10.513 -9.465 6.875 1.00 85.25 1170 MET A N 1
ATOM 9462 C CA . MET A 1 1170 ? 11.779 -10.154 7.132 1.00 85.25 1170 MET A CA 1
ATOM 9463 C C . MET A 1 1170 ? 11.976 -11.423 6.304 1.00 85.25 1170 MET A C 1
ATOM 9465 O O . MET A 1 1170 ? 12.912 -12.171 6.569 1.00 85.25 1170 MET A O 1
ATOM 9469 N N . ARG A 1 1171 ? 11.149 -11.638 5.276 1.00 83.00 1171 ARG A N 1
ATOM 9470 C CA . ARG A 1 1171 ? 11.215 -12.788 4.365 1.00 83.00 1171 ARG A CA 1
ATOM 9471 C C . ARG A 1 1171 ? 12.647 -13.172 3.975 1.00 83.00 1171 ARG A C 1
ATOM 9473 O O . ARG A 1 1171 ? 13.429 -12.314 3.564 1.00 83.00 1171 ARG A O 1
ATOM 9480 N N . GLY A 1 1172 ? 12.986 -14.457 4.092 1.00 78.50 1172 GLY A N 1
ATOM 9481 C CA . GLY A 1 1172 ? 14.306 -14.990 3.738 1.00 78.50 1172 GLY A CA 1
ATOM 9482 C C . GLY A 1 1172 ? 15.438 -14.639 4.715 1.00 78.50 1172 GLY A C 1
ATOM 9483 O O . GLY A 1 1172 ? 16.600 -14.962 4.449 1.00 78.50 1172 GLY A O 1
ATOM 9484 N N . SER A 1 1173 ? 15.143 -13.987 5.846 1.00 83.94 1173 SER A N 1
ATOM 9485 C CA . SER A 1 1173 ? 16.156 -13.618 6.844 1.00 83.94 1173 SER A CA 1
ATOM 9486 C C . SER A 1 1173 ? 16.553 -14.797 7.738 1.00 83.94 1173 SER A C 1
ATOM 9488 O O . SER A 1 1173 ? 15.753 -15.687 8.024 1.00 83.94 1173 SER A O 1
ATOM 9490 N N . HIS A 1 1174 ? 17.798 -14.775 8.223 1.00 87.12 1174 HIS A N 1
ATOM 9491 C CA . HIS A 1 1174 ? 18.383 -15.810 9.081 1.00 87.12 1174 HIS A CA 1
ATOM 9492 C C . HIS A 1 1174 ? 18.668 -15.250 10.486 1.00 87.12 1174 HIS A C 1
ATOM 9494 O O . HIS A 1 1174 ? 19.703 -14.626 10.711 1.00 87.12 1174 HIS A O 1
ATOM 9500 N N . MET A 1 1175 ? 17.759 -15.484 11.436 1.00 86.31 1175 MET A N 1
ATOM 9501 C CA . MET A 1 1175 ? 17.761 -14.876 12.774 1.00 86.31 1175 MET A CA 1
ATOM 9502 C C . MET A 1 1175 ? 18.325 -15.809 13.860 1.00 86.31 1175 MET A C 1
ATOM 9504 O O . MET A 1 1175 ? 18.284 -17.035 13.744 1.00 86.31 1175 MET A O 1
ATOM 9508 N N . ASN A 1 1176 ? 18.807 -15.234 14.966 1.00 87.62 1176 ASN A N 1
ATOM 9509 C CA . ASN A 1 1176 ? 18.983 -15.951 16.227 1.00 87.62 1176 ASN A CA 1
ATOM 9510 C C . ASN A 1 1176 ? 17.655 -15.906 16.990 1.00 87.62 1176 ASN A C 1
ATOM 9512 O O . ASN A 1 1176 ? 17.220 -14.858 17.454 1.00 87.62 1176 ASN A O 1
ATOM 9516 N N . CYS A 1 1177 ? 17.007 -17.055 17.124 1.00 85.50 1177 CYS A N 1
ATOM 9517 C CA . CYS A 1 1177 ? 15.729 -17.169 17.804 1.00 85.50 1177 CYS A CA 1
ATOM 9518 C C . CYS A 1 1177 ? 15.944 -17.397 19.300 1.00 85.50 1177 CYS A C 1
ATOM 9520 O O . CYS A 1 1177 ? 15.977 -18.533 19.780 1.00 85.50 1177 CYS A O 1
ATOM 9522 N N . ASP A 1 1178 ? 16.164 -16.301 20.014 1.00 83.94 1178 ASP A N 1
ATOM 9523 C CA . ASP A 1 1178 ? 16.206 -16.188 21.469 1.00 83.94 1178 ASP A CA 1
ATOM 9524 C C . ASP A 1 1178 ? 15.185 -15.128 21.940 1.00 83.94 1178 ASP A C 1
ATOM 9526 O O . ASP A 1 1178 ? 14.322 -14.678 21.178 1.00 83.94 1178 ASP A O 1
ATOM 9530 N N . CYS A 1 1179 ? 15.246 -14.725 23.209 1.00 79.12 1179 CYS A N 1
ATOM 9531 C CA . CYS A 1 1179 ? 14.316 -13.729 23.736 1.00 79.12 1179 CYS A CA 1
ATOM 9532 C C . CYS A 1 1179 ? 14.433 -12.334 23.112 1.00 79.12 1179 CYS A C 1
ATOM 9534 O O . CYS A 1 1179 ? 13.513 -11.537 23.307 1.00 79.12 1179 CYS A O 1
ATOM 9536 N N . ASP A 1 1180 ? 15.487 -12.039 22.346 1.00 77.75 1180 ASP A N 1
ATOM 9537 C CA . ASP A 1 1180 ? 15.607 -10.755 21.663 1.00 77.75 1180 ASP A CA 1
ATOM 9538 C C . ASP A 1 1180 ? 14.625 -10.635 20.493 1.00 77.75 1180 ASP A C 1
ATOM 9540 O O . ASP A 1 1180 ? 14.225 -9.517 20.182 1.00 77.75 1180 ASP A O 1
ATOM 9544 N N . ILE A 1 1181 ? 14.159 -11.753 19.913 1.00 82.38 1181 ILE A N 1
ATOM 9545 C CA . ILE A 1 1181 ? 13.091 -11.787 18.893 1.00 82.38 1181 ILE A CA 1
ATOM 9546 C C . ILE A 1 1181 ? 11.753 -12.338 19.421 1.00 82.38 1181 ILE A C 1
ATOM 9548 O O . ILE A 1 1181 ? 10.723 -12.174 18.775 1.00 82.38 1181 ILE A O 1
ATOM 9552 N N . GLY A 1 1182 ? 11.718 -12.928 20.623 1.00 81.75 1182 GLY A N 1
ATOM 9553 C CA . GLY A 1 1182 ? 10.494 -13.490 21.224 1.00 81.75 1182 GLY A CA 1
ATOM 9554 C C . GLY A 1 1182 ? 9.350 -12.484 21.445 1.00 81.75 1182 GLY A C 1
ATOM 9555 O O . GLY A 1 1182 ? 8.195 -12.869 21.598 1.00 81.75 1182 GLY A O 1
ATOM 9556 N N . TRP A 1 1183 ? 9.624 -11.175 21.414 1.00 85.25 1183 TRP A N 1
ATOM 9557 C CA . TRP A 1 1183 ? 8.574 -10.150 21.433 1.00 85.25 1183 TRP A CA 1
ATOM 9558 C C . TRP A 1 1183 ? 7.696 -10.167 20.169 1.00 85.25 1183 TRP A C 1
ATOM 9560 O O . TRP A 1 1183 ? 6.553 -9.714 20.246 1.00 85.25 1183 TRP A O 1
ATOM 9570 N N . VAL A 1 1184 ? 8.202 -10.682 19.036 1.00 87.31 1184 VAL A N 1
ATOM 9571 C CA . VAL A 1 1184 ? 7.473 -10.770 17.756 1.00 87.31 1184 VAL A CA 1
ATOM 9572 C C . VAL A 1 1184 ? 6.213 -11.609 17.917 1.00 87.31 1184 VAL A C 1
ATOM 9574 O O . VAL A 1 1184 ? 5.163 -11.217 17.418 1.00 87.31 1184 VAL A O 1
ATOM 9577 N N . GLU A 1 1185 ? 6.281 -12.697 18.685 1.00 84.69 1185 GLU A N 1
ATOM 9578 C CA . GLU A 1 1185 ? 5.116 -13.531 18.979 1.00 84.69 1185 GLU A CA 1
ATOM 9579 C C . GLU A 1 1185 ? 4.017 -12.710 19.659 1.00 84.69 1185 GLU A C 1
ATOM 9581 O O . GLU A 1 1185 ? 2.878 -12.655 19.198 1.00 84.69 1185 GLU A O 1
ATOM 9586 N N . MET A 1 1186 ? 4.361 -12.003 20.738 1.00 82.56 1186 MET A N 1
ATOM 9587 C CA . MET A 1 1186 ? 3.392 -11.167 21.437 1.00 82.56 1186 MET A CA 1
ATOM 9588 C C . MET A 1 1186 ? 2.871 -10.042 20.536 1.00 82.56 1186 MET A C 1
ATOM 9590 O O . MET A 1 1186 ? 1.688 -9.712 20.605 1.00 82.56 1186 MET A O 1
ATOM 9594 N N . TRP A 1 1187 ? 3.731 -9.452 19.700 1.00 86.06 1187 TRP A N 1
ATOM 9595 C CA . TRP A 1 1187 ? 3.343 -8.441 18.716 1.00 86.06 1187 TRP A CA 1
ATOM 9596 C C . TRP A 1 1187 ? 2.323 -8.983 17.716 1.00 86.06 1187 TRP A C 1
ATOM 9598 O O . TRP A 1 1187 ? 1.298 -8.334 17.530 1.00 86.06 1187 TRP A O 1
ATOM 9608 N N . GLN A 1 1188 ? 2.525 -10.182 17.167 1.00 83.19 1188 GLN A N 1
ATOM 9609 C CA . GLN A 1 1188 ? 1.561 -10.847 16.289 1.00 83.19 1188 GLN A CA 1
ATOM 9610 C C . GLN A 1 1188 ? 0.216 -11.083 16.990 1.00 83.19 1188 GLN A C 1
ATOM 9612 O O . GLN A 1 1188 ? -0.826 -10.712 16.449 1.00 83.19 1188 GLN A O 1
ATOM 9617 N N . ARG A 1 1189 ? 0.230 -11.613 18.225 1.00 85.19 1189 ARG A N 1
ATOM 9618 C CA . ARG A 1 1189 ? -0.995 -11.828 19.021 1.00 85.19 1189 ARG A CA 1
ATOM 9619 C C . ARG A 1 1189 ? -1.759 -10.518 19.236 1.00 85.19 1189 ARG A C 1
ATOM 9621 O O . ARG A 1 1189 ? -2.971 -10.455 19.048 1.00 85.19 1189 ARG A O 1
ATOM 9628 N N . LYS A 1 1190 ? -1.052 -9.438 19.599 1.00 82.25 1190 LYS A N 1
ATOM 9629 C CA . LYS A 1 1190 ? -1.652 -8.099 19.747 1.00 82.25 1190 LYS A CA 1
ATOM 9630 C C . LYS A 1 1190 ? -2.150 -7.555 18.414 1.00 82.25 1190 LYS A C 1
ATOM 9632 O O . LYS A 1 1190 ? -3.217 -6.952 18.377 1.00 82.25 1190 LYS A O 1
ATOM 9637 N N . HIS A 1 1191 ? -1.409 -7.760 17.330 1.00 80.69 1191 HIS A N 1
ATOM 9638 C CA . HIS A 1 1191 ? -1.825 -7.319 16.009 1.00 80.69 1191 HIS A CA 1
ATOM 9639 C C . HIS A 1 1191 ? -3.156 -7.976 15.636 1.00 80.69 1191 HIS A C 1
ATOM 9641 O O . HIS A 1 1191 ? -4.119 -7.247 15.428 1.00 80.69 1191 HIS A O 1
ATOM 9647 N N . ARG A 1 1192 ? -3.258 -9.312 15.694 1.00 81.94 1192 ARG A N 1
ATOM 9648 C CA . ARG A 1 1192 ? -4.501 -10.063 15.434 1.00 81.94 1192 ARG A CA 1
ATOM 9649 C C . ARG A 1 1192 ? -5.658 -9.641 16.338 1.00 81.94 1192 ARG A C 1
ATOM 9651 O O . ARG A 1 1192 ? -6.753 -9.399 15.842 1.00 81.94 1192 ARG A O 1
ATOM 9658 N N . GLN A 1 1193 ? -5.401 -9.473 17.638 1.00 81.38 1193 GLN A N 1
ATOM 9659 C CA . GLN A 1 1193 ? -6.398 -9.021 18.617 1.00 81.38 1193 GLN A CA 1
ATOM 9660 C C . GLN A 1 1193 ? -7.032 -7.667 18.237 1.00 81.38 1193 GLN A C 1
ATOM 9662 O O . GLN A 1 1193 ? -8.226 -7.461 18.444 1.00 81.38 1193 GLN A O 1
ATOM 9667 N N . TYR A 1 1194 ? -6.251 -6.730 17.687 1.00 74.12 1194 TYR A N 1
ATOM 9668 C CA . TYR A 1 1194 ? -6.718 -5.373 17.362 1.00 74.12 1194 TYR A CA 1
ATOM 9669 C C . TYR A 1 1194 ? -6.939 -5.128 15.859 1.00 74.12 1194 TYR A C 1
ATOM 9671 O O . TYR A 1 1194 ? -7.347 -4.034 15.462 1.00 74.12 1194 TYR A O 1
ATOM 9679 N N . GLN A 1 1195 ? -6.695 -6.128 15.013 1.00 61.47 1195 GLN A N 1
ATOM 9680 C CA . GLN A 1 1195 ? -6.851 -6.042 13.564 1.00 61.47 1195 GLN A CA 1
ATOM 9681 C C . GLN A 1 1195 ? -8.321 -5.939 13.138 1.00 61.47 1195 GLN A C 1
ATOM 9683 O O . GLN A 1 1195 ? -8.647 -5.253 12.168 1.00 61.47 1195 GLN A O 1
ATOM 9688 N N . GLU A 1 1196 ? -9.236 -6.510 13.919 1.00 49.94 1196 GLU A N 1
ATOM 9689 C CA . GLU A 1 1196 ? -10.675 -6.422 13.659 1.00 49.94 1196 GLU A CA 1
ATOM 9690 C C . GLU A 1 1196 ? -11.246 -5.010 13.801 1.00 49.94 1196 GLU A C 1
ATOM 9692 O O . GLU A 1 1196 ? -12.181 -4.657 13.081 1.00 49.94 1196 GLU A O 1
ATOM 9697 N N . ASP A 1 1197 ? -10.668 -4.173 14.671 1.00 46.25 1197 ASP A N 1
ATOM 9698 C CA . ASP A 1 1197 ? -11.083 -2.770 14.796 1.00 46.25 1197 ASP A CA 1
ATOM 9699 C C . ASP A 1 1197 ? -10.801 -1.999 13.486 1.00 46.25 1197 ASP A C 1
ATOM 9701 O O . ASP A 1 1197 ? -11.495 -1.027 13.176 1.00 46.25 1197 ASP A O 1
ATOM 9705 N N . ARG A 1 1198 ? -9.838 -2.456 12.665 1.00 45.91 1198 ARG A N 1
ATOM 9706 C CA . ARG A 1 1198 ? -9.536 -1.901 11.331 1.00 45.91 1198 ARG A CA 1
ATOM 9707 C C . ARG A 1 1198 ? -10.416 -2.488 10.224 1.00 45.91 1198 ARG A C 1
ATOM 9709 O O . ARG A 1 1198 ? -10.772 -1.761 9.304 1.00 45.91 1198 ARG A O 1
ATOM 9716 N N . CYS A 1 1199 ? -10.801 -3.759 10.328 1.00 41.06 1199 CYS A N 1
ATOM 9717 C CA . CYS A 1 1199 ? -11.673 -4.420 9.350 1.00 41.06 1199 CYS A CA 1
ATOM 9718 C C . CYS A 1 1199 ? -13.159 -4.038 9.492 1.00 41.06 1199 CYS A C 1
ATOM 9720 O O . CYS A 1 1199 ? -13.880 -4.003 8.498 1.00 41.06 1199 CYS A O 1
ATOM 9722 N N . ASN A 1 1200 ? -13.613 -3.682 10.700 1.00 33.56 1200 ASN A N 1
ATOM 9723 C CA . ASN A 1 1200 ? -15.008 -3.306 10.962 1.00 33.56 1200 ASN A CA 1
ATOM 9724 C C . ASN A 1 1200 ? -15.273 -1.787 10.962 1.00 33.56 1200 ASN A C 1
ATOM 9726 O O . ASN A 1 1200 ? -16.433 -1.370 10.887 1.00 33.56 1200 ASN A O 1
ATOM 9730 N N . SER A 1 1201 ? -14.243 -0.930 11.024 1.00 29.02 1201 SER A N 1
ATOM 9731 C CA . SER A 1 1201 ? -14.420 0.530 10.976 1.00 29.02 1201 SER A CA 1
ATOM 9732 C C . SER A 1 1201 ? -14.415 1.052 9.537 1.00 29.02 1201 SER A C 1
ATOM 9734 O O . SER A 1 1201 ? -13.466 1.647 9.035 1.00 29.02 1201 SER A O 1
ATOM 9736 N N . HIS A 1 1202 ? -15.552 0.901 8.862 1.00 28.83 1202 HIS A N 1
ATOM 9737 C CA . HIS A 1 1202 ? -15.778 1.482 7.536 1.00 28.83 1202 HIS A CA 1
ATOM 9738 C C . HIS A 1 1202 ? -15.900 3.027 7.522 1.00 28.83 1202 HIS A C 1
ATOM 9740 O O . HIS A 1 1202 ? -16.464 3.594 6.587 1.00 28.83 1202 HIS A O 1
ATOM 9746 N N . THR A 1 1203 ? -15.374 3.746 8.520 1.00 26.03 1203 THR A N 1
ATOM 9747 C CA . THR A 1 1203 ? -15.562 5.198 8.654 1.00 26.03 1203 THR A CA 1
ATOM 9748 C C . THR A 1 1203 ? -14.313 5.937 9.162 1.00 26.03 1203 THR A C 1
ATOM 9750 O O . THR A 1 1203 ? -13.889 5.770 10.299 1.00 26.03 1203 THR A O 1
ATOM 9753 N N . GLU A 1 1204 ? -13.809 6.826 8.295 1.00 25.09 1204 GLU A N 1
ATOM 9754 C CA . GLU A 1 1204 ? -13.125 8.110 8.575 1.00 25.09 1204 GLU A CA 1
ATOM 9755 C C . GLU A 1 1204 ? -11.598 8.203 8.826 1.00 25.09 1204 GLU A C 1
ATOM 9757 O O . GLU A 1 1204 ? -11.086 9.325 8.818 1.00 25.09 1204 GLU A O 1
ATOM 9762 N N . LEU A 1 1205 ? -10.822 7.111 8.887 1.00 23.88 1205 LEU A N 1
ATOM 9763 C CA . LEU A 1 1205 ? -9.337 7.180 8.974 1.00 23.88 1205 LEU A CA 1
ATOM 9764 C C . LEU A 1 1205 ? -8.572 6.719 7.710 1.00 23.88 1205 LEU A C 1
ATOM 9766 O O . LEU A 1 1205 ? -7.343 6.700 7.683 1.00 23.88 1205 LEU A O 1
ATOM 9770 N N . ASN A 1 1206 ? -9.279 6.447 6.610 1.00 27.92 1206 ASN A N 1
ATOM 9771 C CA . ASN A 1 1206 ? -8.748 5.780 5.407 1.00 27.92 1206 ASN A CA 1
ATOM 9772 C C . ASN A 1 1206 ? -7.868 6.617 4.447 1.00 27.92 1206 ASN A C 1
ATOM 9774 O O . ASN A 1 1206 ? -7.745 6.253 3.280 1.00 27.92 1206 ASN A O 1
ATOM 9778 N N . ASN A 1 1207 ? -7.222 7.706 4.878 1.00 28.78 1207 ASN A N 1
ATOM 9779 C CA . ASN A 1 1207 ? -6.442 8.551 3.951 1.00 28.78 1207 ASN A CA 1
ATOM 9780 C C . ASN A 1 1207 ? -4.915 8.363 3.979 1.00 28.78 1207 ASN A C 1
ATOM 9782 O O . ASN A 1 1207 ? -4.266 8.847 3.053 1.00 28.78 1207 ASN A O 1
ATOM 9786 N N . TYR A 1 1208 ? -4.336 7.646 4.952 1.00 29.06 1208 TYR A N 1
ATOM 9787 C CA . TYR A 1 1208 ? -2.869 7.576 5.089 1.00 29.06 1208 TYR A CA 1
ATOM 9788 C C . TYR A 1 1208 ? -2.213 6.207 4.821 1.00 29.06 1208 TYR A C 1
ATOM 9790 O O . TYR A 1 1208 ? -1.071 6.196 4.378 1.00 29.06 1208 TYR A O 1
ATOM 9798 N N . GLU A 1 1209 ? -2.897 5.064 4.957 1.00 29.67 1209 GLU A N 1
ATOM 9799 C CA . GLU A 1 1209 ? -2.220 3.741 4.932 1.00 29.67 1209 GLU A CA 1
ATOM 9800 C C . GLU A 1 1209 ? -2.855 2.695 4.004 1.00 29.67 1209 GLU A C 1
ATOM 9802 O O . GLU A 1 1209 ? -2.845 1.496 4.272 1.00 29.67 1209 GLU A O 1
ATOM 9807 N N . ARG A 1 1210 ? -3.387 3.126 2.862 1.00 30.33 1210 ARG A N 1
ATOM 9808 C CA . ARG A 1 1210 ? -3.766 2.203 1.788 1.00 30.33 1210 ARG A CA 1
ATOM 9809 C C . ARG A 1 1210 ? -2.545 1.943 0.889 1.00 30.33 1210 ARG A C 1
ATOM 9811 O O . ARG A 1 1210 ? -2.337 2.621 -0.114 1.00 30.33 1210 ARG A O 1
ATOM 9818 N N . GLU A 1 1211 ? -1.692 1.002 1.307 1.00 31.44 1211 GLU A N 1
ATOM 9819 C CA . GLU A 1 1211 ? -1.016 0.114 0.347 1.00 31.44 1211 GLU A CA 1
ATOM 9820 C C . GLU A 1 1211 ? -2.091 -0.890 -0.093 1.00 31.44 1211 GLU A C 1
ATOM 9822 O O . GLU A 1 1211 ? -2.397 -1.834 0.626 1.00 31.44 1211 GLU A O 1
ATOM 9827 N N . GLU A 1 1212 ? -2.772 -0.574 -1.194 1.00 35.03 1212 GLU A N 1
ATOM 9828 C CA . GLU A 1 1212 ? -3.890 -1.343 -1.750 1.00 35.03 1212 GLU A CA 1
ATOM 9829 C C . GLU A 1 1212 ? -3.368 -2.485 -2.625 1.00 35.03 1212 GLU A C 1
ATOM 9831 O O . GLU A 1 1212 ? -2.558 -2.249 -3.522 1.00 35.03 1212 GLU A O 1
ATOM 9836 N N . GLY A 1 1213 ? -3.856 -3.704 -2.373 1.00 31.81 1213 GLY A N 1
ATOM 9837 C CA . GLY A 1 1213 ? -3.491 -4.895 -3.144 1.00 31.81 1213 GLY A CA 1
ATOM 9838 C C . GLY A 1 1213 ? -4.391 -6.128 -2.985 1.00 31.81 1213 GLY A C 1
ATOM 9839 O O . GLY A 1 1213 ? -4.240 -7.055 -3.774 1.00 31.81 1213 GLY A O 1
ATOM 9840 N N . SER A 1 1214 ? -5.347 -6.161 -2.054 1.00 33.09 1214 SER A N 1
ATOM 9841 C CA . SER A 1 1214 ? -6.207 -7.338 -1.858 1.00 33.09 1214 SER A CA 1
ATOM 9842 C C . SER A 1 1214 ? -7.527 -6.952 -1.190 1.00 33.09 1214 SER A C 1
ATOM 9844 O O . SER A 1 1214 ? -7.591 -6.499 -0.052 1.00 33.09 1214 SER A O 1
ATOM 9846 N N . GLU A 1 1215 ? -8.623 -7.108 -1.928 1.00 35.59 1215 GLU A N 1
ATOM 9847 C CA . GLU A 1 1215 ? -9.974 -6.723 -1.499 1.00 35.59 1215 GLU A CA 1
ATOM 9848 C C . GLU A 1 1215 ? -10.592 -7.685 -0.457 1.00 35.59 1215 GLU A C 1
ATOM 9850 O O . GLU A 1 1215 ? -11.757 -7.525 -0.103 1.00 35.59 1215 GLU A O 1
ATOM 9855 N N . TYR A 1 1216 ? -9.825 -8.659 0.062 1.00 40.03 1216 TYR A N 1
ATOM 9856 C CA . TYR A 1 1216 ? -10.295 -9.666 1.029 1.00 40.03 1216 TYR A CA 1
ATOM 9857 C C . TYR A 1 1216 ? -9.313 -9.989 2.182 1.00 40.03 1216 TYR A C 1
ATOM 9859 O O . TYR A 1 1216 ? -9.590 -10.885 2.979 1.00 40.03 1216 TYR A O 1
ATOM 9867 N N . ASP A 1 1217 ? -8.226 -9.230 2.351 1.00 46.00 1217 ASP A N 1
ATOM 9868 C CA . ASP A 1 1217 ? -7.162 -9.518 3.335 1.00 46.00 1217 ASP A CA 1
ATOM 9869 C C . ASP A 1 1217 ? -7.452 -8.960 4.734 1.00 46.00 1217 ASP A C 1
ATOM 9871 O O . ASP A 1 1217 ? -6.686 -8.192 5.312 1.00 46.00 1217 ASP A O 1
ATOM 9875 N N . CYS A 1 1218 ? -8.581 -9.351 5.323 1.00 44.97 1218 CYS A N 1
ATOM 9876 C CA . CYS A 1 1218 ? -8.674 -9.270 6.783 1.00 44.97 1218 CYS A CA 1
ATOM 9877 C C . CYS A 1 1218 ? -7.905 -10.412 7.466 1.00 44.97 1218 CYS A C 1
ATOM 9879 O O . CYS A 1 1218 ? -7.550 -10.269 8.637 1.00 44.97 1218 CYS A O 1
ATOM 9881 N N . TRP A 1 1219 ? -7.628 -11.508 6.743 1.00 46.97 1219 TRP A N 1
ATOM 9882 C CA . TRP A 1 1219 ? -6.992 -12.717 7.282 1.00 46.97 1219 TRP A CA 1
ATOM 9883 C C . TRP A 1 1219 ? -5.699 -13.154 6.584 1.00 46.97 1219 TRP A C 1
ATOM 9885 O O . TRP A 1 1219 ? -4.954 -13.912 7.186 1.00 46.97 1219 TRP A O 1
ATOM 9895 N N . ASP A 1 1220 ? -5.380 -12.666 5.383 1.00 49.62 1220 ASP A N 1
ATOM 9896 C CA . ASP A 1 1220 ? -4.070 -12.896 4.757 1.00 49.62 1220 ASP A CA 1
ATOM 9897 C C . ASP A 1 1220 ? -3.248 -11.605 4.843 1.00 49.62 1220 ASP A C 1
ATOM 9899 O O . ASP A 1 1220 ? -3.524 -10.624 4.169 1.00 49.62 1220 ASP A O 1
ATOM 9903 N N . ASN A 1 1221 ? -2.287 -11.542 5.763 1.00 52.78 1221 ASN A N 1
ATOM 9904 C CA . ASN A 1 1221 ? -1.536 -10.308 6.024 1.00 52.78 1221 ASN A CA 1
ATOM 9905 C C . ASN A 1 1221 ? -0.160 -10.270 5.364 1.00 52.78 1221 ASN A C 1
ATOM 9907 O O . ASN A 1 1221 ? 0.596 -9.323 5.605 1.00 52.78 1221 ASN A O 1
ATOM 9911 N N . GLY A 1 1222 ? 0.204 -11.290 4.582 1.00 53.97 1222 GLY A N 1
ATOM 9912 C CA . GLY A 1 1222 ? 1.510 -11.439 3.933 1.00 53.97 1222 GLY A CA 1
ATOM 9913 C C . GLY A 1 1222 ? 2.734 -11.517 4.867 1.00 53.97 1222 GLY A C 1
ATOM 9914 O O . GLY A 1 1222 ? 3.763 -12.039 4.459 1.00 53.97 1222 GLY A O 1
ATOM 9915 N N . TRP A 1 1223 ? 2.678 -11.032 6.116 1.00 65.94 1223 TRP A N 1
ATOM 9916 C CA . TRP A 1 1223 ? 3.824 -11.058 7.042 1.00 65.94 1223 TRP A CA 1
ATOM 9917 C C . TRP A 1 1223 ? 3.917 -12.354 7.848 1.00 65.94 1223 TRP A C 1
ATOM 9919 O O . TRP A 1 1223 ? 5.005 -12.710 8.296 1.00 65.94 1223 TRP A O 1
ATOM 9929 N N . ASP A 1 1224 ? 2.808 -13.070 8.045 1.00 71.38 1224 ASP A N 1
ATOM 9930 C CA . ASP A 1 1224 ? 2.869 -14.398 8.666 1.00 71.38 1224 ASP A CA 1
ATOM 9931 C C . ASP A 1 1224 ? 3.665 -15.360 7.768 1.00 71.38 1224 ASP A C 1
ATOM 9933 O O . ASP A 1 1224 ? 4.469 -16.149 8.263 1.00 71.38 1224 ASP A O 1
ATOM 9937 N N . ASP A 1 1225 ? 3.559 -15.201 6.447 1.00 75.56 1225 ASP A N 1
ATOM 9938 C CA . ASP A 1 1225 ? 4.380 -15.921 5.471 1.00 75.56 1225 ASP A CA 1
ATOM 9939 C C . ASP A 1 1225 ? 5.842 -15.479 5.500 1.00 75.56 1225 ASP A C 1
ATOM 9941 O O . ASP A 1 1225 ? 6.734 -16.328 5.502 1.00 75.56 1225 ASP A O 1
ATOM 9945 N N . ASP A 1 1226 ? 6.113 -14.174 5.625 1.00 80.94 1226 ASP A N 1
ATOM 9946 C CA . ASP A 1 1226 ? 7.479 -13.671 5.815 1.00 80.94 1226 ASP A CA 1
ATOM 9947 C C . ASP A 1 1226 ? 8.170 -14.359 7.007 1.00 80.94 1226 ASP A C 1
ATOM 9949 O O . ASP A 1 1226 ? 9.361 -14.673 6.936 1.00 80.94 1226 ASP A O 1
ATOM 9953 N N . LEU A 1 1227 ? 7.437 -14.622 8.097 1.00 84.94 1227 LEU A N 1
ATOM 9954 C CA . LEU A 1 1227 ? 7.949 -15.316 9.284 1.00 84.94 1227 LEU A CA 1
ATOM 9955 C C . LEU A 1 1227 ? 8.095 -16.831 9.085 1.00 84.94 1227 LEU A C 1
ATOM 9957 O O . LEU A 1 1227 ? 9.009 -17.426 9.665 1.00 84.94 1227 LEU A O 1
ATOM 9961 N N . ARG A 1 1228 ? 7.238 -17.468 8.275 1.00 85.38 1228 ARG A N 1
ATOM 9962 C CA . ARG A 1 1228 ? 7.408 -18.878 7.869 1.00 85.38 1228 ARG A CA 1
ATOM 9963 C C . ARG A 1 1228 ? 8.628 -19.072 6.980 1.00 85.38 1228 ARG A C 1
ATOM 9965 O O . ARG A 1 1228 ? 9.298 -20.093 7.080 1.00 85.38 1228 ARG A O 1
ATOM 9972 N N . GLU A 1 1229 ? 8.921 -18.083 6.147 1.00 85.31 1229 GLU A N 1
ATOM 9973 C CA . GLU A 1 1229 ? 10.048 -18.078 5.215 1.00 85.31 1229 GLU A CA 1
ATOM 9974 C C . GLU A 1 1229 ? 11.319 -17.436 5.796 1.00 85.31 1229 GLU A C 1
ATOM 9976 O O . GLU A 1 1229 ? 12.292 -17.194 5.082 1.00 85.31 1229 GLU A O 1
ATOM 9981 N N . SER A 1 1230 ? 11.324 -17.146 7.096 1.00 87.75 1230 SER A N 1
ATOM 9982 C CA . SER A 1 1230 ? 12.508 -16.731 7.851 1.00 87.75 1230 SER A CA 1
ATOM 9983 C C . SER A 1 1230 ? 12.990 -17.883 8.727 1.00 87.75 1230 SER A C 1
ATOM 9985 O O . SER A 1 1230 ? 12.165 -18.609 9.275 1.00 87.75 1230 SER A O 1
ATOM 9987 N N . PHE A 1 1231 ? 14.302 -18.037 8.927 1.00 89.56 1231 PHE A N 1
ATOM 9988 C CA . PHE A 1 1231 ? 14.884 -19.225 9.573 1.00 89.56 1231 PHE A CA 1
ATOM 9989 C C . PHE A 1 1231 ? 15.716 -18.904 10.822 1.00 89.56 1231 PHE A C 1
ATOM 9991 O O . PHE A 1 1231 ? 16.421 -17.898 10.884 1.00 89.56 1231 PHE A O 1
ATOM 9998 N N . CYS A 1 1232 ? 15.671 -19.798 11.811 1.00 88.31 1232 CYS A N 1
ATOM 9999 C CA . CYS A 1 1232 ? 16.401 -19.720 13.074 1.00 88.31 1232 CYS A CA 1
ATOM 10000 C C . CYS A 1 1232 ? 17.751 -20.453 13.006 1.00 88.31 1232 CYS A C 1
ATOM 10002 O O . CYS A 1 1232 ? 17.816 -21.678 13.139 1.00 88.31 1232 CYS A O 1
ATOM 10004 N N . VAL A 1 1233 ? 18.856 -19.715 12.894 1.00 86.06 1233 VAL A N 1
ATOM 10005 C CA . VAL A 1 1233 ? 20.213 -20.289 12.760 1.00 86.06 1233 VAL A CA 1
ATOM 10006 C C . VAL A 1 1233 ? 20.639 -21.067 14.009 1.00 86.06 1233 VAL A C 1
ATOM 10008 O O . VAL A 1 1233 ? 21.280 -22.111 13.921 1.00 86.06 1233 VAL A O 1
ATOM 10011 N N . ASN A 1 1234 ? 20.266 -20.582 15.194 1.00 87.12 1234 ASN A N 1
ATOM 10012 C CA . ASN A 1 1234 ? 20.584 -21.212 16.479 1.00 87.12 1234 ASN A CA 1
ATOM 10013 C C . ASN A 1 1234 ? 19.686 -22.420 16.823 1.00 87.12 1234 ASN A C 1
ATOM 10015 O O . ASN A 1 1234 ? 19.909 -23.056 17.852 1.00 87.12 1234 ASN A O 1
ATOM 10019 N N . LYS A 1 1235 ? 18.690 -22.740 15.986 1.00 85.00 1235 LYS A N 1
ATOM 10020 C CA . LYS A 1 1235 ? 17.732 -23.837 16.190 1.00 85.00 1235 LYS A CA 1
ATOM 10021 C C . LYS A 1 1235 ? 17.560 -24.690 14.930 1.00 85.00 1235 LYS A C 1
ATOM 10023 O O . LYS A 1 1235 ? 16.446 -24.922 14.476 1.00 85.00 1235 LYS A O 1
ATOM 10028 N N . ASN A 1 1236 ? 18.669 -25.154 14.355 1.00 85.25 1236 ASN A N 1
ATOM 10029 C CA . ASN A 1 1236 ? 18.680 -26.065 13.200 1.00 85.25 1236 ASN A CA 1
ATOM 10030 C C . ASN A 1 1236 ? 17.896 -25.558 11.969 1.00 85.25 1236 ASN A C 1
ATOM 10032 O O . ASN A 1 1236 ? 17.319 -26.366 11.249 1.00 85.25 1236 ASN A O 1
ATOM 10036 N N . ASN A 1 1237 ? 17.866 -24.243 11.722 1.00 84.69 1237 ASN A N 1
ATOM 10037 C CA . ASN A 1 1237 ? 17.129 -23.615 10.617 1.00 84.69 1237 ASN A CA 1
ATOM 10038 C C . ASN A 1 1237 ? 15.620 -23.922 10.601 1.00 84.69 1237 ASN A C 1
ATOM 10040 O O . ASN A 1 1237 ? 15.002 -23.924 9.542 1.00 84.69 1237 ASN A O 1
ATOM 10044 N N . VAL A 1 1238 ? 15.006 -24.151 11.765 1.00 87.69 1238 VAL A N 1
ATOM 10045 C CA . VAL A 1 1238 ? 13.538 -24.146 11.890 1.00 87.69 1238 VAL A CA 1
ATOM 10046 C C . VAL A 1 1238 ? 13.007 -22.747 11.558 1.00 87.69 1238 VAL A C 1
ATOM 10048 O O . VAL A 1 1238 ? 13.703 -21.759 11.799 1.00 87.69 1238 VAL A O 1
ATOM 10051 N N . SER A 1 1239 ? 11.798 -22.638 11.001 1.00 87.62 1239 SER A N 1
ATOM 10052 C CA . SER A 1 1239 ? 11.214 -21.330 10.692 1.00 87.62 1239 SER A CA 1
ATOM 10053 C C . SER A 1 1239 ? 11.037 -20.473 11.952 1.00 87.62 1239 SER A C 1
ATOM 10055 O O . SER A 1 1239 ? 10.809 -20.984 13.055 1.00 87.62 1239 SER A O 1
ATOM 10057 N N . VAL A 1 1240 ? 11.130 -19.150 11.802 1.00 87.38 1240 VAL A N 1
ATOM 10058 C CA . VAL A 1 1240 ? 10.905 -18.201 12.900 1.00 87.38 1240 VAL A CA 1
ATOM 10059 C C . VAL A 1 1240 ? 9.491 -18.380 13.445 1.00 87.38 1240 VAL A C 1
ATOM 10061 O O . VAL A 1 1240 ? 9.328 -18.471 14.659 1.00 87.38 1240 VAL A O 1
ATOM 10064 N N . ALA A 1 1241 ? 8.496 -18.531 12.566 1.00 85.75 1241 ALA A N 1
ATOM 10065 C CA . ALA A 1 1241 ? 7.114 -18.794 12.961 1.00 85.75 1241 ALA A CA 1
ATOM 10066 C C . ALA A 1 1241 ? 6.968 -20.026 13.881 1.00 85.75 1241 ALA A C 1
ATOM 10068 O O . ALA A 1 1241 ? 6.308 -19.931 14.914 1.00 85.75 1241 ALA A O 1
ATOM 10069 N N . GLU A 1 1242 ? 7.601 -21.162 13.562 1.00 82.25 1242 GLU A N 1
ATOM 10070 C CA . GLU A 1 1242 ? 7.492 -22.375 14.392 1.00 82.25 1242 GLU A CA 1
ATOM 10071 C C . GLU A 1 1242 ? 8.252 -22.229 15.719 1.00 82.25 1242 GLU A C 1
ATOM 10073 O O . GLU A 1 1242 ? 7.751 -22.600 16.779 1.00 82.25 1242 GLU A O 1
ATOM 10078 N N . SER A 1 1243 ? 9.438 -21.617 15.684 1.00 84.38 1243 SER A N 1
ATOM 10079 C CA . SER A 1 1243 ? 10.246 -21.370 16.882 1.00 84.38 1243 SER A CA 1
ATOM 10080 C C . SER A 1 1243 ? 9.561 -20.432 17.884 1.00 84.38 1243 SER A C 1
ATOM 10082 O O . SER A 1 1243 ? 9.686 -20.636 19.095 1.00 84.38 1243 SER A O 1
ATOM 10084 N N . LEU A 1 1244 ? 8.834 -19.421 17.389 1.00 81.62 1244 LEU A N 1
ATOM 10085 C CA . LEU A 1 1244 ? 8.019 -18.526 18.214 1.00 81.62 1244 LEU A CA 1
ATOM 10086 C C . LEU A 1 1244 ? 6.905 -19.302 18.928 1.00 81.62 1244 LEU A C 1
ATOM 10088 O O . LEU A 1 1244 ? 6.751 -19.146 20.133 1.00 81.62 1244 LEU A O 1
ATOM 10092 N N . LYS A 1 1245 ? 6.211 -20.208 18.226 1.00 74.25 1245 LYS A N 1
ATOM 10093 C CA . LYS A 1 1245 ? 5.118 -21.013 18.798 1.00 74.25 1245 LYS A CA 1
ATOM 10094 C C . LYS A 1 1245 ? 5.567 -22.019 19.861 1.00 74.25 1245 LYS A C 1
ATOM 10096 O O . LYS A 1 1245 ? 4.824 -22.269 20.810 1.00 74.25 1245 LYS A O 1
ATOM 10101 N N . SER A 1 1246 ? 6.713 -22.678 19.671 1.00 68.50 1246 SER A N 1
ATOM 10102 C CA . SER A 1 1246 ? 7.082 -23.835 20.500 1.00 68.50 1246 SER A CA 1
ATOM 10103 C C . SER A 1 1246 ? 7.876 -23.468 21.757 1.00 68.50 1246 SER A C 1
ATOM 10105 O O . SER A 1 1246 ? 7.702 -24.105 22.796 1.00 68.50 1246 SER A O 1
ATOM 10107 N N . ASP A 1 1247 ? 8.733 -22.444 21.680 1.00 63.28 1247 ASP A N 1
ATOM 10108 C CA . ASP A 1 1247 ? 9.859 -22.299 22.612 1.00 63.28 1247 ASP A CA 1
ATOM 10109 C C . ASP A 1 1247 ? 10.107 -20.863 23.125 1.00 63.28 1247 ASP A C 1
ATOM 10111 O O . ASP A 1 1247 ? 10.982 -20.677 23.975 1.00 63.28 1247 ASP A O 1
ATOM 10115 N N . LEU A 1 1248 ? 9.440 -19.833 22.585 1.00 64.81 1248 LEU A N 1
ATOM 10116 C CA . LEU A 1 1248 ? 9.878 -18.429 22.704 1.00 64.81 1248 LEU A CA 1
ATOM 10117 C C . LEU A 1 1248 ? 8.814 -17.455 23.236 1.00 64.81 1248 LEU A C 1
ATOM 10119 O O . LEU A 1 1248 ? 8.731 -16.318 22.783 1.00 64.81 1248 LEU A O 1
ATOM 10123 N N . GLU A 1 1249 ? 8.104 -17.820 24.306 1.00 63.59 1249 GLU A N 1
ATOM 10124 C CA . GLU A 1 1249 ? 7.268 -16.861 25.046 1.00 63.59 1249 GLU A CA 1
ATOM 10125 C C . GLU A 1 1249 ? 8.118 -15.968 25.970 1.00 63.59 1249 GLU A C 1
ATOM 10127 O O . GLU A 1 1249 ? 8.106 -16.096 27.197 1.00 63.59 1249 GLU A O 1
ATOM 10132 N N . CYS A 1 1250 ? 8.884 -15.037 25.405 1.00 63.75 1250 CYS A N 1
ATOM 10133 C CA . CYS A 1 1250 ? 9.721 -14.155 26.222 1.00 63.75 1250 CYS A CA 1
ATOM 10134 C C . CYS A 1 1250 ? 8.958 -12.939 26.783 1.00 63.75 1250 CYS A C 1
ATOM 10136 O O . CYS A 1 1250 ? 9.440 -12.266 27.684 1.00 63.75 1250 CYS A O 1
ATOM 10138 N N . GLY A 1 1251 ? 7.718 -12.685 26.361 1.00 59.78 1251 GLY A N 1
ATOM 10139 C CA . GLY A 1 1251 ? 6.914 -11.568 26.869 1.00 59.78 1251 GLY A CA 1
ATOM 10140 C C . GLY A 1 1251 ? 7.335 -10.202 26.303 1.00 59.78 1251 GLY A C 1
ATOM 10141 O O . GLY A 1 1251 ? 8.440 -10.011 25.801 1.00 59.78 1251 GLY A O 1
ATOM 10142 N N . TRP A 1 1252 ? 6.427 -9.221 26.379 1.00 64.25 1252 TRP A N 1
ATOM 10143 C CA . TRP A 1 1252 ? 6.516 -7.941 25.645 1.00 64.25 1252 TRP A CA 1
ATOM 10144 C C . TRP A 1 1252 ? 7.783 -7.109 25.929 1.00 64.25 1252 TRP A C 1
ATOM 10146 O O . TRP A 1 1252 ? 8.238 -6.354 25.070 1.00 64.25 1252 TRP A O 1
ATOM 10156 N N . SER A 1 1253 ? 8.343 -7.232 27.137 1.00 50.00 1253 SER A N 1
ATOM 10157 C CA . SER A 1 1253 ? 9.456 -6.417 27.644 1.00 50.00 1253 SER A CA 1
ATOM 10158 C C . SER A 1 1253 ? 10.754 -7.196 27.889 1.00 50.00 1253 SER A C 1
ATOM 10160 O O . SER A 1 1253 ? 11.674 -6.642 28.492 1.00 50.00 1253 SER A O 1
ATOM 10162 N N . ALA A 1 1254 ? 10.859 -8.468 27.480 1.00 45.69 1254 ALA A N 1
ATOM 10163 C CA . ALA A 1 1254 ? 12.047 -9.268 27.808 1.00 45.69 1254 ALA A CA 1
ATOM 10164 C C . ALA A 1 1254 ? 13.349 -8.771 27.184 1.00 45.69 1254 ALA A C 1
ATOM 10166 O O . ALA A 1 1254 ? 14.406 -8.996 27.776 1.00 45.69 1254 ALA A O 1
ATOM 10167 N N . ALA A 1 1255 ? 13.265 -8.030 26.076 1.00 39.91 1255 ALA A N 1
ATOM 10168 C CA . ALA A 1 1255 ? 14.422 -7.364 25.485 1.00 39.91 1255 ALA A CA 1
ATOM 10169 C C . ALA A 1 1255 ? 15.090 -6.381 26.479 1.00 39.91 1255 ALA A C 1
ATOM 10171 O O . ALA A 1 1255 ? 16.304 -6.217 26.458 1.00 39.91 1255 ALA A O 1
ATOM 10172 N N . ASP A 1 1256 ? 14.320 -5.787 27.406 1.00 34.66 1256 ASP A N 1
ATOM 10173 C CA . ASP A 1 1256 ? 14.834 -4.871 28.437 1.00 34.66 1256 ASP A CA 1
ATOM 10174 C C . ASP A 1 1256 ? 15.128 -5.579 29.784 1.00 34.66 1256 ASP A C 1
ATOM 10176 O O . ASP A 1 1256 ? 15.997 -5.147 30.546 1.00 34.66 1256 ASP A O 1
ATOM 10180 N N . SER A 1 1257 ? 14.433 -6.678 30.123 1.00 32.88 1257 SER A N 1
ATOM 10181 C CA . SER A 1 1257 ? 14.518 -7.286 31.469 1.00 32.88 1257 SER A CA 1
ATOM 10182 C C . SER A 1 1257 ? 15.657 -8.296 31.666 1.00 32.88 1257 SER A C 1
ATOM 10184 O O . SER A 1 1257 ? 16.009 -8.619 32.807 1.00 32.88 1257 SER A O 1
ATOM 10186 N N . LEU A 1 1258 ? 16.261 -8.803 30.588 1.00 32.88 1258 LEU A N 1
ATOM 10187 C CA . LEU A 1 1258 ? 17.361 -9.774 30.676 1.00 32.88 1258 LEU A CA 1
ATOM 10188 C C . LEU A 1 1258 ? 18.699 -9.151 31.110 1.00 32.88 1258 LEU A C 1
ATOM 10190 O O . LEU A 1 1258 ? 19.549 -9.863 31.651 1.00 32.88 1258 LEU A O 1
ATOM 10194 N N . HIS A 1 1259 ? 18.866 -7.829 30.986 1.00 33.16 1259 HIS A N 1
ATOM 10195 C CA . HIS A 1 1259 ? 20.066 -7.139 31.468 1.00 33.16 1259 HIS A CA 1
ATOM 10196 C C . HIS A 1 1259 ? 20.033 -6.828 32.974 1.00 33.16 1259 HIS A C 1
ATOM 10198 O O . HIS A 1 1259 ? 21.064 -6.951 33.640 1.00 33.16 1259 HIS A O 1
ATOM 10204 N N . LEU A 1 1260 ? 18.866 -6.503 33.550 1.00 31.38 1260 LEU A N 1
ATOM 10205 C CA . LEU A 1 1260 ? 18.765 -6.201 34.987 1.00 31.38 1260 LEU A CA 1
ATOM 10206 C C . LEU A 1 1260 ? 18.835 -7.456 35.871 1.00 31.38 1260 LEU A C 1
ATOM 10208 O O . LEU A 1 1260 ? 19.467 -7.427 36.928 1.00 31.38 1260 LEU A O 1
ATOM 10212 N N . SER A 1 1261 ? 18.224 -8.569 35.450 1.00 29.84 1261 SER A N 1
ATOM 10213 C CA . SER A 1 1261 ? 18.178 -9.789 36.273 1.00 29.84 1261 SER A CA 1
ATOM 10214 C C . SER A 1 1261 ? 19.560 -10.423 36.464 1.00 29.84 1261 SER A C 1
ATOM 10216 O O . SER A 1 1261 ? 19.877 -10.865 37.568 1.00 29.84 1261 SER A O 1
ATOM 10218 N N . LYS A 1 1262 ? 20.437 -10.384 35.450 1.00 32.72 1262 LYS A N 1
ATOM 10219 C CA . LYS A 1 1262 ? 21.815 -10.888 35.577 1.00 32.72 1262 LYS A CA 1
ATOM 10220 C C . LYS A 1 1262 ? 22.666 -10.044 36.527 1.00 32.72 1262 LYS A C 1
ATOM 10222 O O . LYS A 1 1262 ? 23.430 -10.619 37.294 1.00 32.72 1262 LYS A O 1
ATOM 10227 N N . ILE A 1 1263 ? 22.506 -8.717 36.539 1.00 40.94 1263 ILE A N 1
ATOM 10228 C CA . ILE A 1 1263 ? 23.273 -7.823 37.428 1.00 40.94 1263 ILE A CA 1
ATOM 10229 C C . ILE A 1 1263 ? 22.828 -7.984 38.886 1.00 40.94 1263 ILE A C 1
ATOM 10231 O O . ILE A 1 1263 ? 23.673 -8.052 39.780 1.00 40.94 1263 ILE A O 1
ATOM 10235 N N . VAL A 1 1264 ? 21.523 -8.113 39.141 1.00 38.25 1264 VAL A N 1
ATOM 10236 C CA . VAL A 1 1264 ? 21.001 -8.320 40.501 1.00 38.25 1264 VAL A CA 1
ATOM 10237 C C . VAL A 1 1264 ? 21.374 -9.710 41.028 1.00 38.25 1264 VAL A C 1
ATOM 10239 O O . VAL A 1 1264 ? 21.825 -9.824 42.166 1.00 38.25 1264 VAL A O 1
ATOM 10242 N N . VAL A 1 1265 ? 21.296 -10.756 40.198 1.00 40.22 1265 VAL A N 1
ATOM 10243 C CA . VAL A 1 1265 ? 21.687 -12.119 40.602 1.00 40.22 1265 VAL A CA 1
ATOM 10244 C C . VAL A 1 1265 ? 23.197 -12.224 40.840 1.00 40.22 1265 VAL A C 1
ATOM 10246 O O . VAL A 1 1265 ? 23.599 -12.798 41.850 1.00 40.22 1265 VAL A O 1
ATOM 10249 N N . PHE A 1 1266 ? 24.041 -11.607 39.999 1.00 42.38 1266 PHE A N 1
ATOM 10250 C CA . PHE A 1 1266 ? 25.490 -11.562 40.242 1.00 42.38 1266 PHE A CA 1
ATOM 10251 C C . PHE A 1 1266 ? 25.850 -10.760 41.496 1.00 42.38 1266 PHE A C 1
ATOM 10253 O O . PHE A 1 1266 ? 26.734 -11.177 42.240 1.00 42.38 1266 PHE A O 1
ATOM 10260 N N . SER A 1 1267 ? 25.149 -9.657 41.773 1.00 39.38 1267 SER A N 1
ATOM 10261 C CA . SER A 1 1267 ? 25.406 -8.832 42.963 1.00 39.38 1267 SER A CA 1
ATOM 10262 C C . SER A 1 1267 ? 25.004 -9.546 44.258 1.00 39.38 1267 SER A C 1
ATOM 10264 O O . SER A 1 1267 ? 25.714 -9.452 45.257 1.00 39.38 1267 SER A O 1
ATOM 10266 N N . ILE A 1 1268 ? 23.910 -10.318 44.238 1.00 45.34 1268 ILE A N 1
ATOM 10267 C CA . ILE A 1 1268 ? 23.460 -11.123 45.386 1.00 45.34 1268 ILE A CA 1
ATOM 10268 C C . ILE A 1 1268 ? 24.385 -12.332 45.608 1.00 45.34 1268 ILE A C 1
ATOM 10270 O O . ILE A 1 1268 ? 24.721 -12.638 46.751 1.00 45.34 1268 ILE A O 1
ATOM 10274 N N . LEU A 1 1269 ? 24.867 -12.981 44.540 1.00 43.06 1269 LEU A N 1
ATOM 10275 C CA . LEU A 1 1269 ? 25.857 -14.063 44.644 1.00 43.06 1269 LEU A CA 1
ATOM 10276 C C . LEU A 1 1269 ? 27.210 -13.564 45.169 1.00 43.06 1269 LEU A C 1
ATOM 10278 O O . LEU A 1 1269 ? 27.806 -14.231 46.012 1.00 43.06 1269 LEU A O 1
ATOM 10282 N N . PHE A 1 1270 ? 27.669 -12.380 44.750 1.00 45.44 1270 PHE A N 1
ATOM 10283 C CA . PHE A 1 1270 ? 28.909 -11.792 45.271 1.00 45.44 1270 PHE A CA 1
ATOM 10284 C C . PHE A 1 1270 ? 28.773 -11.361 46.738 1.00 45.44 1270 PHE A C 1
ATOM 10286 O O . PHE A 1 1270 ? 29.689 -11.583 47.529 1.00 45.44 1270 PHE A O 1
ATOM 10293 N N . ALA A 1 1271 ? 27.616 -10.815 47.131 1.00 45.25 1271 ALA A N 1
ATOM 10294 C CA . ALA A 1 1271 ? 27.336 -10.461 48.522 1.00 45.25 1271 ALA A CA 1
ATOM 10295 C C . ALA A 1 1271 ? 27.256 -11.696 49.441 1.00 45.25 1271 ALA A C 1
ATOM 10297 O O . ALA A 1 1271 ? 27.727 -11.638 50.575 1.00 45.25 1271 ALA A O 1
ATOM 10298 N N . MET A 1 1272 ? 26.729 -12.829 48.955 1.00 44.41 1272 MET A N 1
ATOM 10299 C CA . MET A 1 1272 ? 26.724 -14.081 49.724 1.00 44.41 1272 MET A CA 1
ATOM 10300 C C . MET A 1 1272 ? 28.107 -14.741 49.814 1.00 44.41 1272 MET A C 1
ATOM 10302 O O . MET A 1 1272 ? 28.428 -15.308 50.855 1.00 44.41 1272 MET A O 1
ATOM 10306 N N . PHE A 1 1273 ? 28.953 -14.631 48.783 1.00 46.41 1273 PHE A N 1
ATOM 10307 C CA . PHE A 1 1273 ? 30.333 -15.134 48.843 1.00 46.41 1273 PHE A CA 1
ATOM 10308 C C . PHE A 1 1273 ? 31.250 -14.275 49.728 1.00 46.41 1273 PHE A C 1
ATOM 10310 O O . PHE A 1 1273 ? 32.134 -14.818 50.386 1.00 46.41 1273 PHE A O 1
ATOM 10317 N N . ALA A 1 1274 ? 31.022 -12.960 49.802 1.00 44.72 1274 ALA A N 1
ATOM 10318 C CA . ALA A 1 1274 ? 31.789 -12.062 50.668 1.00 44.72 1274 ALA A CA 1
ATOM 10319 C C . ALA A 1 1274 ? 31.428 -12.182 52.163 1.00 44.72 1274 ALA A C 1
ATOM 10321 O O . ALA A 1 1274 ? 32.224 -11.795 53.009 1.00 44.72 1274 ALA A O 1
ATOM 10322 N N . ALA A 1 1275 ? 30.257 -12.733 52.504 1.00 42.84 1275 ALA A N 1
ATOM 10323 C CA . ALA A 1 1275 ? 29.850 -12.984 53.891 1.00 42.84 1275 ALA A CA 1
ATOM 10324 C C . ALA A 1 1275 ? 30.347 -14.336 54.451 1.00 42.84 1275 ALA A C 1
ATOM 10326 O O . ALA A 1 1275 ? 30.118 -14.630 55.624 1.00 42.84 1275 ALA A O 1
ATOM 10327 N N . ALA A 1 1276 ? 31.005 -15.159 53.626 1.00 44.09 1276 ALA A N 1
ATOM 10328 C CA . ALA A 1 1276 ? 31.487 -16.496 53.981 1.00 44.09 1276 ALA A CA 1
ATOM 10329 C C . ALA A 1 1276 ? 33.028 -16.613 54.054 1.00 44.09 1276 ALA A C 1
ATOM 10331 O O . ALA A 1 1276 ? 33.534 -17.732 54.148 1.00 44.09 1276 ALA A O 1
ATOM 10332 N N . TYR A 1 1277 ? 33.759 -15.489 54.028 1.00 36.78 1277 TYR A N 1
ATOM 10333 C CA . TYR A 1 1277 ? 35.222 -15.428 54.159 1.00 36.78 1277 TYR A CA 1
ATOM 10334 C C . TYR A 1 1277 ? 35.683 -14.516 55.293 1.00 36.78 1277 TYR A C 1
ATOM 10336 O O . TYR A 1 1277 ? 35.087 -13.428 55.455 1.00 36.78 1277 TYR A O 1
#

Radius of gyration: 33.56 Å; Cα contacts (8 Å, |Δi|>4): 3574; chains: 1; bounding box: 77×93×98 Å

Solvent-accessible surface area (backbone atoms only — not comparable to full-atom values): 58692 Å² total; per-residue (Å²): 107,73,66,58,54,48,50,50,52,49,49,60,60,60,50,75,62,72,84,69,86,77,84,51,53,58,24,93,90,44,67,82,23,27,14,66,37,69,87,70,38,35,33,41,37,43,28,71,70,41,85,33,68,52,84,61,71,67,56,31,79,14,40,28,42,30,43,40,42,30,48,20,59,30,45,55,61,62,65,49,46,45,31,64,14,53,30,31,32,43,36,46,31,53,22,64,28,48,64,66,45,58,42,31,47,41,61,24,31,83,38,26,29,33,43,36,41,31,42,27,45,30,51,57,73,60,26,70,26,51,30,62,25,55,42,25,27,35,42,32,45,24,40,24,48,29,41,71,74,40,37,74,51,49,44,49,29,29,89,32,27,28,34,44,34,44,22,43,22,51,33,37,57,45,44,67,37,31,52,40,50,29,42,52,26,30,37,41,34,44,23,46,23,47,34,54,49,71,36,66,50,30,40,65,49,36,32,56,47,24,27,35,44,35,46,24,38,23,50,30,56,52,73,62,58,71,33,52,64,50,37,79,48,34,30,37,43,32,46,21,42,26,46,29,42,44,72,64,57,81,90,50,48,80,79,46,65,89,49,72,42,58,32,51,34,42,35,40,26,41,26,48,29,41,54,37,48,63,42,46,31,49,44,38,45,33,29,44,30,40,37,41,28,49,11,57,29,44,49,60,34,62,30,16,35,28,74,17,36,40,27,28,43,36,42,30,37,22,51,28,46,68,68,59,46,53,32,56,31,56,27,42,90,42,27,29,33,44,34,47,20,13,19,55,27,44,52,66,55,73,49,43,48,41,72,23,59,56,29,26,33,45,34,44,28,40,22,36,31,55,72,68,59,57,69,51,41,40,57,46,23,28,75,42,27,30,35,42,34,52,30,27,92,53,30,37,67,49,56,61,56,62,50,27,74,34,47,49,32,26,38,42,33,36,16,37,45,84,56,41,62,47,40,36,72,44,36,53,79,32,36,60,48,33,31,33,43,33,47,39,52,28,56,38,27,35,38,33,55,37,28,36,68,47,40,42,48,27,27,37,42,35,37,25,50,23,40,30,61,45,71,35,61,42,25,37,56,58,26,8,79,40,25,34,36,44,34,36,34,35,9,51,21,87,81,40,41,55,58,77,40,63,33,47,56,42,29,40,44,23,28,36,43,33,49,23,46,33,60,32,36,45,66,57,53,68,53,50,72,43,31,47,42,26,27,36,41,37,44,25,40,25,44,32,42,60,71,54,68,58,43,49,43,24,92,51,35,45,48,26,28,39,40,33,44,25,40,24,40,30,41,49,44,46,61,42,35,44,38,46,29,52,45,22,33,38,44,36,42,24,42,24,42,28,31,41,37,30,43,34,19,35,28,47,19,63,44,24,30,40,40,36,42,28,46,22,43,33,43,50,72,30,58,31,20,38,27,41,23,45,46,24,33,39,37,35,45,24,43,23,47,26,45,61,82,67,72,61,24,48,36,63,37,27,30,74,88,57,11,32,40,37,47,22,42,26,53,28,40,46,48,65,77,59,72,82,66,46,60,70,73,74,49,96,71,90,83,77,80,71,65,43,25,45,21,31,43,33,44,25,46,26,50,33,48,50,68,39,71,55,57,57,61,44,29,24,83,35,26,28,36,42,35,43,24,41,26,47,32,42,64,46,44,38,56,62,52,14,66,24,53,50,24,29,38,41,34,47,22,41,25,51,30,45,51,56,42,49,52,17,29,62,43,20,39,45,25,27,37,43,34,42,27,43,29,53,32,45,61,58,49,45,56,29,48,50,48,28,43,48,27,28,37,40,35,50,22,39,27,51,31,48,63,71,37,66,42,26,35,46,70,14,52,33,32,34,43,35,46,23,41,28,47,29,52,64,86,72,62,61,20,34,28,74,70,16,33,40,45,24,29,35,43,36,44,23,39,25,48,29,45,54,56,52,68,87,67,51,62,61,50,35,42,42,25,32,36,42,34,47,20,41,24,49,26,37,48,63,38,70,35,52,49,37,53,28,68,50,30,27,34,44,32,50,19,43,11,61,62,35,63,78,56,57,86,53,47,43,68,42,60,35,40,89,37,28,33,35,43,34,52,21,28,22,62,40,65,58,83,56,72,63,75,27,52,55,23,29,34,41,36,44,24,50,23,53,30,57,63,60,72,53,75,56,32,77,27,37,62,44,27,30,34,44,32,46,22,38,22,52,26,54,54,72,57,67,29,43,61,63,32,64,53,27,23,33,43,31,49,20,46,12,61,24,32,64,44,42,63,67,60,44,61,41,24,20,79,42,23,32,34,42,33,52,29,62,48,58,40,54,39,68,47,51,60,34,43,48,62,23,42,53,22,28,34,42,34,33,43,66,54,80,62,24,83,86,56,36,54,23,66,40,35,68,52,22,51,53,21,32,36,43,35,41,36,28,76,53,88,71,62,57,54,68,26,34,55,47,60,47,32,56,52,36,29,34,42,34,43,31,28,62,44,37,49,71,64,56,46,49,53,37,45,26,45,54,22,42,46,37,39,45,33,43,36,47,24,45,28,35,52,49,58,41,56,21,46,64,44,24,72,51,36,31,40,34,32,41,37,44,39,74,43,54,38,30,41,51,38,64,67,44,77,34,86,48,81,90,41,55,78,30,22,22,67,75,46,66,44,36,49,71,32,53,27,45,77,48,50,46,42,12,29,53,48,53,49,50,48,41,45,61,71,55,46,55,65,65,72,69,52,92,69,92,73,85,84,80,78,78,84,79,88,66,100,73,54,86,80,62,77,68,38,69,56,21,31,52,50,11,27,13,65,82,57,85,56,40,28,41,48,56,48,40,73,76,76,28,88,39,46,83,58,36,64,66,51,63,64,55,53,56,53,53,52,53,52,52,52,51,54,56,56,61,73,74,110